Protein 5V36 (pdb70)

Nearest PDB structures (foldseek):
  5v36-assembly1_A  TM=1.000E+00  e=6.906E-101  Streptococcus mutans UA159
  6n7f-assembly2_C  TM=9.957E-01  e=9.475E-85  Streptococcus pyogenes serotype M1
  5vdn-assembly1_B  TM=9.946E-01  e=1.974E-80  Yersinia pestis KIM10+
  1get-assembly1_B  TM=9.942E-01  e=4.543E-77  Escherichia coli
  1geu-assembly1_A  TM=9.934E-01  e=1.155E-74  Escherichia coli

Secondary structure (DSSP, 8-state):
-PPEE-SEEEE--SHHHHHHHHHHHHTT--EEEE-SS-TTHHHHHHSHHHHHHHHHHHHHHHIIIIIGGGGTEEEEEEEE-HHHHHHHHHHHHHHHHHHHHHHHHHHT-EEE-S--EEEETTEEEETTEEEE-S-EEE---EEE---SSTTGGGSB-HHHHHH-SS--SEEEEE-SSHHHHHHHHHHHHTT-EEEEE-SSSSSSTTS-HHHHHHHHHHHHHSSPEEE-S--EEEEEE-TTS-EEEEETTS-EEEESEEEE-S-EEE--SSS-GGGGTPPB-TTSSBP--TT-B-SSTTEEE-GGGG-S---HHHHHHHHHHHHHHHHSS-TT-----TT--EEE--SS-EEEEE--HHHHHHHH-GGGEEEEEEEEE-HHHHTSSS--EEEEEEEEETTTTEEEEEEEESTTGGGTHHHHHHHHHTT-BHHHHHTSPP-SS-SGGGGGS--/-PPEE-SEEEE--SHHHHHHHHHHHHTT--EEEE-SS-TTHHHHHHSHHHHHHHHHHHHHHHIIIIIGGGGTEEEEEEEE-HHHHHHHHHHHHHHHHHHHHHHHHHHT-EEE-S--EEEETTEEEETTEEEE-S-EEE---EEE---SSTTGGGSB-HHHHHH-SS--SEEEEE-SSHHHHHHHHHHHHTT-EEEEE-SSSSS-TTS-HHHHHHHHHHHHHSSPEEE-S--EEEEEE-TTS-EEEEETTS-EEEESEEEE-S-EEE--SSS-GGGGTPPB-TTSSBP--TT-B-SSTTEEE-GGGG-S---HHHHHHHHHHHHHHHHSS-TT-----TT--EEE--SS-EEEEE--HHHHHHHH-GGGEEEEEEEEE-HHHHTSSS--EEEEEEEEETTTTEEEEEEEESTTGGGTHHHHHHHHHTT-BHHHHHTSPP-SS-SGGGGT---

B-factor: mean 30.48, std 9.38, range [12.73, 102.81]

Solvent-accessible surface area: 35350 Å² total; per-residue (Å²): 133,170,43,86,109,23,61,0,0,0,11,11,0,14,24,6,0,8,8,0,0,24,22,0,13,91,62,67,12,105,1,3,0,2,19,45,177,94,9,2,18,57,8,7,19,44,14,24,5,0,21,3,0,2,29,12,0,5,33,0,1,22,7,15,100,24,13,0,72,27,0,2,13,62,25,60,61,111,36,62,70,15,76,48,0,42,119,38,7,70,43,33,2,63,103,35,28,77,51,65,56,152,22,0,100,99,44,48,3,74,56,49,100,16,123,5,38,3,61,67,21,68,14,0,51,1,88,61,58,68,14,21,2,79,38,0,0,0,11,28,21,9,82,25,69,102,23,154,34,84,8,13,129,85,11,52,23,10,59,11,7,13,126,33,103,61,34,15,168,68,0,0,0,1,5,33,35,88,40,0,1,4,4,0,11,2,0,60,15,13,64,4,84,1,20,0,0,0,134,129,71,48,0,19,84,178,31,1,107,47,0,0,31,5,0,43,89,11,7,181,130,40,14,5,101,50,33,54,116,1,43,10,100,51,3,69,101,46,146,110,101,9,10,14,0,23,1,107,85,53,84,109,42,57,1,55,21,1,0,1,15,67,32,45,25,9,44,14,182,65,6,70,13,164,72,6,46,16,68,73,43,125,149,28,19,0,37,33,67,54,45,4,41,11,96,29,142,2,0,6,0,0,8,32,0,7,11,75,58,56,45,27,15,2,6,32,45,2,0,86,52,4,0,15,42,35,32,46,168,105,96,132,13,88,10,55,54,158,57,17,3,36,16,16,4,1,33,4,5,1,0,11,1,35,52,12,25,64,40,0,61,131,119,76,28,132,165,76,20,55,32,34,121,22,84,54,37,7,30,11,0,6,9,11,85,84,112,11,28,2,56,2,1,0,0,0,10,39,179,97,39,90,5,15,0,0,3,0,0,0,74,17,0,11,13,0,0,0,0,0,2,0,0,9,54,50,34,0,22,13,57,31,0,62,78,5,7,12,5,62,3,14,15,0,18,51,0,10,63,4,194,138,172,49,88,119,20,61,0,0,0,10,11,0,14,24,6,0,10,9,0,0,29,32,0,14,104,63,67,11,104,1,4,0,2,18,44,161,96,11,1,18,57,7,8,20,36,16,24,5,0,21,3,0,2,20,14,0,3,40,1,1,14,12,13,98,26,12,0,60,27,0,0,12,58,30,60,62,94,34,63,81,12,76,51,0,41,131,39,7,69,42,39,3,60,108,41,27,76,59,60,50,154,23,0,96,99,50,48,3,73,62,48,98,15,124,5,38,3,62,68,22,67,15,0,51,0,88,62,65,68,12,23,2,80,40,0,0,0,11,28,21,11,80,26,71,106,23,152,32,86,10,21,125,86,11,51,24,10,48,9,4,12,126,36,104,61,33,14,160,59,0,0,0,2,8,35,35,76,38,0,0,4,5,0,7,2,0,60,12,13,64,4,85,1,18,0,1,0,134,127,67,43,0,7,128,194,53,2,109,70,2,1,40,12,0,47,79,4,3,178,116,29,11,3,99,46,33,50,105,1,43,10,97,49,4,68,95,45,149,108,101,8,7,13,0,20,1,106,88,51,82,107,35,57,1,55,20,1,0,1,14,68,32,47,26,10,45,16,181,67,6,65,10,165,69,6,48,17,68,76,52,126,157,28,26,0,36,33,65,54,47,4,42,11,96,28,143,2,1,6,0,0,8,34,0,8,18,68,59,68,48,28,17,3,7,32,55,2,0,84,51,4,0,17,45,36,32,46,168,100,98,133,14,91,7,60,56,129,33,18,3,33,18,5,3,1,13,8,6,2,0,11,1,35,49,12,35,59,40,0,60,131,117,79,24,137,161,75,21,56,29,33,104,16,90,52,41,7,32,7,0,4,10,12,92,72,109,11,28,1,37,0,0,0,0,0,14,39,187,93,38,83,4,13,0,0,5,0,0,0,61,18,0,12,14,0,0,0,0,0,2,0,0,9,52,49,30,0,24,13,55,31,0,65,75,4,8,11,4,58,3,13,14,0,18,47,1,10,57,7,195

Radius of gyration: 30.12 Å; Cα contacts (8 Å, |Δi|>4): 2288; chains: 2;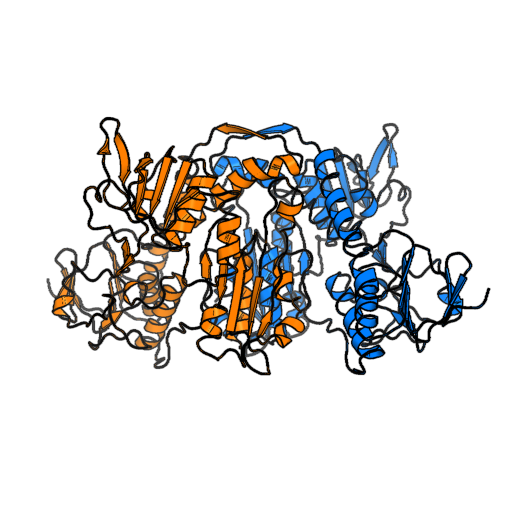 bounding box: 91×79×78 Å

Sequence (902 aa):
AMTKKQQYDYIVIGGGSGGIASANRAAMMHGAKVILFEGKQVGGTCCVNVGCCVPKKVMMWYGAQQVAETINNYAADYGFDDVTTQAFHFDVLKQQNRQAYIDRIHDSSYEERGFDSNGVERVYGYATFVDAHTVEVAGEHYTAPHILIATGGHALLPDIPGSSEYGITSDGFFELDAIPKRTAVVGAGYIAVEISGILHALGSETHLFVRRRDRPLRKFFDKEIVGTLVDEMMKKDGPHLHTFSVPKEVIKNTDNSLTLIILENGEEYTVDTLIWAIGRAANTKGFNLEVTGVTLDSRGFIATDAFENTNVEEGLYALGDVNGKLEELTPVAVKKAGRQLSERLFNHKPQAKMDYKKDVATVIFSHHPVVIGSIGLSEEAALDDQQYGEENVTVYRRSSTFTSMMYTAVTSHRQACKMKLVTVGEDEKIVGLHGIGYGVDEMIQGFAVAIKMGATKADFDNTVAIHPTGSEEFVTMRAMMTKQYDYIVIGGGSGGIASANRAAMMHGAKVILFEGKQVGGTCCVNVGCCVPKKVMMWYGAQVAETINNYAADYGFDDVTTQAFHFDDVLLKQNRQAYIDRIHDSYERGFDSSNGVERVYGYATFVDAHTVEVAGEHYTAPHILIATGGHALLPDIPGSSEYGITSDGFFELDAIPKRTAVVGAGYIAVEISGILHALGSETHLFVRRRDRPLRKFFDKEEIVGTLVDEMMKKKDDGPHLHTFSVPKEVIIKNTDNSLTLILEENGEEEYTVDTLIWAIGRAANTKGFNLEVTGVTLDSRGFIATDAFENTNVEGLYALGDVNGKLEELTPVAVKAGRQLSERLFNHKPQAKMDYKKDVATVIFSHHPVVIGSIGLSEEAALDDQQYGEEENVTVYRSSTFTSMYTAVTSHRQACCKKMKLVTVVGEEDEKIVGLHGIGYGVDEMIQGFAVAIKMGATKADFDNTVAIHPTGSEEFVTMR

CATH classification: 3.50.50.60 (+2 more: 3.50.50.60, 3.30.390.30)

InterPro domains:
  IPR001100 Pyridine nucleotide-disulphide oxidoreductase, class I [PIRSF000350] (3-437)
  IPR004099 Pyridine nucleotide-disulphide oxidoreductase, dimerisation domain [PF02852] (339-449)
  IPR006322 Glutathione reductase, eukaryote/bacterial [TIGR01421] (3-450)
  IPR012999 Pyridine nucleotide-disulphide oxidoreductase, class I, active site [PS00076] (39-49)
  IPR016156 FAD/NAD-linked reductase, dimerisation domain superfamily [G3DSA:3.30.390.30] (338-450)
  IPR016156 FAD/NAD-linked reductase, dimerisation domain superfamily [SSF55424] (336-450)
  IPR023753 FAD/NAD(P)-binding domain [PF07992] (5-318)
  IPR036188 FAD/NAD(P)-binding domain superfamily [G3DSA:3.50.50.60] (5-320)
  IPR036188 FAD/NAD(P)-binding domain superfamily [G3DSA:3.50.50.60] (144-261)
  IPR036188 FAD/NAD(P)-binding domain superfamily [SSF51905] (1-361)
  IPR046952 Glutathione reductase/thioredoxin reductase-like [PTHR42737] (3-450)

Structure (mmCIF, N/CA/C/O backbone):
data_5V36
#
_entry.id   5V36
#
_cell.length_a   126.333
_cell.length_b   126.333
_cell.length_c   247.876
_cell.angle_alpha   90.00
_cell.angle_beta   90.00
_cell.angle_gamma   120.00
#
_symmetry.space_group_name_H-M   'P 65 2 2'
#
loop_
_entity.id
_entity.type
_entity.pdbx_description
1 polymer 'Glutathione reductase'
2 non-polymer 'FLAVIN-ADENINE DINUCLEOTIDE'
3 non-polymer BETA-MERCAPTOETHANOL
4 non-polymer 'CHLORIDE ION'
5 non-polymer 'SULFATE ION'
6 non-polymer GLYCEROL
7 non-polymer '4-(2-HYDROXYETHYL)-1-PIPERAZINE ETHANESULFONIC ACID'
8 non-polymer beta-D-fructopyranose
9 water water
#
loop_
_atom_site.group_PDB
_atom_site.id
_atom_site.type_symbol
_atom_site.label_atom_id
_atom_site.label_alt_id
_atom_site.label_comp_id
_atom_site.label_asym_id
_atom_site.label_entity_id
_atom_site.label_seq_id
_atom_site.pdbx_PDB_ins_code
_atom_site.Cartn_x
_atom_site.Cartn_y
_atom_site.Cartn_z
_atom_site.occupancy
_atom_site.B_iso_or_equiv
_atom_site.auth_seq_id
_atom_site.auth_comp_id
_atom_site.auth_asym_id
_atom_site.auth_atom_id
_atom_site.pdbx_PDB_model_num
ATOM 1 N N . ALA A 1 3 ? 2.656 91.091 -20.604 1.00 83.62 0 ALA A N 1
ATOM 2 C CA . ALA A 1 3 ? 3.824 90.202 -20.306 1.00 80.65 0 ALA A CA 1
ATOM 3 C C . ALA A 1 3 ? 3.384 89.017 -19.447 1.00 77.15 0 ALA A C 1
ATOM 4 O O . ALA A 1 3 ? 2.909 89.205 -18.327 1.00 80.27 0 ALA A O 1
ATOM 6 N N . MET A 1 4 ? 3.554 87.803 -19.969 1.00 72.67 1 MET A N 1
ATOM 7 C CA . MET A 1 4 ? 3.142 86.586 -19.256 1.00 67.32 1 MET A CA 1
ATOM 8 C C . MET A 1 4 ? 3.961 86.355 -17.975 1.00 57.80 1 MET A C 1
ATOM 9 O O . MET A 1 4 ? 5.108 86.782 -17.863 1.00 55.85 1 MET A O 1
ATOM 14 N N . THR A 1 5 ? 3.339 85.691 -17.010 1.00 51.53 2 THR A N 1
ATOM 15 C CA . THR A 1 5 ? 3.989 85.377 -15.747 1.00 45.99 2 THR A CA 1
ATOM 16 C C . THR A 1 5 ? 5.045 84.287 -15.972 1.00 42.66 2 THR A C 1
ATOM 17 O O . THR A 1 5 ? 4.763 83.263 -16.601 1.00 42.47 2 THR A O 1
ATOM 21 N N A LYS A 1 6 ? 6.242 84.519 -15.443 0.50 40.11 3 LYS A N 1
ATOM 22 N N B LYS A 1 6 ? 6.261 84.522 -15.477 0.50 40.54 3 LYS A N 1
ATOM 23 C CA A LYS A 1 6 ? 7.378 83.615 -15.606 0.50 38.63 3 LYS A CA 1
ATOM 24 C CA B LYS A 1 6 ? 7.360 83.559 -15.624 0.50 39.29 3 LYS A CA 1
ATOM 25 C C A LYS A 1 6 ? 7.340 82.486 -14.573 0.50 36.23 3 LYS A C 1
ATOM 26 C C B LYS A 1 6 ? 7.248 82.441 -14.592 0.50 37.01 3 LYS A C 1
ATOM 27 O O A LYS A 1 6 ? 7.232 82.740 -13.379 0.50 33.41 3 LYS A O 1
ATOM 28 O O B LYS A 1 6 ? 6.965 82.691 -13.425 0.50 34.37 3 LYS A O 1
ATOM 39 N N A GLN A 1 7 ? 7.423 81.243 -15.049 0.50 36.08 4 GLN A N 1
ATOM 40 N N B GLN A 1 7 ? 7.494 81.212 -15.037 0.50 36.80 4 GLN A N 1
ATOM 41 C CA A GLN A 1 7 ? 7.360 80.064 -14.181 0.50 35.39 4 GLN A CA 1
ATOM 42 C CA B GLN A 1 7 ? 7.350 80.032 -14.191 0.50 36.23 4 GLN A CA 1
ATOM 43 C C A GLN A 1 7 ? 8.745 79.613 -13.716 0.50 33.60 4 GLN A C 1
ATOM 44 C C B GLN A 1 7 ? 8.698 79.459 -13.739 0.50 34.15 4 GLN A C 1
ATOM 45 O O A GLN A 1 7 ? 9.694 79.528 -14.509 0.50 33.32 4 GLN A O 1
ATOM 46 O O B GLN A 1 7 ? 9.573 79.150 -14.562 0.50 33.99 4 GLN A O 1
ATOM 57 N N . TYR A 1 8 ? 8.848 79.313 -12.426 1.00 31.84 5 TYR A N 1
ATOM 58 C CA . TYR A 1 8 ? 10.081 78.820 -11.818 1.00 30.12 5 TYR A CA 1
ATOM 59 C C . TYR A 1 8 ? 9.713 77.669 -10.894 1.00 28.98 5 TYR A C 1
ATOM 60 O O . TYR A 1 8 ? 8.540 77.510 -10.557 1.00 28.79 5 TYR A O 1
ATOM 69 N N . ASP A 1 9 ? 10.693 76.835 -10.541 1.00 28.85 6 ASP A N 1
ATOM 70 C CA . ASP A 1 9 ? 10.472 75.788 -9.521 1.00 28.61 6 ASP A CA 1
ATOM 71 C C . ASP A 1 9 ? 10.591 76.418 -8.136 1.00 26.86 6 ASP A C 1
ATOM 72 O O . ASP A 1 9 ? 9.940 75.961 -7.192 1.00 27.34 6 ASP A O 1
ATOM 77 N N . TYR A 1 10 ? 11.439 77.438 -8.001 1.00 25.16 7 TYR A N 1
ATOM 78 C CA . TYR A 1 10 ? 11.726 78.019 -6.694 1.00 24.41 7 TYR A CA 1
ATOM 79 C C . TYR A 1 10 ? 12.035 79.503 -6.796 1.00 24.80 7 TYR A C 1
ATOM 80 O O . TYR A 1 10 ? 12.861 79.910 -7.611 1.00 25.38 7 TYR A O 1
ATOM 89 N N . ILE A 1 11 ? 11.359 80.298 -5.968 1.00 24.67 8 ILE A N 1
ATOM 90 C CA . ILE A 1 11 ? 11.601 81.731 -5.867 1.00 24.87 8 ILE A CA 1
ATOM 91 C C . ILE A 1 11 ? 12.094 81.991 -4.454 1.00 24.02 8 ILE A C 1
ATOM 92 O O . ILE A 1 11 ? 11.462 81.551 -3.484 1.00 23.03 8 ILE A O 1
ATOM 97 N N . VAL A 1 12 ? 13.236 82.661 -4.341 1.00 22.93 9 VAL A N 1
ATOM 98 C CA . VAL A 1 12 ? 13.807 82.999 -3.044 1.00 22.60 9 VAL A CA 1
ATOM 99 C C . VAL A 1 12 ? 13.772 84.506 -2.908 1.00 23.06 9 VAL A C 1
ATOM 100 O O . VAL A 1 12 ? 14.350 85.220 -3.731 1.00 24.39 9 VAL A O 1
ATOM 104 N N . ILE A 1 13 ? 13.075 84.979 -1.879 1.00 22.85 10 ILE A N 1
ATOM 105 C CA . ILE A 1 13 ? 12.998 86.391 -1.566 1.00 23.10 10 ILE A CA 1
ATOM 106 C C . ILE A 1 13 ? 14.021 86.697 -0.460 1.00 22.72 10 ILE A C 1
ATOM 107 O O . ILE A 1 13 ? 13.813 86.331 0.706 1.00 22.07 10 ILE A O 1
ATOM 112 N N . GLY A 1 14 ? 15.090 87.403 -0.844 1.00 22.79 11 GLY A N 1
ATOM 113 C CA . GLY A 1 14 ? 16.178 87.776 0.056 1.00 23.04 11 GLY A CA 1
ATOM 114 C C . GLY A 1 14 ? 17.490 87.129 -0.367 1.00 23.58 11 GLY A C 1
ATOM 115 O O . GLY A 1 14 ? 17.570 85.904 -0.519 1.00 23.76 11 GLY A O 1
ATOM 116 N N . GLY A 1 15 ? 18.510 87.955 -0.574 1.00 23.52 12 GLY A N 1
ATOM 117 C CA . GLY A 1 15 ? 19.832 87.496 -0.967 1.00 24.15 12 GLY A CA 1
ATOM 118 C C . GLY A 1 15 ? 20.838 87.585 0.162 1.00 23.99 12 GLY A C 1
ATOM 119 O O . GLY A 1 15 ? 21.994 88.002 -0.034 1.00 24.60 12 GLY A O 1
ATOM 120 N N . GLY A 1 16 ? 20.390 87.227 1.362 1.00 23.22 13 GLY A N 1
ATOM 121 C CA . GLY A 1 16 ? 21.257 87.172 2.509 1.00 23.15 13 GLY A CA 1
ATOM 122 C C . GLY A 1 16 ? 21.730 85.765 2.722 1.00 23.78 13 GLY A C 1
ATOM 123 O O . GLY A 1 16 ? 21.610 84.909 1.842 1.00 23.70 13 GLY A O 1
ATOM 124 N N . SER A 1 17 ? 22.237 85.509 3.920 1.00 24.98 14 SER A N 1
ATOM 125 C CA . SER A 1 17 ? 22.797 84.211 4.256 1.00 25.60 14 SER A CA 1
ATOM 126 C C . SER A 1 17 ? 21.857 83.061 3.953 1.00 24.17 14 SER A C 1
ATOM 127 O O . SER A 1 17 ? 22.249 82.074 3.306 1.00 24.37 14 SER A O 1
ATOM 130 N N . GLY A 1 18 ? 20.614 83.193 4.394 1.00 22.75 15 GLY A N 1
ATOM 131 C CA . GLY A 1 18 ? 19.628 82.149 4.203 1.00 22.10 15 GLY A CA 1
ATOM 132 C C . GLY A 1 18 ? 19.202 81.936 2.762 1.00 22.19 15 GLY A C 1
ATOM 133 O O . GLY A 1 18 ? 19.178 80.812 2.256 1.00 22.29 15 GLY A O 1
ATOM 134 N N . GLY A 1 19 ? 18.891 83.028 2.086 1.00 22.25 16 GLY A N 1
ATOM 135 C CA . GLY A 1 19 ? 18.442 82.962 0.705 1.00 22.02 16 GLY A CA 1
ATOM 136 C C . GLY A 1 19 ? 19.510 82.445 -0.252 1.00 21.82 16 GLY A C 1
ATOM 137 O O . GLY A 1 19 ? 19.236 81.585 -1.057 1.00 23.15 16 GLY A O 1
ATOM 138 N N . ILE A 1 20 ? 20.720 82.962 -0.135 1.00 22.55 17 ILE A N 1
ATOM 139 C CA . ILE A 1 20 ? 21.830 82.525 -0.978 1.00 24.28 17 ILE A CA 1
ATOM 140 C C . ILE A 1 20 ? 22.062 81.024 -0.796 1.00 24.57 17 ILE A C 1
ATOM 141 O O . ILE A 1 20 ? 22.117 80.269 -1.777 1.00 25.63 17 ILE A O 1
ATOM 146 N N . ALA A 1 21 ? 22.153 80.599 0.459 1.00 23.22 18 ALA A N 1
ATOM 147 C CA . ALA A 1 21 ? 22.400 79.191 0.772 1.00 23.84 18 ALA A CA 1
ATOM 148 C C . ALA A 1 21 ? 21.330 78.295 0.180 1.00 22.94 18 ALA A C 1
ATOM 149 O O . ALA A 1 21 ? 21.648 77.312 -0.479 1.00 24.15 18 ALA A O 1
ATOM 151 N N . SER A 1 22 ? 20.065 78.646 0.369 1.00 21.86 19 SER A N 1
ATOM 152 C CA . SER A 1 22 ? 18.973 77.812 -0.145 1.00 22.42 19 SER A CA 1
ATOM 153 C C . SER A 1 22 ? 18.893 77.813 -1.662 1.00 23.38 19 SER A C 1
ATOM 154 O O . SER A 1 22 ? 18.639 76.760 -2.297 1.00 24.38 19 SER A O 1
ATOM 157 N N . ALA A 1 23 ? 19.106 78.986 -2.264 1.00 23.73 20 ALA A N 1
ATOM 158 C CA . ALA A 1 23 ? 19.037 79.105 -3.730 1.00 24.32 20 ALA A CA 1
ATOM 159 C C . ALA A 1 23 ? 20.127 78.267 -4.390 1.00 24.40 20 ALA A C 1
ATOM 160 O O . ALA A 1 23 ? 19.854 77.509 -5.321 1.00 25.67 20 ALA A O 1
ATOM 162 N N . ASN A 1 24 ? 21.350 78.377 -3.896 1.00 25.89 21 ASN A N 1
ATOM 163 C CA . ASN A 1 24 ? 22.461 77.604 -4.460 1.00 27.48 21 ASN A CA 1
ATOM 164 C C . ASN A 1 24 ? 22.227 76.102 -4.327 1.00 29.13 21 ASN A C 1
ATOM 165 O O . ASN A 1 24 ? 22.414 75.359 -5.307 1.00 29.16 21 ASN A O 1
ATOM 170 N N . ARG A 1 25 ? 21.787 75.643 -3.147 1.00 26.64 22 ARG A N 1
ATOM 171 C CA . ARG A 1 25 ? 21.581 74.200 -2.962 1.00 27.61 22 ARG A CA 1
ATOM 172 C C . ARG A 1 25 ? 20.448 73.670 -3.839 1.00 27.09 22 ARG A C 1
ATOM 173 O O . ARG A 1 25 ? 20.540 72.559 -4.353 1.00 27.87 22 ARG A O 1
ATOM 181 N N . ALA A 1 26 ? 19.395 74.466 -4.015 1.00 25.89 23 ALA A N 1
ATOM 182 C CA . ALA A 1 26 ? 18.265 74.074 -4.879 1.00 26.24 23 ALA A CA 1
ATOM 183 C C . ALA A 1 26 ? 18.742 73.929 -6.314 1.00 27.57 23 ALA A C 1
ATOM 184 O O . ALA A 1 26 ? 18.424 72.943 -6.999 1.00 27.61 23 ALA A O 1
ATOM 186 N N . ALA A 1 27 ? 19.547 74.893 -6.760 1.00 27.99 24 ALA A N 1
ATOM 187 C CA . ALA A 1 27 ? 20.102 74.838 -8.118 1.00 30.32 24 ALA A CA 1
ATOM 188 C C . ALA A 1 27 ? 21.011 73.628 -8.316 1.00 32.39 24 ALA A C 1
ATOM 189 O O . ALA A 1 27 ? 21.008 73.024 -9.391 1.00 33.00 24 ALA A O 1
ATOM 191 N N A MET A 1 28 ? 21.782 73.280 -7.289 0.50 33.38 25 MET A N 1
ATOM 192 N N B MET A 1 28 ? 21.794 73.285 -7.291 0.50 32.71 25 MET A N 1
ATOM 193 C CA A MET A 1 28 ? 22.684 72.135 -7.371 0.50 36.59 25 MET A CA 1
ATOM 194 C CA B MET A 1 28 ? 22.654 72.101 -7.344 0.50 35.40 25 MET A CA 1
ATOM 195 C C A MET A 1 28 ? 21.914 70.802 -7.489 0.50 36.02 25 MET A C 1
ATOM 196 C C B MET A 1 28 ? 21.839 70.862 -7.670 0.50 35.33 25 MET A C 1
ATOM 197 O O A MET A 1 28 ? 22.481 69.802 -7.928 0.50 36.90 25 MET A O 1
ATOM 198 O O B MET A 1 28 ? 22.286 69.990 -8.418 0.50 35.90 25 MET A O 1
ATOM 207 N N . HIS A 1 29 ? 20.624 70.814 -7.133 1.00 33.64 26 HIS A N 1
ATOM 208 C CA . HIS A 1 29 ? 19.739 69.660 -7.308 1.00 34.46 26 HIS A CA 1
ATOM 209 C C . HIS A 1 29 ? 18.769 69.820 -8.495 1.00 34.92 26 HIS A C 1
ATOM 210 O O . HIS A 1 29 ? 17.737 69.153 -8.539 1.00 35.86 26 HIS A O 1
ATOM 217 N N . GLY A 1 30 ? 19.091 70.699 -9.444 1.00 34.34 27 GLY A N 1
ATOM 218 C CA . GLY A 1 30 ? 18.312 70.812 -10.681 1.00 35.18 27 GLY A CA 1
ATOM 219 C C . GLY A 1 30 ? 17.094 71.705 -10.701 1.00 34.49 27 GLY A C 1
ATOM 220 O O . GLY A 1 30 ? 16.395 71.748 -11.711 1.00 35.26 27 GLY A O 1
ATOM 221 N N . ALA A 1 31 ? 16.825 72.423 -9.612 1.00 31.51 28 ALA A N 1
ATOM 222 C CA . ALA A 1 31 ? 15.693 73.324 -9.585 1.00 31.25 28 ALA A CA 1
ATOM 223 C C . ALA A 1 31 ? 15.979 74.546 -10.465 1.00 31.55 28 ALA A C 1
ATOM 224 O O . ALA A 1 31 ? 17.131 74.989 -10.563 1.00 31.59 28 ALA A O 1
ATOM 226 N N . LYS A 1 32 ? 14.937 75.046 -11.123 1.00 31.56 29 LYS A N 1
ATOM 227 C CA . LYS A 1 32 ? 15.000 76.304 -11.865 1.00 32.36 29 LYS A CA 1
ATOM 228 C C . LYS A 1 32 ? 14.657 77.349 -10.810 1.00 30.81 29 LYS A C 1
ATOM 229 O O . LYS A 1 32 ? 13.490 77.486 -10.401 1.00 29.70 29 LYS A O 1
ATOM 235 N N . VAL A 1 33 ? 15.699 78.034 -10.344 1.00 29.55 30 VAL A N 1
ATOM 236 C CA . VAL A 1 33 ? 15.628 78.957 -9.215 1.00 29.29 30 VAL A CA 1
ATOM 237 C C . VAL A 1 33 ? 15.879 80.414 -9.596 1.00 27.93 30 VAL A C 1
ATOM 238 O O . VAL A 1 33 ? 16.733 80.698 -10.418 1.00 28.96 30 VAL A O 1
ATOM 242 N N . ILE A 1 34 ? 15.133 81.331 -8.980 1.00 26.83 31 ILE A N 1
ATOM 243 C CA . ILE A 1 34 ? 15.390 82.762 -9.129 1.00 25.78 31 ILE A CA 1
ATOM 244 C C . ILE A 1 34 ? 15.402 83.373 -7.743 1.00 24.67 31 ILE A C 1
ATOM 245 O O . ILE A 1 34 ? 14.589 83.010 -6.883 1.00 23.98 31 ILE A O 1
ATOM 250 N N . LEU A 1 35 ? 16.370 84.252 -7.514 1.00 24.80 32 LEU A N 1
ATOM 251 C CA . LEU A 1 35 ? 16.535 84.921 -6.240 1.00 24.56 32 LEU A CA 1
ATOM 252 C C . LEU A 1 35 ? 16.377 86.413 -6.424 1.00 24.64 32 LEU A C 1
ATOM 253 O O . LEU A 1 35 ? 16.888 86.984 -7.396 1.00 25.04 32 LEU A O 1
ATOM 258 N N . PHE A 1 36 ? 15.693 87.053 -5.471 1.00 24.04 33 PHE A N 1
ATOM 259 C CA . PHE A 1 36 ? 15.474 88.493 -5.511 1.00 24.19 33 PHE A CA 1
ATOM 260 C C . PHE A 1 36 ? 16.108 89.153 -4.299 1.00 24.50 33 PHE A C 1
ATOM 261 O O . PHE A 1 36 ? 16.013 88.637 -3.184 1.00 23.41 33 PHE A O 1
ATOM 269 N N . GLU A 1 37 ? 16.798 90.260 -4.544 1.00 24.42 34 GLU A N 1
ATOM 270 C CA . GLU A 1 37 ? 17.475 91.035 -3.489 1.00 25.04 34 GLU A CA 1
ATOM 271 C C . GLU A 1 37 ? 17.291 92.525 -3.801 1.00 26.60 34 GLU A C 1
ATOM 272 O O . GLU A 1 37 ? 17.718 92.995 -4.853 1.00 26.76 34 GLU A O 1
ATOM 278 N N . GLY A 1 38 ? 16.664 93.250 -2.878 1.00 26.97 35 GLY A N 1
ATOM 279 C CA . GLY A 1 38 ? 16.398 94.661 -3.036 1.00 29.07 35 GLY A CA 1
ATOM 280 C C . GLY A 1 38 ? 17.540 95.604 -2.715 1.00 31.37 35 GLY A C 1
ATOM 281 O O . GLY A 1 38 ? 17.503 96.756 -3.131 1.00 31.90 35 GLY A O 1
ATOM 282 N N . LYS A 1 39 ? 18.538 95.143 -1.966 1.00 31.71 36 LYS A N 1
ATOM 283 C CA . LYS A 1 39 ? 19.690 95.984 -1.614 1.00 35.27 36 LYS A CA 1
ATOM 284 C C . LYS A 1 39 ? 20.961 95.323 -2.169 1.00 35.63 36 LYS A C 1
ATOM 285 O O . LYS A 1 39 ? 21.061 95.134 -3.381 1.00 35.86 36 LYS A O 1
ATOM 291 N N . GLN A 1 40 ? 21.893 94.911 -1.310 1.00 33.59 37 GLN A N 1
ATOM 292 C CA . GLN A 1 40 ? 23.143 94.312 -1.778 1.00 34.35 37 GLN A CA 1
ATOM 293 C C . GLN A 1 40 ? 23.192 92.828 -1.520 1.00 30.80 37 GLN A C 1
ATOM 294 O O . GLN A 1 40 ? 22.688 92.345 -0.494 1.00 27.77 37 GLN A O 1
ATOM 300 N N . VAL A 1 41 ? 23.841 92.108 -2.428 1.00 28.92 38 VAL A N 1
ATOM 301 C CA . VAL A 1 41 ? 24.033 90.673 -2.263 1.00 28.88 38 VAL A CA 1
ATOM 302 C C . VAL A 1 41 ? 24.859 90.450 -0.991 1.00 26.88 38 VAL A C 1
ATOM 303 O O . VAL A 1 41 ? 25.731 91.268 -0.640 1.00 26.26 38 VAL A O 1
ATOM 307 N N . GLY A 1 42 ? 24.533 89.378 -0.278 1.00 26.22 39 GLY A N 1
ATOM 308 C CA . GLY A 1 42 ? 25.200 89.026 0.965 1.00 26.48 39 GLY A CA 1
ATOM 309 C C . GLY A 1 42 ? 24.402 89.400 2.194 1.00 26.22 39 GLY A C 1
ATOM 310 O O . GLY A 1 42 ? 24.696 88.922 3.282 1.00 26.67 39 GLY A O 1
ATOM 311 N N . GLY A 1 43 ? 23.413 90.276 2.031 1.00 25.73 40 GLY A N 1
ATOM 312 C CA . GLY A 1 43 ? 22.544 90.628 3.141 1.00 25.50 40 GLY A CA 1
ATOM 313 C C . GLY A 1 43 ? 23.225 91.289 4.319 1.00 25.15 40 GLY A C 1
ATOM 314 O O . GLY A 1 43 ? 24.207 92.013 4.179 1.00 25.17 40 GLY A O 1
ATOM 315 N N . THR A 1 44 ? 22.697 91.025 5.494 1.00 25.84 41 THR A N 1
ATOM 316 C CA . THR A 1 44 ? 23.185 91.672 6.706 1.00 25.65 41 THR A CA 1
ATOM 317 C C . THR A 1 44 ? 24.596 91.253 7.093 1.00 26.85 41 THR A C 1
ATOM 318 O O . THR A 1 44 ? 25.426 92.112 7.386 1.00 25.98 41 THR A O 1
ATOM 322 N N A CYS A 1 45 ? 24.877 89.954 7.079 0.50 26.89 42 CYS A N 1
ATOM 323 N N B CYS A 1 45 ? 24.841 89.933 7.071 0.50 27.92 42 CYS A N 1
ATOM 324 C CA A CYS A 1 45 ? 26.182 89.480 7.526 0.50 27.02 42 CYS A CA 1
ATOM 325 C CA B CYS A 1 45 ? 26.141 89.306 7.395 0.50 28.79 42 CYS A CA 1
ATOM 326 C C A CYS A 1 45 ? 27.345 90.031 6.714 0.50 26.23 42 CYS A C 1
ATOM 327 C C B CYS A 1 45 ? 27.310 89.975 6.709 0.50 27.17 42 CYS A C 1
ATOM 328 O O A CYS A 1 45 ? 28.335 90.485 7.286 0.50 25.48 42 CYS A O 1
ATOM 329 O O B CYS A 1 45 ? 28.240 90.463 7.349 0.50 26.42 42 CYS A O 1
ATOM 334 N N . VAL A 1 46 ? 27.232 90.000 5.390 1.00 25.73 43 VAL A N 1
ATOM 335 C CA . VAL A 1 46 ? 28.297 90.497 4.559 1.00 25.10 43 VAL A CA 1
ATOM 336 C C . VAL A 1 46 ? 28.437 92.014 4.582 1.00 24.71 43 VAL A C 1
ATOM 337 O O . VAL A 1 46 ? 29.552 92.529 4.604 1.00 24.97 43 VAL A O 1
ATOM 341 N N . ASN A 1 47 ? 27.317 92.727 4.573 1.00 24.55 44 ASN A N 1
ATOM 342 C CA . ASN A 1 47 ? 27.349 94.172 4.405 1.00 24.17 44 ASN A CA 1
ATOM 343 C C . ASN A 1 47 ? 27.345 95.049 5.659 1.00 24.76 44 ASN A C 1
ATOM 344 O O . ASN A 1 47 ? 27.990 96.084 5.683 1.00 25.28 44 ASN A O 1
ATOM 349 N N . VAL A 1 48 ? 26.581 94.661 6.671 1.00 24.67 45 VAL A N 1
ATOM 350 C CA . VAL A 1 48 ? 26.414 95.489 7.880 1.00 25.75 45 VAL A CA 1
ATOM 351 C C . VAL A 1 48 ? 26.330 94.615 9.119 1.00 25.36 45 VAL A C 1
ATOM 352 O O . VAL A 1 48 ? 25.653 94.961 10.110 1.00 26.12 45 VAL A O 1
ATOM 356 N N . GLY A 1 49 ? 27.036 93.489 9.074 1.00 23.88 46 GLY A N 1
ATOM 357 C CA . GLY A 1 49 ? 26.969 92.524 10.162 1.00 25.67 46 GLY A CA 1
ATOM 358 C C . GLY A 1 49 ? 28.292 91.865 10.507 1.00 24.94 46 GLY A C 1
ATOM 359 O O . GLY A 1 49 ? 29.291 92.561 10.712 1.00 25.41 46 GLY A O 1
ATOM 360 N N A CYS A 1 50 ? 28.297 90.530 10.538 0.50 25.75 47 CYS A N 1
ATOM 361 N N B CYS A 1 50 ? 28.272 90.528 10.540 0.50 24.79 47 CYS A N 1
ATOM 362 C CA A CYS A 1 50 ? 29.454 89.732 10.993 0.50 26.55 47 CYS A CA 1
ATOM 363 C CA B CYS A 1 50 ? 29.413 89.667 10.922 0.50 24.97 47 CYS A CA 1
ATOM 364 C C A CYS A 1 50 ? 30.774 90.137 10.345 0.50 25.41 47 CYS A C 1
ATOM 365 C C B CYS A 1 50 ? 30.753 90.096 10.336 0.50 24.51 47 CYS A C 1
ATOM 366 O O A CYS A 1 50 ? 31.769 90.336 11.042 0.50 25.13 47 CYS A O 1
ATOM 367 O O B CYS A 1 50 ? 31.728 90.275 11.061 0.50 24.26 47 CYS A O 1
ATOM 372 N N . VAL A 1 51 ? 30.784 90.260 9.017 1.00 24.65 48 VAL A N 1
ATOM 373 C CA . VAL A 1 51 ? 32.047 90.558 8.300 1.00 24.93 48 VAL A CA 1
ATOM 374 C C . VAL A 1 51 ? 32.660 91.919 8.649 1.00 24.49 48 VAL A C 1
ATOM 375 O O . VAL A 1 51 ? 33.806 91.966 9.154 1.00 24.28 48 VAL A O 1
ATOM 379 N N . PRO A 1 52 ? 31.937 93.025 8.396 1.00 25.02 49 PRO A N 1
ATOM 380 C CA . PRO A 1 52 ? 32.553 94.299 8.760 1.00 24.90 49 PRO A CA 1
ATOM 381 C C . PRO A 1 52 ? 32.797 94.428 10.267 1.00 24.78 49 PRO A C 1
ATOM 382 O O . PRO A 1 52 ? 33.757 95.086 10.678 1.00 24.48 49 PRO A O 1
ATOM 386 N N . LYS A 1 53 ? 31.950 93.804 11.083 1.00 24.52 50 LYS A N 1
ATOM 387 C CA . LYS A 1 53 ? 32.163 93.809 12.530 1.00 24.60 50 LYS A CA 1
ATOM 388 C C . LYS A 1 53 ? 33.504 93.158 12.879 1.00 23.96 50 LYS A C 1
ATOM 389 O O . LYS A 1 53 ? 34.261 93.681 13.703 1.00 23.50 50 LYS A O 1
ATOM 395 N N . LYS A 1 54 ? 33.788 92.020 12.244 1.00 24.28 51 LYS A N 1
ATOM 396 C CA . LYS A 1 54 ? 34.992 91.246 12.565 1.00 23.81 51 LYS A CA 1
ATOM 397 C C . LYS A 1 54 ? 36.237 91.969 12.089 1.00 23.08 51 LYS A C 1
ATOM 398 O O . LYS A 1 54 ? 37.257 91.985 12.792 1.00 22.49 51 LYS A O 1
ATOM 404 N N . VAL A 1 55 ? 36.165 92.590 10.910 1.00 22.90 52 VAL A N 1
ATOM 405 C CA . VAL A 1 55 ? 37.307 93.393 10.421 1.00 22.53 52 VAL A CA 1
ATOM 406 C C . VAL A 1 55 ? 37.625 94.521 11.426 1.00 22.32 52 VAL A C 1
ATOM 407 O O . VAL A 1 55 ? 38.799 94.767 11.758 1.00 22.05 52 VAL A O 1
ATOM 411 N N A MET A 1 56 ? 36.577 95.189 11.919 0.50 22.40 53 MET A N 1
ATOM 412 N N B MET A 1 56 ? 36.592 95.189 11.934 0.50 22.64 53 MET A N 1
ATOM 413 C CA A MET A 1 56 ? 36.749 96.262 12.903 0.50 22.81 53 MET A CA 1
ATOM 414 C CA B MET A 1 56 ? 36.814 96.260 12.906 0.50 23.17 53 MET A CA 1
ATOM 415 C C A MET A 1 56 ? 37.306 95.722 14.231 0.50 22.50 53 MET A C 1
ATOM 416 C C B MET A 1 56 ? 37.313 95.724 14.250 0.50 22.71 53 MET A C 1
ATOM 417 O O A MET A 1 56 ? 38.127 96.383 14.884 0.50 22.65 53 MET A O 1
ATOM 418 O O B MET A 1 56 ? 38.108 96.388 14.933 0.50 22.84 53 MET A O 1
ATOM 427 N N . TRP A 1 57 ? 36.879 94.512 14.604 1.00 22.17 54 TRP A N 1
ATOM 428 C CA . TRP A 1 57 ? 37.348 93.859 15.835 1.00 22.54 54 TRP A CA 1
ATOM 429 C C . TRP A 1 57 ? 38.856 93.580 15.706 1.00 22.13 54 TRP A C 1
ATOM 430 O O . TRP A 1 57 ? 39.620 93.774 16.661 1.00 22.30 54 TRP A O 1
ATOM 441 N N . TYR A 1 58 ? 39.287 93.132 14.529 1.00 22.25 55 TYR A N 1
ATOM 442 C CA . TYR A 1 58 ? 40.711 92.952 14.280 1.00 22.08 55 TYR A CA 1
ATOM 443 C C . TYR A 1 58 ? 41.472 94.271 14.421 1.00 22.50 55 TYR A C 1
ATOM 444 O O . TYR A 1 58 ? 42.565 94.291 14.987 1.00 22.30 55 TYR A O 1
ATOM 453 N N . GLY A 1 59 ? 40.878 95.360 13.942 1.00 21.42 56 GLY A N 1
ATOM 454 C CA . GLY A 1 59 ? 41.459 96.677 14.097 1.00 22.65 56 GLY A CA 1
ATOM 455 C C . GLY A 1 59 ? 41.624 97.019 15.572 1.00 22.60 56 GLY A C 1
ATOM 456 O O . GLY A 1 59 ? 42.641 97.561 15.991 1.00 22.13 56 GLY A O 1
ATOM 457 N N . ALA A 1 60 ? 40.616 96.669 16.366 1.00 22.38 57 ALA A N 1
ATOM 458 C CA . ALA A 1 60 ? 40.659 96.889 17.808 1.00 23.16 57 ALA A CA 1
ATOM 459 C C . ALA A 1 60 ? 41.764 96.041 18.463 1.00 22.86 57 ALA A C 1
ATOM 460 O O . ALA A 1 60 ? 42.422 96.500 19.402 1.00 23.84 57 ALA A O 1
ATOM 462 N N A GLN A 1 61 ? 41.963 94.821 17.959 0.50 22.71 58 GLN A N 1
ATOM 463 N N B GLN A 1 61 ? 41.969 94.817 17.983 0.50 22.73 58 GLN A N 1
ATOM 464 C CA A GLN A 1 61 ? 43.026 93.930 18.456 0.50 23.14 58 GLN A CA 1
ATOM 465 C CA B GLN A 1 61 ? 43.027 93.957 18.539 0.50 23.19 58 GLN A CA 1
ATOM 466 C C A GLN A 1 61 ? 44.392 94.561 18.202 0.50 23.41 58 GLN A C 1
ATOM 467 C C B GLN A 1 61 ? 44.420 94.525 18.194 0.50 23.42 58 GLN A C 1
ATOM 468 O O A GLN A 1 61 ? 45.279 94.542 19.060 0.50 23.75 58 GLN A O 1
ATOM 469 O O B GLN A 1 61 ? 45.358 94.427 18.992 0.50 23.80 58 GLN A O 1
ATOM 480 N N . VAL A 1 62 ? 44.544 95.148 17.022 1.00 23.65 59 VAL A N 1
ATOM 481 C CA . VAL A 1 62 ? 45.797 95.831 16.660 1.00 23.86 59 VAL A CA 1
ATOM 482 C C . VAL A 1 62 ? 46.048 97.012 17.631 1.00 23.47 59 VAL A C 1
ATOM 483 O O . VAL A 1 62 ? 47.134 97.141 18.188 1.00 24.08 59 VAL A O 1
ATOM 487 N N . ALA A 1 63 ? 45.027 97.827 17.857 1.00 23.88 60 ALA A N 1
ATOM 488 C CA . ALA A 1 63 ? 45.105 98.939 18.801 1.00 24.81 60 ALA A CA 1
ATOM 489 C C . ALA A 1 63 ? 45.520 98.467 20.198 1.00 24.94 60 ALA A C 1
ATOM 490 O O . ALA A 1 63 ? 46.390 99.063 20.834 1.00 24.49 60 ALA A O 1
ATOM 492 N N . GLU A 1 64 ? 44.881 97.404 20.673 1.00 25.37 61 GLU A N 1
ATOM 493 C CA . GLU A 1 64 ? 45.205 96.843 21.988 1.00 26.39 61 GLU A CA 1
ATOM 494 C C . GLU A 1 64 ? 46.637 96.355 22.064 1.00 25.98 61 GLU A C 1
ATOM 495 O O . GLU A 1 64 ? 47.323 96.556 23.069 1.00 24.97 61 GLU A O 1
ATOM 501 N N . THR A 1 65 ? 47.102 95.726 20.996 1.00 25.50 62 THR A N 1
ATOM 502 C CA . THR A 1 65 ? 48.487 95.273 20.955 1.00 25.96 62 THR A CA 1
ATOM 503 C C . THR A 1 65 ? 49.445 96.454 21.122 1.00 26.57 62 THR A C 1
ATOM 504 O O . THR A 1 65 ? 50.371 96.418 21.954 1.00 26.11 62 THR A O 1
ATOM 508 N N . ILE A 1 66 ? 49.229 97.501 20.331 1.00 26.43 63 ILE A N 1
ATOM 509 C CA . ILE A 1 66 ? 50.068 98.688 20.374 1.00 28.19 63 ILE A CA 1
ATOM 510 C C . ILE A 1 66 ? 49.970 99.410 21.725 1.00 29.05 63 ILE A C 1
ATOM 511 O O . ILE A 1 66 ? 50.998 99.767 22.326 1.00 28.63 63 ILE A O 1
ATOM 516 N N . ASN A 1 67 ? 48.746 99.599 22.213 1.00 29.34 64 ASN A N 1
ATOM 517 C CA . ASN A 1 67 ? 48.510 100.405 23.411 1.00 30.57 64 ASN A CA 1
ATOM 518 C C . ASN A 1 67 ? 48.743 99.714 24.743 1.00 31.01 64 ASN A C 1
ATOM 519 O O . ASN A 1 67 ? 49.197 100.361 25.692 1.00 30.75 64 ASN A O 1
ATOM 524 N N . ASN A 1 68 ? 48.451 98.417 24.818 1.00 28.66 65 ASN A N 1
ATOM 525 C CA . ASN A 1 68 ? 48.478 97.696 26.087 1.00 29.57 65 ASN A CA 1
ATOM 526 C C . ASN A 1 68 ? 49.568 96.660 26.277 1.00 29.07 65 ASN A C 1
ATOM 527 O O . ASN A 1 68 ? 49.960 96.416 27.410 1.00 30.29 65 ASN A O 1
ATOM 532 N N . TYR A 1 69 ? 50.050 96.036 25.208 1.00 26.86 66 TYR A N 1
ATOM 533 C CA . TYR A 1 69 ? 50.962 94.892 25.400 1.00 26.03 66 TYR A CA 1
ATOM 534 C C . TYR A 1 69 ? 52.361 95.044 24.840 1.00 25.39 66 TYR A C 1
ATOM 535 O O . TYR A 1 69 ? 53.291 94.441 25.357 1.00 24.96 66 TYR A O 1
ATOM 544 N N . ALA A 1 70 ? 52.511 95.865 23.807 1.00 24.51 67 ALA A N 1
ATOM 545 C CA . ALA A 1 70 ? 53.782 95.951 23.086 1.00 24.46 67 ALA A CA 1
ATOM 546 C C . ALA A 1 70 ? 54.965 96.295 23.984 1.00 25.10 67 ALA A C 1
ATOM 547 O O . ALA A 1 70 ? 55.999 95.638 23.922 1.00 24.78 67 ALA A O 1
ATOM 549 N N . ALA A 1 71 ? 54.796 97.289 24.844 1.00 25.58 68 ALA A N 1
ATOM 550 C CA . ALA A 1 71 ? 55.888 97.723 25.713 1.00 26.60 68 ALA A CA 1
ATOM 551 C C . ALA A 1 71 ? 56.431 96.606 26.595 1.00 26.97 68 ALA A C 1
ATOM 552 O O . ALA A 1 71 ? 57.648 96.494 26.776 1.00 26.68 68 ALA A O 1
ATOM 554 N N . ASP A 1 72 ? 55.550 95.755 27.113 1.00 26.73 69 ASP A N 1
ATOM 555 C CA . ASP A 1 72 ? 55.976 94.666 28.002 1.00 27.09 69 ASP A CA 1
ATOM 556 C C . ASP A 1 72 ? 56.665 93.509 27.272 1.00 25.85 69 ASP A C 1
ATOM 557 O O . ASP A 1 72 ? 57.327 92.681 27.908 1.00 26.59 69 ASP A O 1
ATOM 562 N N . TYR A 1 73 ? 56.500 93.452 25.953 1.00 24.27 70 TYR A N 1
ATOM 563 C CA . TYR A 1 73 ? 57.232 92.491 25.108 1.00 24.09 70 TYR A CA 1
ATOM 564 C C . TYR A 1 73 ? 58.518 93.119 24.561 1.00 24.88 70 TYR A C 1
ATOM 565 O O . TYR A 1 73 ? 59.213 92.507 23.737 1.00 25.31 70 TYR A O 1
ATOM 574 N N . GLY A 1 74 ? 58.835 94.331 25.021 1.00 25.55 71 GLY A N 1
ATOM 575 C CA . GLY A 1 74 ? 60.077 95.016 24.650 1.00 25.68 71 GLY A CA 1
ATOM 576 C C . GLY A 1 74 ? 59.994 96.046 23.549 1.00 27.04 71 GLY A C 1
ATOM 577 O O . GLY A 1 74 ? 61.012 96.663 23.215 1.00 27.54 71 GLY A O 1
ATOM 578 N N . PHE A 1 75 ? 58.803 96.285 23.011 1.00 26.67 72 PHE A N 1
ATOM 579 C CA . PHE A 1 75 ? 58.669 97.202 21.890 1.00 28.08 72 PHE A CA 1
ATOM 580 C C . PHE A 1 75 ? 58.239 98.571 22.323 1.00 29.36 72 PHE A C 1
ATOM 581 O O . PHE A 1 75 ? 57.142 98.737 22.825 1.00 29.64 72 PHE A O 1
ATOM 589 N N A ASP A 1 76 ? 59.122 99.541 22.116 0.50 30.94 73 ASP A N 1
ATOM 590 N N B ASP A 1 76 ? 59.112 99.556 22.166 0.50 30.94 73 ASP A N 1
ATOM 591 C CA A ASP A 1 76 ? 58.847 100.940 22.399 0.50 33.47 73 ASP A CA 1
ATOM 592 C CA B ASP A 1 76 ? 58.755 100.934 22.490 0.50 33.39 73 ASP A CA 1
ATOM 593 C C A ASP A 1 76 ? 58.330 101.509 21.094 0.50 33.77 73 ASP A C 1
ATOM 594 C C B ASP A 1 76 ? 58.331 101.573 21.170 0.50 33.86 73 ASP A C 1
ATOM 595 O O A ASP A 1 76 ? 59.105 101.706 20.157 0.50 33.45 73 ASP A O 1
ATOM 596 O O B ASP A 1 76 ? 59.163 101.874 20.313 0.50 34.07 73 ASP A O 1
ATOM 605 N N . VAL A 1 77 ? 57.022 101.720 21.008 1.00 34.12 74 VAL A N 1
ATOM 606 C CA . VAL A 1 77 ? 56.426 102.217 19.772 1.00 36.87 74 VAL A CA 1
ATOM 607 C C . VAL A 1 77 ? 55.590 103.463 20.001 1.00 39.35 74 VAL A C 1
ATOM 608 O O . VAL A 1 77 ? 55.029 103.665 21.076 1.00 39.96 74 VAL A O 1
ATOM 612 N N . THR A 1 78 ? 55.522 104.286 18.966 1.00 41.00 75 THR A N 1
ATOM 613 C CA . THR A 1 78 ? 54.688 105.479 18.979 1.00 43.30 75 THR A CA 1
ATOM 614 C C . THR A 1 78 ? 53.753 105.414 17.771 1.00 41.67 75 THR A C 1
ATOM 615 O O . THR A 1 78 ? 54.140 104.951 16.689 1.00 38.96 75 THR A O 1
ATOM 619 N N . THR A 1 79 ? 52.517 105.838 17.988 1.00 43.01 76 THR A N 1
ATOM 620 C CA . THR A 1 79 ? 51.506 105.861 16.946 1.00 45.18 76 THR A CA 1
ATOM 621 C C . THR A 1 79 ? 51.499 107.270 16.382 1.00 45.37 76 THR A C 1
ATOM 622 O O . THR A 1 79 ? 51.022 108.197 17.026 1.00 46.29 76 THR A O 1
ATOM 626 N N . GLN A 1 80 ? 52.053 107.427 15.185 1.00 45.78 77 GLN A N 1
ATOM 627 C CA . GLN A 1 80 ? 52.126 108.742 14.544 1.00 47.77 77 GLN A CA 1
ATOM 628 C C . GLN A 1 80 ? 50.741 109.247 14.174 1.00 45.77 77 GLN A C 1
ATOM 629 O O . GLN A 1 80 ? 50.471 110.437 14.266 1.00 46.08 77 GLN A O 1
ATOM 635 N N . ALA A 1 81 ? 49.866 108.333 13.769 1.00 43.38 78 ALA A N 1
ATOM 636 C CA . ALA A 1 81 ? 48.511 108.687 13.378 1.00 41.74 78 ALA A CA 1
ATOM 637 C C . ALA A 1 81 ? 47.643 107.449 13.206 1.00 38.75 78 ALA A C 1
ATOM 638 O O . ALA A 1 81 ? 48.153 106.335 12.985 1.00 35.84 78 ALA A O 1
ATOM 640 N N . PHE A 1 82 ? 46.335 107.652 13.314 1.00 36.75 79 PHE A N 1
ATOM 641 C CA . PHE A 1 82 ? 45.359 106.595 13.061 1.00 35.65 79 PHE A CA 1
ATOM 642 C C . PHE A 1 82 ? 44.422 107.082 11.970 1.00 35.28 79 PHE A C 1
ATOM 643 O O . PHE A 1 82 ? 43.712 108.055 12.163 1.00 36.21 79 PHE A O 1
ATOM 651 N N . HIS A 1 83 ? 44.443 106.398 10.834 1.00 33.51 80 HIS A N 1
ATOM 652 C CA . HIS A 1 83 ? 43.649 106.742 9.668 1.00 34.07 80 HIS A CA 1
ATOM 653 C C . HIS A 1 83 ? 42.486 105.771 9.521 1.00 32.39 80 HIS A C 1
ATOM 654 O O . HIS A 1 83 ? 42.613 104.726 8.878 1.00 30.06 80 HIS A O 1
ATOM 661 N N . PHE A 1 84 ? 41.354 106.110 10.136 1.00 32.52 81 PHE A N 1
ATOM 662 C CA . PHE A 1 84 ? 40.143 105.271 10.055 1.00 33.07 81 PHE A CA 1
ATOM 663 C C . PHE A 1 84 ? 39.747 105.007 8.603 1.00 32.00 81 PHE A C 1
ATOM 664 O O . PHE A 1 84 ? 39.292 103.924 8.280 1.00 29.64 81 PHE A O 1
ATOM 672 N N . ASP A 1 85 ? 39.948 105.991 7.732 1.00 32.56 82 ASP A N 1
ATOM 673 C CA . ASP A 1 85 ? 39.616 105.813 6.313 1.00 34.22 82 ASP A CA 1
ATOM 674 C C . ASP A 1 85 ? 40.352 104.619 5.684 1.00 31.63 82 ASP A C 1
ATOM 675 O O . ASP A 1 85 ? 39.804 103.952 4.823 1.00 30.05 82 ASP A O 1
ATOM 680 N N . VAL A 1 86 ? 41.584 104.357 6.108 1.00 30.77 83 VAL A N 1
ATOM 681 C CA . VAL A 1 86 ? 42.353 103.226 5.569 1.00 30.73 83 VAL A CA 1
ATOM 682 C C . VAL A 1 86 ? 41.714 101.898 6.003 1.00 29.32 83 VAL A C 1
ATOM 683 O O . VAL A 1 86 ? 41.563 100.974 5.200 1.00 27.79 83 VAL A O 1
ATOM 687 N N . LEU A 1 87 ? 41.369 101.807 7.282 1.00 28.81 84 LEU A N 1
ATOM 688 C CA . LEU A 1 87 ? 40.679 100.644 7.796 1.00 28.38 84 LEU A CA 1
ATOM 689 C C . LEU A 1 87 ? 39.369 100.429 7.016 1.00 27.46 84 LEU A C 1
ATOM 690 O O . LEU A 1 87 ? 39.119 99.345 6.513 1.00 25.75 84 LEU A O 1
ATOM 695 N N . LYS A 1 88 ? 38.581 101.487 6.854 1.00 27.49 85 LYS A N 1
ATOM 696 C CA . LYS A 1 88 ? 37.285 101.354 6.174 1.00 28.55 85 LYS A CA 1
ATOM 697 C C . LYS A 1 88 ? 37.407 100.945 4.702 1.00 28.37 85 LYS A C 1
ATOM 698 O O . LYS A 1 88 ? 36.629 100.115 4.215 1.00 27.63 85 LYS A O 1
ATOM 704 N N A GLN A 1 89 ? 38.378 101.520 3.991 0.50 29.02 86 GLN A N 1
ATOM 705 N N B GLN A 1 89 ? 38.387 101.529 4.016 0.50 29.31 86 GLN A N 1
ATOM 706 C CA A GLN A 1 89 ? 38.585 101.178 2.575 0.50 29.33 86 GLN A CA 1
ATOM 707 C CA B GLN A 1 89 ? 38.660 101.218 2.615 0.50 29.82 86 GLN A CA 1
ATOM 708 C C A GLN A 1 89 ? 38.985 99.715 2.408 0.50 27.75 86 GLN A C 1
ATOM 709 C C B GLN A 1 89 ? 38.993 99.742 2.421 0.50 28.02 86 GLN A C 1
ATOM 710 O O A GLN A 1 89 ? 38.527 99.060 1.476 0.50 26.81 86 GLN A O 1
ATOM 711 O O B GLN A 1 89 ? 38.488 99.106 1.500 0.50 27.02 86 GLN A O 1
ATOM 722 N N . ASN A 1 90 ? 39.835 99.209 3.308 1.00 26.57 87 ASN A N 1
ATOM 723 C CA . ASN A 1 90 ? 40.258 97.803 3.243 1.00 25.74 87 ASN A CA 1
ATOM 724 C C . ASN A 1 90 ? 39.107 96.884 3.636 1.00 24.74 87 ASN A C 1
ATOM 725 O O . ASN A 1 90 ? 38.917 95.847 3.032 1.00 24.61 87 ASN A O 1
ATOM 730 N N . ARG A 1 91 ? 38.289 97.326 4.586 1.00 24.39 88 ARG A N 1
ATOM 731 C CA . ARG A 1 91 ? 37.085 96.582 4.981 1.00 24.67 88 ARG A CA 1
ATOM 732 C C . ARG A 1 91 ? 36.114 96.441 3.789 1.00 25.04 88 ARG A C 1
ATOM 733 O O . ARG A 1 91 ? 35.633 95.354 3.456 1.00 23.63 88 ARG A O 1
ATOM 741 N N . GLN A 1 92 ? 35.854 97.551 3.130 1.00 26.47 89 GLN A N 1
ATOM 742 C CA . GLN A 1 92 ? 34.908 97.556 2.021 1.00 27.78 89 GLN A CA 1
ATOM 743 C C . GLN A 1 92 ? 35.472 96.787 0.799 1.00 26.87 89 GLN A C 1
ATOM 744 O O . GLN A 1 92 ? 34.717 96.107 0.092 1.00 26.66 89 GLN A O 1
ATOM 750 N N . ALA A 1 93 ? 36.787 96.854 0.572 1.00 26.92 90 ALA A N 1
ATOM 751 C CA . ALA A 1 93 ? 37.377 96.114 -0.555 1.00 28.17 90 ALA A CA 1
ATOM 752 C C . ALA A 1 93 ? 37.175 94.603 -0.351 1.00 28.06 90 ALA A C 1
ATOM 753 O O . ALA A 1 93 ? 36.864 93.868 -1.285 1.00 27.47 90 ALA A O 1
ATOM 755 N N . TYR A 1 94 ? 37.328 94.166 0.886 1.00 26.70 91 TYR A N 1
ATOM 756 C CA . TYR A 1 94 ? 37.127 92.753 1.245 1.00 26.63 91 TYR A CA 1
ATOM 757 C C . TYR A 1 94 ? 35.673 92.340 0.995 1.00 26.32 91 TYR A C 1
ATOM 758 O O . TYR A 1 94 ? 35.398 91.293 0.408 1.00 26.34 91 TYR A O 1
ATOM 767 N N . ILE A 1 95 ? 34.750 93.179 1.458 1.00 25.79 92 ILE A N 1
ATOM 768 C CA . ILE A 1 95 ? 33.331 92.957 1.252 1.00 25.84 92 ILE A CA 1
ATOM 769 C C . ILE A 1 95 ? 32.975 92.909 -0.239 1.00 26.70 92 ILE A C 1
ATOM 770 O O . ILE A 1 95 ? 32.181 92.050 -0.648 1.00 26.33 92 ILE A O 1
ATOM 775 N N . ASP A 1 96 ? 33.566 93.801 -1.048 1.00 27.20 93 ASP A N 1
ATOM 776 C CA . ASP A 1 96 ? 33.311 93.785 -2.484 1.00 29.40 93 ASP A CA 1
ATOM 777 C C . ASP A 1 96 ? 33.800 92.471 -3.124 1.00 29.22 93 ASP A C 1
ATOM 778 O O . ASP A 1 96 ? 33.164 91.972 -4.036 1.00 27.43 93 ASP A O 1
ATOM 783 N N . ARG A 1 97 ? 34.907 91.914 -2.633 1.00 28.46 94 ARG A N 1
ATOM 784 C CA . ARG A 1 97 ? 35.381 90.634 -3.152 1.00 29.91 94 ARG A CA 1
ATOM 785 C C . ARG A 1 97 ? 34.396 89.496 -2.815 1.00 29.41 94 ARG A C 1
ATOM 786 O O . ARG A 1 97 ? 34.220 88.562 -3.601 1.00 28.41 94 ARG A O 1
ATOM 794 N N . ILE A 1 98 ? 33.762 89.587 -1.649 1.00 27.33 95 ILE A N 1
ATOM 795 C CA . ILE A 1 98 ? 32.724 88.631 -1.259 1.00 28.32 95 ILE A CA 1
ATOM 796 C C . ILE A 1 98 ? 31.529 88.758 -2.213 1.00 27.51 95 ILE A C 1
ATOM 797 O O . ILE A 1 98 ? 31.001 87.746 -2.676 1.00 28.37 95 ILE A O 1
ATOM 802 N N . HIS A 1 99 ? 31.110 89.980 -2.535 1.00 27.14 96 HIS A N 1
ATOM 803 C CA . HIS A 1 99 ? 30.017 90.150 -3.514 1.00 28.58 96 HIS A CA 1
ATOM 804 C C . HIS A 1 99 ? 30.387 89.449 -4.809 1.00 29.23 96 HIS A C 1
ATOM 805 O O . HIS A 1 99 ? 29.592 88.693 -5.365 1.00 28.29 96 HIS A O 1
ATOM 812 N N . ASP A 1 100 ? 31.604 89.718 -5.299 1.00 29.97 97 ASP A N 1
ATOM 813 C CA . ASP A 1 100 ? 32.065 89.124 -6.577 1.00 32.09 97 ASP A CA 1
ATOM 814 C C . ASP A 1 100 ? 31.977 87.598 -6.522 1.00 31.99 97 ASP A C 1
ATOM 815 O O . ASP A 1 100 ? 31.501 86.970 -7.473 1.00 33.54 97 ASP A O 1
ATOM 820 N N A SER A 1 101 ? 32.417 87.024 -5.404 0.50 31.76 98 SER A N 1
ATOM 821 N N B SER A 1 101 ? 32.416 87.021 -5.404 0.50 31.33 98 SER A N 1
ATOM 822 C CA A SER A 1 101 ? 32.397 85.569 -5.203 0.50 32.74 98 SER A CA 1
ATOM 823 C CA B SER A 1 101 ? 32.383 85.566 -5.206 0.50 32.02 98 SER A CA 1
ATOM 824 C C A SER A 1 101 ? 30.979 84.984 -5.271 0.50 32.08 98 SER A C 1
ATOM 825 C C B SER A 1 101 ? 30.967 85.003 -5.308 0.50 31.68 98 SER A C 1
ATOM 826 O O A SER A 1 101 ? 30.774 83.924 -5.873 0.50 31.95 98 SER A O 1
ATOM 827 O O B SER A 1 101 ? 30.748 83.977 -5.964 0.50 31.51 98 SER A O 1
ATOM 832 N N . TYR A 1 102 ? 30.008 85.675 -4.671 1.00 32.60 99 TYR A N 1
ATOM 833 C CA . TYR A 1 102 ? 28.604 85.230 -4.736 1.00 32.90 99 TYR A CA 1
ATOM 834 C C . TYR A 1 102 ? 28.064 85.239 -6.161 1.00 33.09 99 TYR A C 1
ATOM 835 O O . TYR A 1 102 ? 27.326 84.324 -6.548 1.00 32.95 99 TYR A O 1
ATOM 844 N N A GLU A 1 103 ? 28.421 86.260 -6.938 0.50 33.18 100 GLU A N 1
ATOM 845 N N B GLU A 1 103 ? 28.432 86.260 -6.933 0.50 33.25 100 GLU A N 1
ATOM 846 C CA A GLU A 1 103 ? 27.985 86.337 -8.339 0.50 34.10 100 GLU A CA 1
ATOM 847 C CA B GLU A 1 103 ? 28.013 86.340 -8.334 0.50 34.24 100 GLU A CA 1
ATOM 848 C C A GLU A 1 103 ? 28.624 85.231 -9.187 0.50 35.58 100 GLU A C 1
ATOM 849 C C B GLU A 1 103 ? 28.605 85.187 -9.131 0.50 35.56 100 GLU A C 1
ATOM 850 O O A GLU A 1 103 ? 27.973 84.666 -10.068 0.50 36.14 100 GLU A O 1
ATOM 851 O O B GLU A 1 103 ? 27.906 84.544 -9.913 0.50 35.98 100 GLU A O 1
ATOM 862 N N . ARG A 1 104 ? 29.894 84.920 -8.926 1.00 36.73 101 ARG A N 1
ATOM 863 C CA . ARG A 1 104 ? 30.568 83.810 -9.632 1.00 38.00 101 ARG A CA 1
ATOM 864 C C . ARG A 1 104 ? 29.898 82.469 -9.253 1.00 37.55 101 ARG A C 1
ATOM 865 O O . ARG A 1 104 ? 29.753 81.571 -10.092 1.00 37.05 101 ARG A O 1
ATOM 873 N N . GLY A 1 105 ? 29.479 82.355 -7.992 1.00 35.60 102 GLY A N 1
ATOM 874 C CA . GLY A 1 105 ? 28.780 81.166 -7.497 1.00 35.21 102 GLY A CA 1
ATOM 875 C C . GLY A 1 105 ? 27.411 80.966 -8.134 1.00 35.18 102 GLY A C 1
ATOM 876 O O . GLY A 1 105 ? 27.042 79.835 -8.494 1.00 35.14 102 GLY A O 1
ATOM 877 N N . PHE A 1 106 ? 26.644 82.049 -8.261 1.00 34.96 103 PHE A N 1
ATOM 878 C CA . PHE A 1 106 ? 25.340 81.968 -8.918 1.00 34.59 103 PHE A CA 1
ATOM 879 C C . PHE A 1 106 ? 25.502 81.508 -10.370 1.00 37.25 103 PHE A C 1
ATOM 880 O O . PHE A 1 106 ? 24.730 80.675 -10.841 1.00 37.38 103 PHE A O 1
ATOM 888 N N . ASP A 1 107 ? 26.488 82.067 -11.072 1.00 38.75 104 ASP A N 1
ATOM 889 C CA . ASP A 1 107 ? 26.757 81.684 -12.469 1.00 41.60 104 ASP A CA 1
ATOM 890 C C . ASP A 1 107 ? 27.102 80.199 -12.573 1.00 42.86 104 ASP A C 1
ATOM 891 O O . ASP A 1 107 ? 26.591 79.478 -13.430 1.00 43.66 104 ASP A O 1
ATOM 896 N N . SER A 1 108 ? 28.002 79.771 -11.701 1.00 44.34 105 SER A N 1
ATOM 897 C CA . SER A 1 108 ? 28.458 78.391 -11.658 1.00 45.75 105 SER A CA 1
ATOM 898 C C . SER A 1 108 ? 27.319 77.404 -11.380 1.00 45.56 105 SER A C 1
ATOM 899 O O . SER A 1 108 ? 27.213 76.397 -12.067 1.00 44.63 105 SER A O 1
ATOM 902 N N . ASN A 1 109 ? 26.468 77.716 -10.394 1.00 42.70 106 ASN A N 1
ATOM 903 C CA . ASN A 1 109 ? 25.353 76.841 -9.983 1.00 43.69 106 ASN A CA 1
ATOM 904 C C . ASN A 1 109 ? 24.099 76.964 -10.840 1.00 41.41 106 ASN A C 1
ATOM 905 O O . ASN A 1 109 ? 23.241 76.083 -10.806 1.00 41.27 106 ASN A O 1
ATOM 910 N N . GLY A 1 110 ? 23.990 78.054 -11.590 1.00 39.85 107 GLY A N 1
ATOM 911 C CA . GLY A 1 110 ? 22.834 78.306 -12.430 1.00 39.01 107 GLY A CA 1
ATOM 912 C C . GLY A 1 110 ? 21.675 78.958 -11.692 1.00 37.27 107 GLY A C 1
ATOM 913 O O . GLY A 1 110 ? 20.531 78.687 -11.993 1.00 37.90 107 GLY A O 1
ATOM 914 N N . VAL A 1 111 ? 21.973 79.795 -10.705 1.00 33.99 108 VAL A N 1
ATOM 915 C CA . VAL A 1 111 ? 20.941 80.550 -10.009 1.00 31.83 108 VAL A CA 1
ATOM 916 C C . VAL A 1 111 ? 20.708 81.853 -10.756 1.00 31.99 108 VAL A C 1
ATOM 917 O O . VAL A 1 111 ? 21.667 82.585 -11.033 1.00 29.86 108 VAL A O 1
ATOM 921 N N . GLU A 1 112 ? 19.450 82.133 -11.092 1.00 30.88 109 GLU A N 1
ATOM 922 C CA . GLU A 1 112 ? 19.104 83.414 -11.689 1.00 32.55 109 GLU A CA 1
ATOM 923 C C . GLU A 1 112 ? 18.848 84.392 -10.570 1.00 31.21 109 GLU A C 1
ATOM 924 O O . GLU A 1 112 ? 18.373 84.007 -9.505 1.00 29.41 109 GLU A O 1
ATOM 930 N N . ARG A 1 113 ? 19.182 85.651 -10.791 1.00 30.28 110 ARG A N 1
ATOM 931 C CA . ARG A 1 113 ? 18.891 86.651 -9.773 1.00 31.40 110 ARG A CA 1
ATOM 932 C C . ARG A 1 113 ? 18.566 87.989 -10.371 1.00 32.13 110 ARG A C 1
ATOM 933 O O . ARG A 1 113 ? 19.096 88.349 -11.418 1.00 31.68 110 ARG A O 1
ATOM 941 N N . VAL A 1 114 ? 17.680 88.713 -9.698 1.00 31.27 111 VAL A N 1
ATOM 942 C CA . VAL A 1 114 ? 17.329 90.050 -10.106 1.00 32.04 111 VAL A CA 1
ATOM 943 C C . VAL A 1 114 ? 17.508 90.916 -8.882 1.00 30.88 111 VAL A C 1
ATOM 944 O O . VAL A 1 114 ? 17.024 90.578 -7.802 1.00 28.33 111 VAL A O 1
ATOM 948 N N . TYR A 1 115 ? 18.256 92.001 -9.033 1.00 29.51 112 TYR A N 1
ATOM 949 C CA . TYR A 1 115 ? 18.450 92.916 -7.921 1.00 30.82 112 TYR A CA 1
ATOM 950 C C . TYR A 1 115 ? 17.314 93.913 -7.915 1.00 30.85 112 TYR A C 1
ATOM 951 O O . TYR A 1 115 ? 17.404 94.996 -8.466 1.00 31.67 112 TYR A O 1
ATOM 960 N N . GLY A 1 116 ? 16.214 93.493 -7.306 1.00 28.59 113 GLY A N 1
ATOM 961 C CA . GLY A 1 116 ? 15.011 94.302 -7.200 1.00 28.90 113 GLY A CA 1
ATOM 962 C C . GLY A 1 116 ? 14.167 93.794 -6.052 1.00 27.36 113 GLY A C 1
ATOM 963 O O . GLY A 1 116 ? 14.300 92.642 -5.645 1.00 27.08 113 GLY A O 1
ATOM 964 N N . TYR A 1 117 ? 13.322 94.668 -5.528 1.00 27.06 114 TYR A N 1
ATOM 965 C CA . TYR A 1 117 ? 12.474 94.370 -4.385 1.00 27.11 114 TYR A CA 1
ATOM 966 C C . TYR A 1 117 ? 11.267 93.568 -4.852 1.00 27.30 114 TYR A C 1
ATOM 967 O O . TYR A 1 117 ? 10.609 93.953 -5.847 1.00 28.53 114 TYR A O 1
ATOM 976 N N . ALA A 1 118 ? 10.991 92.454 -4.164 1.00 25.19 115 ALA A N 1
ATOM 977 C CA . ALA A 1 118 ? 9.865 91.559 -4.510 1.00 25.52 115 ALA A CA 1
ATOM 978 C C . ALA A 1 118 ? 8.640 91.829 -3.652 1.00 24.84 115 ALA A C 1
ATOM 979 O O . ALA A 1 118 ? 8.734 91.928 -2.431 1.00 23.49 115 ALA A O 1
ATOM 981 N N . THR A 1 119 ? 7.488 91.939 -4.303 1.00 25.45 116 THR A N 1
ATOM 982 C CA . THR A 1 119 ? 6.211 92.204 -3.636 1.00 26.21 116 THR A CA 1
ATOM 983 C C . THR A 1 119 ? 5.201 91.114 -4.027 1.00 25.80 116 THR A C 1
ATOM 984 O O . THR A 1 119 ? 5.054 90.805 -5.207 1.00 26.36 116 THR A O 1
ATOM 988 N N . PHE A 1 120 ? 4.523 90.515 -3.048 1.00 25.22 117 PHE A N 1
ATOM 989 C CA . PHE A 1 120 ? 3.545 89.454 -3.357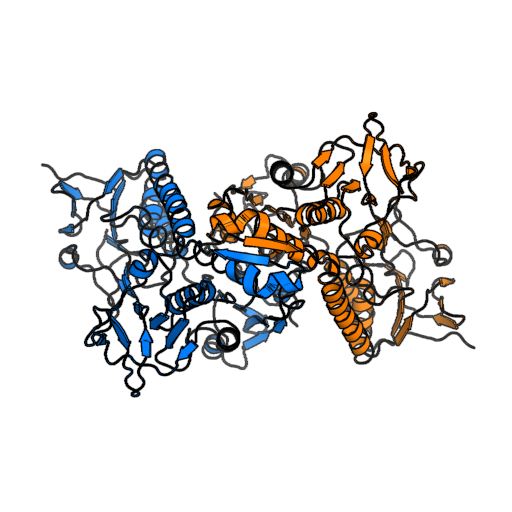 1.00 24.98 117 PHE A CA 1
ATOM 990 C C . PHE A 1 120 ? 2.352 89.989 -4.144 1.00 26.25 117 PHE A C 1
ATOM 991 O O . PHE A 1 120 ? 1.915 91.112 -3.921 1.00 25.96 117 PHE A O 1
ATOM 999 N N . VAL A 1 121 ? 1.887 89.175 -5.091 1.00 26.68 118 VAL A N 1
ATOM 1000 C CA . VAL A 1 121 ? 0.682 89.418 -5.902 1.00 28.54 118 VAL A CA 1
ATOM 1001 C C . VAL A 1 121 ? -0.413 88.495 -5.366 1.00 28.32 118 VAL A C 1
ATOM 1002 O O . VAL A 1 121 ? -1.573 88.884 -5.247 1.00 28.43 118 VAL A O 1
ATOM 1006 N N . ASP A 1 122 ? -0.020 87.259 -5.083 1.00 27.18 119 ASP A N 1
ATOM 1007 C CA . ASP A 1 122 ? -0.900 86.264 -4.471 1.00 27.80 119 ASP A CA 1
ATOM 1008 C C . ASP A 1 122 ? 0.018 85.297 -3.724 1.00 26.58 119 ASP A C 1
ATOM 1009 O O . ASP A 1 122 ? 1.210 85.523 -3.671 1.00 26.38 119 ASP A O 1
ATOM 1014 N N . ALA A 1 123 ? -0.515 84.227 -3.159 1.00 27.16 120 ALA A N 1
ATOM 1015 C CA . ALA A 1 123 ? 0.326 83.335 -2.351 1.00 26.68 120 ALA A CA 1
ATOM 1016 C C . ALA A 1 123 ? 1.480 82.680 -3.108 1.00 27.38 120 ALA A C 1
ATOM 1017 O O . ALA A 1 123 ? 2.470 82.322 -2.486 1.00 28.14 120 ALA A O 1
ATOM 1019 N N . HIS A 1 124 ? 1.383 82.565 -4.433 1.00 26.94 121 HIS A N 1
ATOM 1020 C CA . HIS A 1 124 ? 2.429 81.878 -5.204 1.00 27.41 121 HIS A CA 1
ATOM 1021 C C . HIS A 1 124 ? 3.053 82.721 -6.288 1.00 26.93 121 HIS A C 1
ATOM 1022 O O . HIS A 1 124 ? 3.750 82.196 -7.161 1.00 26.87 121 HIS A O 1
ATOM 1029 N N . THR A 1 125 ? 2.874 84.038 -6.188 1.00 26.74 122 THR A N 1
ATOM 1030 C CA . THR A 1 125 ? 3.318 84.943 -7.226 1.00 25.88 122 THR A CA 1
ATOM 1031 C C . THR A 1 125 ? 3.861 86.245 -6.648 1.00 26.07 122 THR A C 1
ATOM 1032 O O . THR A 1 125 ? 3.270 86.824 -5.726 1.00 26.37 122 THR A O 1
ATOM 1036 N N . VAL A 1 126 ? 4.996 86.696 -7.181 1.00 26.17 123 VAL A N 1
ATOM 1037 C CA . VAL A 1 126 ? 5.583 87.965 -6.781 1.00 26.46 123 VAL A CA 1
ATOM 1038 C C . VAL A 1 126 ? 5.834 88.844 -8.008 1.00 27.22 123 VAL A C 1
ATOM 1039 O O . VAL A 1 126 ? 5.912 88.351 -9.149 1.00 27.02 123 VAL A O 1
ATOM 1043 N N . GLU A 1 127 ? 5.926 90.148 -7.750 1.00 27.69 124 GLU A N 1
ATOM 1044 C CA . GLU A 1 127 ? 6.212 91.165 -8.755 1.00 28.91 124 GLU A CA 1
ATOM 1045 C C . GLU A 1 127 ? 7.561 91.811 -8.454 1.00 28.99 124 GLU A C 1
ATOM 1046 O O . GLU A 1 127 ? 7.814 92.229 -7.312 1.00 28.23 124 GLU A O 1
ATOM 1052 N N . VAL A 1 128 ? 8.420 91.883 -9.469 1.00 28.46 125 VAL A N 1
ATOM 1053 C CA . VAL A 1 128 ? 9.727 92.505 -9.346 1.00 29.53 125 VAL A CA 1
ATOM 1054 C C . VAL A 1 128 ? 9.940 93.299 -10.623 1.00 31.61 125 VAL A C 1
ATOM 1055 O O . VAL A 1 128 ? 9.870 92.732 -11.721 1.00 32.82 125 VAL A O 1
ATOM 1059 N N . ALA A 1 129 ? 10.155 94.606 -10.485 1.00 33.29 126 ALA A N 1
ATOM 1060 C CA . ALA A 1 129 ? 10.409 95.488 -11.628 1.00 36.06 126 ALA A CA 1
ATOM 1061 C C . ALA A 1 129 ? 9.322 95.375 -12.694 1.00 38.32 126 ALA A C 1
ATOM 1062 O O . ALA A 1 129 ? 9.619 95.422 -13.889 1.00 39.26 126 ALA A O 1
ATOM 1064 N N . GLY A 1 130 ? 8.073 95.189 -12.257 1.00 39.40 127 GLY A N 1
ATOM 1065 C CA . GLY A 1 130 ? 6.934 95.089 -13.177 1.00 40.68 127 GLY A CA 1
ATOM 1066 C C . GLY A 1 130 ? 6.651 93.712 -13.769 1.00 41.22 127 GLY A C 1
ATOM 1067 O O . GLY A 1 130 ? 5.609 93.523 -14.406 1.00 43.60 127 GLY A O 1
ATOM 1068 N N . GLU A 1 131 ? 7.574 92.764 -13.607 1.00 38.33 128 GLU A N 1
ATOM 1069 C CA . GLU A 1 131 ? 7.387 91.417 -14.124 1.00 38.74 128 GLU A CA 1
ATOM 1070 C C . GLU A 1 131 ? 6.815 90.536 -13.005 1.00 36.18 128 GLU A C 1
ATOM 1071 O O . GLU A 1 131 ? 7.147 90.736 -11.837 1.00 33.23 128 GLU A O 1
ATOM 1077 N N . HIS A 1 132 ? 5.970 89.573 -13.362 1.00 34.64 129 HIS A N 1
ATOM 1078 C CA . HIS A 1 132 ? 5.407 88.635 -12.388 1.00 34.57 129 HIS A CA 1
ATOM 1079 C C . HIS A 1 132 ? 6.147 87.303 -12.504 1.00 32.82 129 HIS A C 1
ATOM 1080 O O . HIS A 1 132 ? 6.502 86.867 -13.611 1.00 33.09 129 HIS A O 1
ATOM 1087 N N . TYR A 1 133 ? 6.354 86.658 -11.360 1.00 29.94 130 TYR A N 1
ATOM 1088 C CA . TYR A 1 133 ? 7.043 85.368 -11.269 1.00 28.90 130 TYR A CA 1
ATOM 1089 C C . TYR A 1 133 ? 6.257 84.453 -10.347 1.00 27.73 130 TYR A C 1
ATOM 1090 O O . TYR A 1 133 ? 5.791 84.904 -9.315 1.00 26.63 130 TYR A O 1
ATOM 1099 N N . THR A 1 134 ? 6.099 83.185 -10.718 1.00 27.47 131 THR A N 1
ATOM 1100 C CA . THR A 1 134 ? 5.365 82.236 -9.887 1.00 28.15 131 THR A CA 1
ATOM 1101 C C . THR A 1 134 ? 6.152 80.940 -9.715 1.00 27.78 131 THR A C 1
ATOM 1102 O O . THR A 1 134 ? 6.938 80.550 -10.596 1.00 28.62 131 THR A O 1
ATOM 1106 N N . ALA A 1 135 ? 5.965 80.300 -8.559 1.00 26.45 132 ALA A N 1
ATOM 1107 C CA . ALA A 1 135 ? 6.572 79.013 -8.317 1.00 26.92 132 ALA A CA 1
ATOM 1108 C C . ALA A 1 135 ? 5.769 78.286 -7.258 1.00 27.34 132 ALA A C 1
ATOM 1109 O O . ALA A 1 135 ? 5.185 78.921 -6.376 1.00 26.82 132 ALA A O 1
ATOM 1111 N N . PRO A 1 136 ? 5.780 76.955 -7.302 1.00 27.76 133 PRO A N 1
ATOM 1112 C CA . PRO A 1 136 ? 5.085 76.189 -6.245 1.00 27.56 133 PRO A CA 1
ATOM 1113 C C . PRO A 1 136 ? 5.846 76.198 -4.898 1.00 26.54 133 PRO A C 1
ATOM 1114 O O . PRO A 1 136 ? 5.343 75.667 -3.899 1.00 26.44 133 PRO A O 1
ATOM 1118 N N . HIS A 1 137 ? 7.050 76.768 -4.900 1.00 26.27 134 HIS A N 1
ATOM 1119 C CA . HIS A 1 137 ? 7.890 76.869 -3.720 1.00 26.35 134 HIS A CA 1
ATOM 1120 C C . HIS A 1 137 ? 8.460 78.283 -3.662 1.00 25.39 134 HIS A C 1
ATOM 1121 O O . HIS A 1 137 ? 9.181 78.710 -4.578 1.00 23.70 134 HIS A O 1
ATOM 1128 N N . ILE A 1 138 ? 8.154 78.997 -2.574 1.00 24.64 135 ILE A N 1
ATOM 1129 C CA . ILE A 1 138 ? 8.672 80.347 -2.376 1.00 24.21 135 ILE A CA 1
ATOM 1130 C C . ILE A 1 138 ? 9.237 80.454 -0.979 1.00 22.83 135 ILE A C 1
ATOM 1131 O O . ILE A 1 138 ? 8.540 80.175 0.001 1.00 23.24 135 ILE A O 1
ATOM 1136 N N . LEU A 1 139 ? 10.510 80.822 -0.891 1.00 22.38 136 LEU A N 1
ATOM 1137 C CA . LEU A 1 139 ? 11.167 81.016 0.403 1.00 21.82 136 LEU A CA 1
ATOM 1138 C C . LEU A 1 139 ? 11.212 82.498 0.747 1.00 21.67 136 LEU A C 1
ATOM 1139 O O . LEU A 1 139 ? 11.720 83.316 -0.043 1.00 21.85 136 LEU A O 1
ATOM 1144 N N . ILE A 1 140 ? 10.675 82.825 1.924 1.00 21.17 137 ILE A N 1
ATOM 1145 C CA . ILE A 1 140 ? 10.742 84.166 2.498 1.00 21.56 137 ILE A CA 1
ATOM 1146 C C . ILE A 1 140 ? 11.945 84.175 3.440 1.00 21.70 137 ILE A C 1
ATOM 1147 O O . ILE A 1 140 ? 11.891 83.615 4.530 1.00 23.32 137 ILE A O 1
ATOM 1152 N N . ALA A 1 141 ? 13.050 84.762 2.991 1.00 21.69 138 ALA A N 1
ATOM 1153 C CA . ALA A 1 141 ? 14.288 84.856 3.773 1.00 22.17 138 ALA A CA 1
ATOM 1154 C C . ALA A 1 141 ? 14.675 86.323 3.800 1.00 21.78 138 ALA A C 1
ATOM 1155 O O . ALA A 1 141 ? 15.761 86.711 3.395 1.00 21.78 138 ALA A O 1
ATOM 1157 N N . THR A 1 142 ? 13.757 87.124 4.310 1.00 22.37 139 THR A N 1
ATOM 1158 C CA . THR A 1 142 ? 13.864 88.584 4.256 1.00 21.32 139 THR A CA 1
ATOM 1159 C C . THR A 1 142 ? 14.624 89.239 5.414 1.00 21.31 139 THR A C 1
ATOM 1160 O O . THR A 1 142 ? 14.807 90.467 5.429 1.00 21.21 139 THR A O 1
ATOM 1164 N N . GLY A 1 143 ? 15.047 88.444 6.389 1.00 21.08 140 GLY A N 1
ATOM 1165 C CA . GLY A 1 143 ? 15.858 88.962 7.482 1.00 20.92 140 GLY A CA 1
ATOM 1166 C C . GLY A 1 143 ? 15.109 89.820 8.480 1.00 21.24 140 GLY A C 1
ATOM 1167 O O . GLY A 1 143 ? 13.889 89.734 8.622 1.00 21.84 140 GLY A O 1
ATOM 1168 N N . GLY A 1 144 ? 15.872 90.642 9.199 1.00 22.51 141 GLY A N 1
ATOM 1169 C CA . GLY A 1 144 ? 15.326 91.554 10.204 1.00 22.95 141 GLY A CA 1
ATOM 1170 C C . GLY A 1 144 ? 15.925 92.948 10.085 1.00 24.06 141 GLY A C 1
ATOM 1171 O O . GLY A 1 144 ? 16.714 93.230 9.175 1.00 24.33 141 GLY A O 1
ATOM 1172 N N . HIS A 1 145 ? 15.513 93.824 11.000 1.00 24.03 142 HIS A N 1
ATOM 1173 C CA . HIS A 1 145 ? 15.990 95.194 11.033 1.00 24.84 142 HIS A CA 1
ATOM 1174 C C . HIS A 1 145 ? 16.143 95.650 12.493 1.00 24.88 142 HIS A C 1
ATOM 1175 O O . HIS A 1 145 ? 15.495 95.097 13.396 1.00 24.38 142 HIS A O 1
ATOM 1182 N N . ALA A 1 146 ? 16.973 96.672 12.698 1.00 25.04 143 ALA A N 1
ATOM 1183 C CA . ALA A 1 146 ? 17.213 97.254 14.031 1.00 25.45 143 ALA A CA 1
ATOM 1184 C C . ALA A 1 146 ? 16.006 98.045 14.518 1.00 27.16 143 ALA A C 1
ATOM 1185 O O . ALA A 1 146 ? 15.335 98.719 13.742 1.00 27.43 143 ALA A O 1
ATOM 1187 N N . LEU A 1 147 ? 15.719 97.924 15.804 1.00 28.29 144 LEU A N 1
ATOM 1188 C CA . LEU A 1 147 ? 14.630 98.668 16.431 1.00 30.10 144 LEU A CA 1
ATOM 1189 C C . LEU A 1 147 ? 15.094 100.012 16.953 1.00 31.22 144 LEU A C 1
ATOM 1190 O O . LEU A 1 147 ? 16.251 100.186 17.348 1.00 28.69 144 LEU A O 1
ATOM 1195 N N . LEU A 1 148 ? 14.169 100.963 16.933 1.00 31.81 145 LEU A N 1
ATOM 1196 C CA . LEU A 1 148 ? 14.394 102.303 17.459 1.00 33.80 145 LEU A CA 1
ATOM 1197 C C . LEU A 1 148 ? 13.423 102.500 18.608 1.00 32.05 145 LEU A C 1
ATOM 1198 O O . LEU A 1 148 ? 12.268 102.097 18.509 1.00 32.08 145 LEU A O 1
ATOM 1203 N N . PRO A 1 149 ? 13.866 103.132 19.698 1.00 30.00 146 PRO A N 1
ATOM 1204 C CA . PRO A 1 149 ? 12.950 103.343 20.808 1.00 31.25 146 PRO A CA 1
ATOM 1205 C C . PRO A 1 149 ? 11.911 104.418 20.489 1.00 32.66 146 PRO A C 1
ATOM 1206 O O . PRO A 1 149 ? 12.189 105.324 19.712 1.00 32.13 146 PRO A O 1
ATOM 1210 N N . ASP A 1 150 ? 10.729 104.305 21.093 1.00 33.98 147 ASP A N 1
ATOM 1211 C CA . ASP A 1 150 ? 9.655 105.272 20.900 1.00 36.29 147 ASP A CA 1
ATOM 1212 C C . ASP A 1 150 ? 9.765 106.353 21.965 1.00 36.02 147 ASP A C 1
ATOM 1213 O O . ASP A 1 150 ? 9.000 106.377 22.925 1.00 37.06 147 ASP A O 1
ATOM 1218 N N . ILE A 1 151 ? 10.748 107.230 21.790 1.00 34.50 148 ILE A N 1
ATOM 1219 C CA . ILE A 1 151 ? 10.991 108.343 22.686 1.00 35.00 148 ILE A CA 1
ATOM 1220 C C . ILE A 1 151 ? 11.308 109.603 21.867 1.00 35.66 148 ILE A C 1
ATOM 1221 O O . ILE A 1 151 ? 11.755 109.500 20.718 1.00 33.62 148 ILE A O 1
ATOM 1226 N N . PRO A 1 152 ? 11.104 110.788 22.464 1.00 36.77 149 PRO A N 1
ATOM 1227 C CA . PRO A 1 152 ? 11.480 112.018 21.770 1.00 37.67 149 PRO A CA 1
ATOM 1228 C C . PRO A 1 152 ? 12.979 112.024 21.449 1.00 36.03 149 PRO A C 1
ATOM 1229 O O . PRO A 1 152 ? 13.796 111.651 22.305 1.00 34.98 149 PRO A O 1
ATOM 1233 N N . GLY A 1 153 ? 13.321 112.423 20.224 1.00 35.00 150 GLY A N 1
ATOM 1234 C CA . GLY A 1 153 ? 14.708 112.475 19.771 1.00 34.42 150 GLY A CA 1
ATOM 1235 C C . GLY A 1 153 ? 15.328 111.150 19.325 1.00 33.16 150 GLY A C 1
ATOM 1236 O O . GLY A 1 153 ? 16.542 111.094 19.045 1.00 32.13 150 GLY A O 1
ATOM 1237 N N A SER A 1 154 ? 14.511 110.101 19.237 0.50 33.05 151 SER A N 1
ATOM 1238 N N B SER A 1 154 ? 14.518 110.094 19.234 0.50 32.44 151 SER A N 1
ATOM 1239 C CA A SER A 1 154 ? 14.980 108.791 18.801 0.50 32.04 151 SER A CA 1
ATOM 1240 C CA B SER A 1 154 ? 15.017 108.786 18.811 0.50 31.04 151 SER A CA 1
ATOM 1241 C C A SER A 1 154 ? 15.689 108.875 17.458 0.50 32.26 151 SER A C 1
ATOM 1242 C C B SER A 1 154 ? 15.695 108.868 17.451 0.50 31.68 151 SER A C 1
ATOM 1243 O O A SER A 1 154 ? 16.688 108.182 17.226 0.50 29.92 151 SER A O 1
ATOM 1244 O O B SER A 1 154 ? 16.682 108.167 17.198 0.50 29.42 151 SER A O 1
ATOM 1249 N N . GLU A 1 155 ? 15.171 109.747 16.591 1.00 32.87 152 GLU A N 1
ATOM 1250 C CA . GLU A 1 155 ? 15.723 109.933 15.253 1.00 34.72 152 GLU A CA 1
ATOM 1251 C C . GLU A 1 155 ? 17.150 110.466 15.229 1.00 34.03 152 GLU A C 1
ATOM 1252 O O . GLU A 1 155 ? 17.793 110.424 14.183 1.00 34.53 152 GLU A O 1
ATOM 1258 N N . TYR A 1 156 ? 17.635 111.010 16.340 1.00 33.59 153 TYR A N 1
ATOM 1259 C CA . TYR A 1 156 ? 19.014 111.520 16.373 1.00 34.25 153 TYR A CA 1
ATOM 1260 C C . TYR A 1 156 ? 20.043 110.402 16.487 1.00 31.67 153 TYR A C 1
ATOM 1261 O O . TYR A 1 156 ? 21.214 110.611 16.190 1.00 31.81 153 TYR A O 1
ATOM 1270 N N . GLY A 1 157 ? 19.609 109.233 16.946 1.00 29.67 154 GLY A N 1
ATOM 1271 C CA . GLY A 1 157 ? 20.498 108.092 17.055 1.00 28.78 154 GLY A CA 1
ATOM 1272 C C . GLY A 1 157 ? 20.604 107.367 15.736 1.00 28.63 154 GLY A C 1
ATOM 1273 O O . GLY A 1 157 ? 19.804 107.593 14.816 1.00 29.76 154 GLY A O 1
ATOM 1274 N N . ILE A 1 158 ? 21.619 106.525 15.627 1.00 26.81 155 ILE A N 1
ATOM 1275 C CA . ILE A 1 158 ? 21.803 105.678 14.462 1.00 26.74 155 ILE A CA 1
ATOM 1276 C C . ILE A 1 158 ? 21.734 104.251 14.971 1.00 26.66 155 ILE A C 1
ATOM 1277 O O . ILE A 1 158 ? 21.644 104.044 16.175 1.00 25.37 155 ILE A O 1
ATOM 1282 N N . THR A 1 159 ? 21.729 103.282 14.064 1.00 25.97 156 THR A N 1
ATOM 1283 C CA . THR A 1 159 ? 21.730 101.886 14.445 1.00 26.39 156 THR A CA 1
ATOM 1284 C C . THR A 1 159 ? 23.057 101.278 14.010 1.00 26.03 156 THR A C 1
ATOM 1285 O O . THR A 1 159 ? 23.978 101.994 13.568 1.00 24.93 156 THR A O 1
ATOM 1289 N N . SER A 1 160 ? 23.176 99.960 14.142 1.00 25.39 157 SER A N 1
ATOM 1290 C CA . SER A 1 160 ? 24.403 99.283 13.703 1.00 25.95 157 SER A CA 1
ATOM 1291 C C . SER A 1 160 ? 24.722 99.580 12.226 1.00 26.79 157 SER A C 1
ATOM 1292 O O . SER A 1 160 ? 25.900 99.650 11.847 1.00 26.35 157 SER A O 1
ATOM 1295 N N . ASP A 1 161 ? 23.692 99.789 11.403 1.00 25.84 158 ASP A N 1
ATOM 1296 C CA . ASP A 1 161 ? 23.922 100.144 9.992 1.00 29.10 158 ASP A CA 1
ATOM 1297 C C . ASP A 1 161 ? 24.704 101.445 9.893 1.00 28.64 158 ASP A C 1
ATOM 1298 O O . ASP A 1 161 ? 25.639 101.546 9.117 1.00 28.62 158 ASP A O 1
ATOM 1303 N N . GLY A 1 162 ? 24.290 102.437 10.682 1.00 28.52 159 GLY A N 1
ATOM 1304 C CA . GLY A 1 162 ? 24.950 103.727 10.731 1.00 27.97 159 GLY A CA 1
ATOM 1305 C C . GLY A 1 162 ? 26.358 103.635 11.273 1.00 27.58 159 GLY A C 1
ATOM 1306 O O . GLY A 1 162 ? 27.227 104.397 10.855 1.00 27.50 159 GLY A O 1
ATOM 1307 N N . PHE A 1 163 ? 26.589 102.710 12.210 1.00 26.16 160 PHE A N 1
ATOM 1308 C CA . PHE A 1 163 ? 27.937 102.459 12.738 1.00 25.93 160 PHE A CA 1
ATOM 1309 C C . PHE A 1 163 ? 28.910 102.122 11.608 1.00 25.99 160 PHE A C 1
ATOM 1310 O O . PHE A 1 163 ? 30.027 102.651 11.542 1.00 26.27 160 PHE A O 1
ATOM 1318 N N . PHE A 1 164 ? 28.470 101.263 10.691 1.00 26.45 161 PHE A N 1
ATOM 1319 C CA . PHE A 1 164 ? 29.296 100.896 9.542 1.00 27.20 161 PHE A CA 1
ATOM 1320 C C . PHE A 1 164 ? 29.385 102.024 8.505 1.00 28.10 161 PHE A C 1
ATOM 1321 O O . PHE A 1 164 ? 30.312 102.056 7.702 1.00 27.97 161 PHE A O 1
ATOM 1329 N N . GLU A 1 165 ? 28.448 102.965 8.550 1.00 30.67 162 GLU A N 1
ATOM 1330 C CA . GLU A 1 165 ? 28.526 104.123 7.646 1.00 32.61 162 GLU A CA 1
ATOM 1331 C C . GLU A 1 165 ? 29.483 105.205 8.168 1.00 32.55 162 GLU A C 1
ATOM 1332 O O . GLU A 1 165 ? 29.876 106.088 7.408 1.00 31.08 162 GLU A O 1
ATOM 1338 N N . LEU A 1 166 ? 29.862 105.148 9.448 1.00 30.11 163 LEU A N 1
ATOM 1339 C CA . LEU A 1 166 ? 30.792 106.134 10.007 1.00 30.98 163 LEU A CA 1
ATOM 1340 C C . LEU A 1 166 ? 32.095 106.156 9.200 1.00 31.56 163 LEU A C 1
ATOM 1341 O O . LEU A 1 166 ? 32.569 105.116 8.769 1.00 29.30 163 LEU A O 1
ATOM 1346 N N . ASP A 1 167 ? 32.649 107.355 9.020 1.00 32.45 164 ASP A N 1
ATOM 1347 C CA . ASP A 1 167 ? 33.921 107.555 8.301 1.00 34.84 164 ASP A CA 1
ATOM 1348 C C . ASP A 1 167 ? 35.032 107.996 9.257 1.00 33.53 164 ASP A C 1
ATOM 1349 O O . ASP A 1 167 ? 36.151 108.239 8.841 1.00 32.81 164 ASP A O 1
ATOM 1354 N N . ALA A 1 168 ? 34.708 108.084 10.543 1.00 32.36 165 ALA A N 1
ATOM 1355 C CA . ALA A 1 168 ? 35.678 108.441 11.574 1.00 31.88 165 ALA A CA 1
ATOM 1356 C C . ALA A 1 168 ? 35.146 107.949 12.906 1.00 30.53 165 ALA A C 1
ATOM 1357 O O . ALA A 1 168 ? 33.945 107.721 13.053 1.00 29.22 165 ALA A O 1
ATOM 1359 N N . ILE A 1 169 ? 36.040 107.746 13.863 1.00 30.45 166 ILE A N 1
ATOM 1360 C CA . ILE A 1 169 ? 35.630 107.355 15.205 1.00 30.68 166 ILE A CA 1
ATOM 1361 C C . ILE A 1 169 ? 35.112 108.628 15.903 1.00 30.79 166 ILE A C 1
ATOM 1362 O O . ILE A 1 169 ? 35.829 109.618 15.954 1.00 30.32 166 ILE A O 1
ATOM 1367 N N . PRO A 1 170 ? 33.864 108.615 16.410 1.00 29.45 167 PRO A N 1
ATOM 1368 C CA . PRO A 1 170 ? 33.369 109.799 17.128 1.00 30.72 167 PRO A CA 1
ATOM 1369 C C . PRO A 1 170 ? 34.194 110.029 18.369 1.00 30.46 167 PRO A C 1
ATOM 1370 O O . PRO A 1 170 ? 34.681 109.069 18.962 1.00 30.27 167 PRO A O 1
ATOM 1374 N N . LYS A 1 171 ? 34.364 111.282 18.760 1.00 32.75 168 LYS A N 1
ATOM 1375 C CA . LYS A 1 171 ? 35.111 111.593 19.972 1.00 35.14 168 LYS A CA 1
ATOM 1376 C C . LYS A 1 171 ? 34.447 110.923 21.192 1.00 32.36 168 LYS A C 1
ATOM 1377 O O . LYS A 1 171 ? 35.131 110.352 22.047 1.00 31.46 168 LYS A O 1
ATOM 1383 N N . ARG A 1 172 ? 33.118 111.014 21.256 1.00 31.09 169 ARG A N 1
ATOM 1384 C CA . ARG A 1 172 ? 32.324 110.460 22.356 1.00 30.60 169 ARG A CA 1
ATOM 1385 C C . ARG A 1 172 ? 31.146 109.707 21.770 1.00 29.27 169 ARG A C 1
ATOM 1386 O O . ARG A 1 172 ? 30.434 110.250 20.920 1.00 29.28 169 ARG A O 1
ATOM 1394 N N . THR A 1 173 ? 30.914 108.480 22.243 1.00 28.53 170 THR A N 1
ATOM 1395 C CA . THR A 1 173 ? 29.829 107.660 21.715 1.00 27.00 170 THR A CA 1
ATOM 1396 C C . THR A 1 173 ? 28.983 107.013 22.797 1.00 26.45 170 THR A C 1
ATOM 1397 O O . THR A 1 173 ? 29.517 106.476 23.766 1.00 26.10 170 THR A O 1
ATOM 1401 N N . ALA A 1 174 ? 27.662 107.062 22.622 1.00 26.26 171 ALA A N 1
ATOM 1402 C CA . ALA A 1 174 ? 26.738 106.339 23.489 1.00 25.55 171 ALA A CA 1
ATOM 1403 C C . ALA A 1 174 ? 26.265 105.111 22.720 1.00 25.17 171 ALA A C 1
ATOM 1404 O O . ALA A 1 174 ? 25.926 105.221 21.540 1.00 26.30 171 ALA A O 1
ATOM 1406 N N . VAL A 1 175 ? 26.306 103.939 23.356 1.00 24.01 172 VAL A N 1
ATOM 1407 C CA . VAL A 1 175 ? 25.757 102.712 22.766 1.00 23.60 172 VAL A CA 1
ATOM 1408 C C . VAL A 1 175 ? 24.699 102.237 23.768 1.00 23.75 172 VAL A C 1
ATOM 1409 O O . VAL A 1 175 ? 25.017 101.997 24.931 1.00 24.23 172 VAL A O 1
ATOM 1413 N N . VAL A 1 176 ? 23.460 102.126 23.317 1.00 23.60 173 VAL A N 1
ATOM 1414 C CA . VAL A 1 176 ? 22.332 101.754 24.154 1.00 24.45 173 VAL A CA 1
ATOM 1415 C C . VAL A 1 176 ? 21.878 100.336 23.783 1.00 24.56 173 VAL A C 1
ATOM 1416 O O . VAL A 1 176 ? 21.489 100.077 22.635 1.00 24.01 173 VAL A O 1
ATOM 1420 N N . GLY A 1 177 ? 21.926 99.428 24.758 1.00 24.15 174 GLY A N 1
ATOM 1421 C CA . GLY A 1 177 ? 21.528 98.052 24.547 1.00 24.79 174 GLY A CA 1
ATOM 1422 C C . GLY A 1 177 ? 22.345 97.134 25.405 1.00 25.37 174 GLY A C 1
ATOM 1423 O O . GLY A 1 177 ? 23.363 97.542 25.954 1.00 24.58 174 GLY A O 1
ATOM 1424 N N . ALA A 1 178 ? 21.894 95.893 25.509 1.00 25.65 175 ALA A N 1
ATOM 1425 C CA . ALA A 1 178 ? 22.501 94.930 26.432 1.00 25.43 175 ALA A CA 1
ATOM 1426 C C . ALA A 1 178 ? 22.795 93.595 25.775 1.00 25.60 175 ALA A C 1
ATOM 1427 O O . ALA A 1 178 ? 23.151 92.625 26.462 1.00 26.27 175 ALA A O 1
ATOM 1429 N N . GLY A 1 179 ? 22.589 93.517 24.466 1.00 23.48 176 GLY A N 1
ATOM 1430 C CA . GLY A 1 179 ? 22.834 92.296 23.717 1.00 23.90 176 GLY A CA 1
ATOM 1431 C C . GLY A 1 179 ? 24.233 92.240 23.133 1.00 23.12 176 GLY A C 1
ATOM 1432 O O . GLY A 1 179 ? 25.063 93.144 23.324 1.00 23.38 176 GLY A O 1
ATOM 1433 N N . TYR A 1 180 ? 24.490 91.195 22.365 1.00 23.13 177 TYR A N 1
ATOM 1434 C CA . TYR A 1 180 ? 25.831 90.998 21.819 1.00 24.16 177 TYR A CA 1
ATOM 1435 C C . TYR A 1 180 ? 26.249 92.150 20.882 1.00 24.33 177 TYR A C 1
ATOM 1436 O O . TYR A 1 180 ? 27.409 92.552 20.882 1.00 23.26 177 TYR A O 1
ATOM 1445 N N . ILE A 1 181 ? 25.308 92.691 20.105 1.00 22.98 178 ILE A N 1
ATOM 1446 C CA . ILE A 1 181 ? 25.636 93.810 19.215 1.00 23.33 178 ILE A CA 1
ATOM 1447 C C . ILE A 1 181 ? 26.106 95.035 20.014 1.00 22.45 178 ILE A C 1
ATOM 1448 O O . ILE A 1 181 ? 27.146 95.633 19.677 1.00 22.95 178 ILE A O 1
ATOM 1453 N N . ALA A 1 182 ? 25.373 95.400 21.070 1.00 21.74 179 ALA A N 1
ATOM 1454 C CA . ALA A 1 182 ? 25.767 96.559 21.891 1.00 21.82 179 ALA A CA 1
ATOM 1455 C C . ALA A 1 182 ? 27.143 96.346 22.498 1.00 21.43 179 ALA A C 1
ATOM 1456 O O . ALA A 1 182 ? 27.988 97.257 22.517 1.00 21.48 179 ALA A O 1
ATOM 1458 N N . VAL A 1 183 ? 27.364 95.141 23.001 1.00 22.06 180 VAL A N 1
ATOM 1459 C CA . VAL A 1 183 ? 28.635 94.804 23.641 1.00 22.73 180 VAL A CA 1
ATOM 1460 C C . VAL A 1 183 ? 29.802 94.852 22.634 1.00 22.94 180 VAL A C 1
ATOM 1461 O O . VAL A 1 183 ? 30.869 95.423 22.929 1.00 23.28 180 VAL A O 1
ATOM 1465 N N . GLU A 1 184 ? 29.588 94.288 21.451 1.00 22.76 181 GLU A N 1
ATOM 1466 C CA . GLU A 1 184 ? 30.625 94.247 20.410 1.00 22.43 181 GLU A CA 1
ATOM 1467 C C . GLU A 1 184 ? 30.973 95.640 19.919 1.00 22.44 181 GLU A C 1
ATOM 1468 O O . GLU A 1 184 ? 32.148 96.033 19.889 1.00 22.44 181 GLU A O 1
ATOM 1474 N N . ILE A 1 185 ? 29.946 96.399 19.561 1.00 22.86 182 ILE A N 1
ATOM 1475 C CA . ILE A 1 185 ? 30.163 97.764 19.057 1.00 23.93 182 ILE A CA 1
ATOM 1476 C C . ILE A 1 185 ? 30.845 98.676 20.097 1.00 24.39 182 ILE A C 1
ATOM 1477 O O . ILE A 1 185 ? 31.812 99.416 19.772 1.00 23.40 182 ILE A O 1
ATOM 1482 N N . SER A 1 186 ? 30.374 98.621 21.340 1.00 23.12 183 SER A N 1
ATOM 1483 C CA . SER A 1 186 ? 30.966 99.460 22.381 1.00 23.49 183 SER A CA 1
ATOM 1484 C C . SER A 1 186 ? 32.435 99.077 22.629 1.00 23.40 183 SER A C 1
ATOM 1485 O O . SER A 1 186 ? 33.284 99.952 22.830 1.00 23.28 183 SER A O 1
ATOM 1488 N N . GLY A 1 187 ? 32.748 97.794 22.546 1.00 22.71 184 GLY A N 1
ATOM 1489 C CA . GLY A 1 187 ? 34.121 97.331 22.765 1.00 24.01 184 GLY A CA 1
ATOM 1490 C C . GLY A 1 187 ? 35.056 97.833 21.671 1.00 23.91 184 GLY A C 1
ATOM 1491 O O . GLY A 1 187 ? 36.191 98.243 21.942 1.00 24.79 184 GLY A O 1
ATOM 1492 N N . ILE A 1 188 ? 34.577 97.781 20.427 1.00 23.25 185 ILE A N 1
ATOM 1493 C CA . ILE A 1 188 ? 35.357 98.251 19.272 1.00 23.93 185 ILE A CA 1
ATOM 1494 C C . ILE A 1 188 ? 35.592 99.768 19.358 1.00 24.18 185 ILE A C 1
ATOM 1495 O O . ILE A 1 188 ? 36.705 100.244 19.163 1.00 24.65 185 ILE A O 1
ATOM 1500 N N . LEU A 1 189 ? 34.533 100.512 19.667 1.00 24.35 186 LEU A N 1
ATOM 1501 C CA . LEU A 1 189 ? 34.628 101.975 19.757 1.00 25.34 186 LEU A CA 1
ATOM 1502 C C . LEU A 1 189 ? 35.603 102.386 20.840 1.00 24.57 186 LEU A C 1
ATOM 1503 O O . LEU A 1 189 ? 36.426 103.296 20.634 1.00 24.15 186 LEU A O 1
ATOM 1508 N N . HIS A 1 190 ? 35.556 101.702 21.979 1.00 23.56 187 HIS A N 1
ATOM 1509 C CA . HIS A 1 190 ? 36.505 102.045 23.040 1.00 24.58 187 HIS A CA 1
ATOM 1510 C C . HIS A 1 190 ? 37.954 101.756 22.620 1.00 24.36 187 HIS A C 1
ATOM 1511 O O . HIS A 1 190 ? 38.851 102.593 22.844 1.00 24.08 187 HIS A O 1
ATOM 1518 N N . ALA A 1 191 ? 38.180 100.582 22.028 1.00 23.78 188 ALA A N 1
ATOM 1519 C CA . ALA A 1 191 ? 39.527 100.169 21.629 1.00 25.03 188 ALA A CA 1
ATOM 1520 C C . ALA A 1 191 ? 40.130 101.114 20.614 1.00 25.37 188 ALA A C 1
ATOM 1521 O O . ALA A 1 191 ? 41.346 101.332 20.604 1.00 24.97 188 ALA A O 1
ATOM 1523 N N . LEU A 1 192 ? 39.268 101.682 19.771 1.00 25.27 189 LEU A N 1
ATOM 1524 C CA . LEU A 1 192 ? 39.706 102.575 18.709 1.00 26.47 189 LEU A CA 1
ATOM 1525 C C . LEU A 1 192 ? 39.700 104.045 19.093 1.00 28.24 189 LEU A C 1
ATOM 1526 O O . LEU A 1 192 ? 39.816 104.903 18.214 1.00 29.60 189 LEU A O 1
ATOM 1531 N N . GLY A 1 193 ? 39.539 104.338 20.389 1.00 28.62 190 GLY A N 1
ATOM 1532 C CA . GLY A 1 193 ? 39.746 105.699 20.900 1.00 30.00 190 GLY A CA 1
ATOM 1533 C C . GLY A 1 193 ? 38.576 106.564 21.285 1.00 30.29 190 GLY A C 1
ATOM 1534 O O . GLY A 1 193 ? 38.783 107.669 21.757 1.00 30.41 190 GLY A O 1
ATOM 1535 N N . SER A 1 194 ? 37.352 106.092 21.080 1.00 28.28 191 SER A N 1
ATOM 1536 C CA . SER A 1 194 ? 36.189 106.877 21.471 1.00 28.67 191 SER A CA 1
ATOM 1537 C C . SER A 1 194 ? 35.942 106.848 22.976 1.00 28.31 191 SER A C 1
ATOM 1538 O O . SER A 1 194 ? 36.201 105.827 23.630 1.00 27.51 191 SER A O 1
ATOM 1541 N N . GLU A 1 195 ? 35.487 107.972 23.533 1.00 29.54 192 GLU A N 1
ATOM 1542 C CA . GLU A 1 195 ? 35.015 107.973 24.924 1.00 31.02 192 GLU A CA 1
ATOM 1543 C C . GLU A 1 195 ? 33.648 107.299 24.827 1.00 29.12 192 GLU A C 1
ATOM 1544 O O . GLU A 1 195 ? 32.677 107.921 24.383 1.00 28.75 192 GLU A O 1
ATOM 1550 N N . THR A 1 196 ? 33.589 106.034 25.227 1.00 27.96 193 THR A N 1
ATOM 1551 C CA . THR A 1 196 ? 32.424 105.181 24.959 1.00 26.34 193 THR A CA 1
ATOM 1552 C C . THR A 1 196 ? 31.640 104.850 26.211 1.00 25.33 193 THR A C 1
ATOM 1553 O O . THR A 1 196 ? 32.224 104.430 27.228 1.00 24.97 193 THR A O 1
ATOM 1557 N N . HIS A 1 197 ? 30.322 105.029 26.121 1.00 25.10 194 HIS A N 1
ATOM 1558 C CA . HIS A 1 197 ? 29.392 104.740 27.212 1.00 25.28 194 HIS A CA 1
ATOM 1559 C C . HIS A 1 197 ? 28.384 103.695 26.760 1.00 25.22 194 HIS A C 1
ATOM 1560 O O . HIS A 1 197 ? 27.717 103.905 25.763 1.00 26.03 194 HIS A O 1
ATOM 1567 N N . LEU A 1 198 ? 28.279 102.591 27.508 1.00 24.08 195 LEU A N 1
ATOM 1568 C CA . LEU A 1 198 ? 27.346 101.498 27.229 1.00 24.03 195 LEU A CA 1
ATOM 1569 C C . LEU A 1 198 ? 26.210 101.553 28.256 1.00 24.75 195 LEU A C 1
ATOM 1570 O O . LEU A 1 198 ? 26.467 101.494 29.457 1.00 25.71 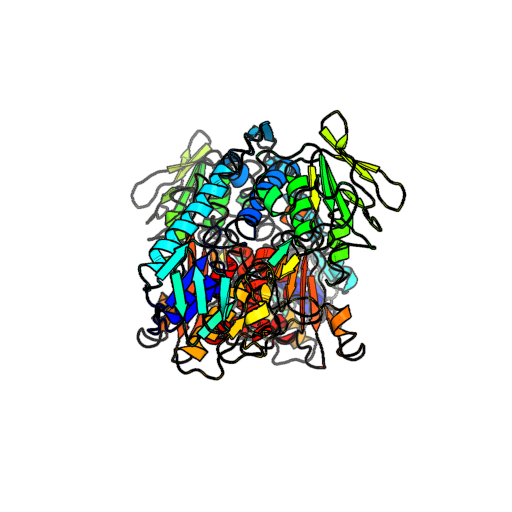195 LEU A O 1
ATOM 1575 N N . PHE A 1 199 ? 24.970 101.658 27.789 1.00 23.97 196 PHE A N 1
ATOM 1576 C CA . PHE A 1 199 ? 23.810 101.808 28.680 1.00 24.89 196 PHE A CA 1
ATOM 1577 C C . PHE A 1 199 ? 22.924 100.581 28.603 1.00 25.92 196 PHE A C 1
ATOM 1578 O O . PHE A 1 199 ? 22.314 100.328 27.559 1.00 25.93 196 PHE A O 1
ATOM 1586 N N . VAL A 1 200 ? 22.871 99.814 29.700 1.00 26.14 197 VAL A N 1
ATOM 1587 C CA . VAL A 1 200 ? 22.036 98.617 29.772 1.00 26.02 197 VAL A CA 1
ATOM 1588 C C . VAL A 1 200 ? 20.841 98.935 30.680 1.00 27.48 197 VAL A C 1
ATOM 1589 O O . VAL A 1 200 ? 20.979 99.665 31.684 1.00 26.83 197 VAL A O 1
ATOM 1593 N N A ARG A 1 201 ? 19.672 98.413 30.312 0.60 27.57 198 ARG A N 1
ATOM 1594 N N B ARG A 1 201 ? 19.679 98.408 30.291 0.40 27.92 198 ARG A N 1
ATOM 1595 C CA A ARG A 1 201 ? 18.433 98.704 31.032 0.60 29.75 198 ARG A CA 1
ATOM 1596 C CA B ARG A 1 201 ? 18.417 98.628 30.989 0.40 29.90 198 ARG A CA 1
ATOM 1597 C C A ARG A 1 201 ? 18.373 98.107 32.423 0.60 29.84 198 ARG A C 1
ATOM 1598 C C B ARG A 1 201 ? 18.386 98.107 32.407 0.40 29.99 198 ARG A C 1
ATOM 1599 O O A ARG A 1 201 ? 17.717 98.672 33.297 0.60 28.99 198 ARG A O 1
ATOM 1600 O O B ARG A 1 201 ? 17.757 98.713 33.273 0.40 29.61 198 ARG A O 1
ATOM 1615 N N . ARG A 1 202 ? 19.038 96.969 32.631 1.00 29.33 199 ARG A N 1
ATOM 1616 C CA . ARG A 1 202 ? 18.990 96.318 33.929 1.00 31.17 199 ARG A CA 1
ATOM 1617 C C . ARG A 1 202 ? 20.361 96.120 34.565 1.00 29.95 199 ARG A C 1
ATOM 1618 O O . ARG A 1 202 ? 21.197 97.011 34.480 1.00 27.33 199 ARG A O 1
ATOM 1626 N N . ASP A 1 203 ? 20.578 94.972 35.192 1.00 28.08 200 ASP A N 1
ATOM 1627 C CA . ASP A 1 203 ? 21.756 94.776 36.041 1.00 28.38 200 ASP A CA 1
ATOM 1628 C C . ASP A 1 203 ? 23.101 94.725 35.332 1.00 26.12 200 ASP A C 1
ATOM 1629 O O . ASP A 1 203 ? 24.125 95.119 35.893 1.00 26.90 200 ASP A O 1
ATOM 1634 N N . ARG A 1 204 ? 23.106 94.185 34.125 1.00 25.33 201 ARG A N 1
ATOM 1635 C CA . ARG A 1 204 ? 24.342 93.894 33.440 1.00 24.43 201 ARG A CA 1
ATOM 1636 C C . ARG A 1 204 ? 24.054 93.615 31.984 1.00 24.49 201 ARG A C 1
ATOM 1637 O O . ARG A 1 204 ? 22.917 93.392 31.603 1.00 23.89 201 ARG A O 1
ATOM 1645 N N . PRO A 1 205 ? 25.092 93.597 31.157 1.00 24.83 202 PRO A N 1
ATOM 1646 C CA . PRO A 1 205 ? 24.850 93.185 29.783 1.00 24.69 202 PRO A CA 1
ATOM 1647 C C . PRO A 1 205 ? 24.652 91.669 29.708 1.00 24.89 202 PRO A C 1
ATOM 1648 O O . PRO A 1 205 ? 24.986 90.958 30.671 1.00 23.93 202 PRO A O 1
ATOM 1652 N N . LEU A 1 206 ? 24.111 91.183 28.593 1.00 23.93 203 LEU A N 1
ATOM 1653 C CA . LEU A 1 206 ? 23.999 89.743 28.332 1.00 24.90 203 LEU A CA 1
ATOM 1654 C C . LEU A 1 206 ? 23.380 88.993 29.513 1.00 25.73 203 LEU A C 1
ATOM 1655 O O . LEU A 1 206 ? 23.929 87.977 30.016 1.00 23.15 203 LEU A O 1
ATOM 1660 N N . ARG A 1 207 ? 22.213 89.478 29.934 1.00 26.68 204 ARG A N 1
ATOM 1661 C CA . ARG A 1 207 ? 21.569 88.966 31.141 1.00 30.25 204 ARG A CA 1
ATOM 1662 C C . ARG A 1 207 ? 21.221 87.521 31.134 1.00 29.55 204 ARG A C 1
ATOM 1663 O O . ARG A 1 207 ? 21.164 86.921 32.203 1.00 29.96 204 ARG A O 1
ATOM 1671 N N . LYS A 1 208 ? 20.969 86.956 29.955 1.00 30.05 205 LYS A N 1
ATOM 1672 C CA . LYS A 1 208 ? 20.627 85.539 29.850 1.00 31.87 205 LYS A CA 1
ATOM 1673 C C . LYS A 1 208 ? 21.842 84.627 29.749 1.00 28.71 205 LYS A C 1
ATOM 1674 O O . LYS A 1 208 ? 21.705 83.398 29.877 1.00 28.53 205 LYS A O 1
ATOM 1680 N N A PHE A 1 209 ? 23.023 85.218 29.579 0.50 25.80 206 PHE A N 1
ATOM 1681 N N B PHE A 1 209 ? 23.031 85.195 29.518 0.50 26.66 206 PHE A N 1
ATOM 1682 C CA A PHE A 1 209 ? 24.230 84.429 29.508 0.50 24.84 206 PHE A CA 1
ATOM 1683 C CA B PHE A 1 209 ? 24.246 84.378 29.456 0.50 26.17 206 PHE A CA 1
ATOM 1684 C C A PHE A 1 209 ? 24.611 83.967 30.913 0.50 24.12 206 PHE A C 1
ATOM 1685 C C B PHE A 1 209 ? 24.704 84.039 30.871 0.50 24.87 206 PHE A C 1
ATOM 1686 O O A PHE A 1 209 ? 24.075 84.468 31.906 0.50 23.70 206 PHE A O 1
ATOM 1687 O O B PHE A 1 209 ? 24.318 84.705 31.832 0.50 24.76 206 PHE A O 1
ATOM 1702 N N . ASP A 1 210 ? 25.491 82.974 30.979 1.00 23.74 207 ASP A N 1
ATOM 1703 C CA . ASP A 1 210 ? 26.014 82.490 32.259 1.00 23.95 207 ASP A CA 1
ATOM 1704 C C . ASP A 1 210 ? 26.566 83.651 33.089 1.00 22.62 207 ASP A C 1
ATOM 1705 O O . ASP A 1 210 ? 27.393 84.435 32.618 1.00 21.60 207 ASP A O 1
ATOM 1710 N N . LYS A 1 211 ? 26.065 83.768 34.309 1.00 23.96 208 LYS A N 1
ATOM 1711 C CA . LYS A 1 211 ? 26.407 84.890 35.176 1.00 24.25 208 LYS A CA 1
ATOM 1712 C C . LYS A 1 211 ? 27.873 84.995 35.555 1.00 23.20 208 LYS A C 1
ATOM 1713 O O . LYS A 1 211 ? 28.395 86.094 35.652 1.00 22.00 208 LYS A O 1
ATOM 1719 N N . GLU A 1 212 ? 28.509 83.861 35.844 1.00 23.03 209 GLU A N 1
ATOM 1720 C CA . GLU A 1 212 ? 29.933 83.856 36.212 1.00 23.75 209 GLU A CA 1
ATOM 1721 C C . GLU A 1 212 ? 30.777 84.393 35.058 1.00 23.01 209 GLU A C 1
ATOM 1722 O O . GLU A 1 212 ? 31.668 85.232 35.243 1.00 21.75 209 GLU A O 1
ATOM 1728 N N . ILE A 1 213 ? 30.474 83.931 33.854 1.00 22.59 210 ILE A N 1
ATOM 1729 C CA . ILE A 1 213 ? 31.188 84.408 32.675 1.00 22.94 210 ILE A CA 1
ATOM 1730 C C . ILE A 1 213 ? 30.953 85.919 32.466 1.00 22.75 210 ILE A C 1
ATOM 1731 O O . ILE A 1 213 ? 31.913 86.667 32.232 1.00 22.35 210 ILE A O 1
ATOM 1736 N N . VAL A 1 214 ? 29.703 86.373 32.541 1.00 22.11 211 VAL A N 1
ATOM 1737 C CA . VAL A 1 214 ? 29.405 87.799 32.339 1.00 22.90 211 VAL A CA 1
ATOM 1738 C C . VAL A 1 214 ? 30.032 88.674 33.444 1.00 23.30 211 VAL A C 1
ATOM 1739 O O . VAL A 1 214 ? 30.420 89.826 33.188 1.00 23.72 211 VAL A O 1
ATOM 1743 N N . GLY A 1 215 ? 30.173 88.114 34.632 1.00 23.67 212 GLY A N 1
ATOM 1744 C CA . GLY A 1 215 ? 30.868 88.801 35.725 1.00 24.98 212 GLY A CA 1
ATOM 1745 C C . GLY A 1 215 ? 32.289 89.188 35.323 1.00 24.97 212 GLY A C 1
ATOM 1746 O O . GLY A 1 215 ? 32.761 90.289 35.629 1.00 23.60 212 GLY A O 1
ATOM 1747 N N . THR A 1 216 ? 32.967 88.291 34.614 1.00 24.50 213 THR A N 1
ATOM 1748 C CA . THR A 1 216 ? 34.312 88.583 34.154 1.00 25.11 213 THR A CA 1
ATOM 1749 C C . THR A 1 216 ? 34.288 89.613 33.021 1.00 24.85 213 THR A C 1
ATOM 1750 O O . THR A 1 216 ? 35.165 90.465 32.946 1.00 24.76 213 THR A O 1
ATOM 1754 N N . LEU A 1 217 ? 33.289 89.540 32.145 1.00 23.47 214 LEU A N 1
ATOM 1755 C CA . LEU A 1 217 ? 33.148 90.534 31.113 1.00 23.79 214 LEU A CA 1
ATOM 1756 C C . LEU A 1 217 ? 33.064 91.922 31.748 1.00 23.65 214 LEU A C 1
ATOM 1757 O O . LEU A 1 217 ? 33.807 92.827 31.377 1.00 23.39 214 LEU A O 1
ATOM 1762 N N . VAL A 1 218 ? 32.189 92.058 32.734 1.00 22.45 215 VAL A N 1
ATOM 1763 C CA . VAL A 1 218 ? 31.985 93.323 33.423 1.00 23.36 215 VAL A CA 1
ATOM 1764 C C . VAL A 1 218 ? 33.264 93.788 34.126 1.00 23.64 215 VAL A C 1
ATOM 1765 O O . VAL A 1 218 ? 33.635 94.969 34.038 1.00 25.13 215 VAL A O 1
ATOM 1769 N N . ASP A 1 219 ? 33.948 92.881 34.816 1.00 23.48 216 ASP A N 1
ATOM 1770 C CA . ASP A 1 219 ? 35.194 93.235 35.499 1.00 25.55 216 ASP A CA 1
ATOM 1771 C C . ASP A 1 219 ? 36.291 93.694 34.525 1.00 26.19 216 ASP A C 1
ATOM 1772 O O . ASP A 1 219 ? 37.051 94.622 34.829 1.00 26.51 216 ASP A O 1
ATOM 1777 N N . GLU A 1 220 ? 36.402 93.017 33.388 1.00 24.65 217 GLU A N 1
ATOM 1778 C CA . GLU A 1 220 ? 37.417 93.375 32.390 1.00 25.42 217 GLU A CA 1
ATOM 1779 C C . GLU A 1 220 ? 37.056 94.671 31.654 1.00 26.00 217 GLU A C 1
ATOM 1780 O O . GLU A 1 220 ? 37.936 95.475 31.366 1.00 25.97 217 GLU A O 1
ATOM 1786 N N A MET A 1 221 ? 35.774 94.878 31.345 0.70 25.80 218 MET A N 1
ATOM 1787 N N B MET A 1 221 ? 35.762 94.868 31.401 0.30 25.03 218 MET A N 1
ATOM 1788 C CA A MET A 1 221 ? 35.363 96.149 30.735 0.70 27.25 218 MET A CA 1
ATOM 1789 C CA B MET A 1 221 ? 35.248 96.085 30.777 0.30 25.23 218 MET A CA 1
ATOM 1790 C C A MET A 1 221 ? 35.706 97.325 31.661 0.70 27.24 218 MET A C 1
ATOM 1791 C C B MET A 1 221 ? 35.618 97.305 31.642 0.30 26.42 218 MET A C 1
ATOM 1792 O O A MET A 1 221 ? 36.128 98.391 31.204 0.70 26.97 218 MET A O 1
ATOM 1793 O O B MET A 1 221 ? 35.974 98.366 31.123 0.30 26.75 218 MET A O 1
ATOM 1802 N N . LYS A 1 222 ? 35.542 97.129 32.962 1.00 27.27 219 LYS A N 1
ATOM 1803 C CA . LYS A 1 222 ? 35.896 98.169 33.929 1.00 30.48 219 LYS A CA 1
ATOM 1804 C C . LYS A 1 222 ? 37.391 98.531 33.829 1.00 30.77 219 LYS A C 1
ATOM 1805 O O . LYS A 1 222 ? 37.766 99.704 33.899 1.00 30.71 219 LYS A O 1
ATOM 1811 N N . LYS A 1 223 ? 38.231 97.507 33.677 1.00 30.09 220 LYS A N 1
ATOM 1812 C CA . LYS A 1 223 ? 39.679 97.706 33.563 1.00 32.05 220 LYS A CA 1
ATOM 1813 C C . LYS A 1 223 ? 40.057 98.315 32.215 1.00 31.99 220 LYS A C 1
ATOM 1814 O O . LYS A 1 223 ? 40.898 99.180 32.155 1.00 29.65 220 LYS A O 1
ATOM 1820 N N . ASP A 1 224 ? 39.421 97.851 31.145 1.00 31.54 221 ASP A N 1
ATOM 1821 C CA . ASP A 1 224 ? 39.727 98.315 29.791 1.00 34.26 221 ASP A CA 1
ATOM 1822 C C . ASP A 1 224 ? 38.494 98.121 28.925 1.00 32.09 221 ASP A C 1
ATOM 1823 O O . ASP A 1 224 ? 38.261 97.057 28.349 1.00 32.23 221 ASP A O 1
ATOM 1828 N N . GLY A 1 225 ? 37.688 99.153 28.830 1.00 30.64 222 GLY A N 1
ATOM 1829 C CA . GLY A 1 225 ? 36.495 99.037 28.018 1.00 29.27 222 GLY A CA 1
ATOM 1830 C C . GLY A 1 225 ? 35.635 100.250 28.150 1.00 28.46 222 GLY A C 1
ATOM 1831 O O . GLY A 1 225 ? 36.033 101.235 28.792 1.00 29.59 222 GLY A O 1
ATOM 1832 N N . PRO A 1 226 ? 34.446 100.197 27.552 1.00 27.91 223 PRO A N 1
ATOM 1833 C CA . PRO A 1 226 ? 33.540 101.325 27.690 1.00 28.14 223 PRO A CA 1
ATOM 1834 C C . PRO A 1 226 ? 33.096 101.516 29.140 1.00 26.76 223 PRO A C 1
ATOM 1835 O O . PRO A 1 226 ? 33.244 100.606 29.965 1.00 27.89 223 PRO A O 1
ATOM 1839 N N . HIS A 1 227 ? 32.565 102.690 29.442 1.00 27.54 224 HIS A N 1
ATOM 1840 C CA . HIS A 1 227 ? 32.002 102.962 30.759 1.00 27.97 224 HIS A CA 1
ATOM 1841 C C . HIS A 1 227 ? 30.631 102.275 30.753 1.00 27.96 224 HIS A C 1
ATOM 1842 O O . HIS A 1 227 ? 29.838 102.511 29.845 1.00 28.43 224 HIS A O 1
ATOM 1849 N N . LEU A 1 228 ? 30.355 101.444 31.751 1.00 26.37 225 LEU A N 1
ATOM 1850 C CA . LEU A 1 228 ? 29.100 100.714 31.822 1.00 25.92 225 LEU A CA 1
ATOM 1851 C C . LEU A 1 228 ? 28.144 101.461 32.734 1.00 26.40 225 LEU A C 1
ATOM 1852 O O . LEU A 1 228 ? 28.519 101.867 33.819 1.00 25.81 225 LEU A O 1
ATOM 1857 N N . HIS A 1 229 ? 26.922 101.663 32.257 1.00 25.12 226 HIS A N 1
ATOM 1858 C CA . HIS A 1 229 ? 25.876 102.347 33.019 1.00 26.77 226 HIS A CA 1
ATOM 1859 C C . HIS A 1 229 ? 24.728 101.369 33.109 1.00 27.04 226 HIS A C 1
ATOM 1860 O O . HIS A 1 229 ? 24.124 100.992 32.085 1.00 26.99 226 HIS A O 1
ATOM 1867 N N . THR A 1 230 ? 24.465 100.909 34.324 1.00 26.58 227 THR A N 1
ATOM 1868 C CA . THR A 1 230 ? 23.395 99.952 34.569 1.00 26.94 227 THR A CA 1
ATOM 1869 C C . THR A 1 230 ? 22.102 100.661 34.935 1.00 28.80 227 THR A C 1
ATOM 1870 O O . THR A 1 230 ? 22.092 101.860 35.254 1.00 27.57 227 THR A O 1
ATOM 1874 N N . PHE A 1 231 ? 21.015 99.901 34.899 1.00 27.82 228 PHE A N 1
ATOM 1875 C CA . PHE A 1 231 ? 19.687 100.436 35.160 1.00 29.97 228 PHE A CA 1
ATOM 1876 C C . PHE A 1 231 ? 19.458 101.779 34.446 1.00 31.46 228 PHE A C 1
ATOM 1877 O O . PHE A 1 231 ? 18.933 102.733 35.027 1.00 28.53 228 PHE A O 1
ATOM 1885 N N . SER A 1 232 ? 19.850 101.809 33.173 1.00 30.70 229 SER A N 1
ATOM 1886 C CA . SER A 1 232 ? 19.778 103.003 32.348 1.00 32.26 229 SER A CA 1
ATOM 1887 C C . SER A 1 232 ? 18.680 102.874 31.290 1.00 31.81 229 SER A C 1
ATOM 1888 O O . SER A 1 232 ? 18.851 102.166 30.295 1.00 33.90 229 SER A O 1
ATOM 1891 N N . VAL A 1 233 ? 17.562 103.572 31.508 1.00 30.91 230 VAL A N 1
ATOM 1892 C CA . VAL A 1 233 ? 16.409 103.525 30.617 1.00 31.45 230 VAL A CA 1
ATOM 1893 C C . VAL A 1 233 ? 16.309 104.872 29.876 1.00 31.48 230 VAL A C 1
ATOM 1894 O O . VAL A 1 233 ? 16.062 105.892 30.503 1.00 30.47 230 VAL A O 1
ATOM 1898 N N . PRO A 1 234 ? 16.531 104.883 28.550 1.00 31.87 231 PRO A N 1
ATOM 1899 C CA . PRO A 1 234 ? 16.437 106.156 27.825 1.00 32.77 231 PRO A CA 1
ATOM 1900 C C . PRO A 1 234 ? 15.052 106.823 27.911 1.00 34.04 231 PRO A C 1
ATOM 1901 O O . PRO A 1 234 ? 14.026 106.170 27.712 1.00 32.87 231 PRO A O 1
ATOM 1905 N N . LYS A 1 235 ? 15.050 108.118 28.218 1.00 33.97 232 LYS A N 1
ATOM 1906 C CA . LYS A 1 235 ? 13.826 108.903 28.281 1.00 35.42 232 LYS A CA 1
ATOM 1907 C C . LYS A 1 235 ? 13.716 109.802 27.063 1.00 34.51 232 LYS A C 1
ATOM 1908 O O . LYS A 1 235 ? 12.654 109.908 26.472 1.00 33.56 232 LYS A O 1
ATOM 1914 N N . GLU A 1 236 ? 14.823 110.431 26.688 1.00 33.55 233 GLU A N 1
ATOM 1915 C CA . GLU A 1 236 ? 14.822 111.395 25.595 1.00 35.46 233 GLU A CA 1
ATOM 1916 C C . GLU A 1 236 ? 16.236 111.683 25.098 1.00 34.14 233 GLU A C 1
ATOM 1917 O O . GLU A 1 236 ? 17.202 111.512 25.840 1.00 33.78 233 GLU A O 1
ATOM 1923 N N . VAL A 1 237 ? 16.347 112.084 23.833 1.00 33.64 234 VAL A N 1
ATOM 1924 C CA . VAL A 1 237 ? 17.610 112.536 23.266 1.00 33.11 234 VAL A CA 1
ATOM 1925 C C . VAL A 1 237 ? 17.408 113.964 22.750 1.00 34.84 234 VAL A C 1
ATOM 1926 O O . VAL A 1 237 ? 16.473 114.234 21.999 1.00 34.27 234 VAL A O 1
ATOM 1930 N N . ILE A 1 238 ? 18.270 114.874 23.192 1.00 35.68 235 ILE A N 1
ATOM 1931 C CA . ILE A 1 238 ? 18.254 116.270 22.759 1.00 38.86 235 ILE A CA 1
ATOM 1932 C C . ILE A 1 238 ? 19.402 116.516 21.802 1.00 39.30 235 ILE A C 1
ATOM 1933 O O . ILE A 1 238 ? 20.501 116.022 22.033 1.00 37.63 235 ILE A O 1
ATOM 1938 N N . LYS A 1 239 ? 19.162 117.293 20.745 1.00 40.84 236 LYS A N 1
ATOM 1939 C CA . LYS A 1 239 ? 20.244 117.735 19.868 1.00 42.81 236 LYS A CA 1
ATOM 1940 C C . LYS A 1 239 ? 20.576 119.173 20.272 1.00 44.10 236 LYS A C 1
ATOM 1941 O O . LYS A 1 239 ? 19.726 120.059 20.218 1.00 42.28 236 LYS A O 1
ATOM 1947 N N . ASN A 1 240 ? 21.813 119.386 20.689 1.00 43.93 237 ASN A N 1
ATOM 1948 C CA . ASN A 1 240 ? 22.261 120.693 21.154 1.00 45.40 237 ASN A CA 1
ATOM 1949 C C . ASN A 1 240 ? 22.642 121.580 19.974 1.00 46.88 237 ASN A C 1
ATOM 1950 O O . ASN A 1 240 ? 22.775 121.097 18.845 1.00 46.65 237 ASN A O 1
ATOM 1955 N N . THR A 1 241 ? 22.796 122.877 20.243 1.00 50.32 238 THR A N 1
ATOM 1956 C CA . THR A 1 241 ? 23.158 123.878 19.219 1.00 51.34 238 THR A CA 1
ATOM 1957 C C . THR A 1 241 ? 24.400 123.462 18.424 1.00 51.94 238 THR A C 1
ATOM 1958 O O . THR A 1 241 ? 24.411 123.558 17.196 1.00 51.24 238 THR A O 1
ATOM 1962 N N . ASP A 1 242 ? 25.422 122.970 19.134 1.00 51.81 239 ASP A N 1
ATOM 1963 C CA . ASP A 1 242 ? 26.681 122.529 18.508 1.00 51.74 239 ASP A CA 1
ATOM 1964 C C . ASP A 1 242 ? 26.594 121.171 17.778 1.00 49.84 239 ASP A C 1
ATOM 1965 O O . ASP A 1 242 ? 27.609 120.656 17.324 1.00 49.79 239 ASP A O 1
ATOM 1970 N N . ASN A 1 243 ? 25.390 120.599 17.694 1.00 48.54 240 ASN A N 1
ATOM 1971 C CA . ASN A 1 243 ? 25.128 119.316 17.004 1.00 47.07 240 ASN A CA 1
ATOM 1972 C C . ASN A 1 243 ? 25.441 118.065 17.842 1.00 42.46 240 ASN A C 1
ATOM 1973 O O . ASN A 1 243 ? 25.196 116.957 17.379 1.00 41.20 240 ASN A O 1
ATOM 1978 N N . SER A 1 244 ? 25.916 118.245 19.081 1.00 40.51 241 SER A N 1
ATOM 1979 C CA . SER A 1 244 ? 26.140 117.105 19.976 1.00 38.16 241 SER A CA 1
ATOM 1980 C C . SER A 1 244 ? 24.774 116.616 20.437 1.00 36.76 241 SER A C 1
ATOM 1981 O O . SER A 1 244 ? 23.769 117.284 20.218 1.00 37.01 241 SER A O 1
ATOM 1984 N N . LEU A 1 245 ? 24.743 115.450 21.071 1.00 34.82 242 LEU A N 1
ATOM 1985 C CA . LEU A 1 245 ? 23.500 114.855 21.527 1.00 34.01 242 LEU A CA 1
ATOM 1986 C C . LEU A 1 245 ? 23.570 114.632 23.016 1.00 33.96 242 LEU A C 1
ATOM 1987 O O . LEU A 1 245 ? 24.604 114.215 23.525 1.00 34.81 242 LEU A O 1
ATOM 1992 N N . THR A 1 246 ? 22.487 114.940 23.723 1.00 34.44 243 THR A N 1
ATOM 1993 C CA . THR A 1 246 ? 22.423 114.666 25.145 1.00 34.42 243 THR A CA 1
ATOM 1994 C C . THR A 1 246 ? 21.359 113.597 25.367 1.00 33.37 243 THR A C 1
ATOM 1995 O O . THR A 1 246 ? 20.213 113.784 24.994 1.00 34.58 243 THR A O 1
ATOM 1999 N N . LEU A 1 247 ? 21.763 112.468 25.933 1.00 32.28 244 LEU A N 1
ATOM 2000 C CA . LEU A 1 247 ? 20.848 111.377 26.250 1.00 31.75 244 LEU A CA 1
ATOM 2001 C C . LEU A 1 247 ? 20.382 111.583 27.685 1.00 32.40 244 LEU A C 1
ATOM 2002 O O . LEU A 1 247 ? 21.220 111.717 28.587 1.00 32.10 244 LEU A O 1
ATOM 2007 N N A ILE A 1 248 ? 19.066 111.600 27.884 0.50 32.44 245 ILE A N 1
ATOM 2008 N N B ILE A 1 248 ? 19.069 111.648 27.896 0.50 32.74 245 ILE A N 1
ATOM 2009 C CA A ILE A 1 248 ? 18.466 111.766 29.205 0.50 33.24 245 ILE A CA 1
ATOM 2010 C CA B ILE A 1 248 ? 18.511 111.771 29.247 0.50 33.68 245 ILE A CA 1
ATOM 2011 C C A ILE A 1 248 ? 17.881 110.433 29.629 0.50 32.39 245 ILE A C 1
ATOM 2012 C C B ILE A 1 248 ? 17.888 110.449 29.637 0.50 32.63 245 ILE A C 1
ATOM 2013 O O A ILE A 1 248 ? 17.057 109.875 28.903 0.50 31.53 245 ILE A O 1
ATOM 2014 O O B ILE A 1 248 ? 17.055 109.918 28.902 0.50 31.73 245 ILE A O 1
ATOM 2023 N N . LEU A 1 249 ? 18.295 109.924 30.790 1.00 32.19 246 LEU A N 1
ATOM 2024 C CA . LEU A 1 249 ? 17.779 108.646 31.307 1.00 32.09 246 LEU A CA 1
ATOM 2025 C C . LEU A 1 249 ? 16.578 108.859 32.245 1.00 34.93 246 LEU A C 1
ATOM 2026 O O . LEU A 1 249 ? 16.404 109.950 32.806 1.00 34.30 246 LEU A O 1
ATOM 2031 N N . GLU A 1 250 ? 15.764 107.816 32.439 1.00 35.29 247 GLU A N 1
ATOM 2032 C CA . GLU A 1 250 ? 14.617 107.915 33.363 1.00 37.57 247 GLU A CA 1
ATOM 2033 C C . GLU A 1 250 ? 15.085 108.208 34.797 1.00 36.73 247 GLU A C 1
ATOM 2034 O O . GLU A 1 250 ? 14.352 108.808 35.566 1.00 37.67 247 GLU A O 1
ATOM 2040 N N . ASN A 1 251 ? 16.303 107.793 35.152 1.00 35.82 248 ASN A N 1
ATOM 2041 C CA . ASN A 1 251 ? 16.823 108.059 36.504 1.00 35.71 248 ASN A CA 1
ATOM 2042 C C . ASN A 1 251 ? 17.317 109.497 36.690 1.00 36.89 248 ASN A C 1
ATOM 2043 O O . ASN A 1 251 ? 17.842 109.830 37.747 1.00 38.58 248 ASN A O 1
ATOM 2048 N N . GLY A 1 252 ? 17.182 110.330 35.658 1.00 37.27 249 GLY A N 1
ATOM 2049 C CA . GLY A 1 252 ? 17.576 111.736 35.742 1.00 38.54 249 GLY A CA 1
ATOM 2050 C C . GLY A 1 252 ? 18.968 112.084 35.234 1.00 38.94 249 GLY A C 1
ATOM 2051 O O . GLY A 1 252 ? 19.251 113.258 34.976 1.00 37.93 249 GLY A O 1
ATOM 2052 N N . GLU A 1 253 ? 19.840 111.087 35.067 1.00 36.67 250 GLU A N 1
ATOM 2053 C CA . GLU A 1 253 ? 21.209 111.371 34.621 1.00 37.70 250 GLU A CA 1
ATOM 2054 C C . GLU A 1 253 ? 21.229 111.772 33.163 1.00 36.09 250 GLU A C 1
ATOM 2055 O O . GLU A 1 253 ? 20.365 111.350 32.397 1.00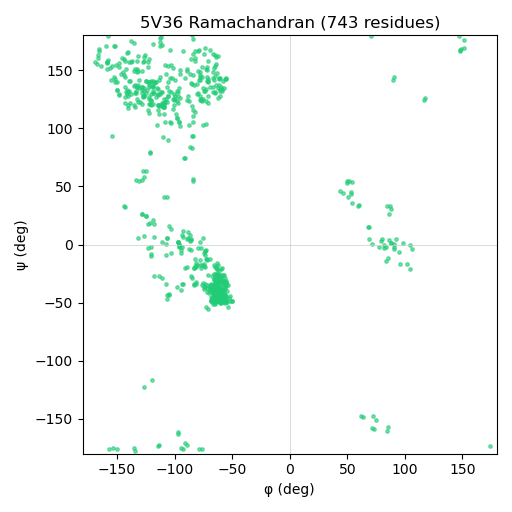 35.84 250 GLU A O 1
ATOM 2061 N N . GLU A 1 254 ? 22.228 112.572 32.785 1.00 35.47 251 GLU A N 1
ATOM 2062 C CA . GLU A 1 254 ? 22.369 113.032 31.402 1.00 36.39 251 GLU A CA 1
ATOM 2063 C C . GLU A 1 254 ? 23.784 112.812 30.904 1.00 34.29 251 GLU A C 1
ATOM 2064 O O . GLU A 1 254 ? 24.755 112.991 31.655 1.00 32.78 251 GLU A O 1
ATOM 2070 N N . TYR A 1 255 ? 23.902 112.415 29.640 1.00 32.46 252 TYR A N 1
ATOM 2071 C CA . TYR A 1 255 ? 25.203 112.184 29.033 1.00 31.98 252 TYR A CA 1
ATOM 2072 C C . TYR A 1 255 ? 25.259 112.846 27.667 1.00 31.56 252 TYR A C 1
ATOM 2073 O O . TYR A 1 255 ? 24.364 112.646 26.852 1.00 31.03 252 TYR A O 1
ATOM 2082 N N . THR A 1 256 ? 26.317 113.613 27.414 1.00 30.52 253 THR A N 1
ATOM 2083 C CA . THR A 1 256 ? 26.475 114.288 26.125 1.00 31.50 253 THR A CA 1
ATOM 2084 C C . THR A 1 256 ? 27.539 113.594 25.297 1.00 30.30 253 THR A C 1
ATOM 2085 O O . THR A 1 256 ? 28.638 113.371 25.769 1.00 30.04 253 THR A O 1
ATOM 2089 N N . VAL A 1 257 ? 27.177 113.248 24.067 1.00 30.37 254 VAL A N 1
ATOM 2090 C CA . VAL A 1 257 ? 28.045 112.540 23.138 1.00 29.81 254 VAL A CA 1
ATOM 2091 C C . VAL A 1 257 ? 27.919 113.125 21.728 1.00 30.30 254 VAL A C 1
ATOM 2092 O O . VAL A 1 257 ? 27.078 113.992 21.466 1.00 30.83 254 VAL A O 1
ATOM 2096 N N . ASP A 1 258 ? 28.746 112.627 20.819 1.00 30.37 255 ASP A N 1
ATOM 2097 C CA . ASP A 1 258 ? 28.735 113.069 19.428 1.00 30.91 255 ASP A CA 1
ATOM 2098 C C . ASP A 1 258 ? 27.848 112.167 18.584 1.00 30.32 255 ASP A C 1
ATOM 2099 O O . ASP A 1 258 ? 27.198 112.616 17.660 1.00 29.78 255 ASP A O 1
ATOM 2104 N N . THR A 1 259 ? 27.818 110.886 18.934 1.00 28.87 256 THR A N 1
ATOM 2105 C CA . THR A 1 259 ? 27.060 109.882 18.207 1.00 28.16 256 THR A CA 1
ATOM 2106 C C . THR A 1 259 ? 26.400 108.963 19.222 1.00 27.15 256 THR A C 1
ATOM 2107 O O . THR A 1 259 ? 27.001 108.646 20.249 1.00 26.91 256 THR A O 1
ATOM 2111 N N . LEU A 1 260 ? 25.160 108.579 18.938 1.00 26.00 257 LEU A N 1
ATOM 2112 C CA . LEU A 1 260 ? 24.399 107.667 19.791 1.00 26.29 257 LEU A CA 1
ATOM 2113 C C . LEU A 1 260 ? 23.904 106.524 18.926 1.00 24.97 257 LEU A C 1
ATOM 2114 O O . LEU A 1 260 ? 23.278 106.731 17.884 1.00 24.82 257 LEU A O 1
ATOM 2119 N N . ILE A 1 261 ? 24.183 105.304 19.374 1.00 24.76 258 ILE A N 1
ATOM 2120 C CA . ILE A 1 261 ? 23.837 104.108 18.631 1.00 24.28 258 ILE A CA 1
ATOM 2121 C C . ILE A 1 261 ? 22.795 103.313 19.403 1.00 24.24 258 ILE A C 1
ATOM 2122 O O . ILE A 1 261 ? 23.048 102.917 20.531 1.00 24.15 258 ILE A O 1
ATOM 2127 N N . TRP A 1 262 ? 21.634 103.100 18.788 1.00 23.58 259 TRP A N 1
ATOM 2128 C CA . TRP A 1 262 ? 20.592 102.240 19.346 1.00 24.30 259 TRP A CA 1
ATOM 2129 C C . TRP A 1 262 ? 20.884 100.787 18.954 1.00 24.31 259 TRP A C 1
ATOM 2130 O O . TRP A 1 262 ? 20.932 100.465 17.761 1.00 24.36 259 TRP A O 1
ATOM 2141 N N . ALA A 1 263 ? 21.093 99.916 19.936 1.00 24.30 260 ALA A N 1
ATOM 2142 C CA . ALA A 1 263 ? 21.302 98.475 19.696 1.00 24.39 260 ALA A CA 1
ATOM 2143 C C . ALA A 1 263 ? 20.419 97.759 20.705 1.00 25.04 260 ALA A C 1
ATOM 2144 O O . ALA A 1 263 ? 20.882 96.931 21.497 1.00 23.87 260 ALA A O 1
ATOM 2146 N N . ILE A 1 264 ? 19.137 98.106 20.647 1.00 24.55 261 ILE A N 1
ATOM 2147 C CA . ILE A 1 264 ? 18.139 97.644 21.617 1.00 26.80 261 ILE A CA 1
ATOM 2148 C C . ILE A 1 264 ? 17.354 96.409 21.207 1.00 27.02 261 ILE A C 1
ATOM 2149 O O . ILE A 1 264 ? 16.597 95.900 21.993 1.00 27.44 261 ILE A O 1
ATOM 2154 N N . GLY A 1 265 ? 17.557 95.926 19.992 1.00 26.19 262 GLY A N 1
ATOM 2155 C CA . GLY A 1 265 ? 16.886 94.734 19.517 1.00 26.87 262 GLY A CA 1
ATOM 2156 C C . GLY A 1 265 ? 16.700 94.776 18.007 1.00 25.81 262 GLY A C 1
ATOM 2157 O O . GLY A 1 265 ? 16.924 95.818 17.366 1.00 27.15 262 GLY A O 1
ATOM 2158 N N . ARG A 1 266 ? 16.297 93.633 17.451 1.00 25.40 263 ARG A N 1
ATOM 2159 C CA . ARG A 1 266 ? 15.996 93.506 16.037 1.00 26.25 263 ARG A CA 1
ATOM 2160 C C . ARG A 1 266 ? 14.659 92.788 15.882 1.00 26.85 263 ARG A C 1
ATOM 2161 O O . ARG A 1 266 ? 14.279 91.983 16.722 1.00 26.56 263 ARG A O 1
ATOM 2169 N N . ALA A 1 267 ? 13.961 93.100 14.801 1.00 26.22 264 ALA A N 1
ATOM 2170 C CA . ALA A 1 267 ? 12.651 92.542 14.525 1.00 25.98 264 ALA A CA 1
ATOM 2171 C C . ALA A 1 267 ? 12.593 92.055 13.098 1.00 24.69 264 ALA A C 1
ATOM 2172 O O . ALA A 1 267 ? 13.333 92.506 12.248 1.00 23.42 264 ALA A O 1
ATOM 2174 N N . ALA A 1 268 ? 11.671 91.143 12.850 1.00 23.57 265 ALA A N 1
ATOM 2175 C CA . ALA A 1 268 ? 11.486 90.576 11.528 1.00 22.74 265 ALA A CA 1
ATOM 2176 C C . ALA A 1 268 ? 11.108 91.585 10.445 1.00 22.51 265 ALA A C 1
ATOM 2177 O O . ALA A 1 268 ? 10.314 92.509 10.680 1.00 24.17 265 ALA A O 1
ATOM 2179 N N . ASN A 1 269 ? 11.638 91.370 9.246 1.00 22.11 266 ASN A N 1
ATOM 2180 C CA . ASN A 1 269 ? 11.225 92.127 8.055 1.00 22.77 266 ASN A CA 1
ATOM 2181 C C . ASN A 1 269 ? 9.971 91.441 7.456 1.00 23.14 266 ASN A C 1
ATOM 2182 O O . ASN A 1 269 ? 10.077 90.492 6.651 1.00 23.22 266 ASN A O 1
ATOM 2187 N N . THR A 1 270 ? 8.803 91.917 7.868 1.00 23.75 267 THR A N 1
ATOM 2188 C CA . THR A 1 270 ? 7.523 91.358 7.399 1.00 24.67 267 THR A CA 1
ATOM 2189 C C . THR A 1 270 ? 6.640 92.374 6.682 1.00 25.80 267 THR A C 1
ATOM 2190 O O . THR A 1 270 ? 5.636 91.984 6.094 1.00 25.34 267 THR A O 1
ATOM 2194 N N . LYS A 1 271 ? 7.019 93.655 6.708 1.00 27.04 268 LYS A N 1
ATOM 2195 C CA . LYS A 1 271 ? 6.195 94.716 6.118 1.00 29.13 268 LYS A CA 1
ATOM 2196 C C . LYS A 1 271 ? 6.772 95.300 4.846 1.00 27.88 268 LYS A C 1
ATOM 2197 O O . LYS A 1 271 ? 7.969 95.254 4.611 1.00 27.96 268 LYS A O 1
ATOM 2203 N N . GLY A 1 272 ? 5.889 95.846 4.015 1.00 27.42 269 GLY A N 1
ATOM 2204 C CA . GLY A 1 272 ? 6.297 96.532 2.796 1.00 27.26 269 GLY A CA 1
ATOM 2205 C C . GLY A 1 272 ? 6.293 95.704 1.535 1.00 26.86 269 GLY A C 1
ATOM 2206 O O . GLY A 1 272 ? 6.521 96.248 0.464 1.00 27.93 269 GLY A O 1
ATOM 2207 N N . PHE A 1 273 ? 6.052 94.396 1.645 1.00 25.15 270 PHE A N 1
ATOM 2208 C CA . PHE A 1 273 ? 6.054 93.522 0.463 1.00 25.47 270 PHE A CA 1
ATOM 2209 C C . PHE A 1 273 ? 4.774 92.713 0.275 1.00 25.39 270 PHE A C 1
ATOM 2210 O O . PHE A 1 273 ? 4.789 91.671 -0.368 1.00 25.60 270 PHE A O 1
ATOM 2218 N N . ASN A 1 274 ? 3.674 93.223 0.838 1.00 26.56 271 ASN A N 1
ATOM 2219 C CA . ASN A 1 274 ? 2.326 92.656 0.659 1.00 27.33 271 ASN A CA 1
ATOM 2220 C C . ASN A 1 274 ? 2.193 91.220 1.154 1.00 26.74 271 ASN A C 1
ATOM 2221 O O . ASN A 1 274 ? 1.440 90.412 0.582 1.00 27.14 271 ASN A O 1
ATOM 2226 N N . LEU A 1 275 ? 2.915 90.902 2.221 1.00 26.13 272 LEU A N 1
ATOM 2227 C CA . LEU A 1 275 ? 2.843 89.577 2.830 1.00 26.21 272 LEU A CA 1
ATOM 2228 C C . LEU A 1 275 ? 1.414 89.202 3.242 1.00 27.28 272 LEU A C 1
ATOM 2229 O O . LEU A 1 275 ? 1.071 88.029 3.241 1.00 26.53 272 LEU A O 1
ATOM 2234 N N . GLU A 1 276 ? 0.587 90.199 3.564 1.00 29.11 273 GLU A N 1
ATOM 2235 C CA . GLU A 1 276 ? -0.792 89.951 4.006 1.00 31.99 273 GLU A CA 1
ATOM 2236 C C . GLU A 1 276 ? -1.623 89.123 3.014 1.00 30.61 273 GLU A C 1
ATOM 2237 O O . GLU A 1 276 ? -2.482 88.333 3.432 1.00 31.21 273 GLU A O 1
ATOM 2243 N N . VAL A 1 277 ? -1.369 89.281 1.718 1.00 28.47 274 VAL A N 1
ATOM 2244 C CA . VAL A 1 277 ? -2.166 88.549 0.709 1.00 28.55 274 VAL A CA 1
ATOM 2245 C C . VAL A 1 277 ? -1.862 87.055 0.662 1.00 27.92 274 VAL A C 1
ATOM 2246 O O . VAL A 1 277 ? -2.630 86.285 0.060 1.00 28.15 274 VAL A O 1
ATOM 2250 N N . THR A 1 278 ? -0.766 86.645 1.308 1.00 25.83 275 THR A N 1
ATOM 2251 C CA . THR A 1 278 ? -0.330 85.246 1.302 1.00 25.40 275 THR A CA 1
ATOM 2252 C C . THR A 1 278 ? -1.044 84.385 2.334 1.00 25.40 275 THR A C 1
ATOM 2253 O O . THR A 1 278 ? -1.030 83.162 2.229 1.00 25.16 275 THR A O 1
ATOM 2257 N N . GLY A 1 279 ? -1.627 85.019 3.346 1.00 25.79 276 GLY A N 1
ATOM 2258 C CA . GLY A 1 279 ? -2.238 84.296 4.461 1.00 26.32 276 GLY A CA 1
ATOM 2259 C C . GLY A 1 279 ? -1.225 83.794 5.492 1.00 26.51 276 GLY A C 1
ATOM 2260 O O . GLY A 1 279 ? -1.593 83.096 6.438 1.00 24.92 276 GLY A O 1
ATOM 2261 N N . VAL A 1 280 ? 0.059 84.122 5.300 1.00 26.46 277 VAL A N 1
ATOM 2262 C CA . VAL A 1 280 ? 1.098 83.696 6.250 1.00 26.63 277 VAL A CA 1
ATOM 2263 C C . VAL A 1 280 ? 0.892 84.337 7.626 1.00 27.32 277 VAL A C 1
ATOM 2264 O O . VAL A 1 280 ? 0.675 85.539 7.733 1.00 26.93 277 VAL A O 1
ATOM 2268 N N . THR A 1 281 ? 0.942 83.500 8.656 1.00 26.87 278 THR A N 1
ATOM 2269 C CA . THR A 1 281 ? 0.740 83.902 10.046 1.00 28.79 278 THR A CA 1
ATOM 2270 C C . THR A 1 281 ? 2.052 84.282 10.740 1.00 27.68 278 THR A C 1
ATOM 2271 O O . THR A 1 281 ? 3.098 83.671 10.496 1.00 26.44 278 THR A O 1
ATOM 2275 N N . LEU A 1 282 ? 1.979 85.295 11.595 1.00 27.52 279 LEU A N 1
ATOM 2276 C CA . LEU A 1 282 ? 3.102 85.717 12.419 1.00 28.18 279 LEU A CA 1
ATOM 2277 C C . LEU A 1 282 ? 2.894 85.224 13.840 1.00 29.44 279 LEU A C 1
ATOM 2278 O O . LEU A 1 282 ? 1.749 85.018 14.271 1.00 29.86 279 LEU A O 1
ATOM 2283 N N . ASP A 1 283 ? 3.983 85.051 14.577 1.00 29.66 280 ASP A N 1
ATOM 2284 C CA . ASP A 1 283 ? 3.886 84.674 15.978 1.00 30.92 280 ASP A CA 1
ATOM 2285 C C . ASP A 1 283 ? 3.700 85.946 16.814 1.00 31.82 280 ASP A C 1
ATOM 2286 O O . ASP A 1 283 ? 3.670 87.051 16.275 1.00 28.99 280 ASP A O 1
ATOM 2291 N N . SER A 1 284 ? 3.591 85.787 18.132 1.00 35.36 281 SER A N 1
ATOM 2292 C CA . SER A 1 284 ? 3.305 86.923 19.018 1.00 36.72 281 SER A CA 1
ATOM 2293 C C . SER A 1 284 ? 4.429 87.964 19.065 1.00 36.24 281 SER A C 1
ATOM 2294 O O . SER A 1 284 ? 4.190 89.091 19.467 1.00 36.02 281 SER A O 1
ATOM 2297 N N . ARG A 1 285 ? 5.632 87.595 18.635 1.00 34.62 282 ARG A N 1
ATOM 2298 C CA . ARG A 1 285 ? 6.772 88.533 18.627 1.00 35.13 282 ARG A CA 1
ATOM 2299 C C . ARG A 1 285 ? 6.965 89.179 17.251 1.00 32.74 282 ARG A C 1
ATOM 2300 O O . ARG A 1 285 ? 7.917 89.929 17.046 1.00 32.70 282 ARG A O 1
ATOM 2308 N N . GLY A 1 286 ? 6.093 88.855 16.297 1.00 28.76 283 GLY A N 1
ATOM 2309 C CA . GLY A 1 286 ? 6.147 89.439 14.953 1.00 28.19 283 GLY A CA 1
ATOM 2310 C C . GLY A 1 286 ? 6.982 88.678 13.917 1.00 26.14 283 GLY A C 1
ATOM 2311 O O . GLY A 1 286 ? 7.090 89.125 12.759 1.00 26.09 283 GLY A O 1
ATOM 2312 N N . PHE A 1 287 ? 7.573 87.548 14.308 1.00 23.64 284 PHE A N 1
ATOM 2313 C CA . PHE A 1 287 ? 8.320 86.738 13.349 1.00 23.90 284 PHE A CA 1
ATOM 2314 C C . PHE A 1 287 ? 7.355 85.852 12.566 1.00 23.21 284 PHE A C 1
ATOM 2315 O O . PHE A 1 287 ? 6.233 85.595 13.009 1.00 23.52 284 PHE A O 1
ATOM 2323 N N . ILE A 1 288 ? 7.786 85.366 11.411 1.00 22.94 285 ILE A N 1
ATOM 2324 C CA . ILE A 1 288 ? 6.941 84.434 10.646 1.00 22.83 285 ILE A CA 1
ATOM 2325 C C . ILE A 1 288 ? 6.936 83.088 11.374 1.00 23.39 285 ILE A C 1
ATOM 2326 O O . ILE A 1 288 ? 8.000 82.497 11.623 1.00 23.36 285 ILE A O 1
ATOM 2331 N N . ALA A 1 289 ? 5.743 82.612 11.726 1.00 24.15 286 ALA A N 1
ATOM 2332 C CA . ALA A 1 289 ? 5.609 81.333 12.410 1.00 24.79 286 ALA A CA 1
ATOM 2333 C C . ALA A 1 289 ? 5.959 80.176 11.479 1.00 24.23 286 ALA A C 1
ATOM 2334 O O . ALA A 1 289 ? 5.562 80.167 10.332 1.00 22.89 286 ALA A O 1
ATOM 2336 N N . THR A 1 290 ? 6.723 79.212 11.972 1.00 24.31 287 THR A N 1
ATOM 2337 C CA . THR A 1 290 ? 7.093 78.064 11.156 1.00 25.41 287 THR A CA 1
ATOM 2338 C C . THR A 1 290 ? 7.139 76.803 11.991 1.00 26.78 287 THR A C 1
ATOM 2339 O O . THR A 1 290 ? 7.256 76.864 13.207 1.00 27.63 287 THR A O 1
ATOM 2343 N N . ASP A 1 291 ? 7.045 75.669 11.315 1.00 25.21 288 ASP A N 1
ATOM 2344 C CA . ASP A 1 291 ? 7.219 74.388 11.972 1.00 26.30 288 ASP A CA 1
ATOM 2345 C C . ASP A 1 291 ? 8.722 73.990 11.894 1.00 25.45 288 ASP A C 1
ATOM 2346 O O . ASP A 1 291 ? 9.574 74.785 11.466 1.00 23.92 288 ASP A O 1
ATOM 2351 N N . ALA A 1 292 ? 9.036 72.755 12.284 1.00 24.70 289 ALA A N 1
ATOM 2352 C CA . ALA A 1 292 ? 10.429 72.283 12.316 1.00 25.02 289 ALA A CA 1
ATOM 2353 C C . ALA A 1 292 ? 11.102 72.235 10.942 1.00 23.44 289 ALA A C 1
ATOM 2354 O O . ALA A 1 292 ? 12.327 72.186 10.858 1.00 23.18 289 ALA A O 1
ATOM 2356 N N . PHE A 1 293 ? 10.286 72.222 9.890 1.00 22.54 290 PHE A N 1
ATOM 2357 C CA . PHE A 1 293 ? 10.758 72.137 8.504 1.00 23.39 290 PHE A CA 1
ATOM 2358 C C . PHE A 1 293 ? 10.712 73.502 7.777 1.00 22.49 290 PHE A C 1
ATOM 2359 O O . PHE A 1 293 ? 10.841 73.558 6.554 1.00 23.44 290 PHE A O 1
ATOM 2367 N N . GLU A 1 294 ? 10.534 74.580 8.544 1.00 21.56 291 GLU A N 1
ATOM 2368 C CA . GLU A 1 294 ? 10.453 75.962 8.006 1.00 22.11 291 GLU A CA 1
ATOM 2369 C C . GLU A 1 294 ? 9.184 76.228 7.179 1.00 22.47 291 GLU A C 1
ATOM 2370 O O . GLU A 1 294 ? 9.102 77.236 6.474 1.00 22.46 291 GLU A O 1
ATOM 2376 N N . ASN A 1 295 ? 8.182 75.351 7.292 1.00 22.89 292 ASN A N 1
ATOM 2377 C CA . ASN A 1 295 ? 6.902 75.600 6.630 1.00 23.45 292 ASN A CA 1
ATOM 2378 C C . ASN A 1 295 ? 6.136 76.693 7.361 1.00 24.17 292 ASN A C 1
ATOM 2379 O O . ASN A 1 295 ? 6.021 76.659 8.584 1.00 23.58 292 ASN A O 1
ATOM 2384 N N . THR A 1 296 ? 5.618 77.667 6.618 1.00 23.71 293 THR A N 1
ATOM 2385 C CA . THR A 1 296 ? 4.640 78.584 7.189 1.00 24.16 293 THR A CA 1
ATOM 2386 C C . THR A 1 296 ? 3.308 77.794 7.243 1.00 25.29 293 THR A C 1
ATOM 2387 O O . THR A 1 296 ? 3.247 76.611 6.856 1.00 25.01 293 THR A O 1
ATOM 2391 N N . ASN A 1 297 ? 2.232 78.461 7.651 1.00 26.14 294 ASN A N 1
ATOM 2392 C CA . ASN A 1 297 ? 0.916 77.825 7.640 1.00 27.26 294 ASN A CA 1
ATOM 2393 C C . ASN A 1 297 ? 0.324 77.655 6.227 1.00 28.15 294 ASN A C 1
ATOM 2394 O O . ASN A 1 297 ? -0.730 77.053 6.085 1.00 27.93 294 ASN A O 1
ATOM 2399 N N . VAL A 1 298 ? 0.999 78.167 5.195 1.00 25.96 295 VAL A N 1
ATOM 2400 C CA . VAL A 1 298 ? 0.502 78.124 3.834 1.00 26.88 295 VAL A CA 1
ATOM 2401 C C . VAL A 1 298 ? 1.384 77.211 2.999 1.00 27.69 295 VAL A C 1
ATOM 2402 O O . VAL A 1 298 ? 2.594 77.443 2.891 1.00 25.99 295 VAL A O 1
ATOM 2406 N N A GLU A 1 299 ? 0.793 76.176 2.394 0.50 28.32 296 GLU A N 1
ATOM 2407 N N B GLU A 1 299 ? 0.771 76.205 2.381 0.50 27.99 296 GLU A N 1
ATOM 2408 C CA A GLU A 1 299 ? 1.578 75.212 1.612 0.50 28.94 296 GLU A CA 1
ATOM 2409 C CA B GLU A 1 299 ? 1.475 75.241 1.542 0.50 28.45 296 GLU A CA 1
ATOM 2410 C C A GLU A 1 299 ? 2.306 75.925 0.484 0.50 27.48 296 GLU A C 1
ATOM 2411 C C B GLU A 1 299 ? 2.293 75.935 0.449 0.50 27.17 296 GLU A C 1
ATOM 2412 O O A GLU A 1 299 ? 1.744 76.773 -0.197 0.50 26.21 296 GLU A O 1
ATOM 2413 O O B GLU A 1 299 ? 1.774 76.798 -0.248 0.50 25.79 296 GLU A O 1
ATOM 2424 N N . GLY A 1 300 ? 3.576 75.593 0.326 1.00 26.48 297 GLY A N 1
ATOM 2425 C CA . GLY A 1 300 ? 4.430 76.194 -0.719 1.00 26.01 297 GLY A CA 1
ATOM 2426 C C . GLY A 1 300 ? 5.117 77.497 -0.349 1.00 24.90 297 GLY A C 1
ATOM 2427 O O . GLY A 1 300 ? 5.772 78.126 -1.206 1.00 24.37 297 GLY A O 1
ATOM 2428 N N . LEU A 1 301 ? 4.909 77.935 0.891 1.00 24.40 298 LEU A N 1
ATOM 2429 C CA . LEU A 1 301 ? 5.589 79.110 1.438 1.00 23.74 298 LEU A CA 1
ATOM 2430 C C . LEU A 1 301 ? 6.381 78.673 2.678 1.00 23.05 298 LEU A C 1
ATOM 2431 O O . LEU A 1 301 ? 5.829 78.014 3.590 1.00 22.42 298 LEU A O 1
ATOM 2436 N N . TYR A 1 302 ? 7.662 79.054 2.696 1.00 21.88 299 TYR A N 1
ATOM 2437 C CA . TYR A 1 302 ? 8.612 78.713 3.766 1.00 20.96 299 TYR A CA 1
ATOM 2438 C C . TYR A 1 302 ? 9.251 79.986 4.279 1.00 20.91 299 TYR A C 1
ATOM 2439 O O . TYR A 1 302 ? 9.251 81.021 3.580 1.00 20.40 299 TYR A O 1
ATOM 2448 N N . ALA A 1 303 ? 9.832 79.921 5.471 1.00 20.48 300 ALA A N 1
ATOM 2449 C CA . ALA A 1 303 ? 10.527 81.056 6.007 1.00 20.70 300 ALA A CA 1
ATOM 2450 C C . ALA A 1 303 ? 11.653 80.578 6.899 1.00 21.75 300 ALA A C 1
ATOM 2451 O O . ALA A 1 303 ? 11.448 79.706 7.714 1.00 21.69 300 ALA A O 1
ATOM 2453 N N . LEU A 1 304 ? 12.841 81.157 6.720 1.00 21.28 301 LEU A N 1
ATOM 2454 C CA . LEU A 1 304 ? 13.978 80.794 7.537 1.00 21.50 301 LEU A CA 1
ATOM 2455 C C . LEU A 1 304 ? 14.946 81.963 7.649 1.00 21.69 301 LEU A C 1
ATOM 2456 O O . LEU A 1 304 ? 14.794 82.985 6.985 1.00 21.16 301 LEU A O 1
ATOM 2461 N N . GLY A 1 305 ? 15.920 81.807 8.528 1.00 20.91 302 GLY A N 1
ATOM 2462 C CA . GLY A 1 305 ? 16.847 82.876 8.838 1.00 21.40 302 GLY A CA 1
ATOM 2463 C C . GLY A 1 305 ? 16.228 83.747 9.908 1.00 21.65 302 GLY A C 1
ATOM 2464 O O . GLY A 1 305 ? 15.293 83.317 10.615 1.00 23.01 302 GLY A O 1
ATOM 2465 N N . ASP A 1 306 ? 16.687 84.988 9.984 1.00 21.97 303 ASP A N 1
ATOM 2466 C CA . ASP A 1 306 ? 16.250 85.912 11.034 1.00 22.38 303 ASP A CA 1
ATOM 2467 C C . ASP A 1 306 ? 14.742 86.150 11.071 1.00 23.24 303 ASP A C 1
ATOM 2468 O O . ASP A 1 306 ? 14.166 86.364 12.145 1.00 24.27 303 ASP A O 1
ATOM 2473 N N . VAL A 1 307 ? 14.094 86.080 9.908 1.00 23.13 304 VAL A N 1
ATOM 2474 C CA . VAL A 1 307 ? 12.677 86.378 9.822 1.00 22.99 304 VAL A CA 1
ATOM 2475 C C . VAL A 1 307 ? 11.804 85.371 10.596 1.00 23.19 304 VAL A C 1
ATOM 2476 O O . VAL A 1 307 ? 10.672 85.693 10.921 1.00 24.27 304 VAL A O 1
ATOM 2480 N N . ASN A 1 308 ? 12.322 84.179 10.909 1.00 23.14 305 ASN A N 1
ATOM 2481 C CA . ASN A 1 308 ? 11.507 83.191 11.662 1.00 22.93 305 ASN A CA 1
ATOM 2482 C C . ASN A 1 308 ? 11.754 83.232 13.172 1.00 24.37 305 ASN A C 1
ATOM 2483 O O . ASN A 1 308 ? 11.166 82.442 13.917 1.00 23.80 305 ASN A O 1
ATOM 2488 N N . GLY A 1 309 ? 12.661 84.115 13.591 1.00 24.53 306 GLY A N 1
ATOM 2489 C CA . GLY A 1 309 ? 12.918 84.375 15.003 1.00 26.55 306 GLY A CA 1
ATOM 2490 C C . GLY A 1 309 ? 13.574 83.284 15.830 1.00 26.42 306 GLY A C 1
ATOM 2491 O O . GLY A 1 309 ? 13.767 83.471 17.018 1.00 26.93 306 GLY A O 1
ATOM 2492 N N . LYS A 1 310 ? 13.969 82.177 15.216 1.00 24.87 307 LYS A N 1
ATOM 2493 C CA . LYS A 1 310 ? 14.450 81.044 16.010 1.00 25.10 307 LYS A CA 1
ATOM 2494 C C . LYS A 1 310 ? 15.815 81.260 16.624 1.00 26.76 307 LYS A C 1
ATOM 2495 O O . LYS A 1 310 ? 15.979 81.100 17.836 1.00 25.96 307 LYS A O 1
ATOM 2501 N N . LEU A 1 311 ? 16.791 81.619 15.800 1.00 25.54 308 LEU A N 1
ATOM 2502 C CA . LEU A 1 311 ? 18.158 81.844 16.274 1.00 29.47 308 LEU A CA 1
ATOM 2503 C C . LEU A 1 311 ? 18.848 82.768 15.238 1.00 30.26 308 LEU A C 1
ATOM 2504 O O . LEU A 1 311 ? 19.145 82.333 14.107 1.00 32.31 308 LEU A O 1
ATOM 2509 N N A GLU A 1 312 ? 19.088 84.017 15.632 0.50 28.41 309 GLU A N 1
ATOM 2510 N N B GLU A 1 312 ? 19.117 84.007 15.664 0.50 27.88 309 GLU A N 1
ATOM 2511 C CA A GLU A 1 312 ? 19.625 85.043 14.731 0.50 28.81 309 GLU A CA 1
ATOM 2512 C CA B GLU A 1 312 ? 19.669 85.097 14.832 0.50 27.99 309 GLU A CA 1
ATOM 2513 C C A GLU A 1 312 ? 21.131 84.942 14.531 0.50 27.01 309 GLU A C 1
ATOM 2514 C C B GLU A 1 312 ? 21.163 84.954 14.546 0.50 26.61 309 GLU A C 1
ATOM 2515 O O A GLU A 1 312 ? 21.903 85.727 15.083 0.50 26.98 309 GLU A O 1
ATOM 2516 O O B GLU A 1 312 ? 21.970 85.735 15.053 0.50 26.66 309 GLU A O 1
ATOM 2527 N N . LEU A 1 313 ? 21.523 83.961 13.728 1.00 24.98 310 LEU A N 1
ATOM 2528 C CA . LEU A 1 313 ? 22.928 83.681 13.393 1.00 23.10 310 LEU A CA 1
ATOM 2529 C C . LEU A 1 313 ? 23.045 83.285 11.934 1.00 22.44 310 LEU A C 1
ATOM 2530 O O . LEU A 1 313 ? 22.161 82.632 11.379 1.00 21.06 310 LEU A O 1
ATOM 2535 N N . THR A 1 314 ? 24.153 83.672 11.320 1.00 21.73 311 THR A N 1
ATOM 2536 C CA . THR A 1 314 ? 24.407 83.364 9.922 1.00 22.39 311 THR A CA 1
ATOM 2537 C C . THR A 1 314 ? 24.456 81.871 9.607 1.00 22.28 311 THR A C 1
ATOM 2538 O O . THR A 1 314 ? 23.759 81.410 8.696 1.00 21.56 311 THR A O 1
ATOM 2542 N N . PRO A 1 315 ? 25.234 81.092 10.384 1.00 22.71 312 PRO A N 1
ATOM 2543 C CA . PRO A 1 315 ? 25.339 79.666 10.048 1.00 23.03 312 PRO A CA 1
ATOM 2544 C C . PRO A 1 315 ? 24.038 78.889 10.202 1.00 22.02 312 PRO A C 1
ATOM 2545 O O . PRO A 1 315 ? 23.874 77.873 9.538 1.00 22.25 312 PRO A O 1
ATOM 2549 N N . VAL A 1 316 ? 23.152 79.376 11.070 1.00 21.35 313 VAL A N 1
ATOM 2550 C CA . VAL A 1 316 ? 21.811 78.833 11.255 1.00 21.39 313 VAL A CA 1
ATOM 2551 C C . VAL A 1 316 ? 20.973 79.057 9.988 1.00 21.35 313 VAL A C 1
ATOM 2552 O O . VAL A 1 316 ? 20.347 78.126 9.476 1.00 22.25 313 VAL A O 1
ATOM 2556 N N . ALA A 1 317 ? 20.970 80.290 9.482 1.00 21.58 314 ALA A N 1
ATOM 2557 C CA . ALA A 1 317 ? 20.249 80.598 8.251 1.00 20.86 314 ALA A CA 1
ATOM 2558 C C . ALA A 1 317 ? 20.799 79.724 7.095 1.00 21.28 314 ALA A C 1
ATOM 2559 O O . ALA A 1 317 ? 20.044 79.148 6.313 1.00 19.04 314 ALA A O 1
ATOM 2561 N N . VAL A 1 318 ? 22.128 79.604 7.026 1.00 21.52 315 VAL A N 1
ATOM 2562 C CA . VAL A 1 318 ? 22.766 78.840 5.952 1.00 21.60 315 VAL A CA 1
ATOM 2563 C C . VAL A 1 318 ? 22.371 77.366 5.986 1.00 21.87 315 VAL A C 1
ATOM 2564 O O . VAL A 1 318 ? 21.933 76.805 4.966 1.00 22.75 315 VAL A O 1
ATOM 2568 N N A LYS A 1 319 ? 22.499 76.749 7.149 0.50 21.81 316 LYS A N 1
ATOM 2569 N N B LYS A 1 319 ? 22.526 76.733 7.145 0.50 22.11 316 LYS A N 1
ATOM 2570 C CA A LYS A 1 319 ? 22.203 75.332 7.268 0.50 22.18 316 LYS A CA 1
ATOM 2571 C CA B LYS A 1 319 ? 22.198 75.311 7.277 0.50 22.63 316 LYS A CA 1
ATOM 2572 C C A LYS A 1 319 ? 20.711 75.059 7.052 0.50 21.62 316 LYS A C 1
ATOM 2573 C C B LYS A 1 319 ? 20.706 75.058 7.047 0.50 21.86 316 LYS A C 1
ATOM 2574 O O A LYS A 1 319 ? 20.346 74.120 6.350 0.50 21.53 316 LYS A O 1
ATOM 2575 O O B LYS A 1 319 ? 20.337 74.130 6.332 0.50 21.70 316 LYS A O 1
ATOM 2586 N N . ALA A 1 320 ? 19.858 75.908 7.629 1.00 21.53 317 ALA A N 1
ATOM 2587 C CA . ALA A 1 320 ? 18.398 75.765 7.485 1.00 21.61 317 ALA A CA 1
ATOM 2588 C C . ALA A 1 320 ? 18.017 75.883 6.011 1.00 21.98 317 ALA A C 1
ATOM 2589 O O . ALA A 1 320 ? 17.189 75.122 5.521 1.00 21.80 317 ALA A O 1
ATOM 2591 N N . GLY A 1 321 ? 18.655 76.837 5.316 1.00 21.33 318 GLY A N 1
ATOM 2592 C CA . GLY A 1 321 ? 18.404 77.044 3.900 1.00 21.42 318 GLY A CA 1
ATOM 2593 C C . GLY A 1 321 ? 18.825 75.857 3.063 1.00 22.04 318 GLY A C 1
ATOM 2594 O O . GLY A 1 321 ? 18.128 75.479 2.124 1.00 22.23 318 GLY A O 1
ATOM 2595 N N . ARG A 1 322 ? 19.977 75.279 3.396 1.00 22.10 319 ARG A N 1
ATOM 2596 C CA . ARG A 1 322 ? 20.483 74.111 2.677 1.00 22.81 319 ARG A CA 1
ATOM 2597 C C . ARG A 1 322 ? 19.601 72.901 2.935 1.00 22.49 319 ARG A C 1
ATOM 2598 O O . ARG A 1 322 ? 19.205 72.207 1.999 1.00 21.88 319 ARG A O 1
ATOM 2606 N N . GLN A 1 323 ? 19.228 72.687 4.187 1.00 22.71 320 GLN A N 1
ATOM 2607 C CA . GLN A 1 323 ? 18.361 71.538 4.536 1.00 23.14 320 GLN A CA 1
ATOM 2608 C C . GLN A 1 323 ? 16.981 71.655 3.909 1.00 22.06 320 GLN A C 1
ATOM 2609 O O . GLN A 1 323 ? 16.414 70.656 3.468 1.00 22.91 320 GLN A O 1
ATOM 2615 N N . LEU A 1 324 ? 16.466 72.870 3.780 1.00 22.03 321 LEU A N 1
ATOM 2616 C CA . LEU A 1 324 ? 15.164 73.042 3.116 1.00 22.49 321 LEU A CA 1
ATOM 2617 C C . LEU A 1 324 ? 15.256 72.617 1.657 1.00 22.78 321 LEU A C 1
ATOM 2618 O O . LEU A 1 324 ? 14.351 71.969 1.136 1.00 23.03 321 LEU A O 1
ATOM 2623 N N . SER A 1 325 ? 16.331 73.012 0.988 1.00 23.45 322 SER A N 1
ATOM 2624 C CA . SER A 1 325 ? 16.520 72.635 -0.408 1.00 24.10 322 SER A CA 1
ATOM 2625 C C . SER A 1 325 ? 16.747 71.131 -0.569 1.00 24.53 322 SER A C 1
ATOM 2626 O O . SER A 1 325 ? 16.324 70.539 -1.566 1.00 24.89 322 SER A O 1
ATOM 2629 N N . GLU A 1 326 ? 17.438 70.515 0.391 1.00 25.52 323 GLU A N 1
ATOM 2630 C CA . GLU A 1 326 ? 17.580 69.063 0.399 1.00 25.53 323 GLU A CA 1
ATOM 2631 C C . GLU A 1 326 ? 16.189 68.435 0.469 1.00 24.95 323 GLU A C 1
ATOM 2632 O O . GLU A 1 326 ? 15.861 67.494 -0.274 1.00 24.70 323 GLU A O 1
ATOM 2638 N N . ARG A 1 327 ? 15.346 69.001 1.324 1.00 23.72 324 ARG A N 1
ATOM 2639 C CA . ARG A 1 327 ? 13.999 68.495 1.478 1.00 23.45 324 ARG A CA 1
ATOM 2640 C C . ARG A 1 327 ? 13.146 68.684 0.238 1.00 23.68 324 ARG A C 1
ATOM 2641 O O . ARG A 1 327 ? 12.533 67.732 -0.259 1.00 23.64 324 ARG A O 1
ATOM 2649 N N . LEU A 1 328 ? 13.116 69.901 -0.281 1.00 23.51 325 LEU A N 1
ATOM 2650 C CA . LEU A 1 328 ? 12.222 70.203 -1.384 1.00 24.59 325 LEU A CA 1
ATOM 2651 C C . LEU A 1 328 ? 12.678 69.647 -2.735 1.00 24.87 325 LEU A C 1
ATOM 2652 O O . LEU A 1 328 ? 11.835 69.270 -3.557 1.00 24.41 325 LEU A O 1
ATOM 2657 N N . PHE A 1 329 ? 13.996 69.587 -2.948 1.00 25.57 326 PHE A N 1
ATOM 2658 C CA . PHE A 1 329 ? 14.542 69.226 -4.273 1.00 27.07 326 PHE A CA 1
ATOM 2659 C C . PHE A 1 329 ? 15.441 68.010 -4.360 1.00 27.79 326 PHE A C 1
ATOM 2660 O O . PHE A 1 329 ? 15.887 67.686 -5.455 1.00 27.68 326 PHE A O 1
ATOM 2668 N N . ASN A 1 330 ? 15.718 67.360 -3.224 1.00 27.29 327 ASN A N 1
ATOM 2669 C CA . ASN A 1 330 ? 16.552 66.162 -3.190 1.00 28.00 327 ASN A CA 1
ATOM 2670 C C . ASN A 1 330 ? 15.857 65.003 -2.428 1.00 29.02 327 ASN A C 1
ATOM 2671 O O . ASN A 1 330 ? 16.522 64.128 -1.862 1.00 28.01 327 ASN A O 1
ATOM 2676 N N . HIS A 1 331 ? 14.519 65.045 -2.415 1.00 27.88 328 HIS A N 1
ATOM 2677 C CA . HIS A 1 331 ? 13.668 63.970 -1.906 1.00 29.75 328 HIS A CA 1
ATOM 2678 C C . HIS A 1 331 ? 13.969 63.485 -0.472 1.00 29.57 328 HIS A C 1
ATOM 2679 O O . HIS A 1 331 ? 13.980 62.264 -0.211 1.00 29.13 328 HIS A O 1
ATOM 2686 N N . LYS A 1 332 ? 14.202 64.431 0.445 1.00 28.01 329 LYS A N 1
ATOM 2687 C CA . LYS A 1 332 ? 14.501 64.115 1.856 1.00 29.49 329 LYS A CA 1
ATOM 2688 C C . LYS A 1 332 ? 13.473 64.764 2.789 1.00 28.28 329 LYS A C 1
ATOM 2689 O O . LYS A 1 332 ? 13.743 65.804 3.386 1.00 26.51 329 LYS A O 1
ATOM 2695 N N . PRO A 1 333 ? 12.285 64.155 2.914 1.00 28.48 330 PRO A N 1
ATOM 2696 C CA . PRO A 1 333 ? 11.226 64.770 3.712 1.00 29.38 330 PRO A CA 1
ATOM 2697 C C . PRO A 1 333 ? 11.581 65.016 5.172 1.00 29.68 330 PRO A C 1
ATOM 2698 O O . PRO A 1 333 ? 10.969 65.878 5.802 1.00 31.01 330 PRO A O 1
ATOM 2702 N N . GLN A 1 334 ? 12.583 64.317 5.689 1.00 29.92 331 GLN A N 1
ATOM 2703 C CA . GLN A 1 334 ? 12.994 64.531 7.072 1.00 30.48 331 GLN A CA 1
ATOM 2704 C C . GLN A 1 334 ? 14.170 65.472 7.216 1.00 29.14 331 GLN A C 1
ATOM 2705 O O . GLN A 1 334 ? 14.614 65.701 8.327 1.00 28.56 331 GLN A O 1
ATOM 2711 N N . ALA A 1 335 ? 14.676 66.043 6.119 1.00 26.92 332 ALA A N 1
ATOM 2712 C CA . ALA A 1 335 ? 15.809 66.962 6.244 1.00 26.56 332 ALA A CA 1
ATOM 2713 C C . ALA A 1 335 ? 15.352 68.268 6.906 1.00 26.16 332 ALA A C 1
ATOM 2714 O O . ALA A 1 335 ? 14.380 68.905 6.465 1.00 24.70 332 ALA A O 1
ATOM 2716 N N . LYS A 1 336 ? 16.058 68.665 7.955 1.00 25.36 333 LYS A N 1
ATOM 2717 C CA . LYS A 1 336 ? 15.727 69.902 8.655 1.00 25.77 333 LYS A CA 1
ATOM 2718 C C . LYS A 1 336 ? 16.899 70.410 9.467 1.00 25.43 333 LYS A C 1
ATOM 2719 O O . LYS A 1 336 ? 17.908 69.734 9.609 1.00 25.82 333 LYS A O 1
ATOM 2725 N N . MET A 1 337 ? 16.749 71.620 9.976 1.00 24.30 334 MET A N 1
ATOM 2726 C CA . MET A 1 337 ? 17.753 72.252 10.806 1.00 25.12 334 MET A CA 1
ATOM 2727 C C . MET A 1 337 ? 17.711 71.719 12.224 1.00 24.78 334 MET A C 1
ATOM 2728 O O . MET A 1 337 ? 16.642 71.510 12.774 1.00 25.47 334 MET A O 1
ATOM 2733 N N . ASP A 1 338 ? 18.886 71.554 12.824 1.00 25.08 335 ASP A N 1
ATOM 2734 C CA . ASP A 1 338 ? 19.022 71.166 14.232 1.00 25.25 335 ASP A CA 1
ATOM 2735 C C . ASP A 1 338 ? 19.406 72.444 14.978 1.00 23.92 335 ASP A C 1
ATOM 2736 O O . ASP A 1 338 ? 20.528 72.909 14.862 1.00 23.90 335 ASP A O 1
ATOM 2741 N N . TYR A 1 339 ? 18.455 73.012 15.718 1.00 23.03 336 TYR A N 1
ATOM 2742 C CA . TYR A 1 339 ? 18.672 74.267 16.444 1.00 23.19 336 TYR A CA 1
ATOM 2743 C C . TYR A 1 339 ? 19.207 74.111 17.877 1.00 24.44 336 TYR A C 1
ATOM 2744 O O . TYR A 1 339 ? 19.312 75.115 18.597 1.00 24.67 336 TYR A O 1
ATOM 2753 N N A LYS A 1 340 ? 19.558 72.888 18.273 0.50 25.66 337 LYS A N 1
ATOM 2754 N N B LYS A 1 340 ? 19.523 72.877 18.285 0.50 24.90 337 LYS A N 1
ATOM 2755 C CA A LYS A 1 340 ? 20.002 72.612 19.632 0.50 25.98 337 LYS A CA 1
ATOM 2756 C CA B LYS A 1 340 ? 20.016 72.605 19.636 0.50 24.75 337 LYS A CA 1
ATOM 2757 C C A LYS A 1 340 ? 21.523 72.590 19.753 0.50 24.91 337 LYS A C 1
ATOM 2758 C C B LYS A 1 340 ? 21.531 72.638 19.726 0.50 24.17 337 LYS A C 1
ATOM 2759 O O A LYS A 1 340 ? 22.214 72.000 18.922 0.50 24.51 337 LYS A O 1
ATOM 2760 O O B LYS A 1 340 ? 22.229 72.118 18.856 0.50 23.87 337 LYS A O 1
ATOM 2771 N N . ASP A 1 341 ? 22.032 73.221 20.810 1.00 24.75 338 ASP A N 1
ATOM 2772 C CA . ASP A 1 341 ? 23.477 73.291 21.065 1.00 25.06 338 ASP A CA 1
ATOM 2773 C C . ASP A 1 341 ? 24.277 73.954 19.959 1.00 23.52 338 ASP A C 1
ATOM 2774 O O . ASP A 1 341 ? 25.385 73.529 19.636 1.00 23.99 338 ASP A O 1
ATOM 2779 N N . VAL A 1 342 ? 23.707 75.017 19.391 1.00 23.44 339 VAL A N 1
ATOM 2780 C CA . VAL A 1 342 ? 24.424 75.834 18.411 1.00 22.57 339 VAL A CA 1
ATOM 2781 C C . VAL A 1 342 ? 25.410 76.726 19.167 1.00 22.45 339 VAL A C 1
ATOM 2782 O O . VAL A 1 342 ? 25.028 77.442 20.063 1.00 23.20 339 VAL A O 1
ATOM 2786 N N . ALA A 1 343 ? 26.675 76.651 18.791 1.00 22.68 340 ALA A N 1
ATOM 2787 C CA . ALA A 1 343 ? 27.727 77.428 19.446 1.00 22.83 340 ALA A CA 1
ATOM 2788 C C . ALA A 1 343 ? 27.749 78.853 18.941 1.00 24.29 340 ALA A C 1
ATOM 2789 O O . ALA A 1 343 ? 27.403 79.116 17.777 1.00 22.76 340 ALA A O 1
ATOM 2791 N N . THR A 1 344 ? 28.154 79.775 19.816 1.00 24.73 341 THR A N 1
ATOM 2792 C CA . THR A 1 344 ? 28.303 81.178 19.451 1.00 24.76 341 THR A CA 1
ATOM 2793 C C . THR A 1 344 ? 29.552 81.761 20.086 1.00 25.35 341 THR A C 1
ATOM 2794 O O . THR A 1 344 ? 30.079 81.230 21.080 1.00 24.05 341 THR A O 1
ATOM 2798 N N . VAL A 1 345 ? 30.030 82.831 19.465 1.00 23.42 342 VAL A N 1
ATOM 2799 C CA . VAL A 1 345 ? 31.129 83.598 19.971 1.00 23.05 342 VAL A CA 1
ATOM 2800 C C . VAL A 1 345 ? 30.650 85.047 19.919 1.00 23.47 342 VAL A C 1
ATOM 2801 O O . VAL A 1 345 ? 30.081 85.489 18.906 1.00 23.27 342 VAL A O 1
ATOM 2805 N N . ILE A 1 346 ? 30.895 85.776 21.004 1.00 22.56 343 ILE A N 1
ATOM 2806 C CA . ILE A 1 346 ? 30.606 87.183 21.091 1.00 23.00 343 ILE A CA 1
ATOM 2807 C C . ILE A 1 346 ? 31.952 87.894 21.106 1.00 22.63 343 ILE A C 1
ATOM 2808 O O . ILE A 1 346 ? 32.827 87.619 21.958 1.00 21.87 343 ILE A O 1
ATOM 2813 N N . PHE A 1 347 ? 32.142 88.778 20.131 1.00 22.95 344 PHE A N 1
ATOM 2814 C CA . PHE A 1 347 ? 33.413 89.473 19.966 1.00 24.06 344 PHE A CA 1
ATOM 2815 C C . PHE A 1 347 ? 33.526 90.703 20.846 1.00 24.90 344 PHE A C 1
ATOM 2816 O O . PHE A 1 347 ? 33.742 91.821 20.386 1.00 24.66 344 PHE A O 1
ATOM 2824 N N . SER A 1 348 ? 33.362 90.441 22.129 1.00 25.69 345 SER A N 1
ATOM 2825 C CA . SER A 1 348 ? 33.550 91.404 23.184 1.00 27.23 345 SER A CA 1
ATOM 2826 C C . SER A 1 348 ? 35.041 91.449 23.465 1.00 29.21 345 SER A C 1
ATOM 2827 O O . SER A 1 348 ? 35.823 90.785 22.789 1.00 28.21 345 SER A O 1
ATOM 2830 N N A HIS A 1 349 ? 35.442 92.252 24.438 0.50 29.74 346 HIS A N 1
ATOM 2831 N N B HIS A 1 349 ? 35.432 92.242 24.458 0.50 30.45 346 HIS A N 1
ATOM 2832 C CA A HIS A 1 349 ? 36.839 92.303 24.827 0.50 30.14 346 HIS A CA 1
ATOM 2833 C CA B HIS A 1 349 ? 36.831 92.366 24.869 0.50 31.31 346 HIS A CA 1
ATOM 2834 C C A HIS A 1 349 ? 36.957 92.104 26.326 0.50 31.51 346 HIS A C 1
ATOM 2835 C C B HIS A 1 349 ? 36.956 92.115 26.362 0.50 32.25 346 HIS A C 1
ATOM 2836 O O A HIS A 1 349 ? 36.614 93.012 27.080 0.50 35.36 346 HIS A O 1
ATOM 2837 O O B HIS A 1 349 ? 36.611 92.995 27.147 0.50 36.26 346 HIS A O 1
ATOM 2850 N N . PRO A 1 350 ? 37.402 90.910 26.772 1.00 30.05 347 PRO A N 1
ATOM 2851 C CA . PRO A 1 350 ? 37.781 89.731 25.971 1.00 27.85 347 PRO A CA 1
ATOM 2852 C C . PRO A 1 350 ? 36.561 89.009 25.391 1.00 25.05 347 PRO A C 1
ATOM 2853 O O . PRO A 1 350 ? 35.415 89.243 25.819 1.00 25.35 347 PRO A O 1
ATOM 2857 N N A VAL A 1 351 ? 36.789 88.140 24.416 0.50 23.47 348 VAL A N 1
ATOM 2858 N N B VAL A 1 351 ? 36.827 88.109 24.447 0.50 23.73 348 VAL A N 1
ATOM 2859 C CA A VAL A 1 351 ? 35.684 87.467 23.753 0.50 22.16 348 VAL A CA 1
ATOM 2860 C CA B VAL A 1 351 ? 35.801 87.345 23.741 0.50 22.59 348 VAL A CA 1
ATOM 2861 C C A VAL A 1 351 ? 35.074 86.379 24.628 0.50 21.73 348 VAL A C 1
ATOM 2862 C C B VAL A 1 351 ? 35.094 86.321 24.625 0.50 21.95 348 VAL A C 1
ATOM 2863 O O A VAL A 1 351 ? 35.739 85.812 25.499 0.50 21.38 348 VAL A O 1
ATOM 2864 O O B VAL A 1 351 ? 35.715 85.745 25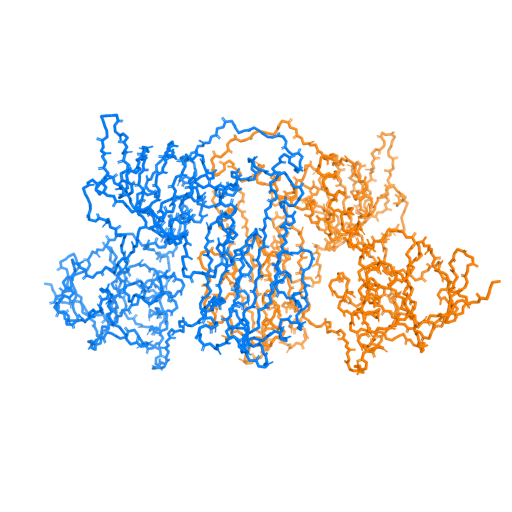.519 0.50 21.51 348 VAL A O 1
ATOM 2871 N N . ILE A 1 352 ? 33.804 86.111 24.373 1.00 21.48 349 ILE A N 1
ATOM 2872 C CA . ILE A 1 352 ? 33.013 85.073 25.056 1.00 21.61 349 ILE A CA 1
ATOM 2873 C C . ILE A 1 352 ? 32.657 83.965 24.059 1.00 22.28 349 ILE A C 1
ATOM 2874 O O . ILE A 1 352 ? 32.216 84.240 22.945 1.00 23.14 349 ILE A O 1
ATOM 2879 N N . GLY A 1 353 ? 32.822 82.717 24.462 1.00 21.39 350 GLY A N 1
ATOM 2880 C CA . GLY A 1 353 ? 32.465 81.576 23.626 1.00 21.98 350 GLY A CA 1
ATOM 2881 C C . GLY A 1 353 ? 31.483 80.744 24.426 1.00 23.23 350 GLY A C 1
ATOM 2882 O O . GLY A 1 353 ? 31.677 80.568 25.632 1.00 21.98 350 GLY A O 1
ATOM 2883 N N . SER A 1 354 ? 30.452 80.208 23.762 1.00 23.60 351 SER A N 1
ATOM 2884 C CA . SER A 1 354 ? 29.391 79.509 24.483 1.00 24.19 351 SER A CA 1
ATOM 2885 C C . SER A 1 354 ? 28.696 78.440 23.687 1.00 24.62 351 SER A C 1
ATOM 2886 O O . SER A 1 354 ? 28.450 78.611 22.488 1.00 24.10 351 SER A O 1
ATOM 2889 N N . ILE A 1 355 ? 28.353 77.349 24.372 1.00 22.89 352 ILE A N 1
ATOM 2890 C CA . ILE A 1 355 ? 27.572 76.288 23.783 1.00 23.15 352 ILE A CA 1
ATOM 2891 C C . ILE A 1 355 ? 26.626 75.794 24.872 1.00 22.49 352 ILE A C 1
ATOM 2892 O O . ILE A 1 355 ? 27.056 75.504 25.997 1.00 20.86 352 ILE A O 1
ATOM 2897 N N . GLY A 1 356 ? 25.349 75.676 24.534 1.00 22.29 353 GLY A N 1
ATOM 2898 C CA . GLY A 1 356 ? 24.399 75.075 25.436 1.00 23.61 353 GLY A CA 1
ATOM 2899 C C . GLY A 1 356 ? 23.980 75.925 26.610 1.00 23.64 353 GLY A C 1
ATOM 2900 O O . GLY A 1 356 ? 23.986 77.173 26.539 1.00 22.78 353 GLY A O 1
ATOM 2901 N N . LEU A 1 357 ? 23.640 75.243 27.699 1.00 23.94 354 LEU A N 1
ATOM 2902 C CA . LEU A 1 357 ? 23.037 75.894 28.856 1.00 24.68 354 LEU A CA 1
ATOM 2903 C C . LEU A 1 357 ? 23.987 76.601 29.797 1.00 24.45 354 LEU A C 1
ATOM 2904 O O . LEU A 1 357 ? 25.030 76.050 30.190 1.00 24.05 354 LEU A O 1
ATOM 2909 N N . SER A 1 358 ? 23.559 77.778 30.243 1.00 23.47 355 SER A N 1
ATOM 2910 C CA . SER A 1 358 ? 24.218 78.452 31.349 1.00 23.92 355 SER A CA 1
ATOM 2911 C C . SER A 1 358 ? 24.104 77.592 32.604 1.00 24.30 355 SER A C 1
ATOM 2912 O O . SER A 1 358 ? 23.247 76.717 32.694 1.00 23.79 355 SER A O 1
ATOM 2915 N N . GLU A 1 359 ? 24.935 77.859 33.603 1.00 24.41 356 GLU A N 1
ATOM 2916 C CA . GLU A 1 359 ? 24.795 77.159 34.865 1.00 25.77 356 GLU A CA 1
ATOM 2917 C C . GLU A 1 359 ? 23.383 77.388 35.451 1.00 26.28 356 GLU A C 1
ATOM 2918 O O . GLU A 1 359 ? 22.750 76.453 35.954 1.00 25.16 356 GLU A O 1
ATOM 2924 N N . GLU A 1 360 ? 22.897 78.630 35.359 1.00 26.19 357 GLU A N 1
ATOM 2925 C CA . GLU A 1 360 ? 21.572 78.993 35.891 1.00 28.06 357 GLU A CA 1
ATOM 2926 C C . GLU A 1 360 ? 20.449 78.199 35.196 1.00 27.79 357 GLU A C 1
ATOM 2927 O O . GLU A 1 360 ? 19.556 77.663 35.868 1.00 28.58 357 GLU A O 1
ATOM 2933 N N . ALA A 1 361 ? 20.506 78.094 33.874 1.00 26.67 358 ALA A N 1
ATOM 2934 C CA . ALA A 1 361 ? 19.468 77.368 33.135 1.00 27.10 358 ALA A CA 1
ATOM 2935 C C . ALA A 1 361 ? 19.532 75.869 33.463 1.00 27.51 358 ALA A C 1
ATOM 2936 O O . ALA A 1 361 ? 18.494 75.221 33.600 1.00 26.92 358 ALA A O 1
ATOM 2938 N N . ALA A 1 362 ? 20.749 75.334 33.605 1.00 27.14 359 ALA A N 1
ATOM 2939 C CA . ALA A 1 362 ? 20.919 73.909 33.926 1.00 27.49 359 ALA A CA 1
ATOM 2940 C C . ALA A 1 362 ? 20.339 73.581 35.283 1.00 28.68 359 ALA A C 1
ATOM 2941 O O . ALA A 1 362 ? 19.678 72.542 35.443 1.00 28.92 359 ALA A O 1
ATOM 2943 N N . LEU A 1 363 ? 20.615 74.432 36.273 1.00 27.61 360 LEU A N 1
ATOM 2944 C CA . LEU A 1 363 ? 20.071 74.225 37.608 1.00 28.90 360 LEU A CA 1
ATOM 2945 C C . LEU A 1 363 ? 18.548 74.297 37.587 1.00 28.91 360 LEU A C 1
ATOM 2946 O O . LEU A 1 363 ? 17.867 73.488 38.256 1.00 29.31 360 LEU A O 1
ATOM 2951 N N A ASP A 1 364 ? 18.014 75.233 36.810 0.60 32.88 361 ASP A N 1
ATOM 2952 N N B ASP A 1 364 ? 17.999 75.276 36.869 0.40 33.33 361 ASP A N 1
ATOM 2953 C CA A ASP A 1 364 ? 16.572 75.386 36.689 0.60 34.46 361 ASP A CA 1
ATOM 2954 C CA B ASP A 1 364 ? 16.545 75.441 36.813 0.40 34.77 361 ASP A CA 1
ATOM 2955 C C A ASP A 1 364 ? 15.933 74.140 36.054 0.60 33.10 361 ASP A C 1
ATOM 2956 C C B ASP A 1 364 ? 15.852 74.276 36.110 0.40 33.72 361 ASP A C 1
ATOM 2957 O O A ASP A 1 364 ? 14.919 73.629 36.549 0.60 33.09 361 ASP A O 1
ATOM 2958 O O B ASP A 1 364 ? 14.723 73.922 36.453 0.40 34.27 361 ASP A O 1
ATOM 2967 N N A GLN A 1 365 ? 16.552 73.630 34.990 0.60 30.51 362 GLN A N 1
ATOM 2968 N N B GLN A 1 365 ? 16.533 73.658 35.152 0.40 31.43 362 GLN A N 1
ATOM 2969 C CA A GLN A 1 365 ? 16.006 72.488 34.260 0.60 30.51 362 GLN A CA 1
ATOM 2970 C CA B GLN A 1 365 ? 15.930 72.551 34.432 0.40 31.24 362 GLN A CA 1
ATOM 2971 C C A GLN A 1 365 ? 16.191 71.163 34.985 0.60 30.15 362 GLN A C 1
ATOM 2972 C C B GLN A 1 365 ? 16.155 71.208 35.111 0.40 30.60 362 GLN A C 1
ATOM 2973 O O A GLN A 1 365 ? 15.247 70.387 35.105 0.60 30.20 362 GLN A O 1
ATOM 2974 O O B GLN A 1 365 ? 15.205 70.454 35.314 0.40 30.89 362 GLN A O 1
ATOM 2985 N N . TYR A 1 366 ? 17.402 70.919 35.472 1.00 29.46 363 TYR A N 1
ATOM 2986 C CA . TYR A 1 366 ? 17.760 69.621 36.053 1.00 29.59 363 TYR A CA 1
ATOM 2987 C C . TYR A 1 366 ? 17.748 69.478 37.565 1.00 29.32 363 TYR A C 1
ATOM 2988 O O . TYR A 1 366 ? 17.700 68.362 38.053 1.00 29.45 363 TYR A O 1
ATOM 2997 N N . GLY A 1 367 ? 17.820 70.588 38.289 1.00 29.74 364 GLY A N 1
ATOM 2998 C CA . GLY A 1 367 ? 17.881 70.553 39.741 1.00 31.03 364 GLY A CA 1
ATOM 2999 C C . GLY A 1 367 ? 19.319 70.474 40.225 1.00 31.32 364 GLY A C 1
ATOM 3000 O O . GLY A 1 367 ? 20.154 69.757 39.637 1.00 28.99 364 GLY A O 1
ATOM 3001 N N . GLU A 1 368 ? 19.590 71.187 41.320 1.00 33.22 365 GLU A N 1
ATOM 3002 C CA . GLU A 1 368 ? 20.926 71.282 41.918 1.00 35.72 365 GLU A CA 1
ATOM 3003 C C . GLU A 1 368 ? 21.557 69.937 42.257 1.00 34.64 365 GLU A C 1
ATOM 3004 O O . GLU A 1 368 ? 22.764 69.775 42.109 1.00 33.14 365 GLU A O 1
ATOM 3010 N N . GLU A 1 369 ? 20.757 68.959 42.661 1.00 33.79 366 GLU A N 1
ATOM 3011 C CA . GLU A 1 369 ? 21.308 67.637 42.972 1.00 34.87 366 GLU A CA 1
ATOM 3012 C C . GLU A 1 369 ? 21.821 66.888 41.735 1.00 32.41 366 GLU A C 1
ATOM 3013 O O . GLU A 1 369 ? 22.513 65.895 41.886 1.00 32.39 366 GLU A O 1
ATOM 3019 N N . ASN A 1 370 ? 21.500 67.354 40.522 1.00 28.95 367 ASN A N 1
ATOM 3020 C CA . ASN A 1 370 ? 21.834 66.605 39.319 1.00 27.68 367 ASN A CA 1
ATOM 3021 C C . ASN A 1 370 ? 22.790 67.345 38.379 1.00 26.80 367 ASN A C 1
ATOM 3022 O O . ASN A 1 370 ? 23.050 66.871 37.270 1.00 26.12 367 ASN A O 1
ATOM 3027 N N . VAL A 1 371 ? 23.289 68.495 38.832 1.00 26.36 368 VAL A N 1
ATOM 3028 C CA . VAL A 1 371 ? 24.230 69.300 38.077 1.00 25.87 368 VAL A CA 1
ATOM 3029 C C . VAL A 1 371 ? 25.595 69.344 38.778 1.00 26.59 368 VAL A C 1
ATOM 3030 O O . VAL A 1 371 ? 25.665 69.514 40.000 1.00 27.52 368 VAL A O 1
ATOM 3034 N N . THR A 1 372 ? 26.660 69.139 37.992 1.00 25.76 369 THR A N 1
ATOM 3035 C CA . THR A 1 372 ? 28.034 69.216 38.473 1.00 26.62 369 THR A CA 1
ATOM 3036 C C . THR A 1 372 ? 28.765 70.161 37.536 1.00 25.82 369 THR A C 1
ATOM 3037 O O . THR A 1 372 ? 28.824 69.909 36.320 1.00 24.08 369 THR A O 1
ATOM 3041 N N . VAL A 1 373 ? 29.308 71.244 38.097 1.00 25.13 370 VAL A N 1
ATOM 3042 C CA . VAL A 1 373 ? 30.024 72.245 37.306 1.00 24.65 370 VAL A CA 1
ATOM 3043 C C . VAL A 1 373 ? 31.510 72.139 37.559 1.00 24.38 370 VAL A C 1
ATOM 3044 O O . VAL A 1 373 ? 31.941 71.948 38.693 1.00 25.11 370 VAL A O 1
ATOM 3048 N N . TYR A 1 374 ? 32.298 72.199 36.490 1.00 23.95 371 TYR A N 1
ATOM 3049 C CA . TYR A 1 374 ? 33.747 72.215 36.584 1.00 24.66 371 TYR A CA 1
ATOM 3050 C C . TYR A 1 374 ? 34.157 73.599 36.085 1.00 24.93 371 TYR A C 1
ATOM 3051 O O . TYR A 1 374 ? 33.561 74.117 35.146 1.00 23.15 371 TYR A O 1
ATOM 3060 N N A ARG A 1 375 ? 35.119 74.235 36.748 0.50 26.21 372 ARG A N 1
ATOM 3061 N N B ARG A 1 375 ? 35.214 74.137 36.681 0.50 25.07 372 ARG A N 1
ATOM 3062 C CA A ARG A 1 375 ? 35.502 75.605 36.365 0.50 26.73 372 ARG A CA 1
ATOM 3063 C CA B ARG A 1 375 ? 35.679 75.486 36.368 0.50 25.01 372 ARG A CA 1
ATOM 3064 C C A ARG A 1 375 ? 36.984 75.808 36.510 0.50 26.90 372 ARG A C 1
ATOM 3065 C C B ARG A 1 375 ? 37.173 75.592 36.294 0.50 25.32 372 ARG A C 1
ATOM 3066 O O A ARG A 1 375 ? 37.596 75.293 37.452 0.50 26.07 372 ARG A O 1
ATOM 3067 O O B ARG A 1 375 ? 37.908 74.777 36.862 0.50 25.01 372 ARG A O 1
ATOM 3082 N N A SER A 1 376 ? 37.559 76.584 35.594 0.50 26.15 373 SER A N 1
ATOM 3083 N N B SER A 1 376 ? 37.618 76.637 35.609 0.50 24.33 373 SER A N 1
ATOM 3084 C CA A SER A 1 376 ? 38.955 76.961 35.691 0.50 27.17 373 SER A CA 1
ATOM 3085 C CA B SER A 1 376 ? 39.013 76.968 35.563 0.50 25.08 373 SER A CA 1
ATOM 3086 C C A SER A 1 376 ? 39.071 78.453 35.413 0.50 26.12 373 SER A C 1
ATOM 3087 C C B SER A 1 376 ? 39.103 78.468 35.374 0.50 24.95 373 SER A C 1
ATOM 3088 O O A SER A 1 376 ? 38.480 78.950 34.464 0.50 24.01 373 SER A O 1
ATOM 3089 O O B SER A 1 376 ? 38.504 78.992 34.448 0.50 23.14 373 SER A O 1
ATOM 3094 N N . THR A 1 377 ? 39.808 79.143 36.281 1.00 26.60 374 THR A N 1
ATOM 3095 C CA . THR A 1 377 ? 40.041 80.596 36.209 1.00 26.98 374 THR A CA 1
ATOM 3096 C C . THR A 1 377 ? 41.554 80.775 36.240 1.00 26.76 374 THR A C 1
ATOM 3097 O O . THR A 1 377 ? 42.230 80.181 37.083 1.00 26.11 374 THR A O 1
ATOM 3101 N N . PHE A 1 378 ? 42.083 81.580 35.318 1.00 25.84 375 PHE A N 1
ATOM 3102 C CA . PHE A 1 378 ? 43.519 81.825 35.215 1.00 27.46 375 PHE A CA 1
ATOM 3103 C C . PHE A 1 378 ? 43.776 83.137 34.475 1.00 27.59 375 PHE A C 1
ATOM 3104 O O . PHE A 1 378 ? 42.836 83.821 34.117 1.00 28.22 375 PHE A O 1
ATOM 3112 N N . THR A 1 379 ? 45.048 83.502 34.313 1.00 26.39 376 THR A N 1
ATOM 3113 C CA . THR A 1 379 ? 45.409 84.680 33.543 1.00 25.63 376 THR A CA 1
ATOM 3114 C C . THR A 1 379 ? 45.981 84.188 32.237 1.00 24.42 376 THR A C 1
ATOM 3115 O O . THR A 1 379 ? 46.864 83.343 32.237 1.00 24.51 376 THR A O 1
ATOM 3119 N N . SER A 1 380 ? 45.453 84.688 31.124 1.00 23.17 377 SER A N 1
ATOM 3120 C CA . SER A 1 380 ? 45.940 84.293 29.794 1.00 23.53 377 SER A CA 1
ATOM 3121 C C . SER A 1 380 ? 47.430 84.560 29.730 1.00 23.50 377 SER A C 1
ATOM 3122 O O . SER A 1 380 ? 47.887 85.642 30.123 1.00 23.39 377 SER A O 1
ATOM 3125 N N A MET A 1 381 ? 48.204 83.576 29.258 0.50 24.14 378 MET A N 1
ATOM 3126 N N B MET A 1 381 ? 48.177 83.584 29.238 0.50 24.06 378 MET A N 1
ATOM 3127 C CA A MET A 1 381 ? 49.677 83.710 29.205 0.50 24.91 378 MET A CA 1
ATOM 3128 C CA B MET A 1 381 ? 49.629 83.678 29.179 0.50 24.78 378 MET A CA 1
ATOM 3129 C C A MET A 1 381 ? 50.111 84.938 28.421 0.50 24.12 378 MET A C 1
ATOM 3130 C C B MET A 1 381 ? 50.110 84.904 28.408 0.50 24.08 378 MET A C 1
ATOM 3131 O O A MET A 1 381 ? 51.097 85.595 28.780 0.50 23.78 378 MET A O 1
ATOM 3132 O O B MET A 1 381 ? 51.120 85.524 28.764 0.50 23.80 378 MET A O 1
ATOM 3141 N N . TYR A 1 382 ? 49.372 85.249 27.360 1.00 23.66 379 TYR A N 1
ATOM 3142 C CA . TYR A 1 382 ? 49.683 86.426 26.536 1.00 23.33 379 TYR A CA 1
ATOM 3143 C C . TYR A 1 382 ? 49.717 87.707 27.355 1.00 22.56 379 TYR A C 1
ATOM 3144 O O . TYR A 1 382 ? 50.633 88.526 27.199 1.00 22.76 379 TYR A O 1
ATOM 3153 N N . THR A 1 383 ? 48.734 87.856 28.242 1.00 21.70 380 THR A N 1
ATOM 3154 C CA . THR A 1 383 ? 48.624 89.071 29.062 1.00 21.86 380 THR A CA 1
ATOM 3155 C C . THR A 1 383 ? 49.344 88.988 30.394 1.00 22.14 380 THR A C 1
ATOM 3156 O O . THR A 1 383 ? 49.660 90.014 30.985 1.00 22.24 380 THR A O 1
ATOM 3160 N N . ALA A 1 384 ? 49.619 87.762 30.841 1.00 22.27 381 ALA A N 1
ATOM 3161 C CA . ALA A 1 384 ? 50.176 87.512 32.158 1.00 23.34 381 ALA A CA 1
ATOM 3162 C C . ALA A 1 384 ? 51.523 88.143 32.395 1.00 24.38 381 ALA A C 1
ATOM 3163 O O . ALA A 1 384 ? 51.823 88.561 33.522 1.00 25.30 381 ALA A O 1
ATOM 3165 N N . VAL A 1 385 ? 52.318 88.240 31.331 1.00 24.25 382 VAL A N 1
ATOM 3166 C CA . VAL A 1 385 ? 53.654 88.796 31.394 1.00 25.50 382 VAL A CA 1
ATOM 3167 C C . VAL A 1 385 ? 53.691 90.316 31.231 1.00 25.84 382 VAL A C 1
ATOM 3168 O O . VAL A 1 385 ? 54.782 90.908 31.262 1.00 25.68 382 VAL A O 1
ATOM 3172 N N . THR A 1 386 ? 52.515 90.939 31.120 1.00 25.39 383 THR A N 1
ATOM 3173 C CA . THR A 1 386 ? 52.393 92.386 30.868 1.00 26.05 383 THR A CA 1
ATOM 3174 C C . THR A 1 386 ? 51.807 93.134 32.055 1.00 26.97 383 THR A C 1
ATOM 3175 O O . THR A 1 386 ? 51.428 92.534 33.083 1.00 27.39 383 THR A O 1
ATOM 3179 N N . SER A 1 387 ? 51.715 94.453 31.909 1.00 28.49 384 SER A N 1
ATOM 3180 C CA . SER A 1 387 ? 51.104 95.312 32.928 1.00 29.55 384 SER A CA 1
ATOM 3181 C C . SER A 1 387 ? 49.573 95.396 32.757 1.00 29.01 384 SER A C 1
ATOM 3182 O O . SER A 1 387 ? 48.904 96.133 33.482 1.00 28.90 384 SER A O 1
ATOM 3185 N N . HIS A 1 388 ? 49.019 94.625 31.815 1.00 27.48 385 HIS A N 1
ATOM 3186 C CA . HIS A 1 388 ? 47.577 94.585 31.591 1.00 28.52 385 HIS A CA 1
ATOM 3187 C C . HIS A 1 388 ? 47.109 93.124 31.617 1.00 26.66 385 HIS A C 1
ATOM 3188 O O . HIS A 1 388 ? 46.660 92.560 30.616 1.00 25.38 385 HIS A O 1
ATOM 3195 N N . ARG A 1 389 ? 47.283 92.505 32.775 1.00 25.93 386 ARG A N 1
ATOM 3196 C CA . ARG A 1 389 ? 46.889 91.115 32.980 1.00 25.56 386 ARG A CA 1
ATOM 3197 C C . ARG A 1 389 ? 45.384 90.969 32.788 1.00 24.82 386 ARG A C 1
ATOM 3198 O O . ARG A 1 389 ? 44.616 91.796 33.276 1.00 25.18 386 ARG A O 1
ATOM 3206 N N . GLN A 1 390 ? 44.963 89.920 32.095 1.00 23.83 387 GLN A N 1
ATOM 3207 C CA . GLN A 1 390 ? 43.548 89.712 31.822 1.00 24.47 387 GLN A CA 1
ATOM 3208 C C . GLN A 1 390 ? 43.132 88.315 32.227 1.00 23.74 387 GLN A C 1
ATOM 3209 O O . GLN A 1 390 ? 43.829 87.340 31.939 1.00 22.99 387 GLN A O 1
ATOM 3215 N N . ALA A 1 391 ? 41.990 88.223 32.900 1.00 23.85 388 ALA A N 1
ATOM 3216 C CA . ALA A 1 391 ? 41.450 86.943 33.315 1.00 23.91 388 ALA A CA 1
ATOM 3217 C C . ALA A 1 391 ? 40.915 86.114 32.155 1.00 23.75 388 ALA A C 1
ATOM 3218 O O . ALA A 1 391 ? 40.600 86.620 31.072 1.00 23.78 388 ALA A O 1
ATOM 3220 N N . CYS A 1 392 ? 40.845 84.818 32.410 1.00 23.18 389 CYS A N 1
ATOM 3221 C CA . CYS A 1 392 ? 40.193 83.888 31.517 1.00 23.68 389 CYS A CA 1
ATOM 3222 C C . CYS A 1 392 ? 39.419 82.977 32.446 1.00 24.00 389 CYS A C 1
ATOM 3223 O O . CYS A 1 392 ? 39.984 82.489 33.452 1.00 23.38 389 CYS A O 1
ATOM 3226 N N . LYS A 1 393 ? 38.138 82.790 32.156 1.00 22.70 390 LYS A N 1
ATOM 3227 C CA . LYS A 1 393 ? 37.323 81.877 32.941 1.00 23.63 390 LYS A CA 1
ATOM 3228 C C . LYS A 1 393 ? 36.668 80.894 31.992 1.00 23.19 390 LYS A C 1
ATOM 3229 O O . LYS A 1 393 ? 36.132 81.299 30.964 1.00 22.57 390 LYS A O 1
ATOM 3235 N N . MET A 1 394 ? 36.695 79.610 32.355 1.00 22.88 391 MET A N 1
ATOM 3236 C CA . MET A 1 394 ? 36.104 78.556 31.543 1.00 22.88 391 MET A CA 1
ATOM 3237 C C . MET A 1 394 ? 35.314 77.637 32.454 1.00 22.85 391 MET A C 1
ATOM 3238 O O . MET A 1 394 ? 35.665 77.467 33.635 1.00 22.69 391 MET A O 1
ATOM 3243 N N . LYS A 1 395 ? 34.259 77.043 31.915 1.00 22.17 392 LYS A N 1
ATOM 3244 C CA . LYS A 1 395 ? 33.465 76.110 32.699 1.00 22.61 392 LYS A CA 1
ATOM 3245 C C . LYS A 1 395 ? 32.747 75.095 31.848 1.00 21.79 392 LYS A C 1
ATOM 3246 O O . LYS A 1 395 ? 32.435 75.350 30.685 1.00 21.83 392 LYS A O 1
ATOM 3252 N N . LEU A 1 396 ? 32.478 73.949 32.469 1.00 22.33 393 LEU A N 1
ATOM 3253 C CA . LEU A 1 396 ? 31.706 72.873 31.903 1.00 21.99 393 LEU A CA 1
ATOM 3254 C C . LEU A 1 396 ? 30.530 72.625 32.856 1.00 22.53 393 LEU A C 1
ATOM 3255 O O . LEU A 1 396 ? 30.734 72.419 34.067 1.00 22.48 393 LEU A O 1
ATOM 3260 N N . VAL A 1 397 ? 29.319 72.681 32.304 1.00 21.89 394 VAL A N 1
ATOM 3261 C CA . VAL A 1 397 ? 28.081 72.414 33.036 1.00 22.49 394 VAL A CA 1
ATOM 3262 C C . VAL A 1 397 ? 27.648 70.999 32.663 1.00 22.35 394 VAL A C 1
ATOM 3263 O O . VAL A 1 397 ? 27.351 70.720 31.494 1.00 21.85 394 VAL A O 1
ATOM 3267 N N . THR A 1 398 ? 27.624 70.111 33.651 1.00 22.52 395 THR A N 1
ATOM 3268 C CA . THR A 1 398 ? 27.331 68.716 33.388 1.00 23.31 395 THR A CA 1
ATOM 3269 C C . THR A 1 398 ? 26.131 68.246 34.212 1.00 23.91 395 THR A C 1
ATOM 3270 O O . THR A 1 398 ? 25.803 68.839 35.232 1.00 23.28 395 THR A O 1
ATOM 3274 N N . VAL A 1 399 ? 25.493 67.186 33.730 1.00 24.82 396 VAL A N 1
ATOM 3275 C CA . VAL A 1 399 ? 24.302 66.635 34.377 1.00 25.42 396 VAL A CA 1
ATOM 3276 C C . VAL A 1 399 ? 24.350 65.133 34.499 1.00 26.45 396 VAL A C 1
ATOM 3277 O O . VAL A 1 399 ? 24.965 64.433 33.673 1.00 25.32 396 VAL A O 1
ATOM 3281 N N . GLY A 1 400 ? 23.674 64.658 35.545 1.00 27.92 397 GLY A N 1
ATOM 3282 C CA . GLY A 1 400 ? 23.538 63.246 35.833 1.00 30.41 397 GLY A CA 1
ATOM 3283 C C . GLY A 1 400 ? 24.779 62.544 36.308 1.00 31.93 397 GLY A C 1
ATOM 3284 O O . GLY A 1 400 ? 25.873 63.126 36.400 1.00 30.85 397 GLY A O 1
ATOM 3285 N N . GLU A 1 401 ? 24.615 61.254 36.582 1.00 33.76 398 GLU A N 1
ATOM 3286 C CA . GLU A 1 401 ? 25.713 60.447 37.043 1.00 37.08 398 GLU A CA 1
ATOM 3287 C C . GLU A 1 401 ? 26.857 60.385 36.028 1.00 34.79 398 GLU A C 1
ATOM 3288 O O . GLU A 1 401 ? 28.001 60.368 36.426 1.00 35.14 398 GLU A O 1
ATOM 3294 N N . ASP A 1 402 ? 26.555 60.323 34.735 1.00 34.26 399 ASP A N 1
ATOM 3295 C CA . ASP A 1 402 ? 27.639 60.233 33.721 1.00 35.38 399 ASP A CA 1
ATOM 3296 C C . ASP A 1 402 ? 28.215 61.597 33.286 1.00 31.32 399 ASP A C 1
ATOM 3297 O O . ASP A 1 402 ? 29.072 61.656 32.402 1.00 27.87 399 ASP A O 1
ATOM 3302 N N . GLU A 1 403 ? 27.741 62.664 33.918 1.00 28.19 400 GLU A N 1
ATOM 3303 C CA . GLU A 1 403 ? 28.257 64.014 33.685 1.00 27.83 400 GLU A CA 1
ATOM 3304 C C . GLU A 1 403 ? 28.294 64.398 32.201 1.00 26.81 400 GLU A C 1
ATOM 3305 O O . GLU A 1 403 ? 29.340 64.777 31.663 1.00 26.40 400 GLU A O 1
ATOM 3311 N N . LYS A 1 404 ? 27.139 64.282 31.558 1.00 26.78 401 LYS A N 1
ATOM 3312 C CA . LYS A 1 404 ? 26.987 64.706 30.169 1.00 28.15 401 LYS A CA 1
ATOM 3313 C C . LYS A 1 404 ? 27.136 66.227 30.145 1.00 26.30 401 LYS A C 1
ATOM 3314 O O . LYS A 1 404 ? 26.582 66.927 30.995 1.00 24.07 401 LYS A O 1
ATOM 3320 N N . ILE A 1 405 ? 27.888 66.728 29.179 1.00 24.55 402 ILE A N 1
ATOM 3321 C CA . ILE A 1 405 ? 28.141 68.151 29.093 1.00 25.12 402 ILE A CA 1
ATOM 3322 C C . ILE A 1 405 ? 26.996 68.822 28.364 1.00 25.30 402 ILE A C 1
ATOM 3323 O O . ILE A 1 405 ? 26.824 68.613 27.163 1.00 25.21 402 ILE A O 1
ATOM 3328 N N . VAL A 1 406 ? 26.212 69.609 29.112 1.00 23.67 403 VAL A N 1
ATOM 3329 C CA . VAL A 1 406 ? 25.079 70.348 28.544 1.00 23.81 403 VAL A CA 1
ATOM 3330 C C . VAL A 1 406 ? 25.356 71.844 28.340 1.00 23.53 403 VAL A C 1
ATOM 3331 O O . VAL A 1 406 ? 24.540 72.549 27.728 1.00 22.63 403 VAL A O 1
ATOM 3335 N N . GLY A 1 407 ? 26.504 72.313 28.828 1.00 22.68 404 GLY A N 1
ATOM 3336 C CA . GLY A 1 407 ? 26.926 73.699 28.649 1.00 22.22 404 GLY A CA 1
ATOM 3337 C C . GLY A 1 407 ? 28.440 73.816 28.738 1.00 21.49 404 GLY A C 1
ATOM 3338 O O . GLY A 1 407 ? 29.093 73.128 29.536 1.00 20.57 404 GLY A O 1
ATOM 3339 N N . LEU A 1 408 ? 28.998 74.668 27.893 1.00 20.92 405 LEU A N 1
ATOM 3340 C CA . LEU A 1 408 ? 30.423 74.923 27.875 1.00 21.51 405 LEU A CA 1
ATOM 3341 C C . LEU A 1 408 ? 30.579 76.399 27.570 1.00 21.35 405 LEU A C 1
ATOM 3342 O O . LEU A 1 408 ? 29.978 76.899 26.603 1.00 20.76 405 LEU A O 1
ATOM 3347 N N . HIS A 1 409 ? 31.332 77.104 28.420 1.00 20.86 406 HIS A N 1
ATOM 3348 C CA . HIS A 1 409 ? 31.493 78.555 28.277 1.00 20.93 406 HIS A CA 1
ATOM 3349 C C . HIS A 1 409 ? 32.874 79.017 28.651 1.00 21.13 406 HIS A C 1
ATOM 3350 O O . HIS A 1 409 ? 33.506 78.480 29.556 1.00 20.30 406 HIS A O 1
ATOM 3357 N N . GLY A 1 410 ? 33.341 80.044 27.957 1.00 20.31 407 GLY A N 1
ATOM 3358 C CA . GLY A 1 410 ? 34.628 80.600 28.249 1.00 20.85 407 GLY A CA 1
ATOM 3359 C C . GLY A 1 410 ? 34.662 82.058 27.894 1.00 20.59 407 GLY A C 1
ATOM 3360 O O . GLY A 1 410 ? 33.870 82.523 27.076 1.00 20.83 407 GLY A O 1
ATOM 3361 N N . ILE A 1 411 ? 35.536 82.789 28.569 1.00 20.48 408 ILE A N 1
ATOM 3362 C CA . ILE A 1 411 ? 35.792 84.195 28.267 1.00 20.56 408 ILE A CA 1
ATOM 3363 C C . ILE A 1 411 ? 37.283 84.416 28.444 1.00 20.78 408 ILE A C 1
ATOM 3364 O O . ILE A 1 411 ? 37.857 83.989 29.454 1.00 20.83 408 ILE A O 1
ATOM 3369 N N . GLY A 1 412 ? 37.922 85.020 27.445 1.00 20.51 409 GLY A N 1
ATOM 3370 C CA . GLY A 1 412 ? 39.342 85.295 27.518 1.00 21.88 409 GLY A CA 1
ATOM 3371 C C . GLY A 1 412 ? 40.014 85.329 26.157 1.00 21.78 409 GLY A C 1
ATOM 3372 O O . GLY A 1 412 ? 39.406 85.039 25.115 1.00 20.48 409 GLY A O 1
ATOM 3373 N N . TYR A 1 413 ? 41.299 85.655 26.192 1.00 21.41 410 TYR A N 1
ATOM 3374 C CA . TYR A 1 413 ? 42.098 85.776 24.997 1.00 20.90 410 TYR A CA 1
ATOM 3375 C C . TYR A 1 413 ? 42.147 84.469 24.229 1.00 21.36 410 TYR A C 1
ATOM 3376 O O . TYR A 1 413 ? 42.460 83.414 24.794 1.00 21.66 410 TYR A O 1
ATOM 3385 N N . GLY A 1 414 ? 41.818 84.542 22.946 1.00 20.93 411 GLY A N 1
ATOM 3386 C CA . GLY A 1 414 ? 41.832 83.388 22.052 1.00 20.51 411 GLY A CA 1
ATOM 3387 C C . GLY A 1 414 ? 40.629 82.470 22.084 1.00 20.45 411 GLY A C 1
ATOM 3388 O O . GLY A 1 414 ? 40.558 81.528 21.294 1.00 21.26 411 GLY A O 1
ATOM 3389 N N . VAL A 1 415 ? 39.661 82.742 22.960 1.00 20.62 412 VAL A N 1
ATOM 3390 C CA . VAL A 1 415 ? 38.512 81.853 23.115 1.00 21.13 412 VAL A CA 1
ATOM 3391 C C . VAL A 1 415 ? 37.687 81.733 21.827 1.00 21.75 412 VAL A C 1
ATOM 3392 O O . VAL A 1 415 ? 37.100 80.685 21.570 1.00 21.25 412 VAL A O 1
ATOM 3396 N N . ASP A 1 416 ? 37.738 82.762 20.986 1.00 22.01 413 ASP A N 1
ATOM 3397 C CA . ASP A 1 416 ? 36.973 82.793 19.746 1.00 22.50 413 ASP A CA 1
ATOM 3398 C C . ASP A 1 416 ? 37.250 81.603 18.831 1.00 22.61 413 ASP A C 1
ATOM 3399 O O . ASP A 1 416 ? 36.351 81.145 18.158 1.00 23.31 413 ASP A O 1
ATOM 3404 N N . GLU A 1 417 ? 38.482 81.109 18.805 1.00 21.27 414 GLU A N 1
ATOM 3405 C CA . GLU A 1 417 ? 38.801 79.988 17.932 1.00 21.92 414 GLU A CA 1
ATOM 3406 C C . GLU A 1 417 ? 38.753 78.628 18.604 1.00 21.54 414 GLU A C 1
ATOM 3407 O O . GLU A 1 417 ? 38.913 77.614 17.921 1.00 22.72 414 GLU A O 1
ATOM 3413 N N . MET A 1 418 ? 38.455 78.588 19.903 1.00 20.72 415 MET A N 1
ATOM 3414 C CA . MET A 1 418 ? 38.462 77.324 20.658 1.00 21.22 415 MET A CA 1
ATOM 3415 C C . MET A 1 418 ? 37.168 76.513 20.595 1.00 21.62 415 MET A C 1
ATOM 3416 O O . MET A 1 418 ? 37.185 75.293 20.768 1.00 23.04 415 MET A O 1
ATOM 3421 N N . ILE A 1 419 ? 36.049 77.198 20.377 1.00 21.52 416 ILE A N 1
ATOM 3422 C CA . ILE A 1 419 ? 34.738 76.600 20.592 1.00 21.47 416 ILE A CA 1
ATOM 3423 C C . ILE A 1 419 ? 34.258 75.589 19.572 1.00 21.74 416 ILE A C 1
ATOM 3424 O O . ILE A 1 419 ? 33.630 74.601 19.953 1.00 21.57 416 ILE A O 1
ATOM 3429 N N . GLN A 1 420 ? 34.542 75.830 18.295 1.00 21.90 417 GLN A N 1
ATOM 3430 C CA . GLN A 1 420 ? 34.019 74.990 17.206 1.00 21.78 417 GLN A CA 1
ATOM 3431 C C . GLN A 1 420 ? 34.239 73.505 17.404 1.00 21.75 417 GLN A C 1
ATOM 3432 O O . GLN A 1 420 ? 33.313 72.717 17.226 1.00 22.03 417 GLN A O 1
ATOM 3438 N N . GLY A 1 421 ? 35.459 73.120 17.750 1.00 21.47 418 GLY A N 1
ATOM 3439 C CA . GLY A 1 421 ? 35.776 71.711 17.950 1.00 22.21 418 GLY A CA 1
ATOM 3440 C C . GLY A 1 421 ? 34.972 71.095 19.075 1.00 22.63 418 GLY A C 1
ATOM 3441 O O . GLY A 1 421 ? 34.483 69.961 18.964 1.00 22.54 418 GLY A O 1
ATOM 3442 N N . PHE A 1 422 ? 34.832 71.835 20.170 1.00 22.31 419 PHE A N 1
ATOM 3443 C CA . PHE A 1 422 ? 34.065 71.327 21.303 1.00 22.57 419 PHE A CA 1
ATOM 3444 C C . PHE A 1 422 ? 32.608 71.178 20.936 1.00 21.59 419 PHE A C 1
ATOM 3445 O O . PHE A 1 422 ? 31.936 70.331 21.479 1.00 22.60 419 PHE A O 1
ATOM 3453 N N . ALA A 1 423 ? 32.123 72.019 20.023 1.00 20.78 420 ALA A N 1
ATOM 3454 C CA . ALA A 1 423 ? 30.743 71.926 19.574 1.00 21.38 420 ALA A CA 1
ATOM 3455 C C . ALA A 1 423 ? 30.485 70.596 18.850 1.00 21.17 420 ALA A C 1
ATOM 3456 O O . ALA A 1 423 ? 29.373 70.055 18.925 1.00 21.08 420 ALA A O 1
ATOM 3458 N N . VAL A 1 424 ? 31.489 70.079 18.142 1.00 20.87 421 VAL A N 1
ATOM 3459 C CA . VAL A 1 424 ? 31.339 68.760 17.487 1.00 21.59 421 VAL A CA 1
ATOM 3460 C C . VAL A 1 424 ? 31.165 67.689 18.577 1.00 21.54 421 VAL A C 1
ATOM 3461 O O . VAL A 1 424 ? 30.247 66.830 18.508 1.00 20.47 421 VAL A O 1
ATOM 3465 N N . ALA A 1 425 ? 32.010 67.769 19.605 1.00 21.31 422 ALA A N 1
ATOM 3466 C CA . ALA A 1 425 ? 31.975 66.772 20.695 1.00 21.86 422 ALA A CA 1
ATOM 3467 C C . ALA A 1 425 ? 30.643 66.805 21.460 1.00 22.57 422 ALA A C 1
ATOM 3468 O O . ALA A 1 425 ? 30.068 65.762 21.766 1.00 24.15 422 ALA A O 1
ATOM 3470 N N . ILE A 1 426 ? 30.135 68.004 21.712 1.00 22.91 423 ILE A N 1
ATOM 3471 C CA . ILE A 1 426 ? 28.860 68.167 22.393 1.00 24.11 423 ILE A CA 1
ATOM 3472 C C . ILE A 1 426 ? 27.700 67.636 21.528 1.00 24.36 423 ILE A C 1
ATOM 3473 O O . ILE A 1 426 ? 26.799 66.968 22.043 1.00 24.14 423 ILE A O 1
ATOM 3478 N N . LYS A 1 427 ? 27.762 67.869 20.224 1.00 23.59 424 LYS A N 1
ATOM 3479 C CA . LYS A 1 427 ? 26.719 67.359 19.328 1.00 23.65 424 LYS A CA 1
ATOM 3480 C C . LYS A 1 427 ? 26.726 65.810 19.344 1.00 23.74 424 LYS A C 1
ATOM 3481 O O . LYS A 1 427 ? 25.663 65.179 19.167 1.00 23.36 424 LYS A O 1
ATOM 3487 N N . MET A 1 428 ? 27.911 65.218 19.549 1.00 22.69 425 MET A N 1
ATOM 3488 C CA . MET A 1 428 ? 28.070 63.755 19.679 1.00 24.78 425 MET A CA 1
ATOM 3489 C C . MET A 1 428 ? 27.698 63.211 21.078 1.00 25.13 425 MET A C 1
ATOM 3490 O O . MET A 1 428 ? 27.773 62.007 21.307 1.00 25.91 425 MET A O 1
ATOM 3495 N N . GLY A 1 429 ? 27.344 64.086 22.014 1.00 23.93 426 GLY A N 1
ATOM 3496 C CA . GLY A 1 429 ? 26.942 63.655 23.353 1.00 24.80 426 GLY A CA 1
ATOM 3497 C C . GLY A 1 429 ? 28.090 63.490 24.339 1.00 24.35 426 GLY A C 1
ATOM 3498 O O . GLY A 1 429 ? 28.031 62.653 25.251 1.00 24.29 426 GLY A O 1
ATOM 3499 N N . ALA A 1 430 ? 29.106 64.316 24.205 1.00 23.19 427 ALA A N 1
ATOM 3500 C CA . ALA A 1 430 ? 30.267 64.223 25.094 1.00 23.59 427 ALA A CA 1
ATOM 3501 C C . ALA A 1 430 ? 29.944 64.315 26.579 1.00 24.44 427 ALA A C 1
ATOM 3502 O O . ALA A 1 430 ? 29.076 65.073 26.987 1.00 24.49 427 ALA A O 1
ATOM 3504 N N . THR A 1 431 ? 30.675 63.530 27.363 1.00 24.58 428 THR A N 1
ATOM 3505 C CA . THR A 1 431 ? 30.624 63.576 28.817 1.00 24.94 428 THR A CA 1
ATOM 3506 C C . THR A 1 431 ? 31.959 64.092 29.349 1.00 24.40 428 THR A C 1
ATOM 3507 O O . THR A 1 431 ? 32.946 64.231 28.601 1.00 23.50 428 THR A O 1
ATOM 3511 N N . LYS A 1 432 ? 32.006 64.364 30.647 1.00 24.69 429 LYS A N 1
ATOM 3512 C CA . LYS A 1 432 ? 33.254 64.743 31.285 1.00 25.58 429 LYS A CA 1
ATOM 3513 C C . LYS A 1 432 ? 34.323 63.662 31.037 1.00 25.97 429 LYS A C 1
ATOM 3514 O O . LYS A 1 432 ? 35.486 63.987 30.797 1.00 25.81 429 LYS A O 1
ATOM 3520 N N . ALA A 1 433 ? 33.929 62.387 31.063 1.00 25.78 430 ALA A N 1
ATOM 3521 C CA . ALA A 1 433 ? 34.885 61.300 30.777 1.00 26.12 430 ALA A CA 1
ATOM 3522 C C . ALA A 1 433 ? 35.536 61.455 29.406 1.00 25.43 430 ALA A C 1
ATOM 3523 O O . ALA A 1 433 ? 36.744 61.270 29.274 1.00 24.36 430 ALA A O 1
ATOM 3525 N N . ASP A 1 434 ? 34.745 61.787 28.390 1.00 24.82 431 ASP A N 1
ATOM 3526 C CA . ASP A 1 434 ? 35.289 62.025 27.037 1.00 24.79 431 ASP A CA 1
ATOM 3527 C C . ASP A 1 434 ? 36.327 63.157 27.011 1.00 24.41 431 ASP A C 1
ATOM 3528 O O . ASP A 1 434 ? 37.331 63.081 26.296 1.00 25.41 431 ASP A O 1
ATOM 3533 N N . PHE A 1 435 ? 36.069 64.222 27.755 1.00 23.03 432 PHE A N 1
ATOM 3534 C CA . PHE A 1 435 ? 37.024 65.304 27.890 1.00 23.20 432 PHE A CA 1
ATOM 3535 C C . PHE A 1 435 ? 38.294 64.819 28.630 1.00 23.82 432 PHE A C 1
ATOM 3536 O O . PHE A 1 435 ? 39.415 65.091 28.189 1.00 23.95 432 PHE A O 1
ATOM 3544 N N . ASP A 1 436 ? 38.116 64.055 29.709 1.00 25.18 433 ASP A N 1
ATOM 3545 C CA . ASP A 1 436 ? 39.247 63.507 30.478 1.00 25.88 433 ASP A CA 1
ATOM 3546 C C . ASP A 1 436 ? 40.113 62.569 29.643 1.00 26.55 433 ASP A C 1
ATOM 3547 O O . ASP A 1 436 ? 41.323 62.483 29.859 1.00 27.16 433 ASP A O 1
ATOM 3552 N N . ASN A 1 437 ? 39.489 61.856 28.707 1.00 25.80 434 ASN A N 1
ATOM 3553 C CA . ASN A 1 437 ? 40.192 60.934 27.819 1.00 26.14 434 ASN A CA 1
ATOM 3554 C C . ASN A 1 437 ? 41.012 61.627 26.736 1.00 24.70 434 ASN A C 1
ATOM 3555 O O . ASN A 1 437 ? 41.745 60.964 26.003 1.00 25.83 434 ASN A O 1
ATOM 3560 N N . THR A 1 438 ? 40.860 62.934 26.603 1.00 23.83 435 THR A N 1
ATOM 3561 C CA . THR A 1 438 ? 41.562 63.688 25.565 1.00 22.96 435 THR A CA 1
ATOM 3562 C C . THR A 1 438 ? 42.830 64.326 26.125 1.00 23.63 435 THR A C 1
ATOM 3563 O O . THR A 1 438 ? 42.784 65.011 27.144 1.00 24.48 435 THR A O 1
ATOM 3567 N N . VAL A 1 439 ? 43.956 64.090 25.455 1.00 23.28 436 VAL A N 1
ATOM 3568 C CA . VAL A 1 439 ? 45.228 64.645 25.881 1.00 22.58 436 VAL A CA 1
ATOM 3569 C C . VAL A 1 439 ? 45.288 66.131 25.525 1.00 21.77 436 VAL A C 1
ATOM 3570 O O . VAL A 1 439 ? 44.887 66.554 24.428 1.00 22.62 436 VAL A O 1
ATOM 3574 N N . ALA A 1 440 ? 45.739 66.912 26.488 1.00 21.15 437 ALA A N 1
ATOM 3575 C CA . ALA A 1 440 ? 45.902 68.341 26.351 1.00 21.94 437 ALA A CA 1
ATOM 3576 C C . ALA A 1 440 ? 46.957 68.730 25.325 1.00 21.57 437 ALA A C 1
ATOM 3577 O O . ALA A 1 440 ? 47.878 67.972 25.053 1.00 22.42 437 ALA A O 1
ATOM 3579 N N . ILE A 1 441 ? 46.786 69.926 24.761 1.00 21.61 438 ILE A N 1
ATOM 3580 C CA . ILE A 1 441 ? 47.754 70.560 23.871 1.00 21.68 438 ILE A CA 1
ATOM 3581 C C . ILE A 1 441 ? 48.339 71.735 24.684 1.00 22.37 438 ILE A C 1
ATOM 3582 O O . ILE A 1 441 ? 47.612 72.662 25.085 1.00 22.82 438 ILE A O 1
ATOM 3587 N N . HIS A 1 442 ? 49.637 71.689 24.928 1.00 22.56 439 HIS A N 1
ATOM 3588 C CA . HIS A 1 442 ? 50.335 72.670 25.770 1.00 22.09 439 HIS A CA 1
ATOM 3589 C C . HIS A 1 442 ? 51.427 73.370 24.976 1.00 22.63 439 HIS A C 1
ATOM 3590 O O . HIS A 1 442 ? 52.116 72.706 24.189 1.00 23.01 439 HIS A O 1
ATOM 3597 N N . PRO A 1 443 ? 51.627 74.677 25.164 1.00 22.59 440 PRO A N 1
ATOM 3598 C CA . PRO A 1 443 ? 50.828 75.540 26.036 1.00 22.73 440 PRO A CA 1
ATOM 3599 C C . PRO A 1 443 ? 49.787 76.288 25.203 1.00 22.67 440 PRO A C 1
ATOM 3600 O O . PRO A 1 443 ? 50.138 76.948 24.219 1.00 22.70 440 PRO A O 1
ATOM 3604 N N . THR A 1 444 ? 48.520 76.133 25.569 1.00 22.02 441 THR A N 1
ATOM 3605 C CA . THR A 1 444 ? 47.429 76.823 24.912 1.00 21.89 441 THR A CA 1
ATOM 3606 C C . THR A 1 444 ? 46.438 77.224 25.969 1.00 22.72 441 THR A C 1
ATOM 3607 O O . THR A 1 444 ? 46.465 76.716 27.107 1.00 22.51 441 THR A O 1
ATOM 3611 N N . GLY A 1 445 ? 45.535 78.127 25.612 1.00 22.78 442 GLY A N 1
ATOM 3612 C CA . GLY A 1 445 ? 44.409 78.401 26.508 1.00 23.11 442 GLY A CA 1
ATOM 3613 C C . GLY A 1 445 ? 43.420 77.234 26.455 1.00 23.03 442 GLY A C 1
ATOM 3614 O O . GLY A 1 445 ? 42.844 76.853 27.475 1.00 22.95 442 GLY A O 1
ATOM 3615 N N . SER A 1 446 ? 43.245 76.646 25.262 1.00 22.39 443 SER A N 1
ATOM 3616 C CA . SER A 1 446 ? 42.233 75.633 25.034 1.00 22.84 443 SER A CA 1
ATOM 3617 C C . SER A 1 446 ? 42.409 74.372 25.879 1.00 21.94 443 SER A C 1
ATOM 3618 O O . SER A 1 446 ? 41.435 73.713 26.179 1.00 22.69 443 SER A O 1
ATOM 3621 N N . GLU A 1 447 ? 43.638 74.043 26.270 1.00 22.61 444 GLU A N 1
ATOM 3622 C CA . GLU A 1 447 ? 43.843 72.859 27.120 1.00 23.05 444 GLU A CA 1
ATOM 3623 C C . GLU A 1 447 ? 43.096 72.932 28.455 1.00 23.34 444 GLU A C 1
ATOM 3624 O O . GLU A 1 447 ? 42.764 71.897 29.024 1.00 23.31 444 GLU A O 1
ATOM 3630 N N . GLU A 1 448 ? 42.816 74.138 28.944 1.00 23.72 445 GLU A N 1
ATOM 3631 C CA . GLU A 1 448 ? 42.130 74.296 30.239 1.00 26.26 445 GLU A CA 1
ATOM 3632 C C . GLU A 1 448 ? 40.740 73.697 30.197 1.00 25.91 445 GLU A C 1
ATOM 3633 O O . GLU A 1 448 ? 40.226 73.289 31.227 1.00 27.18 445 GLU A O 1
ATOM 3639 N N . PHE A 1 449 ? 40.140 73.614 29.014 1.00 25.12 446 PHE A N 1
ATOM 3640 C CA . PHE A 1 449 ? 38.843 72.933 28.911 1.00 25.85 446 PHE A CA 1
ATOM 3641 C C . PHE A 1 449 ? 38.883 71.422 29.167 1.00 25.65 446 PHE A C 1
ATOM 3642 O O . PHE A 1 449 ? 37.862 70.849 29.559 1.00 27.27 446 PHE A O 1
ATOM 3650 N N . VAL A 1 450 ? 40.025 70.772 28.919 1.00 25.02 447 VAL A N 1
ATOM 3651 C CA . VAL A 1 450 ? 40.139 69.312 29.119 1.00 26.17 447 VAL A CA 1
ATOM 3652 C C . VAL A 1 450 ? 40.958 68.898 30.337 1.00 26.22 447 VAL A C 1
ATOM 3653 O O . VAL A 1 450 ? 41.211 67.707 30.533 1.00 25.75 447 VAL A O 1
ATOM 3657 N N . THR A 1 451 ? 41.377 69.865 31.144 1.00 26.09 448 THR A N 1
ATOM 3658 C CA . THR A 1 451 ? 42.153 69.561 32.348 1.00 27.12 448 THR A CA 1
ATOM 3659 C C . THR A 1 451 ? 41.460 69.995 33.642 1.00 26.95 448 THR A C 1
ATOM 3660 O O . THR A 1 451 ? 42.112 70.088 34.680 1.00 27.68 448 THR A O 1
ATOM 3664 N N . MET A 1 452 ? 40.156 70.243 33.615 1.00 25.89 449 MET A N 1
ATOM 3665 C CA . MET A 1 452 ? 39.467 70.628 34.849 1.00 29.00 449 MET A CA 1
ATOM 3666 C C . MET A 1 452 ? 39.242 69.368 35.681 1.00 31.97 449 MET A C 1
ATOM 3667 O O . MET A 1 452 ? 39.072 68.283 35.122 1.00 32.76 449 MET A O 1
ATOM 3672 N N . ARG A 1 453 ? 39.255 69.503 36.999 1.00 37.12 450 ARG A N 1
ATOM 3673 C CA . ARG A 1 453 ? 39.017 68.340 37.879 1.00 43.12 450 ARG A CA 1
ATOM 3674 C C . ARG A 1 453 ? 38.177 68.721 39.083 1.00 44.00 450 ARG A C 1
ATOM 3675 O O . ARG A 1 453 ? 38.010 69.904 39.382 1.00 43.75 450 ARG A O 1
ATOM 3684 N N . ALA B 1 3 ? 75.249 55.731 58.371 1.00 73.42 0 ALA B N 1
ATOM 3685 C CA . ALA B 1 3 ? 73.934 56.180 57.811 1.00 68.46 0 ALA B CA 1
ATOM 3686 C C . ALA B 1 3 ? 73.294 55.073 56.956 1.00 64.30 0 ALA B C 1
ATOM 3687 O O . ALA B 1 3 ? 73.740 54.817 55.827 1.00 64.56 0 ALA B O 1
ATOM 3689 N N A MET B 1 4 ? 72.239 54.460 57.490 0.50 61.64 1 MET B N 1
ATOM 3690 N N B MET B 1 4 ? 72.273 54.400 57.492 0.50 61.43 1 MET B N 1
ATOM 3691 C CA A 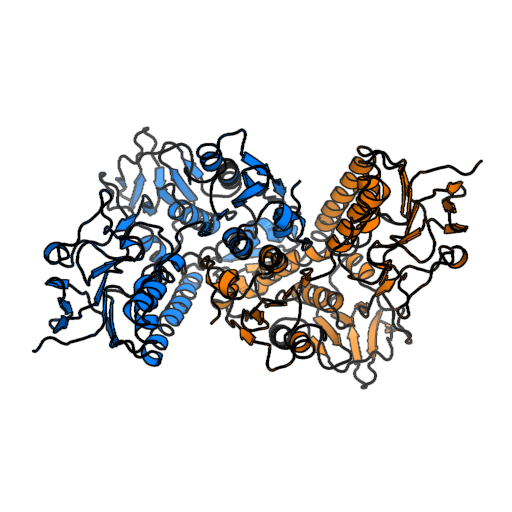MET B 1 4 ? 71.526 53.395 56.805 0.50 57.97 1 MET B CA 1
ATOM 3692 C CA B MET B 1 4 ? 71.627 53.316 56.748 0.50 57.54 1 MET B CA 1
ATOM 3693 C C A MET B 1 4 ? 70.811 53.922 55.557 0.50 52.02 1 MET B C 1
ATOM 3694 C C B MET B 1 4 ? 70.778 53.879 55.603 0.50 51.93 1 MET B C 1
ATOM 3695 O O A MET B 1 4 ? 70.590 55.125 55.415 0.50 49.74 1 MET B O 1
ATOM 3696 O O B MET B 1 4 ? 70.430 55.059 55.580 0.50 50.00 1 MET B O 1
ATOM 3705 N N . THR B 1 5 ? 70.495 53.009 54.645 1.00 48.73 2 THR B N 1
ATOM 3706 C CA . THR B 1 5 ? 69.736 53.336 53.454 1.00 44.02 2 THR B CA 1
ATOM 3707 C C . THR B 1 5 ? 68.329 53.735 53.862 1.00 41.74 2 THR B C 1
ATOM 3708 O O . THR B 1 5 ? 67.717 53.083 54.705 1.00 41.69 2 THR B O 1
ATOM 3712 N N . LYS B 1 6 ? 67.851 54.843 53.316 1.00 39.04 3 LYS B N 1
ATOM 3713 C CA . LYS B 1 6 ? 66.517 55.339 53.626 1.00 38.29 3 LYS B CA 1
ATOM 3714 C C . LYS B 1 6 ? 65.498 54.609 52.757 1.00 35.63 3 LYS B C 1
ATOM 3715 O O . LYS B 1 6 ? 65.703 54.454 51.543 1.00 31.83 3 LYS B O 1
ATOM 3721 N N . GLN B 1 7 ? 64.386 54.219 53.378 1.00 34.58 4 GLN B N 1
ATOM 3722 C CA . GLN B 1 7 ? 63.337 53.428 52.738 1.00 35.02 4 GLN B CA 1
ATOM 3723 C C . GLN B 1 7 ? 62.161 54.289 52.303 1.00 32.21 4 GLN B C 1
ATOM 3724 O O . GLN B 1 7 ? 61.623 55.057 53.106 1.00 31.83 4 GLN B O 1
ATOM 3730 N N . TYR B 1 8 ? 61.754 54.129 51.051 1.00 29.02 5 TYR B N 1
ATOM 3731 C CA . TYR B 1 8 ? 60.617 54.846 50.464 1.00 27.35 5 TYR B CA 1
ATOM 3732 C C . TYR B 1 8 ? 59.716 53.854 49.740 1.00 26.81 5 TYR B C 1
ATOM 3733 O O . TYR B 1 8 ? 60.130 52.726 49.434 1.00 26.16 5 TYR B O 1
ATOM 3742 N N . ASP B 1 9 ? 58.484 54.273 49.472 1.00 26.34 6 ASP B N 1
ATOM 3743 C CA . ASP B 1 9 ? 57.565 53.492 48.649 1.00 26.08 6 ASP B CA 1
ATOM 3744 C C . ASP B 1 9 ? 57.865 53.784 47.172 1.00 24.58 6 ASP B C 1
ATOM 3745 O O . ASP B 1 9 ? 57.716 52.902 46.317 1.00 25.12 6 ASP B O 1
ATOM 3750 N N . TYR B 1 10 ? 58.273 55.018 46.880 1.00 23.23 7 TYR B N 1
ATOM 3751 C CA . TYR B 1 10 ? 58.464 55.468 45.505 1.00 22.35 7 TYR B CA 1
ATOM 3752 C C . TYR B 1 10 ? 59.574 56.487 45.399 1.00 22.43 7 TYR B C 1
ATOM 3753 O O . TYR B 1 10 ? 59.591 57.478 46.126 1.00 23.16 7 TYR B O 1
ATOM 3762 N N . ILE B 1 11 ? 60.497 56.226 44.487 1.00 21.87 8 ILE B N 1
ATOM 3763 C CA . ILE B 1 11 ? 61.573 57.158 44.141 1.00 21.80 8 ILE B CA 1
ATOM 3764 C C . ILE B 1 11 ? 61.349 57.584 42.700 1.00 21.13 8 ILE B C 1
ATOM 3765 O O . ILE B 1 11 ? 61.182 56.738 41.820 1.00 21.83 8 ILE B O 1
ATOM 3770 N N . VAL B 1 12 ? 61.340 58.894 42.468 1.00 21.27 9 VAL B N 1
ATOM 3771 C CA . VAL B 1 12 ? 61.191 59.472 41.127 1.00 21.00 9 VAL B CA 1
ATOM 3772 C C . VAL B 1 12 ? 62.506 60.176 40.774 1.00 20.93 9 VAL B C 1
ATOM 3773 O O . VAL B 1 12 ? 62.961 61.077 41.503 1.00 20.92 9 VAL B O 1
ATOM 3777 N N . ILE B 1 13 ? 63.145 59.719 39.693 1.00 19.96 10 ILE B N 1
ATOM 3778 C CA . ILE B 1 13 ? 64.366 60.339 39.218 1.00 19.99 10 ILE B CA 1
ATOM 3779 C C . ILE B 1 13 ? 63.950 61.288 38.084 1.00 20.36 10 ILE B C 1
ATOM 3780 O O . ILE B 1 13 ? 63.574 60.843 36.992 1.00 19.54 10 ILE B O 1
ATOM 3785 N N . GLY B 1 14 ? 64.026 62.585 38.363 1.00 21.04 11 GLY B N 1
ATOM 3786 C CA . GLY B 1 14 ? 63.650 63.630 37.410 1.00 22.14 11 GLY B CA 1
ATOM 3787 C C . GLY B 1 14 ? 62.491 64.468 37.904 1.00 22.20 11 GLY B C 1
ATOM 3788 O O . GLY B 1 14 ? 61.461 63.935 38.277 1.00 23.12 11 GLY B O 1
ATOM 3789 N N . GLY B 1 15 ? 62.688 65.784 37.932 1.00 21.88 12 GLY B N 1
ATOM 3790 C CA . GLY B 1 15 ? 61.688 66.747 38.342 1.00 22.13 12 GLY B CA 1
ATOM 3791 C C . GLY B 1 15 ? 61.145 67.580 37.198 1.00 22.21 12 GLY B C 1
ATOM 3792 O O . GLY B 1 15 ? 60.939 68.805 37.332 1.00 22.77 12 GLY B O 1
ATOM 3793 N N . GLY B 1 16 ? 60.923 66.916 36.068 1.00 21.69 13 GLY B N 1
ATOM 3794 C CA . GLY B 1 16 ? 60.284 67.522 34.918 1.00 22.27 13 GLY B CA 1
ATOM 3795 C C . GLY B 1 16 ? 58.810 67.188 34.907 1.00 22.20 13 GLY B C 1
ATOM 3796 O O . GLY B 1 16 ? 58.240 66.758 35.933 1.00 22.20 13 GLY B O 1
ATOM 3797 N N . SER B 1 17 ? 58.197 67.347 33.744 1.00 22.66 14 SER B N 1
ATOM 3798 C CA . SER B 1 17 ? 56.756 67.142 33.575 1.00 23.27 14 SER B CA 1
ATOM 3799 C C . SER B 1 17 ? 56.291 65.766 34.049 1.00 22.87 14 SER B C 1
ATOM 3800 O O . SER B 1 17 ? 55.309 65.659 34.793 1.00 22.83 14 SER B O 1
ATOM 3803 N N . GLY B 1 18 ? 56.984 64.720 33.612 1.00 21.86 15 GLY B N 1
ATOM 3804 C CA . GLY B 1 18 ? 56.619 63.367 33.992 1.00 21.65 15 GLY B CA 1
ATOM 3805 C C . GLY B 1 18 ? 56.832 63.040 35.450 1.00 20.38 15 GLY B C 1
ATOM 3806 O O . GLY B 1 18 ? 55.943 62.503 36.126 1.00 21.61 15 GLY B O 1
ATOM 3807 N N . GLY B 1 19 ? 58.008 63.366 35.954 1.00 20.37 16 GLY B N 1
ATOM 3808 C CA . GLY B 1 19 ? 58.366 63.044 37.338 1.00 19.71 16 GLY B CA 1
ATOM 3809 C C . GLY B 1 19 ? 57.494 63.782 38.342 1.00 20.29 16 GLY B C 1
ATOM 3810 O O . GLY B 1 19 ? 56.995 63.174 39.302 1.00 20.39 16 GLY B O 1
ATOM 3811 N N . ILE B 1 20 ? 57.298 65.073 38.123 1.00 19.76 17 ILE B N 1
ATOM 3812 C CA . ILE B 1 20 ? 56.453 65.867 39.007 1.00 20.72 17 ILE B CA 1
ATOM 3813 C C . ILE B 1 20 ? 55.041 65.310 39.048 1.00 21.28 17 ILE B C 1
ATOM 3814 O O . ILE B 1 20 ? 54.491 65.077 40.120 1.00 22.57 17 ILE B O 1
ATOM 3819 N N . ALA B 1 21 ? 54.470 65.052 37.885 1.00 21.48 18 ALA B N 1
ATOM 3820 C CA . ALA B 1 21 ? 53.107 64.565 37.829 1.00 21.93 18 ALA B CA 1
ATOM 3821 C C . ALA B 1 21 ? 52.946 63.231 38.554 1.00 21.33 18 ALA B C 1
ATOM 3822 O O . ALA B 1 21 ? 51.997 63.027 39.318 1.00 20.54 18 ALA B O 1
ATOM 3824 N N . SER B 1 22 ? 53.887 62.336 38.329 1.00 20.85 19 SER B N 1
ATOM 3825 C CA . SER B 1 22 ? 53.814 61.013 38.939 1.00 20.54 19 SER B CA 1
ATOM 3826 C C . SER B 1 22 ? 54.044 61.072 40.448 1.00 20.00 19 SER B C 1
ATOM 3827 O O . SER B 1 22 ? 53.320 60.417 41.216 1.00 21.38 19 SER B O 1
ATOM 3830 N N . ALA B 1 23 ? 55.009 61.874 40.876 1.00 20.17 20 ALA B N 1
ATOM 3831 C CA . ALA B 1 23 ? 55.316 61.985 42.304 1.00 20.77 20 ALA B CA 1
ATOM 3832 C C . ALA B 1 23 ? 54.128 62.535 43.097 1.00 22.36 20 ALA B C 1
ATOM 3833 O O . ALA B 1 23 ? 53.720 61.963 44.136 1.00 21.90 20 ALA B O 1
ATOM 3835 N N . ASN B 1 24 ? 53.558 63.631 42.594 1.00 23.52 21 ASN B N 1
ATOM 3836 C CA . ASN B 1 24 ? 52.401 64.266 43.235 1.00 24.92 21 ASN B CA 1
ATOM 3837 C C . ASN B 1 24 ? 51.205 63.326 43.319 1.00 25.10 21 ASN B C 1
ATOM 3838 O O . ASN B 1 24 ? 50.596 63.213 44.369 1.00 25.69 21 ASN B O 1
ATOM 3843 N N . ARG B 1 25 ? 50.917 62.595 42.243 1.00 23.91 22 ARG B N 1
ATOM 3844 C CA . ARG B 1 25 ? 49.762 61.715 42.246 1.00 24.80 22 ARG B CA 1
ATOM 3845 C C . ARG B 1 25 ? 49.976 60.519 43.192 1.00 24.11 22 ARG B C 1
ATOM 3846 O O . ARG B 1 25 ? 49.028 60.057 43.856 1.00 25.20 22 ARG B O 1
ATOM 3854 N N . ALA B 1 26 ? 51.202 60.024 43.240 1.00 22.78 23 ALA B N 1
ATOM 3855 C CA . ALA B 1 26 ? 51.537 58.930 44.144 1.00 23.46 23 ALA B CA 1
ATOM 3856 C C . ALA B 1 26 ? 51.344 59.396 45.597 1.00 24.86 23 ALA B C 1
ATOM 3857 O O . ALA B 1 26 ? 50.739 58.679 46.413 1.00 26.07 23 ALA B O 1
ATOM 3859 N N . ALA B 1 27 ? 51.804 60.607 45.902 1.00 25.36 24 ALA B N 1
ATOM 3860 C CA . ALA B 1 27 ? 51.659 61.152 47.257 1.00 27.64 24 ALA B CA 1
ATOM 3861 C C . ALA B 1 27 ? 50.191 61.347 47.644 1.00 29.48 24 ALA B C 1
ATOM 3862 O O . ALA B 1 27 ? 49.824 61.135 48.812 1.00 30.35 24 ALA B O 1
ATOM 3864 N N A MET B 1 28 ? 49.359 61.740 46.678 0.50 29.35 25 MET B N 1
ATOM 3865 N N B MET B 1 28 ? 49.359 61.746 46.679 0.50 30.19 25 MET B N 1
ATOM 3866 C CA A MET B 1 28 ? 47.918 61.902 46.908 0.50 32.24 25 MET B CA 1
ATOM 3867 C CA B MET B 1 28 ? 47.917 61.900 46.912 0.50 33.69 25 MET B CA 1
ATOM 3868 C C A MET B 1 28 ? 47.243 60.587 47.299 0.50 32.00 25 MET B C 1
ATOM 3869 C C B MET B 1 28 ? 47.259 60.585 47.325 0.50 32.81 25 MET B C 1
ATOM 3870 O O A MET B 1 28 ? 46.212 60.596 47.965 0.50 32.91 25 MET B O 1
ATOM 3871 O O B MET B 1 28 ? 46.260 60.590 48.036 0.50 33.71 25 MET B O 1
ATOM 3880 N N . HIS B 1 29 ? 47.824 59.468 46.875 1.00 30.51 26 HIS B N 1
ATOM 3881 C CA . HIS B 1 29 ? 47.309 58.146 47.218 1.00 31.37 26 HIS B CA 1
ATOM 3882 C C . HIS B 1 29 ? 48.087 57.468 48.351 1.00 31.79 26 HIS B C 1
ATOM 3883 O O . HIS B 1 29 ? 48.055 56.248 48.475 1.00 32.51 26 HIS B O 1
ATOM 3890 N N . GLY B 1 30 ? 48.777 58.262 49.164 1.00 30.72 27 GLY B N 1
ATOM 3891 C CA . GLY B 1 30 ? 49.406 57.761 50.383 1.00 32.36 27 GLY B CA 1
ATOM 3892 C C . GLY B 1 30 ? 50.808 57.212 50.305 1.00 31.44 27 GLY B C 1
ATOM 3893 O O . GLY B 1 30 ? 51.340 56.785 51.320 1.00 32.09 27 GLY B O 1
ATOM 3894 N N . ALA B 1 31 ? 51.418 57.230 49.122 1.00 28.60 28 ALA B N 1
ATOM 3895 C CA . ALA B 1 31 ? 52.780 56.719 48.971 1.00 27.98 28 ALA B CA 1
ATOM 3896 C C . ALA B 1 31 ? 53.781 57.653 49.650 1.00 27.97 28 ALA B C 1
ATOM 3897 O O . ALA B 1 31 ? 53.591 58.872 49.635 1.00 28.15 28 ALA B O 1
ATOM 3899 N N . LYS B 1 32 ? 54.804 57.070 50.274 1.00 28.03 29 LYS B N 1
ATOM 3900 C CA . LYS B 1 32 ? 55.932 57.834 50.803 1.00 28.00 29 LYS B CA 1
ATOM 3901 C C . LYS B 1 32 ? 56.875 58.019 49.599 1.00 26.40 29 LYS B C 1
ATOM 3902 O O . LYS B 1 32 ? 57.525 57.063 49.154 1.00 25.28 29 LYS B O 1
ATOM 3908 N N . VAL B 1 33 ? 56.897 59.226 49.049 1.00 25.45 30 VAL B N 1
ATOM 3909 C CA . VAL B 1 33 ? 57.593 59.518 47.790 1.00 24.53 30 VAL B CA 1
ATOM 3910 C C . VAL B 1 33 ? 58.732 60.492 47.975 1.00 23.86 30 VAL B C 1
ATOM 3911 O O . VAL B 1 33 ? 58.602 61.462 48.715 1.00 23.86 30 VAL B O 1
ATOM 3915 N N . ILE B 1 34 ? 59.839 60.236 47.283 1.00 22.44 31 ILE B N 1
ATOM 3916 C CA . ILE B 1 34 ? 60.937 61.176 47.207 1.00 23.00 31 ILE B CA 1
ATOM 3917 C C . ILE B 1 34 ? 61.291 61.386 45.737 1.00 21.32 31 ILE B C 1
ATOM 3918 O O . ILE B 1 34 ? 61.327 60.433 44.952 1.00 21.09 31 ILE B O 1
ATOM 3923 N N . LEU B 1 35 ? 61.496 62.640 45.370 1.00 21.32 32 LEU B N 1
ATOM 3924 C CA . LEU B 1 35 ? 61.850 63.024 44.001 1.00 22.04 32 LEU B CA 1
ATOM 3925 C C . LEU B 1 35 ? 63.214 63.717 43.954 1.00 22.06 32 LEU B C 1
ATOM 3926 O O . LEU B 1 35 ? 63.509 64.576 44.799 1.00 23.10 32 LEU B O 1
ATOM 3931 N N . PHE B 1 36 ? 64.033 63.338 42.966 1.00 21.32 33 PHE B N 1
ATOM 3932 C CA . PHE B 1 36 ? 65.364 63.890 42.780 1.00 22.71 33 PHE B CA 1
ATOM 3933 C C . PHE B 1 36 ? 65.464 64.664 41.473 1.00 22.33 33 PHE B C 1
ATOM 3934 O O . PHE B 1 36 ? 64.994 64.189 40.448 1.00 22.43 33 PHE B O 1
ATOM 3942 N N . GLU B 1 37 ? 66.062 65.846 41.543 1.00 22.77 34 GLU B N 1
ATOM 3943 C CA . GLU B 1 37 ? 66.228 66.732 40.391 1.00 23.62 34 GLU B CA 1
ATOM 3944 C C . GLU B 1 37 ? 67.588 67.380 40.445 1.00 24.58 34 GLU B C 1
ATOM 3945 O O . GLU B 1 37 ? 67.885 68.122 41.379 1.00 25.47 34 GLU B O 1
ATOM 3951 N N . GLY B 1 38 ? 68.425 67.102 39.451 1.00 25.01 35 GLY B N 1
ATOM 3952 C CA . GLY B 1 38 ? 69.796 67.616 39.459 1.00 27.66 35 GLY B CA 1
ATOM 3953 C C . GLY B 1 38 ? 69.972 69.031 38.962 1.00 30.54 35 GLY B C 1
ATOM 3954 O O . GLY B 1 38 ? 71.040 69.608 39.118 1.00 31.67 35 GLY B O 1
ATOM 3955 N N . LYS B 1 39 ? 68.940 69.585 38.341 1.00 31.25 36 LYS B N 1
ATOM 3956 C CA . LYS B 1 39 ? 68.995 70.943 37.819 1.00 35.48 36 LYS B CA 1
ATOM 3957 C C . LYS B 1 39 ? 67.817 71.757 38.371 1.00 35.55 36 LYS B C 1
ATOM 3958 O O . LYS B 1 39 ? 67.662 71.842 39.571 1.00 36.92 36 LYS B O 1
ATOM 3964 N N . GLN B 1 40 ? 66.974 72.329 37.514 1.00 35.98 37 GLN B N 1
ATOM 3965 C CA . GLN B 1 40 ? 65.877 73.171 37.987 1.00 35.43 37 GLN B CA 1
ATOM 3966 C C . GLN B 1 40 ? 64.564 72.415 38.018 1.00 31.96 37 GLN B C 1
ATOM 3967 O O . GLN B 1 40 ? 64.272 71.650 37.116 1.00 28.64 37 GLN B O 1
ATOM 3973 N N . VAL B 1 41 ? 63.749 72.666 39.040 1.00 27.20 38 VAL B N 1
ATOM 3974 C CA . VAL B 1 41 ? 62.428 72.052 39.106 1.00 27.75 38 VAL B CA 1
ATOM 3975 C C . VAL B 1 41 ? 61.613 72.511 37.875 1.00 27.26 38 VAL B C 1
ATOM 3976 O O . VAL B 1 41 ? 61.732 73.665 37.435 1.00 27.71 38 VAL B O 1
ATOM 3980 N N . GLY B 1 42 ? 60.805 71.613 37.325 1.00 26.17 39 GLY B N 1
ATOM 3981 C CA . GLY B 1 42 ? 59.995 71.909 36.153 1.00 26.02 39 GLY B CA 1
ATOM 3982 C C . GLY B 1 42 ? 60.540 71.300 34.875 1.00 26.89 39 GLY B C 1
ATOM 3983 O O . GLY B 1 42 ? 59.809 71.150 33.877 1.00 26.17 39 GLY B O 1
ATOM 3984 N N . GLY B 1 43 ? 61.827 70.975 34.890 1.00 25.70 40 GLY B N 1
ATOM 3985 C CA . GLY B 1 43 ? 62.460 70.321 33.755 1.00 25.15 40 GLY B CA 1
ATOM 3986 C C . GLY B 1 43 ? 62.482 71.154 32.490 1.00 25.37 40 GLY B C 1
ATOM 3987 O O . GLY B 1 43 ? 62.548 72.390 32.528 1.00 22.71 40 GLY B O 1
ATOM 3988 N N . THR B 1 44 ? 62.416 70.456 31.363 1.00 24.31 41 THR B N 1
ATOM 3989 C CA . THR B 1 44 ? 62.585 71.086 30.072 1.00 24.77 41 THR B CA 1
ATOM 3990 C C . THR B 1 44 ? 61.453 72.032 29.701 1.00 24.81 41 THR B C 1
ATOM 3991 O O . THR B 1 44 ? 61.710 73.156 29.267 1.00 24.59 41 THR B O 1
ATOM 3995 N N A CYS B 1 45 ? 60.211 71.615 29.890 0.50 25.31 42 CYS B N 1
ATOM 3996 N N B CYS B 1 45 ? 60.212 71.569 29.903 0.50 25.25 42 CYS B N 1
ATOM 3997 C CA A CYS B 1 45 ? 59.093 72.444 29.433 0.50 26.60 42 CYS B CA 1
ATOM 3998 C CA B CYS B 1 45 ? 58.979 72.338 29.611 0.50 26.56 42 CYS B CA 1
ATOM 3999 C C A CYS B 1 45 ? 58.992 73.805 30.125 0.50 25.88 42 CYS B C 1
ATOM 4000 C C B CYS B 1 45 ? 59.073 73.756 30.124 0.50 25.66 42 CYS B C 1
ATOM 4001 O O A CYS B 1 45 ? 58.742 74.825 29.475 0.50 26.10 42 CYS B O 1
ATOM 4002 O O B CYS B 1 45 ? 59.123 74.735 29.365 0.50 25.24 42 CYS B O 1
ATOM 4007 N N . VAL B 1 46 ? 59.178 73.817 31.434 1.00 25.05 43 VAL B N 1
ATOM 4008 C CA . VAL B 1 46 ? 59.138 75.049 32.194 1.00 24.72 43 VAL B CA 1
ATOM 4009 C C . VAL B 1 46 ? 60.341 75.961 31.975 1.00 23.99 43 VAL B C 1
ATOM 4010 O O . VAL B 1 46 ? 60.168 77.161 31.853 1.00 23.93 43 VAL B O 1
ATOM 4014 N N . ASN B 1 47 ? 61.545 75.386 31.895 1.00 23.29 44 ASN B N 1
ATOM 4015 C CA . ASN B 1 47 ? 62.771 76.196 31.888 1.00 23.62 44 ASN B CA 1
ATOM 4016 C C . ASN B 1 47 ? 63.387 76.489 30.545 1.00 24.23 44 ASN B C 1
ATOM 4017 O O . ASN B 1 47 ? 63.912 77.574 30.351 1.00 23.58 44 ASN B O 1
ATOM 4022 N N . VAL B 1 48 ? 63.331 75.524 29.624 1.00 23.58 45 VAL B N 1
ATOM 4023 C CA . VAL B 1 48 ? 63.993 75.677 28.324 1.00 23.53 45 VAL B CA 1
ATOM 4024 C C . VAL B 1 48 ? 63.161 75.019 27.217 1.00 23.93 45 VAL B C 1
ATOM 4025 O O . VAL B 1 48 ? 63.699 74.513 26.227 1.00 26.38 45 VAL B O 1
ATOM 4029 N N . GLY B 1 49 ? 61.837 75.043 27.363 1.00 22.84 46 GLY B N 1
ATOM 4030 C CA . GLY B 1 49 ? 60.972 74.384 26.405 1.00 23.59 46 GLY B CA 1
ATOM 4031 C C . GLY B 1 49 ? 59.689 75.143 26.124 1.00 25.05 46 GLY B C 1
ATOM 4032 O O . GLY B 1 49 ? 59.740 76.349 25.831 1.00 23.94 46 GLY B O 1
ATOM 4033 N N A CYS B 1 50 ? 58.548 74.466 26.283 0.50 25.39 47 CYS B N 1
ATOM 4034 N N B CYS B 1 50 ? 58.556 74.446 26.288 0.50 25.13 47 CYS B N 1
ATOM 4035 C CA A CYS B 1 50 ? 57.237 75.025 25.911 0.50 26.02 47 CYS B CA 1
ATOM 4036 C CA B CYS B 1 50 ? 57.205 74.970 26.009 0.50 25.62 47 CYS B CA 1
ATOM 4037 C C A CYS B 1 50 ? 56.964 76.431 26.476 0.50 24.47 47 CYS B C 1
ATOM 4038 C C B CYS B 1 50 ? 56.960 76.402 26.489 0.50 24.27 47 CYS B C 1
ATOM 4039 O O A CYS B 1 50 ? 56.533 77.328 25.741 0.50 23.80 47 CYS B O 1
ATOM 4040 O O B CYS B 1 50 ? 56.549 77.278 25.719 0.50 23.81 47 CYS B O 1
ATOM 4045 N N . VAL B 1 51 ? 57.213 76.633 27.765 1.00 23.49 48 VAL B N 1
ATOM 4046 C CA . VAL B 1 51 ? 56.889 77.925 28.385 1.00 24.30 48 VAL B CA 1
ATOM 4047 C C . VAL B 1 51 ? 57.676 79.125 27.861 1.00 23.52 48 VAL B C 1
ATOM 4048 O O . VAL B 1 51 ? 57.063 80.083 27.357 1.00 23.30 48 VAL B O 1
ATOM 4052 N N . PRO B 1 52 ? 59.018 79.098 27.962 1.00 23.12 49 PRO B N 1
ATOM 4053 C CA . PRO B 1 52 ? 59.721 80.266 27.429 1.00 23.04 49 PRO B CA 1
ATOM 4054 C C . PRO B 1 52 ? 59.541 80.409 25.928 1.00 23.09 49 PRO B C 1
ATOM 4055 O O . PRO B 1 52 ? 59.468 81.537 25.439 1.00 22.98 49 PRO B O 1
ATOM 4059 N N . LYS B 1 53 ? 59.431 79.284 25.213 1.00 22.63 50 LYS B N 1
ATOM 4060 C CA . LYS B 1 53 ? 59.153 79.305 23.776 1.00 23.72 50 LYS B CA 1
ATOM 4061 C C . LYS B 1 53 ? 57.859 80.072 23.456 1.00 22.89 50 LYS B C 1
ATOM 4062 O O . LYS B 1 53 ? 57.832 80.914 22.558 1.00 22.75 50 LYS B O 1
ATOM 4068 N N . LYS B 1 54 ? 56.797 79.791 24.205 1.00 22.05 51 LYS B N 1
ATOM 4069 C CA . LYS B 1 54 ? 55.505 80.415 23.942 1.00 21.53 51 LYS B CA 1
ATOM 4070 C C . LYS B 1 54 ? 55.486 81.909 24.241 1.00 21.85 51 LYS B C 1
ATOM 4071 O O . LYS B 1 54 ? 54.901 82.705 23.485 1.00 21.86 51 LYS B O 1
ATOM 4077 N N . VAL B 1 55 ? 56.159 82.320 25.307 1.00 21.82 52 VAL B N 1
ATOM 4078 C CA . VAL B 1 55 ? 56.280 83.749 25.592 1.00 22.04 52 VAL B CA 1
ATOM 4079 C C . VAL B 1 55 ? 57.004 84.469 24.452 1.00 21.67 52 VAL B C 1
ATOM 4080 O O . VAL B 1 55 ? 56.602 85.567 24.039 1.00 21.14 52 VAL B O 1
ATOM 4084 N N A MET B 1 56 ? 58.063 83.841 23.947 0.50 21.67 53 MET B N 1
ATOM 4085 N N B MET B 1 56 ? 58.071 83.861 23.935 0.50 21.53 53 MET B N 1
ATOM 4086 C CA A MET B 1 56 ? 58.817 84.391 22.834 0.50 22.05 53 MET B CA 1
ATOM 4087 C CA B MET B 1 56 ? 58.789 84.469 22.820 0.50 21.81 53 MET B CA 1
ATOM 4088 C C A MET B 1 56 ? 57.961 84.457 21.564 0.50 21.67 53 MET B C 1
ATOM 4089 C C B MET B 1 56 ? 57.941 84.477 21.549 0.50 21.52 53 MET B C 1
ATOM 4090 O O A MET B 1 56 ? 58.044 85.424 20.795 0.50 21.45 53 MET B O 1
ATOM 4091 O O B MET B 1 56 ? 58.013 85.427 20.758 0.50 21.24 53 MET B O 1
ATOM 4100 N N . TRP B 1 57 ? 57.113 83.451 21.372 1.00 21.43 54 TRP B N 1
ATOM 4101 C CA . TRP B 1 57 ? 56.214 83.397 20.204 1.00 21.56 54 TRP B CA 1
ATOM 4102 C C . TRP B 1 57 ? 55.200 84.534 20.274 1.00 22.05 54 TRP B C 1
ATOM 4103 O O . TRP B 1 57 ? 54.895 85.164 19.254 1.00 21.60 54 TRP B O 1
ATOM 4114 N N . TYR B 1 58 ? 54.711 84.835 21.477 1.00 22.07 55 TYR B N 1
ATOM 4115 C CA . TYR B 1 58 ? 53.817 85.977 21.621 1.00 22.79 55 TYR B CA 1
ATOM 4116 C C . TYR B 1 58 ? 54.540 87.278 21.274 1.00 22.17 55 TYR B C 1
ATOM 4117 O O . TYR B 1 58 ? 53.962 88.166 20.636 1.00 21.84 55 TYR B O 1
ATOM 4126 N N . GLY B 1 59 ? 55.813 87.389 21.667 1.00 22.45 56 GLY B N 1
ATOM 4127 C CA . GLY B 1 59 ? 56.595 88.575 21.339 1.00 22.77 56 GLY B CA 1
ATOM 4128 C C . GLY B 1 59 ? 56.717 88.696 19.828 1.00 22.82 56 GLY B C 1
ATOM 4129 O O . GLY B 1 59 ? 56.642 89.805 19.276 1.00 21.76 56 GLY B O 1
ATOM 4130 N N . ALA B 1 60 ? 56.909 87.554 19.162 1.00 21.53 57 ALA B N 1
ATOM 4131 C CA . ALA B 1 60 ? 56.986 87.532 17.699 1.00 22.65 57 ALA B CA 1
ATOM 4132 C C . ALA B 1 60 ? 55.665 87.956 17.067 1.00 22.62 57 ALA B C 1
ATOM 4133 O O . ALA B 1 60 ? 55.662 88.627 16.046 1.00 22.22 57 ALA B O 1
ATOM 4135 N N . GLN B 1 61 ? 54.543 87.547 17.660 1.00 22.24 58 GLN B N 1
ATOM 4136 C CA . GLN B 1 61 ? 53.220 87.956 17.160 1.00 23.18 58 GLN B CA 1
ATOM 4137 C C . GLN B 1 61 ? 53.020 89.465 17.300 1.00 22.99 58 GLN B C 1
ATOM 4138 O O . GLN B 1 61 ? 52.430 90.107 16.416 1.00 23.10 58 GLN B O 1
ATOM 4144 N N . VAL B 1 62 ? 53.493 90.041 18.408 1.00 22.94 59 VAL B N 1
ATOM 4145 C CA . VAL B 1 62 ? 53.452 91.506 18.592 1.00 22.91 59 VAL B CA 1
ATOM 4146 C C . VAL B 1 62 ? 54.273 92.193 17.479 1.00 23.32 59 VAL B C 1
ATOM 4147 O O . VAL B 1 62 ? 53.820 93.152 16.861 1.00 22.41 59 VAL B O 1
ATOM 4151 N N . ALA B 1 63 ? 55.467 91.670 17.209 1.00 22.51 60 ALA B N 1
ATOM 4152 C CA . ALA B 1 63 ? 56.330 92.221 16.167 1.00 23.20 60 ALA B CA 1
ATOM 4153 C C . ALA B 1 63 ? 55.631 92.200 14.820 1.00 23.65 60 ALA B C 1
ATOM 4154 O O . ALA B 1 63 ? 55.691 93.175 14.061 1.00 23.42 60 ALA B O 1
ATOM 4156 N N . GLU B 1 64 ? 54.996 91.072 14.518 1.00 23.90 61 GLU B N 1
ATOM 4157 C CA . GLU B 1 64 ? 54.282 90.916 13.267 1.00 25.05 61 GLU B CA 1
ATOM 4158 C C . GLU B 1 64 ? 53.167 91.912 13.163 1.00 24.25 61 GLU B C 1
ATOM 4159 O O . GLU B 1 64 ? 52.997 92.521 12.107 1.00 23.18 61 GLU B O 1
ATOM 4165 N N . THR B 1 65 ? 52.427 92.118 14.246 1.00 23.12 62 THR B N 1
ATOM 4166 C CA . THR B 1 65 ? 51.364 93.119 14.252 1.00 24.41 62 THR B CA 1
ATOM 4167 C C . THR B 1 65 ? 51.918 94.504 13.910 1.00 24.50 62 THR B C 1
ATOM 4168 O O . THR B 1 65 ? 51.406 95.175 13.038 1.00 26.45 62 THR B O 1
ATOM 4172 N N . ILE B 1 66 ? 52.992 94.901 14.585 1.00 24.87 63 ILE B N 1
ATOM 4173 C CA . ILE B 1 66 ? 53.593 96.215 14.378 1.00 26.08 63 ILE B CA 1
ATOM 4174 C C . ILE B 1 66 ? 54.172 96.370 12.991 1.00 26.90 63 ILE B C 1
ATOM 4175 O O . ILE B 1 66 ? 53.906 97.356 12.310 1.00 26.54 63 ILE B O 1
ATOM 4180 N N . ASN B 1 67 ? 54.941 95.381 12.576 1.00 26.62 64 ASN B N 1
ATOM 4181 C CA . ASN B 1 67 ? 55.700 95.470 11.334 1.00 29.08 64 ASN B CA 1
ATOM 4182 C C . ASN B 1 67 ? 54.907 95.128 10.076 1.00 30.01 64 ASN B C 1
ATOM 4183 O O . ASN B 1 67 ? 55.134 95.744 9.022 1.00 28.31 64 ASN B O 1
ATOM 4188 N N . ASN B 1 68 ? 53.981 94.174 10.175 1.00 27.51 65 ASN B N 1
ATOM 4189 C CA . ASN B 1 68 ? 53.301 93.671 8.979 1.00 28.20 65 ASN B CA 1
ATOM 4190 C C . ASN B 1 68 ? 51.843 94.071 8.784 1.00 28.08 65 ASN B C 1
ATOM 4191 O O . ASN B 1 68 ? 51.415 94.243 7.663 1.00 29.88 65 ASN B O 1
ATOM 4196 N N . TYR B 1 69 ? 51.076 94.208 9.859 1.00 25.86 66 TYR B N 1
ATOM 4197 C CA . TYR B 1 69 ? 49.636 94.399 9.699 1.00 24.57 66 TYR B CA 1
ATOM 4198 C C . TYR B 1 69 ? 49.060 95.749 10.125 1.00 24.06 66 TYR B C 1
ATOM 4199 O O . TYR B 1 69 ? 48.047 96.182 9.570 1.00 24.14 66 TYR B O 1
ATOM 4208 N N . ALA B 1 70 ? 49.710 96.423 11.063 1.00 23.24 67 ALA B N 1
ATOM 4209 C CA . ALA B 1 70 ? 49.147 97.642 11.652 1.00 24.15 67 ALA B CA 1
ATOM 4210 C C . ALA B 1 70 ? 48.780 98.737 10.647 1.00 25.40 67 ALA B C 1
ATOM 4211 O O . ALA B 1 70 ? 47.701 99.330 10.723 1.00 25.03 67 ALA B O 1
ATOM 4213 N N . ALA B 1 71 ? 49.667 98.985 9.685 1.00 26.04 68 ALA B N 1
ATOM 4214 C CA . ALA B 1 71 ? 49.443 100.042 8.702 1.00 26.67 68 ALA B CA 1
ATOM 4215 C C . ALA B 1 71 ? 48.160 99.852 7.919 1.00 26.62 68 ALA B C 1
ATOM 4216 O O . ALA B 1 71 ? 47.453 100.829 7.650 1.00 26.09 68 ALA B O 1
ATOM 4218 N N . ASP B 1 72 ? 47.830 98.603 7.582 1.00 25.46 69 ASP B N 1
ATOM 4219 C CA . ASP B 1 72 ? 46.644 98.332 6.801 1.00 26.11 69 ASP B CA 1
ATOM 4220 C C . ASP B 1 72 ? 45.360 98.395 7.627 1.00 25.98 69 ASP B C 1
ATOM 4221 O O . ASP B 1 72 ? 44.277 98.472 7.063 1.00 26.68 69 ASP B O 1
ATOM 4226 N N . TYR B 1 73 ? 45.505 98.409 8.949 1.00 24.28 70 TYR B N 1
ATOM 4227 C CA . TYR B 1 73 ? 44.389 98.666 9.847 1.00 24.75 70 TYR B CA 1
ATOM 4228 C C . TYR B 1 73 ? 44.300 100.144 10.205 1.00 25.75 70 TYR B C 1
ATOM 4229 O O . TYR B 1 73 ? 43.506 100.531 11.061 1.00 26.25 70 TYR B O 1
ATOM 4238 N N . GLY B 1 74 ? 45.113 100.965 9.530 1.00 26.02 71 GLY B N 1
ATOM 4239 C CA . GLY B 1 74 ? 45.119 102.414 9.703 1.00 26.82 71 GLY B CA 1
ATOM 4240 C C . GLY B 1 74 ? 46.095 102.996 10.728 1.00 27.10 71 GLY B C 1
ATOM 4241 O O . GLY B 1 74 ? 46.061 104.209 10.982 1.00 27.51 71 GLY B O 1
ATOM 4242 N N . PHE B 1 75 ? 46.932 102.153 11.326 1.00 26.57 72 PHE B N 1
ATOM 4243 C CA . PHE B 1 75 ? 47.860 102.587 12.367 1.00 27.62 72 PHE B CA 1
ATOM 4244 C C . PHE B 1 75 ? 49.253 102.809 11.794 1.00 29.04 72 PHE B C 1
ATOM 4245 O O . PHE B 1 75 ? 49.928 101.850 11.410 1.00 29.26 72 PHE B O 1
ATOM 4253 N N A ASP B 1 76 ? 49.661 104.072 11.707 0.50 30.47 73 ASP B N 1
ATOM 4254 N N B ASP B 1 76 ? 49.661 104.071 11.752 0.50 30.70 73 ASP B N 1
ATOM 4255 C CA A ASP B 1 76 ? 51.006 104.434 11.270 0.50 32.41 73 ASP B CA 1
ATOM 4256 C CA B ASP B 1 76 ? 50.987 104.466 11.312 0.50 32.86 73 ASP B CA 1
ATOM 4257 C C A ASP B 1 76 ? 51.860 104.458 12.532 0.50 33.26 73 ASP B C 1
ATOM 4258 C C B ASP B 1 76 ? 51.856 104.461 12.557 0.50 33.53 73 ASP B C 1
ATOM 4259 O O A ASP B 1 76 ? 51.794 105.407 13.318 0.50 33.82 73 ASP B O 1
ATOM 4260 O O B ASP B 1 76 ? 51.800 105.396 13.360 0.50 33.99 73 ASP B O 1
ATOM 4269 N N . VAL B 1 77 ? 52.617 103.385 12.746 1.00 33.90 74 VAL B N 1
ATOM 4270 C CA . VAL B 1 77 ? 53.432 103.240 13.955 1.00 36.04 74 VAL B CA 1
ATOM 4271 C C . VAL B 1 77 ? 54.915 103.158 13.646 1.00 37.43 74 VAL B C 1
ATOM 4272 O O . VAL B 1 77 ? 55.324 102.562 12.654 1.00 38.66 74 VAL B O 1
ATOM 4276 N N . THR B 1 78 ? 55.707 103.759 14.523 1.00 39.31 75 THR B N 1
ATOM 4277 C CA . THR B 1 78 ? 57.160 103.705 14.438 1.00 40.47 75 THR B CA 1
ATOM 4278 C C . THR B 1 78 ? 57.701 103.033 15.709 1.00 39.82 75 THR B C 1
ATOM 4279 O O . THR B 1 78 ? 57.183 103.253 16.809 1.00 39.45 75 THR B O 1
ATOM 4283 N N . THR B 1 79 ? 58.724 102.203 15.546 1.00 41.28 76 THR B N 1
ATOM 4284 C CA . THR B 1 79 ? 59.377 101.539 16.672 1.00 42.17 76 THR B CA 1
ATOM 4285 C C . THR B 1 79 ? 60.643 102.317 17.023 1.00 42.23 76 THR B C 1
ATOM 4286 O O . THR B 1 79 ? 61.569 102.353 16.227 1.00 42.97 76 THR B O 1
ATOM 4290 N N . GLN B 1 80 ? 60.662 102.961 18.190 1.00 42.39 77 GLN B N 1
ATOM 4291 C CA . GLN B 1 80 ? 61.854 103.698 18.640 1.00 44.73 77 GLN B CA 1
ATOM 4292 C C . GLN B 1 80 ? 62.945 102.746 19.047 1.00 43.31 77 GLN B C 1
ATOM 4293 O O . GLN B 1 80 ? 64.109 103.032 18.834 1.00 44.80 77 GLN B O 1
ATOM 4299 N N . ALA B 1 81 ? 62.564 101.610 19.634 1.00 40.11 78 ALA B N 1
ATOM 4300 C CA . ALA B 1 81 ? 63.532 100.628 20.113 1.00 39.23 78 ALA B CA 1
ATOM 4301 C C . ALA B 1 81 ? 62.885 99.287 20.460 1.00 36.63 78 ALA B C 1
ATOM 4302 O O . ALA B 1 81 ? 61.692 99.223 20.753 1.00 33.55 78 ALA B O 1
ATOM 4304 N N . PHE B 1 82 ? 63.694 98.232 20.413 1.00 34.99 79 PHE B N 1
ATOM 4305 C CA . PHE B 1 82 ? 63.294 96.909 20.872 1.00 32.62 79 PHE B CA 1
ATOM 4306 C C . PHE B 1 82 ? 64.258 96.490 21.980 1.00 33.49 79 PHE B C 1
ATOM 4307 O O . PHE B 1 82 ? 65.480 96.414 21.758 1.00 33.90 79 PHE B O 1
ATOM 4315 N N . HIS B 1 83 ? 63.706 96.252 23.172 1.00 31.02 80 HIS B N 1
ATOM 4316 C CA . HIS B 1 83 ? 64.483 95.891 24.351 1.00 31.50 80 HIS B CA 1
ATOM 4317 C C . HIS B 1 83 ? 64.219 94.448 24.705 1.00 29.70 80 HIS B C 1
ATOM 4318 O O . HIS B 1 83 ? 63.287 94.135 25.455 1.00 27.41 80 HIS B O 1
ATOM 4325 N N . PHE B 1 84 ? 65.053 93.568 24.172 1.00 29.05 81 PHE B N 1
ATOM 4326 C CA . PHE B 1 84 ? 64.904 92.148 24.414 1.00 29.82 81 PHE B CA 1
ATOM 4327 C C . PHE B 1 84 ? 64.951 91.791 25.903 1.00 28.54 81 PHE B C 1
ATOM 4328 O O . PHE B 1 84 ? 64.269 90.853 26.330 1.00 27.33 81 PHE B O 1
ATOM 4336 N N A ASP B 1 85 ? 65.765 92.536 26.658 0.70 29.40 82 ASP B N 1
ATOM 4337 N N B ASP B 1 85 ? 65.743 92.515 26.692 0.30 27.98 82 ASP B N 1
ATOM 4338 C CA A ASP B 1 85 ? 65.899 92.363 28.108 0.70 31.01 82 ASP B CA 1
ATOM 4339 C CA B ASP B 1 85 ? 65.842 92.195 28.113 0.30 27.94 82 ASP B CA 1
ATOM 4340 C C A ASP B 1 85 ? 64.560 92.468 28.859 0.70 29.41 82 ASP B C 1
ATOM 4341 C C B ASP B 1 85 ? 64.518 92.413 28.859 0.30 27.78 82 ASP B C 1
ATOM 4342 O O A ASP B 1 85 ? 64.330 91.764 29.837 0.70 27.41 82 ASP B O 1
ATOM 4343 O O B ASP B 1 85 ? 64.267 91.747 29.862 0.30 26.89 82 ASP B O 1
ATOM 4352 N N . VAL B 1 86 ? 63.675 93.332 28.380 1.00 27.89 83 VAL B N 1
ATOM 4353 C CA . VAL B 1 86 ? 62.358 93.524 28.992 1.00 27.97 83 VAL B CA 1
ATOM 4354 C C . VAL B 1 86 ? 61.532 92.246 28.799 1.00 26.92 83 VAL B C 1
ATOM 4355 O O . VAL B 1 86 ? 60.898 91.734 29.744 1.00 25.03 83 VAL B O 1
ATOM 4359 N N A LEU B 1 87 ? 61.547 91.751 27.570 0.60 26.04 84 LEU B N 1
ATOM 4360 N N B LEU B 1 87 ? 61.540 91.720 27.576 0.40 25.41 84 LEU B N 1
ATOM 4361 C CA A LEU B 1 87 ? 60.867 90.517 27.231 0.60 26.68 84 LEU B CA 1
ATOM 4362 C CA B LEU B 1 87 ? 60.809 90.490 27.295 0.40 25.23 84 LEU B CA 1
ATOM 4363 C C A LEU B 1 87 ? 61.404 89.364 28.091 0.60 25.80 84 LEU B C 1
ATOM 4364 C C B LEU B 1 87 ? 61.397 89.332 28.100 0.40 25.09 84 LEU B C 1
ATOM 4365 O O A LEU B 1 87 ? 60.639 88.626 28.712 0.60 25.04 84 LEU B O 1
ATOM 4366 O O B LEU B 1 87 ? 60.654 88.542 28.687 0.40 24.50 84 LEU B O 1
ATOM 4375 N N . LYS B 1 88 ? 62.726 89.248 28.152 1.00 25.87 85 LYS B N 1
ATOM 4376 C CA . LYS B 1 88 ? 63.371 88.154 28.891 1.00 26.24 85 LYS B CA 1
ATOM 4377 C C . LYS B 1 88 ? 63.088 88.200 30.404 1.00 26.69 85 LYS B C 1
ATOM 4378 O O . LYS B 1 88 ? 62.843 87.168 31.018 1.00 26.48 85 LYS B O 1
ATOM 4384 N N . GLN B 1 89 ? 63.092 89.391 30.976 1.00 27.51 86 GLN B N 1
ATOM 4385 C CA . GLN B 1 89 ? 62.805 89.533 32.398 1.00 30.76 86 GLN B CA 1
ATOM 4386 C C . GLN B 1 89 ? 61.370 89.133 32.728 1.00 27.57 86 GLN B C 1
ATOM 4387 O O . GLN B 1 89 ? 61.122 88.456 33.734 1.00 26.84 86 GLN B O 1
ATOM 4393 N N . ASN B 1 90 ? 60.433 89.519 31.873 1.00 26.36 87 ASN B N 1
ATOM 4394 C CA . ASN B 1 90 ? 59.024 89.143 32.077 1.00 25.27 87 ASN B CA 1
ATOM 4395 C C . ASN B 1 90 ? 58.832 87.630 31.872 1.00 25.23 87 ASN B C 1
ATOM 4396 O O . ASN B 1 90 ? 58.085 86.980 32.601 1.00 23.98 87 ASN B O 1
ATOM 4401 N N . ARG B 1 91 ? 59.568 87.070 30.918 1.00 24.75 88 ARG B N 1
ATOM 4402 C CA . ARG B 1 91 ? 59.544 85.628 30.679 1.00 24.37 88 ARG B CA 1
ATOM 4403 C C . ARG B 1 91 ? 60.054 84.863 31.916 1.00 24.63 88 ARG B C 1
ATOM 4404 O O . ARG B 1 91 ? 59.424 83.892 32.363 1.00 23.75 88 ARG B O 1
ATOM 4412 N N . GLN B 1 92 ? 61.177 85.323 32.484 1.00 25.67 89 GLN B N 1
ATOM 4413 C CA . GLN B 1 92 ? 61.777 84.660 33.633 1.00 26.69 89 GLN B CA 1
ATOM 4414 C C . GLN B 1 92 ? 60.911 84.789 34.890 1.00 25.91 89 GLN B C 1
ATOM 4415 O O . GLN B 1 92 ? 60.833 83.842 35.681 1.00 25.31 89 GLN B O 1
ATOM 4421 N N . ALA B 1 93 ? 60.254 85.938 35.064 1.00 25.99 90 ALA B N 1
ATOM 4422 C CA . ALA B 1 93 ? 59.362 86.144 36.218 1.00 26.91 90 ALA B CA 1
ATOM 4423 C C . ALA B 1 93 ? 58.230 85.124 36.184 1.00 27.04 90 ALA B C 1
ATOM 4424 O O . ALA B 1 93 ? 57.868 84.526 37.225 1.00 26.40 90 ALA B O 1
ATOM 4426 N N . TYR B 1 94 ? 57.687 84.913 34.977 1.00 25.71 91 TYR B N 1
ATOM 4427 C CA . TYR B 1 94 ? 56.586 83.975 34.781 1.00 26.17 91 TYR B CA 1
ATOM 4428 C C . TYR B 1 94 ? 57.025 82.555 35.160 1.00 25.11 91 TYR B C 1
ATOM 4429 O O . TYR B 1 94 ? 56.307 81.819 35.859 1.00 24.82 91 TYR B O 1
ATOM 4438 N N . ILE B 1 95 ? 58.230 82.196 34.735 1.00 24.77 92 ILE B N 1
ATOM 4439 C CA . ILE B 1 95 ? 58.815 80.885 35.032 1.00 24.69 92 ILE B CA 1
ATOM 4440 C C . ILE B 1 95 ? 59.091 80.710 36.522 1.00 26.36 92 ILE B C 1
ATOM 4441 O O . ILE B 1 95 ? 58.850 79.637 37.091 1.00 25.05 92 ILE B O 1
ATOM 4446 N N . ASP B 1 96 ? 59.605 81.758 37.147 1.00 26.95 93 ASP B N 1
ATOM 4447 C CA . ASP B 1 96 ? 59.886 81.719 38.585 1.00 28.26 93 ASP B CA 1
ATOM 4448 C C . ASP B 1 96 ? 58.617 81.459 39.398 1.00 28.32 93 ASP B C 1
ATOM 4449 O O . ASP B 1 96 ? 58.650 80.716 40.362 1.00 27.44 93 ASP B O 1
ATOM 4454 N N . ARG B 1 97 ? 57.492 82.030 38.974 1.00 27.19 94 ARG B N 1
ATOM 4455 C CA . ARG B 1 97 ? 56.209 81.789 39.646 1.00 27.05 94 ARG B CA 1
ATOM 4456 C C . ARG B 1 97 ? 55.796 80.303 39.565 1.00 27.02 94 ARG B C 1
ATOM 4457 O O . ARG B 1 97 ? 55.249 79.733 40.522 1.00 24.82 94 ARG B O 1
ATOM 4465 N N . ILE B 1 98 ? 56.091 79.670 38.433 1.00 25.94 95 ILE B N 1
ATOM 4466 C CA . ILE B 1 98 ? 55.823 78.243 38.267 1.00 26.47 95 ILE B CA 1
ATOM 4467 C C . ILE B 1 98 ? 56.690 77.440 39.248 1.00 26.71 95 ILE B C 1
ATOM 4468 O O . ILE B 1 98 ? 56.219 76.475 39.871 1.00 25.37 95 ILE B O 1
ATOM 4473 N N . HIS B 1 99 ? 57.964 77.811 39.359 1.00 26.37 96 HIS B N 1
ATOM 4474 C CA . HIS B 1 99 ? 58.862 77.146 40.314 1.00 27.47 96 HIS B CA 1
ATOM 4475 C C . HIS B 1 99 ? 58.275 77.173 41.702 1.00 28.86 96 HIS B C 1
ATOM 4476 O O . HIS B 1 99 ? 58.150 76.134 42.367 1.00 28.67 96 HIS B O 1
ATOM 4483 N N . ASP B 1 100 ? 57.930 78.377 42.147 1.00 28.71 97 ASP B N 1
ATOM 4484 C CA . ASP B 1 100 ? 57.386 78.565 43.484 1.00 30.75 97 ASP B CA 1
ATOM 4485 C C . ASP B 1 100 ? 56.154 77.718 43.702 1.00 28.53 97 ASP B C 1
ATOM 4486 O O . ASP B 1 100 ? 56.015 77.095 44.736 1.00 28.48 97 ASP B O 1
ATOM 4491 N N . SER B 1 101 ? 55.271 77.675 42.707 1.00 28.34 98 SER B N 1
ATOM 4492 C CA . SER B 1 101 ? 54.054 76.904 42.818 1.00 28.72 98 SER B CA 1
ATOM 4493 C C . SER B 1 101 ? 54.333 75.389 42.944 1.00 27.90 98 SER B C 1
ATOM 4494 O O . SER B 1 101 ? 53.640 74.680 43.684 1.00 26.48 98 SER B O 1
ATOM 4497 N N . TYR B 1 102 ? 55.343 74.897 42.240 1.00 26.49 99 TYR B N 1
ATOM 4498 C CA . TYR B 1 102 ? 55.714 73.484 42.384 1.00 28.18 99 TYR B CA 1
ATOM 4499 C C . TYR B 1 102 ? 56.190 73.147 43.773 1.00 27.14 99 TYR B C 1
ATOM 4500 O O . TYR B 1 102 ? 55.809 72.118 44.301 1.00 26.23 99 TYR B O 1
ATOM 4509 N N . GLU B 1 103 ? 57.028 74.003 44.362 1.00 27.16 100 GLU B N 1
ATOM 4510 C CA . GLU B 1 103 ? 57.551 73.738 45.701 1.00 29.14 100 GLU B CA 1
ATOM 4511 C C . GLU B 1 103 ? 56.426 73.745 46.738 1.00 29.25 100 GLU B C 1
ATOM 4512 O O . GLU B 1 103 ? 56.391 72.904 47.642 1.00 26.70 100 GLU B O 1
ATOM 4518 N N . ARG B 1 104 ? 55.523 74.718 46.617 1.00 29.27 101 ARG B N 1
ATOM 4519 C CA . ARG B 1 104 ? 54.368 74.770 47.542 1.00 31.05 101 ARG B CA 1
ATOM 4520 C C . ARG B 1 104 ? 53.529 73.497 47.420 1.00 29.99 101 ARG B C 1
ATOM 4521 O O . ARG B 1 104 ? 53.049 72.967 48.416 1.00 30.22 101 ARG B O 1
ATOM 4529 N N . GLY B 1 105 ? 53.345 73.045 46.183 1.00 29.53 102 GLY B N 1
ATOM 4530 C CA . GLY B 1 105 ? 52.623 71.824 45.884 1.00 29.27 102 GLY B CA 1
ATOM 4531 C C . GLY B 1 105 ? 53.268 70.584 46.471 1.00 28.97 102 GLY B C 1
ATOM 4532 O O . GLY B 1 105 ? 52.571 69.731 47.040 1.00 28.28 102 GLY B O 1
ATOM 4533 N N . PHE B 1 106 ? 54.594 70.464 46.354 1.00 27.26 103 PHE B N 1
ATOM 4534 C CA . PHE B 1 106 ? 55.269 69.325 46.963 1.00 27.79 103 PHE B CA 1
ATOM 4535 C C . PHE B 1 106 ? 55.040 69.296 48.460 1.00 28.74 103 PHE B C 1
ATOM 4536 O O . PHE B 1 106 ? 54.815 68.230 49.040 1.00 28.19 103 PHE B O 1
ATOM 4544 N N . ASP B 1 107 ? 55.179 70.458 49.095 1.00 29.54 104 ASP B N 1
ATOM 4545 C CA . ASP B 1 107 ? 54.957 70.559 50.535 1.00 31.31 104 ASP B CA 1
ATOM 4546 C C . ASP B 1 107 ? 53.537 70.164 50.925 1.00 31.77 104 ASP B C 1
ATOM 4547 O O . ASP B 1 107 ? 53.349 69.427 51.879 1.00 31.82 104 ASP B O 1
ATOM 4552 N N A SER B 1 108 ? 52.559 70.647 50.164 0.50 32.32 105 SER B N 1
ATOM 4553 N N B SER B 1 108 ? 52.539 70.634 50.179 0.50 31.22 105 SER B N 1
ATOM 4554 C CA A SER B 1 108 ? 51.153 70.357 50.433 0.50 33.09 105 SER B CA 1
ATOM 4555 C CA B SER B 1 108 ? 51.140 70.334 50.532 0.50 31.28 105 SER B CA 1
ATOM 4556 C C A SER B 1 108 ? 50.832 68.878 50.260 0.50 32.95 105 SER B C 1
ATOM 4557 C C B SER B 1 108 ? 50.734 68.891 50.206 0.50 31.94 105 SER B C 1
ATOM 4558 O O A SER B 1 108 ? 50.160 68.270 51.101 0.50 31.21 105 SER B O 1
ATOM 4559 O O B SER B 1 108 ? 49.884 68.318 50.893 0.50 30.30 105 SER B O 1
ATOM 4564 N N . ASN B 1 109 ? 51.340 68.309 49.173 1.00 31.21 106 ASN B N 1
ATOM 4565 C CA . ASN B 1 109 ? 51.058 66.918 48.795 1.00 32.83 106 ASN B CA 1
ATOM 4566 C C . ASN B 1 109 ? 51.876 65.897 49.587 1.00 32.72 106 ASN B C 1
ATOM 4567 O O . ASN B 1 109 ? 51.545 64.733 49.596 1.00 36.12 106 ASN B O 1
ATOM 4572 N N . GLY B 1 110 ? 52.942 66.337 50.243 1.00 32.45 107 GLY B N 1
ATOM 4573 C CA . GLY B 1 110 ? 53.805 65.455 51.022 1.00 32.90 107 GLY B CA 1
ATOM 4574 C C . GLY B 1 110 ? 54.911 64.775 50.204 1.00 31.92 107 GLY B C 1
ATOM 4575 O O . GLY B 1 110 ? 55.377 63.699 50.577 1.00 34.01 107 GLY B O 1
ATOM 4576 N N . VAL B 1 111 ? 55.337 65.394 49.107 1.00 28.09 108 VAL B N 1
ATOM 4577 C CA . VAL B 1 111 ? 56.423 64.833 48.290 1.00 27.47 108 VAL B CA 1
ATOM 4578 C C . VAL B 1 111 ? 57.732 65.376 48.853 1.00 27.82 108 VAL B C 1
ATOM 4579 O O . VAL B 1 111 ? 57.895 66.594 48.979 1.00 26.38 108 VAL B O 1
ATOM 4583 N N . GLU B 1 112 ? 58.643 64.479 49.218 1.00 27.93 109 GLU B N 1
ATOM 4584 C CA . GLU B 1 112 ? 59.973 64.889 49.634 1.00 29.70 109 GLU B CA 1
ATOM 4585 C C . GLU B 1 112 ? 60.796 65.075 48.379 1.00 29.38 109 GLU B C 1
ATOM 4586 O O . GLU B 1 112 ? 60.584 64.378 47.390 1.00 27.38 109 GLU B O 1
ATOM 4592 N N . ARG B 1 113 ? 61.701 66.036 48.389 1.00 29.70 110 ARG B N 1
ATOM 4593 C CA . ARG B 1 113 ? 62.602 66.188 47.242 1.00 31.21 110 ARG B CA 1
ATOM 4594 C C . ARG B 1 113 ? 63.984 66.646 47.662 1.00 32.00 110 ARG B C 1
ATOM 4595 O O . ARG B 1 113 ? 64.147 67.309 48.690 1.00 32.25 110 ARG B O 1
ATOM 4603 N N . VAL B 1 114 ? 64.979 66.203 46.911 1.00 30.90 111 VAL B N 1
ATOM 4604 C CA . VAL B 1 114 ? 66.348 66.628 47.115 1.00 30.78 111 VAL B CA 1
ATOM 4605 C C . VAL B 1 114 ? 66.847 67.110 45.765 1.00 29.95 111 VAL B C 1
ATOM 4606 O O . VAL B 1 114 ? 66.724 66.397 44.761 1.00 26.24 111 VAL B O 1
ATOM 4610 N N . TYR B 1 115 ? 67.368 68.333 45.736 1.00 29.00 112 TYR B N 1
ATOM 4611 C CA . TYR B 1 115 ? 67.897 68.890 44.510 1.00 31.04 112 TYR B CA 1
ATOM 4612 C C . TYR B 1 115 ? 69.332 68.410 44.355 1.00 32.44 112 TYR B C 1
ATOM 4613 O O . TYR B 1 115 ? 70.276 69.059 44.769 1.00 34.26 112 TYR B O 1
ATOM 4622 N N . GLY B 1 116 ? 69.458 67.201 43.823 1.00 29.94 113 GLY B N 1
ATOM 4623 C CA . GLY B 1 116 ? 70.747 66.584 43.577 1.00 28.85 113 GLY B CA 1
ATOM 4624 C C . GLY B 1 116 ? 70.585 65.521 42.517 1.00 27.70 113 GLY B C 1
ATOM 4625 O O . GLY B 1 116 ? 69.469 65.048 42.257 1.00 26.75 113 GLY B O 1
ATOM 4626 N N . TYR B 1 117 ? 71.692 65.181 41.880 1.00 26.65 114 TYR B N 1
ATOM 4627 C CA . TYR B 1 117 ? 71.711 64.188 40.828 1.00 26.41 114 TYR B CA 1
ATOM 4628 C C . TYR B 1 117 ? 71.722 62.779 41.459 1.00 26.54 114 TYR B C 1
ATOM 4629 O O . TYR B 1 117 ? 72.542 62.501 42.349 1.00 25.29 114 TYR B O 1
ATOM 4638 N N . ALA B 1 118 ? 70.822 61.911 41.001 1.00 24.76 115 ALA B N 1
ATOM 4639 C CA . ALA B 1 118 ? 70.746 60.534 41.498 1.00 24.91 115 ALA B CA 1
ATOM 4640 C C . ALA B 1 118 ? 71.506 59.580 40.594 1.00 24.90 115 ALA B C 1
ATOM 4641 O O . ALA B 1 118 ? 71.370 59.641 39.372 1.00 23.42 115 ALA B O 1
ATOM 4643 N N . THR B 1 119 ? 72.299 58.696 41.215 1.00 24.36 116 THR B N 1
ATOM 4644 C CA . THR B 1 119 ? 73.065 57.678 40.511 1.00 24.54 116 THR B CA 1
ATOM 4645 C C . THR B 1 119 ? 72.693 56.298 41.083 1.00 24.35 116 THR B C 1
ATOM 4646 O O . THR B 1 119 ? 72.670 56.120 42.301 1.00 24.51 116 THR B O 1
ATOM 4650 N N . PHE B 1 120 ? 72.423 55.323 40.218 1.00 23.70 117 PHE B N 1
ATOM 4651 C CA . PHE B 1 120 ? 72.082 53.975 40.694 1.00 23.85 117 PHE B CA 1
ATOM 4652 C C . PHE B 1 120 ? 73.276 53.295 41.400 1.00 24.41 117 PHE B C 1
ATOM 4653 O O . PHE B 1 120 ? 74.420 53.474 41.006 1.00 24.28 117 PHE B O 1
ATOM 4661 N N . VAL B 1 121 ? 72.946 52.536 42.440 1.00 25.57 118 VAL B N 1
ATOM 4662 C CA . VAL B 1 121 ? 73.874 51.735 43.235 1.00 26.30 118 VAL B CA 1
ATOM 4663 C C . VAL B 1 121 ? 73.614 50.282 42.825 1.00 26.67 118 VAL B C 1
ATOM 4664 O O . VAL B 1 121 ? 74.546 49.504 42.565 1.00 26.16 118 VAL B O 1
ATOM 4668 N N . ASP B 1 122 ? 72.336 49.937 42.778 1.00 26.07 119 ASP B N 1
ATOM 4669 C CA . ASP B 1 122 ? 71.867 48.633 42.303 1.00 27.22 119 ASP B CA 1
ATOM 4670 C C . ASP B 1 122 ? 70.481 48.861 41.700 1.00 26.86 119 ASP B C 1
ATOM 4671 O O . ASP B 1 122 ? 70.033 50.007 41.629 1.00 27.55 119 ASP B O 1
ATOM 4676 N N . ALA B 1 123 ? 69.811 47.808 41.266 1.00 26.48 120 ALA B N 1
ATOM 4677 C CA . ALA B 1 123 ? 68.518 47.979 40.587 1.00 27.57 120 ALA B CA 1
ATOM 4678 C C . ALA B 1 123 ? 67.445 48.713 41.390 1.00 28.14 120 ALA B C 1
ATOM 4679 O O . ALA B 1 123 ? 66.559 49.347 40.786 1.00 28.58 120 ALA B O 1
ATOM 4681 N N . HIS B 1 124 ? 67.519 48.662 42.723 1.00 26.13 121 HIS B N 1
ATOM 4682 C CA . HIS B 1 124 ? 66.488 49.289 43.547 1.00 26.63 121 HIS B CA 1
ATOM 4683 C C . HIS B 1 124 ? 66.988 50.352 44.503 1.00 25.71 121 HIS B C 1
ATOM 4684 O O . HIS B 1 124 ? 66.271 50.725 45.444 1.00 25.08 121 HIS B O 1
ATOM 4691 N N . THR B 1 125 ? 68.194 50.866 44.246 1.00 24.79 122 THR B N 1
ATOM 4692 C CA . THR B 1 125 ? 68.847 51.791 45.161 1.00 24.80 122 THR B CA 1
ATOM 4693 C C . THR B 1 125 ? 69.603 52.897 44.421 1.00 24.53 122 THR B C 1
ATOM 4694 O O . THR B 1 125 ? 70.350 52.615 43.478 1.00 24.04 122 THR B O 1
ATOM 4698 N N . VAL B 1 126 ? 69.409 54.139 44.853 1.00 23.99 123 VAL B N 1
ATOM 4699 C CA . VAL B 1 126 ? 70.127 55.275 44.283 1.00 24.97 123 VAL B CA 1
ATOM 4700 C C . VAL B 1 126 ? 70.891 56.012 45.363 1.00 25.19 123 VAL B C 1
ATOM 4701 O O . VAL B 1 126 ? 70.581 55.889 46.565 1.00 25.88 123 VAL B O 1
ATOM 4705 N N . GLU B 1 127 ? 71.889 56.766 44.908 1.00 26.22 124 GLU B N 1
ATOM 4706 C CA . GLU B 1 127 ? 72.759 57.597 45.738 1.00 28.24 124 GLU B CA 1
ATOM 4707 C C . GLU B 1 127 ? 72.582 59.046 45.307 1.00 28.88 124 GLU B C 1
ATOM 4708 O O . GLU B 1 127 ? 72.656 59.352 44.123 1.00 26.43 124 GLU B O 1
ATOM 4714 N N . VAL B 1 128 ? 72.384 59.929 46.282 1.00 29.84 125 VAL B N 1
ATOM 4715 C CA . VAL B 1 128 ? 72.216 61.350 46.040 1.00 31.60 125 VAL B CA 1
ATOM 4716 C C . VAL B 1 128 ? 72.910 62.076 47.181 1.00 34.56 125 VAL B C 1
ATOM 4717 O O . VAL B 1 128 ? 72.584 61.843 48.357 1.00 35.01 125 VAL B O 1
ATOM 4721 N N . ALA B 1 129 ? 73.875 62.926 46.841 1.00 34.46 126 ALA B N 1
ATOM 4722 C CA . ALA B 1 129 ? 74.620 63.709 47.843 1.00 38.07 126 ALA B CA 1
ATOM 4723 C C . ALA B 1 129 ? 75.163 62.827 48.967 1.00 37.50 126 ALA B C 1
ATOM 4724 O O . ALA B 1 129 ? 75.081 63.185 50.129 1.00 40.35 126 ALA B O 1
ATOM 4726 N N . GLY B 1 130 ? 75.665 61.653 48.600 1.00 38.64 127 GLY B N 1
ATOM 4727 C CA . GLY B 1 130 ? 76.248 60.710 49.548 1.00 37.92 127 GLY B CA 1
ATOM 4728 C C . GLY B 1 130 ? 75.308 59.774 50.305 1.00 39.15 127 GLY B C 1
ATOM 4729 O O . GLY B 1 130 ? 75.781 58.826 50.920 1.00 41.10 127 GLY B O 1
ATOM 4730 N N . GLU B 1 131 ? 74.000 60.036 50.286 1.00 36.97 128 GLU B N 1
ATOM 4731 C CA . GLU B 1 131 ? 73.027 59.205 51.009 1.00 37.96 128 GLU B CA 1
ATOM 4732 C C . GLU B 1 131 ? 72.444 58.159 50.060 1.00 35.28 128 GLU B C 1
ATOM 4733 O O . GLU B 1 131 ? 72.310 58.415 48.868 1.00 32.36 128 GLU B O 1
ATOM 4739 N N . HIS B 1 132 ? 72.065 57.002 50.591 1.00 32.20 129 HIS B N 1
ATOM 4740 C CA . HIS B 1 132 ? 71.451 55.952 49.775 1.00 32.38 129 HIS B CA 1
ATOM 4741 C C . HIS B 1 132 ? 69.945 55.901 50.027 1.00 30.46 129 HIS B C 1
ATOM 4742 O O . HIS B 1 132 ? 69.498 56.059 51.171 1.00 29.87 129 HIS B O 1
ATOM 4749 N N . TYR B 1 133 ? 69.171 55.631 48.968 1.00 28.31 130 TYR B N 1
ATOM 4750 C CA . TYR B 1 133 ? 67.706 55.587 49.029 1.00 28.21 130 TYR B CA 1
ATOM 4751 C C . TYR B 1 133 ? 67.217 54.361 48.282 1.00 27.72 130 TYR B C 1
ATOM 4752 O O . TYR B 1 133 ? 67.701 54.080 47.183 1.00 26.01 130 TYR B O 1
ATOM 4761 N N . THR B 1 134 ? 66.251 53.651 48.850 1.00 26.63 131 THR B N 1
ATOM 4762 C CA . THR B 1 134 ? 65.718 52.454 48.212 1.00 26.81 131 THR B CA 1
ATOM 4763 C C . THR B 1 134 ? 64.191 52.450 48.213 1.00 26.32 131 THR B C 1
ATOM 4764 O O . THR B 1 134 ? 63.549 53.027 49.097 1.00 26.70 131 THR B O 1
ATOM 4768 N N . ALA B 1 135 ? 63.620 51.837 47.177 1.00 25.42 132 ALA B N 1
ATOM 4769 C CA . ALA B 1 135 ? 62.187 51.678 47.071 1.00 26.01 132 ALA B CA 1
ATOM 4770 C C . ALA B 1 135 ? 61.864 50.544 46.128 1.00 25.72 132 ALA B C 1
ATOM 4771 O O . ALA B 1 135 ? 62.618 50.292 45.196 1.00 25.74 132 ALA B O 1
ATOM 4773 N N . PRO B 1 136 ? 60.730 49.875 46.349 1.00 26.49 133 PRO B N 1
ATOM 4774 C CA . PRO B 1 136 ? 60.279 48.817 45.438 1.00 26.25 133 PRO B CA 1
ATOM 4775 C C . PRO B 1 136 ? 59.710 49.356 44.132 1.00 25.16 133 PRO B C 1
ATOM 4776 O O . PRO B 1 136 ? 59.404 48.568 43.231 1.00 25.37 133 PRO B O 1
ATOM 4780 N N . HIS B 1 137 ? 59.558 50.682 44.038 1.00 23.70 134 HIS B N 1
ATOM 4781 C CA . HIS B 1 137 ? 59.060 51.333 42.813 1.00 23.45 134 HIS B CA 1
ATOM 4782 C C . HIS B 1 137 ? 59.967 52.528 42.527 1.00 22.37 134 HIS B C 1
ATOM 4783 O O . HIS B 1 137 ? 60.064 53.428 43.362 1.00 21.88 134 HIS B O 1
ATOM 4790 N N . ILE B 1 138 ? 60.641 52.521 41.373 1.00 21.33 135 ILE B N 1
ATOM 4791 C CA . ILE B 1 138 ? 61.516 53.625 40.974 1.00 21.08 135 ILE B CA 1
ATOM 4792 C C . ILE B 1 138 ? 61.170 54.047 39.541 1.00 21.02 135 ILE B C 1
ATOM 4793 O O . ILE B 1 138 ? 61.186 53.220 38.613 1.00 20.50 135 ILE B O 1
ATOM 4798 N N . LEU B 1 139 ? 60.831 55.320 39.385 1.00 19.89 136 LEU B N 1
ATOM 4799 C CA . LEU B 1 139 ? 60.477 55.875 38.091 1.00 20.32 136 LEU B CA 1
ATOM 4800 C C . LEU B 1 139 ? 61.680 56.625 37.529 1.00 20.10 136 LEU B C 1
ATOM 4801 O O . LEU B 1 139 ? 62.240 57.506 38.213 1.00 20.15 136 LEU B O 1
ATOM 4806 N N . ILE B 1 140 ? 62.093 56.231 36.324 1.00 19.26 137 ILE B N 1
ATOM 4807 C CA . ILE B 1 140 ? 63.140 56.925 35.581 1.00 19.62 137 ILE B CA 1
ATOM 4808 C C . ILE B 1 140 ? 62.405 57.882 34.616 1.00 20.12 137 ILE B C 1
ATOM 4809 O O . ILE B 1 140 ? 61.810 57.436 33.631 1.00 20.33 137 ILE B O 1
ATOM 4814 N N . ALA B 1 141 ? 62.418 59.172 34.934 1.00 19.68 138 ALA B N 1
ATOM 4815 C CA . ALA B 1 141 ? 61.751 60.217 34.143 1.00 19.77 138 ALA B CA 1
ATOM 4816 C C . ALA B 1 141 ? 62.781 61.303 33.867 1.00 19.57 138 ALA B C 1
ATOM 4817 O O . ALA B 1 141 ? 62.618 62.487 34.222 1.00 19.22 138 ALA B O 1
ATOM 4819 N N . THR B 1 142 ? 63.883 60.861 33.280 1.00 20.69 139 THR B N 1
ATOM 4820 C CA . THR B 1 142 ? 65.070 61.695 33.125 1.00 20.66 139 THR B CA 1
ATOM 4821 C C . THR B 1 142 ? 65.107 62.595 31.886 1.00 20.20 139 THR B C 1
ATOM 4822 O O . THR B 1 142 ? 66.046 63.365 31.720 1.00 20.68 139 THR B O 1
ATOM 4826 N N . GLY B 1 143 ? 64.115 62.482 31.016 1.00 19.99 140 GLY B N 1
ATOM 4827 C CA . GLY B 1 143 ? 64.026 63.358 29.838 1.00 20.04 140 GLY B CA 1
ATOM 4828 C C . GLY B 1 143 ? 65.069 63.052 28.776 1.00 20.39 140 GLY B C 1
ATOM 4829 O O . GLY B 1 143 ? 65.600 61.929 28.667 1.00 19.93 140 GLY B O 1
ATOM 4830 N N . GLY B 1 144 ? 65.314 64.066 27.954 1.00 20.26 141 GLY B N 1
ATOM 4831 C CA . GLY B 1 144 ? 66.248 63.957 26.856 1.00 20.73 141 GLY B CA 1
ATOM 4832 C C . GLY B 1 144 ? 67.151 65.162 26.783 1.00 21.15 141 GLY B C 1
ATOM 4833 O O . GLY B 1 144 ? 67.129 66.035 27.660 1.00 21.38 141 GLY B O 1
ATOM 4834 N N . HIS B 1 145 ? 67.970 65.186 25.736 1.00 21.79 142 HIS B N 1
ATOM 4835 C CA . HIS B 1 145 ? 68.913 66.268 25.539 1.00 22.83 142 HIS B CA 1
ATOM 4836 C C . HIS B 1 145 ? 69.118 66.503 24.061 1.00 22.53 142 HIS B C 1
ATOM 4837 O O . HIS B 1 145 ? 68.920 65.605 23.252 1.00 22.91 142 HIS B O 1
ATOM 4844 N N . ALA B 1 146 ? 69.532 67.717 23.719 1.00 23.10 143 ALA B N 1
ATOM 4845 C CA . ALA B 1 146 ? 69.805 68.085 22.327 1.00 23.30 143 ALA B CA 1
ATOM 4846 C C . ALA B 1 146 ? 71.061 67.407 21.789 1.00 24.55 143 ALA B C 1
ATOM 4847 O O . ALA B 1 146 ? 72.050 67.260 22.495 1.00 24.03 143 ALA B O 1
ATOM 4849 N N . LEU B 1 147 ? 71.004 66.989 20.536 1.00 24.60 144 LEU B N 1
ATOM 4850 C CA . LEU B 1 147 ? 72.140 66.374 19.869 1.00 26.06 144 LEU B CA 1
ATOM 4851 C C . LEU B 1 147 ? 73.004 67.424 19.189 1.00 26.31 144 LEU B C 1
ATOM 4852 O O . LEU B 1 147 ? 72.511 68.480 18.772 1.00 25.72 144 LEU B O 1
ATOM 4857 N N . LEU B 1 148 ? 74.290 67.124 19.090 1.00 26.54 145 LEU B N 1
ATOM 4858 C CA . LEU B 1 148 ? 75.251 67.999 18.419 1.00 28.44 145 LEU B CA 1
ATOM 4859 C C . LEU B 1 148 ? 75.887 67.204 17.299 1.00 27.69 145 LEU B C 1
ATOM 4860 O O . LEU B 1 148 ? 76.171 66.020 17.485 1.00 27.91 145 LEU B O 1
ATOM 4865 N N . PRO B 1 149 ? 76.111 67.827 16.128 1.00 27.12 146 PRO B N 1
ATOM 4866 C CA . PRO B 1 149 ? 76.741 67.076 15.044 1.00 27.36 146 PRO B CA 1
ATOM 4867 C C . PRO B 1 149 ? 78.211 66.806 15.315 1.00 28.20 146 PRO B C 1
ATOM 4868 O O . PRO B 1 149 ? 78.882 67.590 15.982 1.00 27.98 146 PRO B O 1
ATOM 4872 N N . ASP B 1 150 ? 78.714 65.700 14.787 1.00 29.94 147 ASP B N 1
ATOM 4873 C CA . ASP B 1 150 ? 80.109 65.339 14.980 1.00 31.19 147 ASP B CA 1
ATOM 4874 C C . ASP B 1 150 ? 80.913 65.907 13.815 1.00 30.66 147 ASP B C 1
ATOM 4875 O O . ASP B 1 150 ? 81.294 65.189 12.890 1.00 30.18 147 ASP B O 1
ATOM 4880 N N . ILE B 1 151 ? 81.117 67.219 13.845 1.00 28.62 148 ILE B N 1
ATOM 4881 C CA . ILE B 1 151 ? 81.866 67.911 12.802 1.00 28.15 148 ILE B CA 1
ATOM 4882 C C . ILE B 1 151 ? 82.819 68.924 13.418 1.00 28.00 148 ILE B C 1
ATOM 4883 O O . ILE B 1 151 ? 82.598 69.372 14.541 1.00 28.26 148 ILE B O 1
ATOM 4888 N N . PRO B 1 152 ? 83.867 69.311 12.679 1.00 28.51 149 PRO B N 1
ATOM 4889 C CA . PRO B 1 152 ? 84.759 70.340 13.202 1.00 29.04 149 PRO B CA 1
ATOM 4890 C C . PRO B 1 152 ? 84.000 71.628 13.476 1.00 28.54 149 PRO B C 1
ATOM 4891 O O . PRO B 1 152 ? 83.179 72.061 12.656 1.00 28.21 149 PRO B O 1
ATOM 4895 N N . GLY B 1 153 ? 84.234 72.213 14.646 1.00 28.01 150 GLY B N 1
ATOM 4896 C CA . GLY B 1 153 ? 83.548 73.440 15.016 1.00 27.81 150 GLY B CA 1
ATOM 4897 C C . GLY B 1 153 ? 82.147 73.320 15.594 1.00 26.61 150 GLY B C 1
ATOM 4898 O O . GLY B 1 153 ? 81.504 74.332 15.835 1.00 26.11 150 GLY B O 1
ATOM 4899 N N A SER B 1 154 ? 81.678 72.093 15.836 0.50 26.45 151 SER B N 1
ATOM 4900 N N B SER B 1 154 ? 81.695 72.096 15.831 0.50 26.54 151 SER B N 1
ATOM 4901 C CA A SER B 1 154 ? 80.349 71.873 16.407 0.50 26.28 151 SER B CA 1
ATOM 4902 C CA B SER B 1 154 ? 80.385 71.863 16.393 0.50 26.40 151 SER B CA 1
ATOM 4903 C C A SER B 1 154 ? 80.173 72.635 17.713 0.50 25.82 151 SER B C 1
ATOM 4904 C C B SER B 1 154 ? 80.184 72.631 17.698 0.50 25.90 151 SER B C 1
ATOM 4905 O O A SER B 1 154 ? 79.098 73.183 17.978 0.50 24.51 151 SER B O 1
ATOM 4906 O O B SER B 1 154 ? 79.103 73.176 17.948 0.50 24.58 151 SER B O 1
ATOM 4911 N N . GLU B 1 155 ? 81.249 72.702 18.497 1.00 26.59 152 GLU B N 1
ATOM 4912 C CA . GLU B 1 155 ? 81.225 73.404 19.802 1.00 28.36 152 GLU B CA 1
ATOM 4913 C C . GLU B 1 155 ? 80.909 74.909 19.741 1.00 28.12 152 GLU B C 1
ATOM 4914 O O . GLU B 1 155 ? 80.544 75.510 20.750 1.00 26.80 152 GLU B O 1
ATOM 4920 N N . TYR B 1 156 ? 81.056 75.524 18.572 1.00 26.73 153 TYR B N 1
ATOM 4921 C CA . TYR B 1 156 ? 80.733 76.949 18.433 1.00 26.68 153 TYR B CA 1
ATOM 4922 C C . TYR B 1 156 ? 79.230 77.210 18.365 1.00 25.34 153 TYR B C 1
ATOM 4923 O O . TYR B 1 156 ? 78.788 78.348 18.545 1.00 25.54 153 TYR B O 1
ATOM 4932 N N . GLY B 1 157 ? 78.455 76.174 18.077 1.00 24.48 154 GLY B N 1
ATOM 4933 C CA . GLY B 1 157 ? 77.025 76.304 18.008 1.00 24.49 154 GLY B CA 1
ATOM 4934 C C . GLY B 1 157 ? 76.438 76.128 19.386 1.00 24.89 154 GLY B C 1
ATOM 4935 O O . GLY B 1 157 ? 77.102 75.600 20.288 1.00 25.57 154 GLY B O 1
ATOM 4936 N N . ILE B 1 158 ? 75.226 76.626 19.562 1.00 23.38 155 ILE B N 1
ATOM 4937 C CA . ILE B 1 158 ? 74.470 76.425 20.793 1.00 23.84 155 ILE B CA 1
ATOM 4938 C C . ILE B 1 158 ? 73.259 75.537 20.450 1.00 24.00 155 ILE B C 1
ATOM 4939 O O . ILE B 1 158 ? 73.046 75.209 19.301 1.00 23.08 155 ILE B O 1
ATOM 4944 N N . THR B 1 159 ? 72.502 75.135 21.463 1.00 23.22 156 THR B N 1
ATOM 4945 C CA . THR B 1 159 ? 71.284 74.371 21.254 1.00 23.44 156 THR B CA 1
ATOM 4946 C C . THR B 1 159 ? 70.122 75.230 21.708 1.00 23.33 156 THR B C 1
ATOM 4947 O O . THR B 1 159 ? 70.292 76.418 22.046 1.00 22.67 156 THR B O 1
ATOM 4951 N N . SER B 1 160 ? 68.929 74.642 21.726 1.00 23.20 157 SER B N 1
ATOM 4952 C CA . SER B 1 160 ? 67.753 75.367 22.206 1.00 22.89 157 SER B CA 1
ATOM 4953 C C . SER B 1 160 ? 67.934 75.875 23.655 1.00 24.16 157 SER B C 1
ATOM 4954 O O . SER B 1 160 ? 67.381 76.893 24.000 1.00 23.37 157 SER B O 1
ATOM 4957 N N . ASP B 1 161 ? 68.705 75.185 24.502 1.00 24.49 158 ASP B N 1
ATOM 4958 C CA . ASP B 1 161 ? 68.999 75.732 25.849 1.00 26.67 158 ASP B CA 1
ATOM 4959 C C . ASP B 1 161 ? 69.689 77.100 25.728 1.00 27.10 158 ASP B C 1
ATOM 4960 O O . ASP B 1 161 ? 69.319 78.077 26.411 1.00 26.49 158 ASP B O 1
ATOM 4965 N N . GLY B 1 162 ? 70.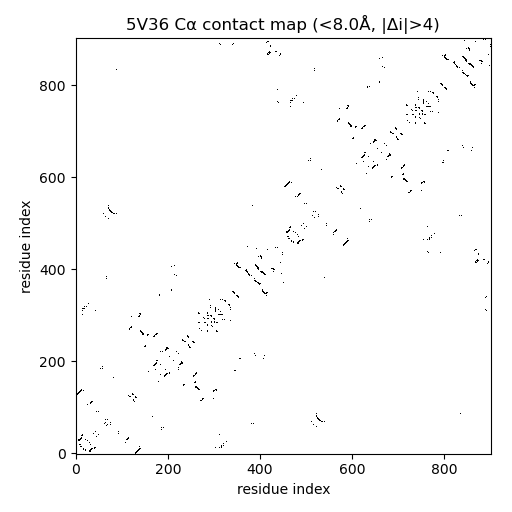683 77.164 24.841 1.00 24.86 159 GLY B N 1
ATOM 4966 C CA . GLY B 1 162 ? 71.424 78.385 24.592 1.00 26.65 159 GLY B CA 1
ATOM 4967 C C . GLY B 1 162 ? 70.573 79.486 24.024 1.00 26.74 159 GLY B C 1
ATOM 4968 O O . GLY B 1 162 ? 70.809 80.663 24.304 1.00 27.33 159 GLY B O 1
ATOM 4969 N N . PHE B 1 163 ? 69.592 79.107 23.205 1.00 24.95 160 PHE B N 1
ATOM 4970 C CA . PHE B 1 163 ? 68.657 80.068 22.642 1.00 25.27 160 PHE B CA 1
ATOM 4971 C C . PHE B 1 163 ? 67.961 80.828 23.785 1.00 24.58 160 PHE B C 1
ATOM 4972 O O . PHE B 1 163 ? 67.833 82.054 23.731 1.00 24.37 160 PHE B O 1
ATOM 4980 N N . PHE B 1 164 ? 67.554 80.105 24.832 1.00 25.42 161 PHE B N 1
ATOM 4981 C CA . PHE B 1 164 ? 66.918 80.756 25.992 1.00 26.16 161 PHE B CA 1
ATOM 4982 C C . PHE B 1 164 ? 67.914 81.520 26.881 1.00 27.34 161 PHE B C 1
ATOM 4983 O O . PHE B 1 164 ? 67.513 82.386 27.670 1.00 28.59 161 PHE B O 1
ATOM 4991 N N . GLU B 1 165 ? 69.197 81.213 26.749 1.00 30.35 162 GLU B N 1
ATOM 4992 C CA . GLU B 1 165 ? 70.234 81.963 27.495 1.00 32.00 162 GLU B CA 1
ATOM 4993 C C . GLU B 1 165 ? 70.568 83.283 26.800 1.00 30.91 162 GLU B C 1
ATOM 4994 O O . GLU B 1 165 ? 71.141 84.164 27.417 1.00 29.41 162 GLU B O 1
ATOM 5000 N N . LEU B 1 166 ? 70.207 83.425 25.526 1.00 28.70 163 LEU B N 1
ATOM 5001 C CA . LEU B 1 166 ? 70.499 84.668 24.812 1.00 29.95 163 LEU B CA 1
ATOM 5002 C C . LEU B 1 166 ? 69.868 85.863 25.528 1.00 30.22 163 LEU B C 1
ATOM 5003 O O . LEU B 1 166 ? 68.743 85.771 26.060 1.00 27.63 163 LEU B O 1
ATOM 5008 N N . ASP B 1 167 ? 70.626 86.961 25.555 1.00 29.87 164 ASP B N 1
ATOM 5009 C CA . ASP B 1 167 ? 70.192 88.231 26.152 1.00 32.11 164 ASP B CA 1
ATOM 5010 C C . ASP B 1 167 ? 69.882 89.302 25.093 1.00 30.07 164 ASP B C 1
ATOM 5011 O O . ASP B 1 167 ? 69.504 90.431 25.432 1.00 29.53 164 ASP B O 1
ATOM 5016 N N . ALA B 1 168 ? 70.030 88.939 23.821 1.00 28.43 165 ALA B N 1
ATOM 5017 C CA . ALA B 1 168 ? 69.732 89.829 22.712 1.00 27.21 165 ALA B CA 1
ATOM 5018 C C . ALA B 1 168 ? 69.486 88.997 21.472 1.00 26.75 165 ALA B C 1
ATOM 5019 O O . ALA B 1 168 ? 69.953 87.864 21.381 1.00 25.05 165 ALA B O 1
ATOM 5021 N N . ILE B 1 169 ? 68.745 89.552 20.522 1.00 26.56 166 ILE B N 1
ATOM 5022 C CA . ILE B 1 169 ? 68.520 88.875 19.262 1.00 26.04 166 ILE B CA 1
ATOM 5023 C C . ILE B 1 169 ? 69.788 89.023 18.420 1.00 25.54 166 ILE B C 1
ATOM 5024 O O . ILE B 1 169 ? 70.234 90.136 18.177 1.00 26.06 166 ILE B O 1
ATOM 5029 N N . PRO B 1 170 ? 70.381 87.905 17.959 1.00 25.27 167 PRO B N 1
ATOM 5030 C CA . PRO B 1 170 ? 71.589 88.082 17.146 1.00 25.58 167 PRO B CA 1
ATOM 5031 C C . PRO B 1 170 ? 71.263 88.767 15.819 1.00 25.72 167 PRO B C 1
ATOM 5032 O O . PRO B 1 170 ? 70.174 88.576 15.285 1.00 26.20 167 PRO B O 1
ATOM 5036 N N . LYS B 1 171 ? 72.193 89.550 15.290 1.00 26.14 168 LYS B N 1
ATOM 5037 C CA . LYS B 1 171 ? 71.937 90.212 14.024 1.00 27.71 168 LYS B CA 1
ATOM 5038 C C . LYS B 1 171 ? 71.676 89.185 12.924 1.00 25.99 168 LYS B C 1
ATOM 5039 O O . LYS B 1 171 ? 70.798 89.370 12.093 1.00 24.33 168 LYS B O 1
ATOM 5045 N N . ARG B 1 172 ? 72.458 88.110 12.936 1.00 24.96 169 ARG B N 1
ATOM 5046 C CA . ARG B 1 172 ? 72.360 87.029 11.940 1.00 24.12 169 ARG B CA 1
ATOM 5047 C C . ARG B 1 172 ? 72.391 85.694 12.686 1.00 23.48 169 ARG B C 1
ATOM 5048 O O . ARG B 1 172 ? 73.281 85.461 13.510 1.00 22.11 169 ARG B O 1
ATOM 5056 N N . THR B 1 173 ? 71.437 84.812 12.369 1.00 22.01 170 THR B N 1
ATOM 5057 C CA . THR B 1 173 ? 71.341 83.523 13.009 1.00 22.43 170 THR B CA 1
ATOM 5058 C C . THR B 1 173 ? 71.164 82.383 12.000 1.00 22.17 170 THR B C 1
ATOM 5059 O O . THR B 1 173 ? 70.376 82.496 11.043 1.00 23.42 170 THR B O 1
ATOM 5063 N N . ALA B 1 174 ? 71.907 81.301 12.215 1.00 22.00 171 ALA B N 1
ATOM 5064 C CA . ALA B 1 174 ? 71.728 80.057 11.469 1.00 21.84 171 ALA B CA 1
ATOM 5065 C C . ALA B 1 174 ? 71.024 79.085 12.418 1.00 21.99 171 ALA B C 1
ATOM 5066 O O . ALA B 1 174 ? 71.419 78.986 13.582 1.00 22.36 171 ALA B O 1
ATOM 5068 N N . VAL B 1 175 ? 69.972 78.423 11.933 1.00 20.30 172 VAL B N 1
ATOM 5069 C CA . VAL B 1 175 ? 69.250 77.388 12.693 1.00 20.89 172 VAL B CA 1
ATOM 5070 C C . VAL B 1 175 ? 69.335 76.136 11.839 1.00 21.55 172 VAL B C 1
ATOM 5071 O O . VAL B 1 175 ? 68.888 76.146 10.683 1.00 21.38 172 VAL B O 1
ATOM 5075 N N . VAL B 1 176 ? 69.924 75.074 12.398 1.00 21.21 173 VAL B N 1
ATOM 5076 C CA . VAL B 1 176 ? 70.143 73.844 11.671 1.00 22.42 173 VAL B CA 1
ATOM 5077 C C . VAL B 1 176 ? 69.228 72.735 12.173 1.00 22.46 173 VAL B C 1
ATOM 5078 O O . VAL B 1 176 ? 69.292 72.336 13.345 1.00 22.60 173 VAL B O 1
ATOM 5082 N N . GLY B 1 177 ? 68.369 72.239 11.296 1.00 22.06 174 GLY B N 1
ATOM 5083 C CA . GLY B 1 177 ? 67.457 71.155 11.644 1.00 21.80 174 GLY B CA 1
ATOM 5084 C C . GLY B 1 177 ? 66.154 71.256 10.902 1.00 23.17 174 GLY B C 1
ATOM 5085 O O . GLY B 1 177 ? 65.854 72.292 10.322 1.00 22.46 174 GLY B O 1
ATOM 5086 N N . ALA B 1 178 ? 65.366 70.182 10.945 1.00 23.14 175 ALA B N 1
ATOM 5087 C CA . ALA B 1 178 ? 64.122 70.105 10.166 1.00 23.90 175 ALA B CA 1
ATOM 5088 C C . ALA B 1 178 ? 62.886 69.759 10.964 1.00 25.16 175 ALA B C 1
ATOM 5089 O O . ALA B 1 178 ? 61.825 69.525 10.374 1.00 25.75 175 ALA B O 1
ATOM 5091 N N . GLY B 1 179 ? 63.018 69.703 12.282 1.00 23.49 176 GLY B N 1
ATOM 5092 C CA . GLY B 1 179 ? 61.909 69.355 13.165 1.00 23.81 176 GLY B CA 1
ATOM 5093 C C . GLY B 1 179 ? 61.202 70.585 13.687 1.00 22.74 176 GLY B C 1
ATOM 5094 O O . GLY B 1 179 ? 61.557 71.715 13.338 1.00 21.67 176 GLY B O 1
ATOM 5095 N N . TYR B 1 180 ? 60.239 70.364 14.579 1.00 23.05 177 TYR B N 1
ATOM 5096 C CA . TYR B 1 180 ? 59.436 71.455 15.097 1.00 23.08 177 TYR B CA 1
ATOM 5097 C C . TYR B 1 180 ? 60.253 72.506 15.855 1.00 22.39 177 TYR B C 1
ATOM 5098 O O . TYR B 1 180 ? 59.970 73.701 15.734 1.00 22.21 177 TYR B O 1
ATOM 5107 N N . ILE B 1 181 ? 61.280 72.086 16.597 1.00 21.08 178 ILE B N 1
ATOM 5108 C CA . ILE B 1 181 ? 62.104 73.035 17.335 1.00 20.74 178 ILE B CA 1
ATOM 5109 C C . ILE B 1 181 ? 62.827 74.006 16.392 1.00 20.37 178 ILE B C 1
ATOM 5110 O O . ILE B 1 181 ? 62.822 75.224 16.613 1.00 20.93 178 ILE B O 1
ATOM 5115 N N . ALA B 1 182 ? 63.411 73.479 15.330 1.00 20.13 179 ALA B N 1
ATOM 5116 C CA . ALA B 1 182 ? 64.120 74.327 14.351 1.00 20.16 179 ALA B CA 1
ATOM 5117 C C . ALA B 1 182 ? 63.173 75.304 13.654 1.00 20.68 179 ALA B C 1
ATOM 5118 O O . ALA B 1 182 ? 63.476 76.515 13.472 1.00 19.42 179 ALA B O 1
ATOM 5120 N N . VAL B 1 183 ? 62.006 74.798 13.278 1.00 20.94 180 VAL B N 1
ATOM 5121 C CA . VAL B 1 183 ? 61.018 75.618 12.613 1.00 22.04 180 VAL B CA 1
ATOM 5122 C C . VAL B 1 183 ? 60.503 76.735 13.546 1.00 21.89 180 VAL B C 1
ATOM 5123 O O . VAL B 1 183 ? 60.410 77.886 13.132 1.00 22.09 180 VAL B O 1
ATOM 5127 N N . GLU B 1 184 ? 60.202 76.397 14.797 1.00 21.39 181 GLU B N 1
ATOM 5128 C CA . GLU B 1 184 ? 59.702 77.382 15.767 1.00 21.49 181 GLU B CA 1
ATOM 5129 C C . GLU B 1 184 ? 60.739 78.450 16.097 1.00 21.21 181 GLU B C 1
ATOM 5130 O O . GLU B 1 184 ? 60.445 79.647 16.094 1.00 21.12 181 GLU B O 1
ATOM 5136 N N . ILE B 1 185 ? 61.945 78.013 16.407 1.00 21.24 182 ILE B N 1
ATOM 5137 C CA . ILE B 1 185 ? 63.017 78.937 16.763 1.00 22.03 182 ILE B CA 1
ATOM 5138 C C . ILE B 1 185 ? 63.355 79.880 15.611 1.00 21.97 182 ILE B C 1
ATOM 5139 O O . ILE B 1 185 ? 63.494 81.090 15.825 1.00 22.07 182 ILE B O 1
ATOM 5144 N N . SER B 1 186 ? 63.479 79.344 14.399 1.00 21.68 183 SER B N 1
ATOM 5145 C CA . SER B 1 186 ? 63.832 80.184 13.238 1.00 22.77 183 SER B CA 1
ATOM 5146 C C . SER B 1 186 ? 62.701 81.167 12.942 1.00 22.65 183 SER B C 1
ATOM 5147 O O . SER B 1 186 ? 62.956 82.314 12.555 1.00 21.44 183 SER B O 1
ATOM 5150 N N . GLY B 1 187 ? 61.454 80.718 13.138 1.00 22.35 184 GLY B N 1
ATOM 5151 C CA . GLY B 1 187 ? 60.296 81.600 12.966 1.00 23.26 184 GLY B CA 1
ATOM 5152 C C . GLY B 1 187 ? 60.316 82.771 13.944 1.00 22.83 184 GLY B C 1
ATOM 5153 O O . GLY B 1 187 ? 60.085 83.928 13.565 1.00 23.99 184 GLY B O 1
ATOM 5154 N N . ILE B 1 188 ? 60.634 82.478 15.195 1.00 22.06 185 ILE B N 1
ATOM 5155 C CA . ILE B 1 188 ? 60.693 83.504 16.231 1.00 22.61 185 ILE B CA 1
ATOM 5156 C C . ILE B 1 188 ? 61.832 84.492 15.957 1.00 22.77 185 ILE B C 1
ATOM 5157 O O . ILE B 1 188 ? 61.630 85.702 16.047 1.00 22.79 185 ILE B O 1
ATOM 5162 N N . LEU B 1 189 ? 63.010 83.969 15.622 1.00 22.80 186 LEU B N 1
ATOM 5163 C CA . LEU B 1 189 ? 64.183 84.805 15.346 1.00 23.74 186 LEU B CA 1
ATOM 5164 C C . LEU B 1 189 ? 63.922 85.754 14.176 1.00 23.44 186 LEU B C 1
ATOM 5165 O O . LEU B 1 189 ? 64.270 86.934 14.231 1.00 23.47 186 LEU B O 1
ATOM 5170 N N . HIS B 1 190 ? 63.276 85.252 13.133 1.00 22.71 187 HIS B N 1
ATOM 5171 C CA . HIS B 1 190 ? 62.977 86.109 12.002 1.00 23.22 187 HIS B CA 1
ATOM 5172 C C . HIS B 1 190 ? 61.986 87.231 12.391 1.00 23.25 187 HIS B C 1
ATOM 5173 O O . HIS B 1 190 ? 62.210 88.406 12.098 1.00 22.77 187 HIS B O 1
ATOM 5180 N N . ALA B 1 191 ? 60.907 86.883 13.059 1.00 22.04 188 ALA B N 1
ATOM 5181 C CA . ALA B 1 191 ? 59.923 87.883 13.473 1.00 22.63 188 ALA B CA 1
ATOM 5182 C C . ALA B 1 191 ? 60.533 88.975 14.374 1.00 23.68 188 ALA B C 1
ATOM 5183 O O . ALA B 1 191 ? 60.151 90.145 14.301 1.00 22.23 188 ALA B O 1
ATOM 5185 N N . LEU B 1 192 ? 61.486 88.577 15.212 1.00 22.49 189 LEU B N 1
ATOM 5186 C CA . LEU B 1 192 ? 62.113 89.497 16.145 1.00 24.68 189 LEU B CA 1
ATOM 5187 C C . LEU B 1 192 ? 63.304 90.250 15.547 1.00 24.77 189 LEU B C 1
ATOM 5188 O O . LEU B 1 192 ? 64.024 90.924 16.265 1.00 25.41 189 LEU B O 1
ATOM 5193 N N . GLY B 1 193 ? 63.513 90.112 14.244 1.00 24.81 190 GLY B N 1
ATOM 5194 C CA . GLY B 1 193 ? 64.482 90.940 13.526 1.00 25.71 190 GLY B CA 1
ATOM 5195 C C . GLY B 1 193 ? 65.820 90.368 13.110 1.00 25.63 190 GLY B C 1
ATOM 5196 O O . GLY B 1 193 ? 66.624 91.098 12.524 1.00 24.12 190 GLY B O 1
ATOM 5197 N N . SER B 1 194 ? 66.102 89.100 13.416 1.00 23.90 191 SER B N 1
ATOM 5198 C CA . SER B 1 194 ? 67.385 88.521 13.001 1.00 24.64 191 SER B CA 1
ATOM 5199 C C . SER B 1 194 ? 67.346 88.155 11.509 1.00 25.30 191 SER B C 1
ATOM 5200 O O . SER B 1 194 ? 66.296 87.766 11.009 1.00 24.19 191 SER B O 1
ATOM 5203 N N . GLU B 1 195 ? 68.475 88.321 10.807 1.00 25.59 192 GLU B N 1
ATOM 5204 C CA . GLU B 1 195 ? 68.630 87.762 9.451 1.00 26.08 192 GLU B CA 1
ATOM 5205 C C . GLU B 1 195 ? 68.783 86.264 9.724 1.00 24.64 192 GLU B C 1
ATOM 5206 O O . GLU B 1 195 ? 69.837 85.811 10.195 1.00 23.54 192 GLU B O 1
ATOM 5212 N N . THR B 1 196 ? 67.715 85.513 9.466 1.00 23.41 193 THR B N 1
ATOM 5213 C CA . THR B 1 196 ? 67.638 84.121 9.893 1.00 23.46 193 THR B CA 1
ATOM 5214 C C . THR B 1 196 ? 67.673 83.121 8.734 1.00 23.54 193 THR B C 1
ATOM 5215 O O . THR B 1 196 ? 66.929 83.250 7.770 1.00 23.90 193 THR B O 1
ATOM 5219 N N . HIS B 1 197 ? 68.529 82.121 8.873 1.00 23.08 194 HIS B N 1
ATOM 5220 C CA . HIS B 1 197 ? 68.735 81.098 7.880 1.00 23.06 194 HIS B CA 1
ATOM 5221 C C . HIS B 1 197 ? 68.425 79.739 8.500 1.00 23.60 194 HIS B C 1
ATOM 5222 O O . HIS B 1 197 ? 69.035 79.376 9.501 1.00 23.06 194 HIS B O 1
ATOM 5229 N N . LEU B 1 198 ? 67.494 79.005 7.887 1.00 22.16 195 LEU B N 1
ATOM 5230 C CA . LEU B 1 198 ? 67.099 77.679 8.332 1.00 22.82 195 LEU B CA 1
ATOM 5231 C C . LEU B 1 198 ? 67.653 76.650 7.348 1.00 23.06 195 LEU B C 1
ATOM 5232 O O . LEU B 1 198 ? 67.376 76.753 6.144 1.00 23.30 195 LEU B O 1
ATOM 5237 N N . PHE B 1 199 ? 68.407 75.678 7.858 1.00 21.42 196 PHE B N 1
ATOM 5238 C CA . PHE B 1 199 ? 69.053 74.664 7.027 1.00 22.57 196 PHE B CA 1
ATOM 5239 C C . PHE B 1 199 ? 68.512 73.270 7.274 1.00 24.71 196 PHE B C 1
ATOM 5240 O O . PHE B 1 199 ? 68.674 72.731 8.378 1.00 23.88 196 PHE B O 1
ATOM 5248 N N . VAL B 1 200 ? 67.887 72.683 6.241 1.00 24.33 197 VAL B N 1
ATOM 5249 C CA . VAL B 1 200 ? 67.336 71.328 6.324 1.00 24.88 197 VAL B CA 1
ATOM 5250 C C . VAL B 1 200 ? 68.139 70.402 5.405 1.00 26.13 197 VAL B C 1
ATOM 5251 O O . VAL B 1 200 ? 68.601 70.829 4.312 1.00 24.33 197 VAL B O 1
ATOM 5255 N N A ARG B 1 201 ? 68.317 69.154 5.844 0.50 25.90 198 ARG B N 1
ATOM 5256 N N B ARG B 1 201 ? 68.325 69.150 5.849 0.50 26.43 198 ARG B N 1
ATOM 5257 C CA A ARG B 1 201 ? 69.155 68.195 5.125 0.50 27.03 198 ARG B CA 1
ATOM 5258 C CA B ARG B 1 201 ? 69.140 68.170 5.113 0.50 27.93 198 ARG B CA 1
ATOM 5259 C C A ARG B 1 201 ? 68.540 67.671 3.824 0.50 27.14 198 ARG B C 1
ATOM 5260 C C B ARG B 1 201 ? 68.536 67.729 3.793 0.50 27.63 198 ARG B C 1
ATOM 5261 O O A ARG B 1 201 ? 69.279 67.288 2.918 0.50 27.22 198 ARG B O 1
ATOM 5262 O O B ARG B 1 201 ? 69.273 67.424 2.857 0.50 27.58 198 ARG B O 1
ATOM 5277 N N . ARG B 1 202 ? 67.211 67.653 3.732 1.00 26.39 199 ARG B N 1
ATOM 5278 C CA . ARG B 1 202 ? 66.528 67.171 2.527 1.00 27.32 199 ARG B CA 1
ATOM 5279 C C . ARG B 1 202 ? 65.690 68.248 1.862 1.00 25.97 199 ARG B C 1
ATOM 5280 O O . ARG B 1 202 ? 66.073 69.397 1.882 1.00 25.94 199 ARG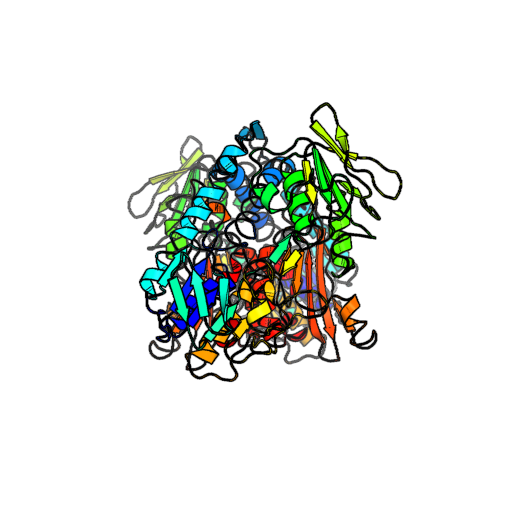 B O 1
ATOM 5288 N N . ASP B 1 203 ? 64.566 67.879 1.250 1.00 24.85 200 ASP B N 1
ATOM 5289 C CA . ASP B 1 203 ? 63.811 68.808 0.428 1.00 25.36 200 ASP B CA 1
ATOM 5290 C C . ASP B 1 203 ? 62.952 69.818 1.154 1.00 25.55 200 ASP B C 1
ATOM 5291 O O . ASP B 1 203 ? 62.541 70.816 0.553 1.00 25.57 200 ASP B O 1
ATOM 5296 N N . ARG B 1 204 ? 62.662 69.565 2.424 1.00 24.28 201 ARG B N 1
ATOM 5297 C CA . ARG B 1 204 ? 61.729 70.387 3.149 1.00 24.37 201 ARG B CA 1
ATOM 5298 C C . ARG B 1 204 ? 61.797 70.114 4.655 1.00 23.78 201 ARG B C 1
ATOM 5299 O O . ARG B 1 204 ? 62.313 69.095 5.070 1.00 23.91 201 ARG B O 1
ATOM 5307 N N . PRO B 1 205 ? 61.250 71.029 5.461 1.00 23.39 202 PRO B N 1
ATOM 5308 C CA . PRO B 1 205 ? 61.143 70.768 6.890 1.00 23.88 202 PRO B CA 1
ATOM 5309 C C . PRO B 1 205 ? 59.958 69.874 7.197 1.00 23.48 202 PRO B C 1
ATOM 5310 O O . PRO B 1 205 ? 59.118 69.626 6.315 1.00 22.47 202 PRO B O 1
ATOM 5314 N N . LEU B 1 206 ? 59.925 69.345 8.424 1.00 22.85 203 LEU B N 1
ATOM 5315 C CA . LEU B 1 206 ? 58.772 68.585 8.929 1.00 23.47 203 LEU B CA 1
ATOM 5316 C C . LEU B 1 206 ? 58.300 67.498 7.959 1.00 24.01 203 LEU B C 1
ATOM 5317 O O . LEU B 1 206 ? 57.114 67.428 7.613 1.00 22.78 203 LEU B O 1
ATOM 5322 N N . ARG B 1 207 ? 59.225 66.625 7.570 1.00 24.43 204 ARG B N 1
ATOM 5323 C CA . ARG B 1 207 ? 58.950 65.605 6.550 1.00 27.20 204 ARG B CA 1
ATOM 5324 C C . ARG B 1 207 ? 57.859 64.604 6.902 1.00 27.82 204 ARG B C 1
ATOM 5325 O O . ARG B 1 207 ? 57.190 64.066 6.013 1.00 26.88 204 ARG B O 1
ATOM 5333 N N . LYS B 1 208 ? 57.702 64.332 8.187 1.00 28.89 205 LYS B N 1
ATOM 5334 C CA . LYS B 1 208 ? 56.678 63.381 8.638 1.00 30.96 205 LYS B CA 1
ATOM 5335 C C . LYS B 1 208 ? 55.272 63.982 8.675 1.00 28.90 205 LYS B C 1
ATOM 5336 O O . LYS B 1 208 ? 54.301 63.257 8.814 1.00 28.29 205 LYS B O 1
ATOM 5342 N N A PHE B 1 209 ? 55.163 65.302 8.551 0.60 26.87 206 PHE B N 1
ATOM 5343 N N B PHE B 1 209 ? 55.182 65.295 8.499 0.40 27.40 206 PHE B N 1
ATOM 5344 C CA A PHE B 1 209 ? 53.853 65.961 8.539 0.60 27.14 206 PHE B CA 1
ATOM 5345 C CA B PHE B 1 209 ? 53.903 65.968 8.509 0.40 27.52 206 PHE B CA 1
ATOM 5346 C C A PHE B 1 209 ? 53.247 65.948 7.148 0.60 25.86 206 PHE B C 1
ATOM 5347 C C B PHE B 1 209 ? 53.249 65.903 7.138 0.40 26.27 206 PHE B C 1
ATOM 5348 O O A PHE B 1 209 ? 53.954 65.790 6.144 0.60 25.33 206 PHE B O 1
ATOM 5349 O O B PHE B 1 209 ? 53.936 65.681 6.128 0.40 26.00 206 PHE B O 1
ATOM 5364 N N . ASP B 1 210 ? 51.927 66.095 7.106 1.00 25.21 207 ASP B N 1
ATOM 5365 C CA . ASP B 1 210 ? 51.175 66.088 5.845 1.00 25.14 207 ASP B CA 1
ATOM 5366 C C . ASP B 1 210 ? 51.842 67.046 4.822 1.00 24.57 207 ASP B C 1
ATOM 5367 O O . ASP B 1 210 ? 52.085 68.213 5.118 1.00 22.66 207 ASP B O 1
ATOM 5372 N N . LYS B 1 211 ? 52.181 66.523 3.645 1.00 25.21 208 LYS B N 1
ATOM 5373 C CA . LYS B 1 211 ? 52.900 67.313 2.640 1.00 25.21 208 LYS B CA 1
ATOM 5374 C C . LYS B 1 211 ? 52.216 68.585 2.152 1.00 25.96 208 LYS B C 1
ATOM 5375 O O . LYS B 1 211 ? 52.894 69.569 1.865 1.00 25.17 208 LYS B O 1
ATOM 5381 N N A GLU B 1 212 ? 50.895 68.562 2.020 0.50 26.10 209 GLU B N 1
ATOM 5382 N N B GLU B 1 212 ? 50.891 68.541 2.039 0.50 25.90 209 GLU B N 1
ATOM 5383 C CA A GLU B 1 212 ? 50.180 69.763 1.564 0.50 26.88 209 GLU B CA 1
ATOM 5384 C CA B GLU B 1 212 ? 50.112 69.703 1.595 0.50 26.58 209 GLU B CA 1
ATOM 5385 C C A GLU B 1 212 ? 50.196 70.856 2.635 0.50 25.66 209 GLU B C 1
ATOM 5386 C C B GLU B 1 212 ? 50.212 70.827 2.627 0.50 25.51 209 GLU B C 1
ATOM 5387 O O A GLU B 1 212 ? 50.314 72.045 2.314 0.50 25.02 209 GLU B O 1
ATOM 5388 O O B GLU B 1 212 ? 50.401 71.997 2.276 0.50 24.95 209 GLU B O 1
ATOM 5399 N N . ILE B 1 213 ? 50.121 70.461 3.900 1.00 24.60 210 ILE B N 1
ATOM 5400 C CA . ILE B 1 213 ? 50.227 71.439 4.994 1.00 24.19 210 ILE B CA 1
ATOM 5401 C C . ILE B 1 213 ? 51.626 72.072 4.987 1.00 23.03 210 ILE B C 1
ATOM 5402 O O . ILE B 1 213 ? 51.766 73.301 5.091 1.00 22.93 210 ILE B O 1
ATOM 5407 N N . VAL B 1 214 ? 52.658 71.247 4.835 1.00 23.18 211 VAL B N 1
ATOM 5408 C CA . VAL B 1 214 ? 54.034 71.745 4.802 1.00 23.55 211 VAL B CA 1
ATOM 5409 C C . VAL B 1 214 ? 54.260 72.607 3.553 1.00 24.19 211 VAL B C 1
ATOM 5410 O O . VAL B 1 214 ? 55.043 73.551 3.583 1.00 24.37 211 VAL B O 1
ATOM 5414 N N . GLY B 1 215 ? 53.562 72.306 2.467 1.00 25.03 212 GLY B N 1
ATOM 5415 C CA . GLY B 1 215 ? 53.664 73.138 1.272 1.00 25.22 212 GLY B CA 1
ATOM 5416 C C . GLY B 1 215 ? 53.263 74.571 1.567 1.00 25.15 212 GLY B C 1
ATOM 5417 O O . GLY B 1 215 ? 53.893 75.505 1.073 1.00 24.28 212 GLY B O 1
ATOM 5418 N N . THR B 1 216 ? 52.209 74.747 2.359 1.00 23.32 213 THR B N 1
ATOM 5419 C CA . THR B 1 216 ? 51.776 76.090 2.760 1.00 23.95 213 THR B CA 1
ATOM 5420 C C . THR B 1 216 ? 52.818 76.742 3.664 1.00 23.45 213 THR B C 1
ATOM 5421 O O . THR B 1 216 ? 53.112 77.922 3.513 1.00 22.78 213 THR B O 1
ATOM 5425 N N . LEU B 1 217 ? 53.375 75.965 4.587 1.00 22.00 214 LEU B N 1
ATOM 5426 C CA . LEU B 1 217 ? 54.412 76.462 5.477 1.00 22.46 214 LEU B CA 1
ATOM 5427 C C . LEU B 1 217 ? 55.579 77.017 4.671 1.00 22.17 214 LEU B C 1
ATOM 5428 O O . LEU B 1 217 ? 56.063 78.110 4.942 1.00 21.91 214 LEU B O 1
ATOM 5433 N N . VAL B 1 218 ? 56.028 76.245 3.691 1.00 21.76 215 VAL B N 1
ATOM 5434 C CA . VAL B 1 218 ? 57.162 76.644 2.858 1.00 22.44 215 VAL B CA 1
ATOM 5435 C C . VAL B 1 218 ? 56.854 77.904 2.049 1.00 23.12 215 VAL B C 1
ATOM 5436 O O . VAL B 1 218 ? 57.686 78.814 1.980 1.00 23.71 215 VAL B O 1
ATOM 5440 N N . ASP B 1 219 ? 55.674 77.953 1.438 1.00 24.12 216 ASP B N 1
ATOM 5441 C CA . ASP B 1 219 ? 55.269 79.125 0.674 1.00 26.63 216 ASP B CA 1
ATOM 5442 C C . ASP B 1 219 ? 55.222 80.373 1.558 1.00 24.90 216 ASP B C 1
ATOM 5443 O O . ASP B 1 219 ? 55.699 81.433 1.155 1.00 25.64 216 ASP B O 1
ATOM 5448 N N . GLU B 1 220 ? 54.655 80.245 2.757 1.00 25.14 217 GLU B N 1
ATOM 5449 C CA . GLU B 1 220 ? 54.532 81.399 3.657 1.00 26.07 217 GLU B CA 1
ATOM 5450 C C . GLU B 1 220 ? 55.887 81.826 4.230 1.00 26.49 217 GLU B C 1
ATOM 5451 O O . GLU B 1 220 ? 56.111 83.022 4.449 1.00 26.58 217 GLU B O 1
ATOM 5457 N N A MET B 1 221 ? 56.773 80.864 4.451 0.50 25.91 218 MET B N 1
ATOM 5458 N N B MET B 1 221 ? 56.767 80.856 4.508 0.50 26.41 218 MET B N 1
ATOM 5459 C CA A MET B 1 221 ? 58.109 81.161 4.916 0.50 26.77 218 MET B CA 1
ATOM 5460 C CA B MET B 1 221 ? 58.131 81.151 4.967 0.50 27.70 218 MET B CA 1
ATOM 5461 C C A MET B 1 221 ? 58.876 81.941 3.831 0.50 27.06 218 MET B C 1
ATOM 5462 C C B MET B 1 221 ? 58.872 81.955 3.891 0.50 27.64 218 MET B C 1
ATOM 5463 O O A MET B 1 221 ? 59.619 82.885 4.129 0.50 26.47 218 MET B O 1
ATOM 5464 O O B MET B 1 221 ? 59.572 82.931 4.188 0.50 26.94 218 MET B O 1
ATOM 5473 N N A LYS B 1 222 ? 58.673 81.570 2.575 0.50 27.66 219 LYS B N 1
ATOM 5474 N N B LYS B 1 222 ? 58.701 81.560 2.639 0.50 27.72 219 LYS B N 1
ATOM 5475 C CA A LYS B 1 222 ? 59.316 82.290 1.460 0.50 29.32 219 LYS B CA 1
ATOM 5476 C CA B LYS B 1 222 ? 59.329 82.288 1.533 0.50 29.14 219 LYS B CA 1
ATOM 5477 C C A LYS B 1 222 ? 58.799 83.728 1.354 0.50 29.58 219 LYS B C 1
ATOM 5478 C C B LYS B 1 222 ? 58.840 83.741 1.528 0.50 29.36 219 LYS B C 1
ATOM 5479 O O A LYS B 1 222 ? 59.537 84.633 0.966 0.50 29.95 219 LYS B O 1
ATOM 5480 O O B LYS B 1 222 ? 59.645 84.677 1.411 0.50 29.08 219 LYS B O 1
ATOM 5491 N N . LYS B 1 223 ? 57.531 83.927 1.692 1.00 28.95 220 LYS B N 1
ATOM 5492 C CA . LYS B 1 223 ? 56.923 85.261 1.704 1.00 30.38 220 LYS B CA 1
ATOM 5493 C C . LYS B 1 223 ? 57.372 86.143 2.883 1.00 30.56 220 LYS B C 1
ATOM 5494 O O . LYS B 1 223 ? 57.721 87.286 2.679 1.00 29.45 220 LYS B O 1
ATOM 5500 N N A ASP B 1 224 ? 57.285 85.537 4.060 0.50 33.43 221 ASP B N 1
ATOM 5501 N N B ASP B 1 224 ? 57.400 85.657 4.129 0.50 33.89 221 ASP B N 1
ATOM 5502 C CA A ASP B 1 224 ? 57.559 86.155 5.309 0.50 33.55 221 ASP B CA 1
ATOM 5503 C CA B ASP B 1 224 ? 57.867 86.538 5.241 0.50 34.83 221 ASP B CA 1
ATOM 5504 C C A ASP B 1 224 ? 58.041 85.101 6.290 0.50 32.11 221 ASP B C 1
ATOM 5505 C C B ASP B 1 224 ? 58.414 85.838 6.497 0.50 33.74 221 ASP B C 1
ATOM 5506 O O A ASP B 1 224 ? 57.261 84.446 6.983 0.50 31.15 221 ASP B O 1
ATOM 5507 O O B ASP B 1 224 ? 58.084 86.238 7.618 0.50 35.47 221 ASP B O 1
ATOM 5516 N N . GLY B 1 225 ? 59.331 84.885 6.281 1.00 31.88 222 GLY B N 1
ATOM 5517 C CA . GLY B 1 225 ? 59.927 84.038 7.306 1.00 30.55 222 GLY B CA 1
ATOM 5518 C C . GLY B 1 225 ? 61.406 83.933 7.095 1.00 30.18 222 GLY B C 1
ATOM 5519 O O . GLY B 1 225 ? 61.978 84.705 6.314 1.00 29.49 222 GLY B O 1
ATOM 5520 N N . PRO B 1 226 ? 62.051 82.976 7.782 1.00 27.93 223 PRO B N 1
ATOM 5521 C CA . PRO B 1 226 ? 63.469 82.774 7.569 1.00 28.52 223 PRO B CA 1
ATOM 5522 C C . PRO B 1 226 ? 63.776 82.319 6.150 1.00 28.09 223 PRO B C 1
ATOM 5523 O O . PRO B 1 226 ? 62.883 81.866 5.440 1.00 28.05 223 PRO B O 1
ATOM 5527 N N . HIS B 1 227 ? 65.029 82.485 5.755 1.00 27.53 224 HIS B N 1
ATOM 5528 C CA . HIS B 1 227 ? 65.517 81.999 4.474 1.00 28.13 224 HIS B CA 1
ATOM 5529 C C . HIS B 1 227 ? 65.682 80.496 4.638 1.00 27.29 224 HIS B C 1
ATOM 5530 O O . HIS B 1 227 ? 66.406 80.049 5.516 1.00 26.67 224 HIS B O 1
ATOM 5537 N N . LEU B 1 228 ? 65.054 79.727 3.763 1.00 26.87 225 LEU B N 1
ATOM 5538 C CA . LEU B 1 228 ? 65.113 78.291 3.849 1.00 26.65 225 LEU B CA 1
ATOM 5539 C C . LEU B 1 228 ? 66.150 77.746 2.861 1.00 26.39 225 LEU B C 1
ATOM 5540 O O . LEU B 1 228 ? 66.111 78.069 1.679 1.00 27.52 225 LEU B O 1
ATOM 5545 N N . HIS B 1 229 ? 67.072 76.926 3.365 1.00 24.88 226 HIS B N 1
ATOM 5546 C CA . HIS B 1 229 ? 68.105 76.284 2.548 1.00 26.21 226 HIS B CA 1
ATOM 5547 C C . HIS B 1 229 ? 67.910 74.773 2.663 1.00 26.23 226 HIS B C 1
ATOM 5548 O O . HIS B 1 229 ? 67.933 74.207 3.778 1.00 24.60 226 HIS B O 1
ATOM 5555 N N . THR B 1 230 ? 67.690 74.138 1.523 1.00 26.55 227 THR B N 1
ATOM 5556 C CA . THR B 1 230 ? 67.400 72.715 1.468 1.00 27.28 227 THR B CA 1
ATOM 5557 C C . THR B 1 230 ? 68.624 71.976 0.997 1.00 27.24 227 THR B C 1
ATOM 5558 O O . THR B 1 230 ? 69.566 72.593 0.503 1.00 27.36 227 THR B O 1
ATOM 5562 N N . PHE B 1 231 ? 68.604 70.650 1.146 1.00 26.31 228 PHE B N 1
ATOM 5563 C CA . PHE B 1 231 ? 69.724 69.784 0.818 1.00 27.05 228 PHE B CA 1
ATOM 5564 C C . PHE B 1 231 ? 71.021 70.358 1.381 1.00 27.36 228 PHE B C 1
ATOM 5565 O O . PHE B 1 231 ? 72.072 70.358 0.740 1.00 27.91 228 PHE B O 1
ATOM 5573 N N . SER B 1 232 ? 70.923 70.809 2.622 1.00 26.49 229 SER B N 1
ATOM 5574 C CA . SER B 1 232 ? 71.989 71.548 3.281 1.00 27.05 229 SER B CA 1
ATOM 5575 C C . SER B 1 232 ? 72.518 70.757 4.453 1.00 26.75 229 SER B C 1
ATOM 5576 O O . SER B 1 232 ? 71.872 70.703 5.500 1.00 29.94 229 SER B O 1
ATOM 5579 N N . VAL B 1 233 ? 73.677 70.131 4.271 1.00 26.19 230 VAL B N 1
ATOM 5580 C CA . VAL B 1 233 ? 74.296 69.290 5.302 1.00 26.56 230 VAL B CA 1
ATOM 5581 C C . VAL B 1 233 ? 75.563 69.991 5.843 1.00 27.17 230 VAL B C 1
ATOM 5582 O O . VAL B 1 233 ? 76.508 70.217 5.093 1.00 27.98 230 VAL B O 1
ATOM 5586 N N . PRO B 1 234 ? 75.590 70.313 7.138 1.00 27.10 231 PRO B N 1
ATOM 5587 C CA . PRO B 1 234 ? 76.780 70.957 7.729 1.00 27.46 231 PRO B CA 1
ATOM 5588 C C . PRO B 1 234 ? 78.045 70.103 7.622 1.00 27.19 231 PRO B C 1
ATOM 5589 O O . PRO B 1 234 ? 78.007 68.898 7.907 1.00 27.45 231 PRO B O 1
ATOM 5593 N N . LYS B 1 235 ? 79.136 70.736 7.201 1.00 26.85 232 LYS B N 1
ATOM 5594 C CA . LYS B 1 235 ? 80.439 70.108 7.068 1.00 28.43 232 LYS B CA 1
ATOM 5595 C C . LYS B 1 235 ? 81.363 70.584 8.190 1.00 27.29 232 LYS B C 1
ATOM 5596 O O . LYS B 1 235 ? 82.129 69.807 8.744 1.00 26.17 232 LYS B O 1
ATOM 5602 N N . GLU B 1 236 ? 81.334 71.878 8.469 1.00 26.44 233 GLU B N 1
ATOM 5603 C CA . GLU B 1 236 ? 82.151 72.424 9.558 1.00 27.65 233 GLU B CA 1
ATOM 5604 C C . GLU B 1 236 ? 81.707 73.829 9.879 1.00 25.03 233 GLU B C 1
ATOM 5605 O O . GLU B 1 236 ? 80.994 74.468 9.097 1.00 24.36 233 GLU B O 1
ATOM 5611 N N . VAL B 1 237 ? 82.072 74.274 11.072 1.00 24.94 234 VAL B N 1
ATOM 5612 C CA . VAL B 1 237 ? 81.807 75.623 11.498 1.00 24.13 234 VAL B CA 1
ATOM 5613 C C . VAL B 1 237 ? 83.143 76.242 11.857 1.00 24.94 234 VAL B C 1
ATOM 5614 O O . VAL B 1 237 ? 83.912 75.665 12.633 1.00 23.86 234 VAL B O 1
ATOM 5618 N N A ILE B 1 238 ? 83.401 77.417 11.288 0.50 24.88 235 ILE B N 1
ATOM 5619 N N B ILE B 1 238 ? 83.414 77.411 11.283 0.50 24.76 235 ILE B N 1
ATOM 5620 C CA A ILE B 1 238 ? 84.630 78.163 11.497 0.50 26.19 235 ILE B CA 1
ATOM 5621 C CA B ILE B 1 238 ? 84.636 78.142 11.545 0.50 25.99 235 ILE B CA 1
ATOM 5622 C C A ILE B 1 238 ? 84.360 79.409 12.334 0.50 26.04 235 ILE B C 1
ATOM 5623 C C B ILE B 1 238 ? 84.311 79.352 12.398 0.50 25.80 235 ILE B C 1
ATOM 5624 O O A ILE B 1 238 ? 83.441 80.160 12.028 0.50 25.94 235 ILE B O 1
ATOM 5625 O O B ILE B 1 238 ? 83.310 80.014 12.170 0.50 25.58 235 ILE B O 1
ATOM 5634 N N . LYS B 1 239 ? 85.159 79.627 13.378 1.00 26.65 236 LYS B N 1
ATOM 5635 C CA . LYS B 1 239 ? 85.046 80.825 14.190 1.00 28.01 236 LYS B CA 1
ATOM 5636 C C . LYS B 1 239 ? 86.053 81.829 13.623 1.00 27.81 236 LYS B C 1
ATOM 5637 O O . LYS B 1 239 ? 87.267 81.613 13.684 1.00 27.76 236 LYS B O 1
ATOM 5643 N N . ASN B 1 240 ? 85.547 82.919 13.079 1.00 27.71 237 ASN B N 1
ATOM 5644 C CA . ASN B 1 240 ? 86.387 83.934 12.460 1.00 29.30 237 ASN B CA 1
ATOM 5645 C C . ASN B 1 240 ? 87.035 84.824 13.513 1.00 31.06 237 ASN B C 1
ATOM 5646 O O . ASN B 1 240 ? 86.646 84.797 14.686 1.00 31.46 237 ASN B O 1
ATOM 5651 N N . THR B 1 241 ? 88.013 85.618 13.101 1.00 32.43 238 THR B N 1
ATOM 5652 C CA . THR B 1 241 ? 88.743 86.484 14.046 1.00 34.94 238 THR B CA 1
ATOM 5653 C C . THR B 1 241 ? 87.864 87.560 14.677 1.00 35.86 238 THR B C 1
ATOM 5654 O O . THR B 1 241 ? 88.138 87.990 15.788 1.00 36.98 238 THR B O 1
ATOM 5658 N N . ASP B 1 242 ? 86.788 87.953 13.986 1.00 35.45 239 ASP B N 1
ATOM 5659 C CA . ASP B 1 242 ? 85.848 88.955 14.512 1.00 35.71 239 ASP B CA 1
ATOM 5660 C C . ASP B 1 242 ? 84.736 88.325 15.347 1.00 34.63 239 ASP B C 1
ATOM 5661 O O . ASP B 1 242 ? 83.753 88.984 15.659 1.00 35.58 239 ASP B O 1
ATOM 5666 N N . ASN B 1 243 ? 84.888 87.039 15.660 1.00 34.41 240 ASN B N 1
ATOM 5667 C CA . ASN B 1 243 ? 83.952 86.255 16.482 1.00 34.99 240 ASN B CA 1
ATOM 5668 C C . ASN B 1 243 ? 82.686 85.794 15.790 1.00 31.57 240 ASN B C 1
ATOM 5669 O O . ASN B 1 243 ? 81.913 85.071 16.390 1.00 30.06 240 ASN B O 1
ATOM 5674 N N . SER B 1 244 ? 82.492 86.168 14.527 1.00 30.12 241 SER B N 1
ATOM 5675 C CA . SER B 1 244 ? 81.388 85.634 13.748 1.00 28.69 241 SER B CA 1
ATOM 5676 C C . SER B 1 244 ? 81.690 84.149 13.469 1.00 27.99 241 SER B C 1
ATOM 5677 O O . SER B 1 244 ? 82.812 83.685 13.675 1.00 29.59 241 SER B O 1
ATOM 5680 N N . LEU B 1 245 ? 80.689 83.430 12.995 1.00 25.72 242 LEU B N 1
ATOM 5681 C CA . LEU B 1 245 ? 80.820 82.020 12.687 1.00 26.24 242 LEU B CA 1
ATOM 5682 C C . LEU B 1 245 ? 80.471 81.797 11.249 1.00 26.52 242 LEU B C 1
ATOM 5683 O O . LEU B 1 245 ? 79.482 82.346 10.790 1.00 27.14 242 LEU B O 1
ATOM 5688 N N . THR B 1 246 ? 81.267 80.995 10.536 1.00 25.76 243 THR B N 1
ATOM 5689 C CA . THR B 1 246 ? 80.930 80.628 9.172 1.00 25.60 243 THR B CA 1
ATOM 5690 C C . THR B 1 246 ? 80.554 79.147 9.108 1.00 25.08 243 THR B C 1
ATOM 5691 O O . THR B 1 246 ? 81.354 78.276 9.474 1.00 24.50 243 THR B O 1
ATOM 5695 N N . LEU B 1 247 ? 79.313 78.881 8.693 1.00 23.87 244 LEU B N 1
ATOM 5696 C CA . LEU B 1 247 ? 78.831 77.540 8.476 1.00 24.35 244 LEU B CA 1
ATOM 5697 C C . LEU B 1 247 ? 79.169 77.152 7.056 1.00 24.59 244 LEU B C 1
ATOM 5698 O O . LEU B 1 247 ? 78.754 77.837 6.115 1.00 25.62 244 LEU B O 1
ATOM 5703 N N . ILE B 1 248 ? 79.900 76.049 6.908 1.00 25.15 245 ILE B N 1
ATOM 5704 C CA . ILE B 1 248 ? 80.271 75.501 5.616 1.00 25.96 245 ILE B CA 1
ATOM 5705 C C . ILE B 1 248 ? 79.475 74.223 5.413 1.00 24.87 245 ILE B C 1
ATOM 5706 O O . ILE B 1 248 ? 79.504 73.319 6.263 1.00 24.05 245 ILE B O 1
ATOM 5711 N N . LEU B 1 249 ? 78.747 74.155 4.300 1.00 24.43 246 LEU B N 1
ATOM 5712 C CA . LEU B 1 249 ? 77.952 72.989 3.951 1.00 24.69 246 LEU B CA 1
ATOM 5713 C C . LEU B 1 249 ? 78.707 72.032 3.036 1.00 25.63 246 LEU B C 1
ATOM 5714 O O . LEU B 1 249 ? 79.681 72.426 2.383 1.00 26.11 246 LEU B O 1
ATOM 5719 N N A GLU B 1 250 ? 78.248 70.778 2.977 0.50 25.90 247 GLU B N 1
ATOM 5720 N N B GLU B 1 250 ? 78.239 70.783 2.974 0.50 25.64 247 GLU B N 1
ATOM 5721 C CA A GLU B 1 250 ? 78.845 69.774 2.090 0.50 27.57 247 GLU B CA 1
ATOM 5722 C CA B GLU B 1 250 ? 78.824 69.780 2.085 0.50 27.13 247 GLU B CA 1
ATOM 5723 C C A GLU B 1 250 ? 78.726 70.172 0.616 0.50 27.94 247 GLU B C 1
ATOM 5724 C C B GLU B 1 250 ? 78.733 70.187 0.619 0.50 27.69 247 GLU B C 1
ATOM 5725 O O A GLU B 1 250 ? 79.503 69.709 -0.215 0.50 28.05 247 GLU B O 1
ATOM 5726 O O B GLU B 1 250 ? 79.536 69.748 -0.202 0.50 27.85 247 GLU B O 1
ATOM 5737 N N . ASN B 1 251 ? 77.752 71.024 0.291 1.00 27.42 248 ASN B N 1
ATOM 5738 C CA . ASN B 1 251 ? 77.573 71.478 -1.120 1.00 28.65 248 ASN B CA 1
ATOM 5739 C C . ASN B 1 251 ? 78.490 72.639 -1.485 1.00 28.74 248 ASN B C 1
ATOM 5740 O O . ASN B 1 251 ? 78.455 73.141 -2.599 1.00 30.51 248 ASN B O 1
ATOM 5745 N N . GLY B 1 252 ? 79.277 73.109 -0.533 1.00 28.91 249 GLY B N 1
ATOM 5746 C CA . GLY B 1 252 ? 80.219 74.177 -0.798 1.00 30.67 249 GLY B CA 1
ATOM 5747 C C . GLY B 1 252 ? 79.794 75.564 -0.341 1.00 30.76 249 GLY B C 1
ATOM 5748 O O . GLY B 1 252 ? 80.648 76.423 -0.181 1.00 31.90 249 GLY B O 1
ATOM 5749 N N A GLU B 1 253 ? 78.493 75.776 -0.122 0.50 30.63 250 GLU B N 1
ATOM 5750 N N B GLU B 1 253 ? 78.494 75.801 -0.150 0.50 30.54 250 GLU B N 1
ATOM 5751 C CA A GLU B 1 253 ? 78.015 77.075 0.334 0.50 30.60 250 GLU B CA 1
ATOM 5752 C CA B GLU B 1 253 ? 78.032 77.117 0.285 0.50 30.47 250 GLU B CA 1
ATOM 5753 C C A GLU B 1 253 ? 78.547 77.420 1.708 0.50 29.93 250 GLU B C 1
ATOM 5754 C C B GLU B 1 253 ? 78.494 77.430 1.699 0.50 29.83 250 GLU B C 1
ATOM 5755 O O A GLU B 1 253 ? 78.805 76.528 2.537 0.50 28.33 250 GLU B O 1
ATOM 5756 O O B GLU B 1 253 ? 78.665 76.525 2.536 0.50 28.36 250 GLU B O 1
ATOM 5767 N N . GLU B 1 254 ? 78.714 78.721 1.938 1.00 29.99 251 GLU B N 1
ATOM 5768 C CA . GLU B 1 254 ? 79.179 79.235 3.221 1.00 30.60 251 GLU B CA 1
ATOM 5769 C C . GLU B 1 254 ? 78.250 80.361 3.650 1.00 29.88 251 GLU B C 1
ATOM 5770 O O . GLU B 1 254 ? 77.846 81.188 2.813 1.00 29.78 251 GLU B O 1
ATOM 5776 N N . TYR B 1 255 ? 77.894 80.379 4.938 1.00 27.98 252 TYR B N 1
ATOM 5777 C CA . TYR B 1 255 ? 77.032 81.402 5.516 1.00 28.00 252 TYR B CA 1
ATOM 5778 C C . TYR B 1 255 ? 77.661 81.900 6.794 1.00 27.10 252 TYR B C 1
ATOM 5779 O O . TYR B 1 255 ? 77.974 81.111 7.681 1.00 25.63 252 TYR B O 1
ATOM 5788 N N . THR B 1 256 ? 77.855 83.212 6.880 1.00 26.48 253 THR B N 1
ATOM 5789 C CA . THR B 1 256 ? 78.468 83.813 8.047 1.00 26.49 253 THR B CA 1
ATOM 5790 C C . THR B 1 256 ? 77.375 84.411 8.912 1.00 26.20 253 THR B C 1
ATOM 5791 O O . THR B 1 256 ? 76.552 85.197 8.440 1.00 25.58 253 THR B O 1
ATOM 5795 N N . VAL B 1 257 ? 77.364 83.998 10.169 1.00 24.80 254 VAL B N 1
ATOM 5796 C CA . VAL B 1 257 ? 76.346 84.426 11.131 1.00 24.54 254 VAL B CA 1
ATOM 5797 C C . VAL B 1 257 ? 76.986 84.798 12.459 1.00 25.01 254 VAL B C 1
ATOM 5798 O O . VAL B 1 257 ? 78.181 84.618 12.657 1.00 24.32 254 VAL B O 1
ATOM 5802 N N . ASP B 1 258 ? 76.179 85.331 13.367 1.00 24.43 255 ASP B N 1
ATOM 5803 C CA . ASP B 1 258 ? 76.651 85.702 14.699 1.00 25.03 255 ASP B CA 1
ATOM 5804 C C . ASP B 1 258 ? 76.437 84.570 15.683 1.00 24.86 255 ASP B C 1
ATOM 5805 O O . ASP B 1 258 ? 77.261 84.357 16.587 1.00 24.98 255 ASP B O 1
ATOM 5810 N N . THR B 1 259 ? 75.355 83.828 15.471 1.00 23.45 256 THR B N 1
ATOM 5811 C CA . THR B 1 259 ? 74.964 82.721 16.349 1.00 23.56 256 THR B CA 1
ATOM 5812 C C . THR B 1 259 ? 74.461 81.565 15.483 1.00 22.69 256 THR B C 1
ATOM 5813 O O . THR B 1 259 ? 73.768 81.795 14.480 1.00 21.94 256 THR B O 1
ATOM 5817 N N . LEU B 1 260 ? 74.809 80.341 15.868 1.00 22.46 257 LEU B N 1
ATOM 5818 C CA . LEU B 1 260 ? 74.356 79.135 15.158 1.00 22.57 257 LEU B CA 1
ATOM 5819 C C . LEU B 1 260 ? 73.707 78.195 16.173 1.00 22.21 257 LEU B C 1
ATOM 5820 O O . LEU B 1 260 ? 74.312 77.882 17.211 1.00 21.74 257 LEU B O 1
ATOM 5825 N N . ILE B 1 261 ? 72.483 77.770 15.864 1.00 21.20 258 ILE B N 1
ATOM 5826 C CA . ILE B 1 261 ? 71.708 76.875 16.731 1.00 21.54 258 ILE B CA 1
ATOM 5827 C C . ILE B 1 261 ? 71.543 75.508 16.099 1.00 21.29 258 ILE B C 1
ATOM 5828 O O . ILE B 1 261 ? 70.982 75.391 15.010 1.00 20.83 258 ILE B O 1
ATOM 5833 N N . TRP B 1 262 ? 72.048 74.479 16.793 1.00 20.88 259 TRP B N 1
ATOM 5834 C CA . TRP B 1 262 ? 71.826 73.088 16.410 1.00 21.11 259 TRP B CA 1
ATOM 5835 C C . TRP B 1 262 ? 70.478 72.626 16.976 1.00 21.40 259 TRP B C 1
ATOM 5836 O O . TRP B 1 262 ? 70.310 72.575 18.191 1.00 21.31 259 TRP B O 1
ATOM 5847 N N . ALA B 1 263 ? 69.540 72.308 16.090 1.00 21.55 260 ALA B N 1
ATOM 5848 C CA . ALA B 1 263 ? 68.209 71.768 16.451 1.00 22.00 260 ALA B CA 1
ATOM 5849 C C . ALA B 1 263 ? 67.978 70.529 15.578 1.00 22.65 260 ALA B C 1
ATOM 5850 O O . ALA B 1 263 ? 66.971 70.404 14.856 1.00 21.85 260 ALA B O 1
ATOM 5852 N N . ILE B 1 264 ? 68.939 69.615 15.664 1.00 22.92 261 ILE B N 1
ATOM 5853 C CA . ILE B 1 264 ? 69.013 68.444 14.774 1.00 23.82 261 ILE B CA 1
ATOM 5854 C C . ILE B 1 264 ? 68.377 67.194 15.335 1.00 25.02 261 ILE B C 1
ATOM 5855 O O . ILE B 1 264 ? 68.280 66.178 14.623 1.00 26.40 261 ILE B O 1
ATOM 5860 N N . GLY B 1 265 ? 67.961 67.250 16.595 1.00 24.21 262 GLY B N 1
ATOM 5861 C CA . GLY B 1 265 ? 67.295 66.115 17.248 1.00 25.15 262 GLY B CA 1
ATOM 5862 C C . GLY B 1 265 ? 67.582 66.083 18.730 1.00 24.61 262 GLY B C 1
ATOM 5863 O O . GLY B 1 265 ? 68.433 66.821 19.224 1.00 25.65 262 GLY B O 1
ATOM 5864 N N . ARG B 1 266 ? 66.832 65.254 19.441 1.00 25.71 263 ARG B N 1
ATOM 5865 C CA . ARG B 1 266 ? 67.025 65.038 20.866 1.00 26.18 263 ARG B CA 1
ATOM 5866 C C . ARG B 1 266 ? 67.120 63.550 21.106 1.00 27.38 263 ARG B C 1
ATOM 5867 O O . ARG B 1 266 ? 66.549 62.758 20.366 1.00 27.35 263 ARG B O 1
ATOM 5875 N N . ALA B 1 267 ? 67.889 63.191 22.118 1.00 24.68 264 ALA B N 1
ATOM 5876 C CA . ALA B 1 267 ? 68.114 61.801 22.514 1.00 24.89 264 ALA B CA 1
ATOM 5877 C C . ALA B 1 267 ? 67.827 61.627 24.000 1.00 23.30 264 ALA B C 1
ATOM 5878 O O . ALA B 1 267 ? 67.929 62.555 24.771 1.00 22.15 264 ALA B O 1
ATOM 5880 N N . ALA B 1 268 ? 67.537 60.398 24.394 1.00 22.71 265 ALA B N 1
ATOM 5881 C CA . ALA B 1 268 ? 67.215 60.090 25.793 1.00 22.28 265 ALA B CA 1
ATOM 5882 C C . ALA B 1 268 ? 68.388 60.316 26.741 1.00 21.97 265 ALA B C 1
ATOM 5883 O O . ALA B 1 268 ? 69.543 60.061 26.377 1.00 22.51 265 ALA B O 1
ATOM 5885 N N . ASN B 1 269 ? 68.074 60.761 27.955 1.00 21.13 266 ASN B N 1
ATOM 5886 C CA . ASN B 1 269 ? 69.048 60.865 29.023 1.00 22.32 266 ASN B CA 1
ATOM 5887 C C . ASN B 1 269 ? 69.176 59.490 29.700 1.00 22.30 266 ASN B C 1
ATOM 5888 O O . ASN B 1 269 ? 68.408 59.154 30.601 1.00 21.60 266 ASN B O 1
ATOM 5893 N N . THR B 1 270 ? 70.138 58.697 29.236 1.00 23.25 267 THR B N 1
ATOM 5894 C CA . THR B 1 270 ? 70.372 57.368 29.793 1.00 23.65 267 THR B CA 1
ATOM 5895 C C . THR B 1 270 ? 71.788 57.192 30.357 1.00 25.48 267 THR B C 1
ATOM 5896 O O . THR B 1 270 ? 72.052 56.181 31.010 1.00 24.04 267 THR B O 1
ATOM 5900 N N . LYS B 1 271 ? 72.677 58.159 30.099 1.00 25.63 268 LYS B N 1
ATOM 5901 C CA . LYS B 1 271 ? 74.070 58.056 30.500 1.00 27.66 268 LYS B CA 1
ATOM 5902 C C . LYS B 1 271 ? 74.438 58.935 31.675 1.00 26.34 268 LYS B C 1
ATOM 5903 O O . LYS B 1 271 ? 73.801 59.946 31.925 1.00 25.75 268 LYS B O 1
ATOM 5909 N N . GLY B 1 272 ? 75.465 58.506 32.401 1.00 25.87 269 GLY B N 1
ATOM 5910 C CA . GLY B 1 272 ? 76.002 59.303 33.505 1.00 26.63 269 GLY B CA 1
ATOM 5911 C C . GLY B 1 272 ? 75.408 59.073 34.875 1.00 25.80 269 GLY B C 1
ATOM 5912 O O . GLY B 1 272 ? 75.850 59.696 35.831 1.00 27.55 269 GLY B O 1
ATOM 5913 N N . PHE B 1 273 ? 74.415 58.199 34.991 1.00 24.28 270 PHE B N 1
ATOM 5914 C CA . PHE B 1 273 ? 73.808 57.918 36.306 1.00 24.29 270 PHE B CA 1
ATOM 5915 C C . PHE B 1 273 ? 73.755 56.438 36.629 1.00 24.62 270 PHE B C 1
ATOM 5916 O O . PHE B 1 273 ? 72.917 55.978 37.408 1.00 23.99 270 PHE B O 1
ATOM 5924 N N . ASN B 1 274 ? 74.688 55.701 36.029 1.00 25.62 271 ASN B N 1
ATOM 5925 C CA . ASN B 1 274 ? 74.900 54.290 36.307 1.00 26.45 271 ASN B CA 1
ATOM 5926 C C . ASN B 1 274 ? 73.696 53.413 36.037 1.00 25.49 271 ASN B C 1
ATOM 5927 O O . ASN B 1 274 ? 73.488 52.397 36.691 1.00 25.21 271 ASN B O 1
ATOM 5932 N N . LEU B 1 275 ? 72.916 53.781 35.029 1.00 25.48 272 LEU B N 1
ATOM 5933 C CA . LEU B 1 275 ? 71.767 52.983 34.631 1.00 25.02 272 LEU B CA 1
ATOM 5934 C C . LEU B 1 275 ? 72.168 51.551 34.271 1.00 26.41 272 LEU B C 1
ATOM 5935 O O . LEU B 1 275 ? 71.363 50.632 34.414 1.00 25.48 272 LEU B O 1
ATOM 5940 N N . GLU B 1 276 ? 73.418 51.352 33.838 1.00 27.93 273 GLU B N 1
ATOM 5941 C CA . GLU B 1 276 ? 73.861 50.017 33.434 1.00 31.20 273 GLU B CA 1
ATOM 5942 C C . GLU B 1 276 ? 73.699 48.964 34.535 1.00 29.85 273 GLU B C 1
ATOM 5943 O O . GLU B 1 276 ? 73.393 47.819 34.233 1.00 30.47 273 GLU B O 1
ATOM 5949 N N . VAL B 1 277 ? 73.840 49.351 35.799 1.00 27.51 274 VAL B N 1
ATOM 5950 C CA . VAL B 1 277 ? 73.748 48.360 36.883 1.00 27.71 274 VAL B CA 1
ATOM 5951 C C . VAL B 1 277 ? 72.324 47.843 37.126 1.00 26.81 274 VAL B C 1
ATOM 5952 O O . VAL B 1 277 ? 72.155 46.849 37.833 1.00 28.37 274 VAL B O 1
ATOM 5956 N N . THR B 1 278 ? 71.320 48.506 36.542 1.00 25.98 275 THR B N 1
ATOM 5957 C CA . THR B 1 278 ? 69.908 48.148 36.739 1.00 25.27 275 THR B CA 1
ATOM 5958 C C . THR B 1 278 ? 69.430 47.023 35.838 1.00 25.59 275 THR B C 1
ATOM 5959 O O . THR B 1 278 ? 68.413 46.397 36.118 1.00 25.28 275 THR B O 1
ATOM 5963 N N . GLY B 1 279 ? 70.149 46.779 34.749 1.00 25.01 276 GLY B N 1
ATOM 5964 C CA . GLY B 1 279 ? 69.728 45.777 33.775 1.00 26.42 276 GLY B CA 1
ATOM 5965 C C . GLY B 1 279 ? 68.637 46.278 32.821 1.00 26.04 276 GLY B C 1
ATOM 5966 O O . GLY B 1 279 ? 68.137 45.505 32.004 1.00 25.99 276 GLY B O 1
ATOM 5967 N N . VAL B 1 280 ? 68.273 47.558 32.925 1.00 24.43 277 VAL B N 1
ATOM 5968 C CA . VAL B 1 280 ? 67.237 48.135 32.050 1.00 24.64 277 VAL B CA 1
ATOM 5969 C C . VAL B 1 280 ? 67.700 48.138 30.592 1.00 25.85 277 VAL B C 1
ATOM 5970 O O . VAL B 1 280 ? 68.799 48.575 30.277 1.00 26.04 277 VAL B O 1
ATOM 5974 N N . THR B 1 281 ? 66.834 47.628 29.725 1.00 26.84 278 THR B N 1
ATOM 5975 C CA . THR B 1 281 ? 67.097 47.498 28.308 1.00 28.29 278 THR B CA 1
ATOM 5976 C C . THR B 1 281 ? 66.765 48.782 27.562 1.00 27.49 278 THR B C 1
ATOM 5977 O O . THR B 1 281 ? 65.735 49.409 27.834 1.00 24.84 278 THR B O 1
ATOM 5981 N N . LEU B 1 282 ? 67.628 49.157 26.619 1.00 27.06 279 LEU B N 1
ATOM 5982 C CA . LEU B 1 282 ? 67.329 50.287 25.714 1.00 27.93 279 LEU B CA 1
ATOM 5983 C C . LEU B 1 282 ? 66.873 49.745 24.355 1.00 29.53 279 LEU B C 1
ATOM 5984 O O . LEU B 1 282 ? 67.260 48.648 23.956 1.00 29.53 279 LEU B O 1
ATOM 5989 N N . ASP B 1 283 ? 66.043 50.508 23.649 1.00 29.88 280 ASP B N 1
ATOM 5990 C CA . ASP B 1 283 ? 65.629 50.111 22.305 1.00 31.75 280 ASP B CA 1
ATOM 5991 C C . ASP B 1 283 ? 66.706 50.557 21.303 1.00 32.54 280 ASP B C 1
ATOM 5992 O O . ASP B 1 283 ? 67.691 51.198 21.695 1.00 31.28 280 ASP B O 1
ATOM 5997 N N . SER B 1 284 ? 66.524 50.228 20.026 1.00 34.81 281 SER B N 1
ATOM 5998 C CA . SER B 1 284 ? 67.525 50.545 18.987 1.00 36.65 281 SER B CA 1
ATOM 5999 C C . SER B 1 284 ? 67.782 52.039 18.767 1.00 36.63 281 SER B C 1
ATOM 6000 O O . SER B 1 284 ? 68.788 52.408 18.170 1.00 36.44 281 SER B O 1
ATOM 6003 N N . ARG B 1 285 ? 66.885 52.887 19.255 1.00 35.48 282 ARG B N 1
ATOM 6004 C CA . ARG B 1 285 ? 67.048 54.337 19.125 1.00 36.23 282 ARG B CA 1
ATOM 6005 C C . ARG B 1 285 ? 67.652 54.953 20.387 1.00 33.12 282 ARG B C 1
ATOM 6006 O O . ARG B 1 285 ? 67.838 56.169 20.463 1.00 31.63 282 ARG B O 1
ATOM 6014 N N . GLY B 1 286 ? 67.979 54.105 21.366 1.00 29.90 283 GLY B N 1
ATOM 6015 C CA . GLY B 1 286 ? 68.591 54.547 22.605 1.00 28.39 283 GLY B CA 1
ATOM 6016 C C . GLY B 1 286 ? 67.617 54.955 23.708 1.00 26.31 283 GLY B C 1
ATOM 6017 O O . GLY B 1 286 ? 68.052 55.396 24.766 1.00 25.38 283 GLY B O 1
ATOM 6018 N N . PHE B 1 287 ? 66.308 54.849 23.467 1.00 25.31 284 PHE B N 1
ATOM 6019 C CA . PHE B 1 287 ? 65.322 55.163 24.511 1.00 23.57 284 PHE B CA 1
ATOM 6020 C C . PHE B 1 287 ? 65.155 53.949 25.437 1.00 23.27 284 PHE B C 1
ATOM 6021 O O . PHE B 1 287 ? 65.473 52.818 25.055 1.00 23.62 284 PHE B O 1
ATOM 6029 N N . ILE B 1 288 ? 64.677 54.178 26.657 1.00 23.06 285 ILE B N 1
ATOM 6030 C CA . ILE B 1 288 ? 64.399 53.067 27.563 1.00 22.48 285 ILE B CA 1
ATOM 6031 C C . ILE B 1 288 ? 63.164 52.331 27.022 1.00 23.82 285 ILE B C 1
ATOM 6032 O O . ILE B 1 288 ? 62.112 52.923 26.836 1.00 23.46 285 ILE B O 1
ATOM 6037 N N . ALA B 1 289 ? 63.313 51.039 26.739 1.00 25.29 286 ALA B N 1
ATOM 6038 C CA . ALA B 1 289 ? 62.194 50.256 26.235 1.00 25.60 286 ALA B CA 1
ATOM 6039 C C . ALA B 1 289 ? 61.172 50.046 27.348 1.00 24.89 286 ALA B C 1
ATOM 6040 O O . ALA B 1 289 ? 61.530 49.844 28.495 1.00 24.44 286 ALA B O 1
ATOM 6042 N N . THR B 1 290 ? 59.898 50.135 27.005 1.00 24.83 287 THR B N 1
ATOM 6043 C CA . THR B 1 290 ? 58.831 49.919 27.991 1.00 25.56 287 THR B CA 1
ATOM 6044 C C . THR B 1 290 ? 57.625 49.267 27.350 1.00 26.77 287 THR B C 1
ATOM 6045 O O . THR B 1 290 ? 57.467 49.308 26.121 1.00 28.09 287 THR B O 1
ATOM 6049 N N . ASP B 1 291 ? 56.778 48.667 28.184 1.00 25.04 288 ASP B N 1
ATOM 6050 C CA . ASP B 1 291 ? 55.528 48.112 27.708 1.00 26.10 288 ASP B CA 1
ATOM 6051 C C . ASP B 1 291 ? 54.429 49.203 27.782 1.00 25.01 288 ASP B C 1
ATOM 6052 O O . ASP B 1 291 ? 54.713 50.374 28.076 1.00 22.01 288 ASP B O 1
ATOM 6057 N N . ALA B 1 292 ? 53.182 48.823 27.529 1.00 24.92 289 ALA B N 1
ATOM 6058 C CA . ALA B 1 292 ? 52.084 49.803 27.541 1.00 25.78 289 ALA B CA 1
ATOM 6059 C C . ALA B 1 292 ? 51.844 50.480 28.908 1.00 24.80 289 ALA B C 1
ATOM 6060 O O . ALA B 1 292 ? 51.213 51.544 28.964 1.00 23.88 289 ALA B O 1
ATOM 6062 N N . PHE B 1 293 ? 52.374 49.867 29.976 1.00 23.04 290 PHE B N 1
ATOM 6063 C CA . PHE B 1 293 ? 52.214 50.347 31.355 1.00 23.14 290 PHE B CA 1
ATOM 6064 C C . PHE B 1 293 ? 53.481 51.012 31.917 1.00 22.19 290 PHE B C 1
ATOM 6065 O O . PHE B 1 293 ? 53.587 51.253 33.120 1.00 23.23 290 PHE B O 1
ATOM 6073 N N . GLU B 1 294 ? 54.407 51.358 31.022 1.00 21.86 291 GLU B N 1
ATOM 6074 C CA . GLU B 1 294 ? 55.672 52.025 31.357 1.00 21.52 291 GLU B CA 1
ATOM 6075 C C . GLU B 1 294 ? 56.641 51.154 32.155 1.00 21.70 291 GLU B C 1
ATOM 6076 O O . GLU B 1 294 ? 57.622 51.664 32.707 1.00 20.99 291 GLU B O 1
ATOM 6082 N N . ASN B 1 295 ? 56.389 49.840 32.181 1.00 22.79 292 ASN B N 1
ATOM 6083 C CA . ASN B 1 295 ? 57.319 48.918 32.818 1.00 22.33 292 ASN B CA 1
ATOM 6084 C C . ASN B 1 295 ? 58.557 48.720 31.948 1.00 23.07 292 ASN B C 1
ATOM 6085 O O . ASN B 1 295 ? 58.453 48.442 30.739 1.00 23.65 292 ASN B O 1
ATOM 6090 N N . THR B 1 296 ? 59.732 48.811 32.555 1.00 23.07 293 THR B N 1
ATOM 6091 C CA . THR B 1 296 ? 60.949 48.405 31.870 1.00 23.37 293 THR B CA 1
ATOM 6092 C C . THR B 1 296 ? 60.958 46.882 31.966 1.00 24.95 293 THR B C 1
ATOM 6093 O O . THR B 1 296 ? 60.013 46.260 32.483 1.00 24.62 293 THR B O 1
ATOM 6097 N N . ASN B 1 297 ? 62.031 46.266 31.487 1.00 25.77 294 ASN B N 1
ATOM 6098 C CA . ASN B 1 297 ? 62.185 44.819 31.616 1.00 26.87 294 ASN B CA 1
ATOM 6099 C C . ASN B 1 297 ? 62.525 44.385 33.051 1.00 27.10 294 ASN B C 1
ATOM 6100 O O . ASN B 1 297 ? 62.597 43.191 33.320 1.00 28.68 294 ASN B O 1
ATOM 6105 N N . VAL B 1 298 ? 62.760 45.325 33.966 1.00 25.61 295 VAL B N 1
ATOM 6106 C CA . VAL B 1 298 ? 63.147 44.988 35.336 1.00 26.67 295 VAL B CA 1
ATOM 6107 C C . VAL B 1 298 ? 62.000 45.342 36.278 1.00 27.38 295 VAL B C 1
ATOM 6108 O O . VAL B 1 298 ? 61.586 46.493 36.347 1.00 23.96 295 VAL B O 1
ATOM 6112 N N . GLU B 1 299 ? 61.506 44.353 37.021 1.00 29.08 296 GLU B N 1
ATOM 6113 C CA . GLU B 1 299 ? 60.401 44.589 37.949 1.00 31.28 296 GLU B CA 1
ATOM 6114 C C . GLU B 1 299 ? 60.778 45.679 38.938 1.00 28.15 296 GLU B C 1
ATOM 6115 O O . GLU B 1 299 ? 61.879 45.689 39.464 1.00 27.94 296 GLU B O 1
ATOM 6121 N N . GLY B 1 300 ? 59.864 46.610 39.161 1.00 27.39 297 GLY B N 1
ATOM 6122 C CA . GLY B 1 300 ? 60.095 47.716 40.094 1.00 26.13 297 GLY B CA 1
ATOM 6123 C C . GLY B 1 300 ? 60.705 48.954 39.465 1.00 25.25 297 GLY B C 1
ATOM 6124 O O . GLY B 1 300 ? 60.871 49.958 40.147 1.00 24.67 297 GLY B O 1
ATOM 6125 N N . LEU B 1 301 ? 61.043 48.891 38.170 1.00 23.54 298 LEU B N 1
ATOM 6126 C CA . LEU B 1 301 ? 61.599 50.037 37.455 1.00 23.20 298 LEU B CA 1
ATOM 6127 C C . LEU B 1 301 ? 60.667 50.411 36.300 1.00 21.77 298 LEU B C 1
ATOM 6128 O O . LEU B 1 301 ? 60.299 49.555 35.497 1.00 22.06 298 LEU B O 1
ATOM 6133 N N . TYR B 1 302 ? 60.341 51.696 36.209 1.00 21.06 299 TYR B N 1
ATOM 6134 C CA . TYR B 1 302 ? 59.447 52.227 35.176 1.00 20.45 299 TYR B CA 1
ATOM 6135 C C . TYR B 1 302 ? 60.131 53.369 34.439 1.00 20.25 299 TYR B C 1
ATOM 6136 O O . TYR B 1 302 ? 61.103 53.928 34.942 1.00 20.00 299 TYR B O 1
ATOM 6145 N N . ALA B 1 303 ? 59.623 53.737 33.259 1.00 19.15 300 ALA B N 1
ATOM 6146 C CA . ALA B 1 303 ? 60.180 54.881 32.548 1.00 19.38 300 ALA B CA 1
ATOM 6147 C C . ALA B 1 303 ? 59.114 55.559 31.718 1.00 19.97 300 ALA B C 1
ATOM 6148 O O . ALA B 1 303 ? 58.380 54.884 30.993 1.00 20.76 300 ALA B O 1
ATOM 6150 N N . LEU B 1 304 ? 59.035 56.885 31.803 1.00 19.92 301 LEU B N 1
ATOM 6151 C CA . LEU B 1 304 ? 58.047 57.609 31.016 1.00 19.73 301 LEU B CA 1
ATOM 6152 C C . LEU B 1 304 ? 58.515 58.997 30.728 1.00 19.64 301 LEU B C 1
ATOM 6153 O O . LEU B 1 304 ? 59.528 59.456 31.270 1.00 20.38 301 LEU B O 1
ATOM 6158 N N . GLY B 1 305 ? 57.771 59.677 29.864 1.00 19.28 302 GLY B N 1
ATOM 6159 C CA . GLY B 1 305 ? 58.187 60.995 29.393 1.00 19.83 302 GLY B CA 1
ATOM 6160 C C . GLY B 1 305 ? 59.144 60.796 28.236 1.00 20.40 302 GLY B C 1
ATOM 6161 O O . GLY B 1 305 ? 59.172 59.725 27.615 1.00 21.62 302 GLY B O 1
ATOM 6162 N N . ASP B 1 306 ? 59.931 61.818 27.945 1.00 21.37 303 ASP B N 1
ATOM 6163 C CA . ASP B 1 306 ? 60.819 61.782 26.783 1.00 21.91 303 ASP B CA 1
ATOM 6164 C C . ASP B 1 306 ? 61.778 60.598 26.749 1.00 21.29 303 ASP B C 1
ATOM 6165 O O . ASP B 1 306 ? 62.096 60.111 25.670 1.00 22.06 303 ASP B O 1
ATOM 6170 N N . VAL B 1 307 ? 62.209 60.125 27.917 1.00 20.47 304 VAL B N 1
ATOM 6171 C CA . VAL B 1 307 ? 63.191 59.033 27.988 1.00 21.41 304 VAL B CA 1
ATOM 6172 C C . VAL B 1 307 ? 62.701 57.715 27.387 1.00 21.50 304 VAL B C 1
ATOM 6173 O O . VAL B 1 307 ? 63.523 56.878 27.018 1.00 23.50 304 VAL B O 1
ATOM 6177 N N . ASN B 1 308 ? 61.384 57.529 27.259 1.00 21.75 305 ASN B N 1
ATOM 6178 C CA . ASN B 1 308 ? 60.862 56.270 26.698 1.00 22.47 305 ASN B CA 1
ATOM 6179 C C . ASN B 1 308 ? 60.613 56.362 25.185 1.00 23.91 305 ASN B C 1
ATOM 6180 O O . ASN B 1 308 ? 60.203 55.390 24.563 1.00 23.58 305 ASN B O 1
ATOM 6185 N N . GLY B 1 309 ? 60.843 57.544 24.608 1.00 24.83 306 GLY B N 1
ATOM 6186 C CA . GLY B 1 309 ? 60.771 57.718 23.154 1.00 25.78 306 GLY B CA 1
ATOM 6187 C C . GLY B 1 309 ? 59.421 57.684 22.472 1.00 26.15 306 GLY B C 1
ATOM 6188 O O . GLY B 1 309 ? 59.357 57.851 21.262 1.00 28.18 306 GLY B O 1
ATOM 6189 N N . LYS B 1 310 ? 58.337 57.508 23.221 1.00 25.79 307 LYS B N 1
ATOM 6190 C CA . LYS B 1 310 ? 57.032 57.306 22.574 1.00 25.79 307 LYS B CA 1
ATOM 6191 C C . LYS B 1 310 ? 56.479 58.551 21.897 1.00 26.82 307 LYS B C 1
ATOM 6192 O O . LYS B 1 310 ? 56.170 58.510 20.704 1.00 26.78 307 LYS B O 1
ATOM 6198 N N . LEU B 1 311 ? 56.366 59.632 22.653 1.00 25.40 308 LEU B N 1
ATOM 6199 C CA . LEU B 1 311 ? 55.902 60.931 22.144 1.00 28.38 308 LEU B CA 1
ATOM 6200 C C . LEU B 1 311 ? 56.502 62.010 23.016 1.00 28.43 308 LEU B C 1
ATOM 6201 O O . LEU B 1 311 ? 56.192 62.067 24.218 1.00 32.33 308 LEU B O 1
ATOM 6206 N N A GLU B 1 312 ? 57.227 62.927 22.374 0.60 27.05 309 GLU B N 1
ATOM 6207 N N B GLU B 1 312 ? 57.289 62.903 22.440 0.40 26.77 309 GLU B N 1
ATOM 6208 C CA A GLU B 1 312 ? 57.977 64.010 23.028 0.60 27.01 309 GLU B CA 1
ATOM 6209 C CA B GLU B 1 312 ? 58.010 63.890 23.242 0.40 25.74 309 GLU B CA 1
ATOM 6210 C C A GLU B 1 312 ? 57.085 65.223 23.300 0.60 25.86 309 GLU B C 1
ATOM 6211 C C B GLU B 1 312 ? 57.220 65.193 23.428 0.40 25.01 309 GLU B C 1
ATOM 6212 O O A GLU B 1 312 ? 57.198 66.258 22.636 0.60 26.17 309 GLU B O 1
ATOM 6213 O O B GLU B 1 312 ? 57.538 66.230 22.849 0.40 24.97 309 GLU B O 1
ATOM 6224 N N . LEU B 1 313 ? 56.194 65.097 24.277 1.00 23.56 310 LEU B N 1
ATOM 6225 C CA . LEU B 1 313 ? 55.274 66.172 24.588 1.00 23.15 310 LEU B CA 1
ATOM 6226 C C . LEU B 1 313 ? 55.026 66.210 26.079 1.00 22.90 310 LEU B C 1
ATOM 6227 O O . LEU B 1 313 ? 54.992 65.154 26.736 1.00 20.86 310 LEU B O 1
ATOM 6232 N N . THR B 1 314 ? 54.858 67.420 26.615 1.00 22.19 311 THR B N 1
ATOM 6233 C CA . THR B 1 314 ? 54.587 67.578 28.051 1.00 22.98 311 THR B CA 1
ATOM 6234 C C . THR B 1 314 ? 53.305 66.898 28.578 1.00 22.13 311 THR B C 1
ATOM 6235 O O . THR B 1 314 ? 53.356 66.163 29.578 1.00 20.64 311 THR B O 1
ATOM 6239 N N . PRO B 1 315 ? 52.164 67.130 27.925 1.00 21.83 312 PRO B N 1
ATOM 6240 C CA . PRO B 1 315 ? 50.940 66.510 28.447 1.00 21.75 312 PRO B CA 1
ATOM 6241 C C . PRO B 1 315 ? 50.961 65.001 28.421 1.00 20.81 312 PRO B C 1
ATOM 6242 O O . PRO B 1 315 ? 50.246 64.363 29.217 1.00 21.35 312 PRO B O 1
ATOM 6246 N N . VAL B 1 316 ? 51.756 64.427 27.526 1.00 20.71 313 VAL B N 1
ATOM 6247 C CA . VAL B 1 316 ? 51.942 62.984 27.459 1.00 21.28 313 VAL B CA 1
ATOM 6248 C C . VAL B 1 316 ? 52.705 62.518 28.691 1.00 20.54 313 VAL B C 1
ATOM 6249 O O . VAL B 1 316 ? 52.274 61.572 29.383 1.00 20.30 313 VAL B O 1
ATOM 6253 N N . ALA B 1 317 ? 53.812 63.194 28.996 1.00 20.54 314 ALA B N 1
ATOM 6254 C CA . ALA B 1 317 ? 54.591 62.849 30.176 1.00 19.78 314 ALA B CA 1
ATOM 6255 C C . ALA B 1 317 ? 53.719 62.978 31.437 1.00 20.65 314 ALA B C 1
ATOM 6256 O O . ALA B 1 317 ? 53.777 62.140 32.331 1.00 19.70 314 ALA B O 1
ATOM 6258 N N . VAL B 1 318 ? 52.899 64.022 31.488 1.00 21.18 315 VAL B N 1
ATOM 6259 C CA . VAL B 1 318 ? 52.054 64.269 32.657 1.00 21.64 315 VAL B CA 1
ATOM 6260 C C . VAL B 1 318 ? 51.013 63.184 32.850 1.00 22.19 315 VAL B C 1
ATOM 6261 O O . VAL B 1 318 ? 50.854 62.635 33.950 1.00 21.48 315 VAL B O 1
ATOM 6265 N N . LYS B 1 319 ? 50.291 62.880 31.789 1.00 23.09 316 LYS B N 1
ATOM 6266 C CA . LYS B 1 319 ? 49.233 61.891 31.892 1.00 24.26 316 LYS B CA 1
ATOM 6267 C C . LYS B 1 319 ? 49.799 60.491 32.148 1.00 22.70 316 LYS B C 1
ATOM 6268 O O . LYS B 1 319 ? 49.228 59.740 32.923 1.00 22.56 316 LYS B O 1
ATOM 6274 N N . ALA B 1 320 ? 50.900 60.143 31.506 1.00 21.15 317 ALA B N 1
ATOM 6275 C CA . ALA B 1 320 ? 51.514 58.836 31.728 1.00 21.50 317 ALA B CA 1
ATOM 6276 C C . ALA B 1 320 ? 51.997 58.704 33.185 1.00 20.67 317 ALA B C 1
ATOM 6277 O O . ALA B 1 320 ? 51.852 57.645 33.795 1.00 20.00 317 ALA B O 1
ATOM 6279 N N . GLY B 1 321 ? 52.527 59.796 33.738 1.00 19.64 318 GLY B N 1
ATOM 6280 C CA . GLY B 1 321 ? 53.019 59.805 35.121 1.00 19.53 318 GLY B CA 1
ATOM 6281 C C . GLY B 1 321 ? 51.860 59.647 36.103 1.00 20.13 318 GLY B C 1
ATOM 6282 O O . GLY B 1 321 ? 51.950 58.892 37.079 1.00 19.12 318 GLY B O 1
ATOM 6283 N N . ARG B 1 322 ? 50.749 60.321 35.820 1.00 20.67 319 ARG B N 1
ATOM 6284 C CA . ARG B 1 322 ? 49.549 60.176 36.664 1.00 22.05 319 ARG B CA 1
ATOM 6285 C C . ARG B 1 322 ? 48.958 58.774 36.578 1.00 22.62 319 ARG B C 1
ATOM 6286 O O . ARG B 1 322 ? 48.618 58.169 37.620 1.00 22.14 319 ARG B O 1
ATOM 6294 N N . GLN B 1 323 ? 48.818 58.254 35.354 1.00 22.70 320 GLN B N 1
ATOM 6295 C CA . GLN B 1 323 ? 48.267 56.911 35.183 1.00 23.61 320 GLN B CA 1
ATOM 6296 C C . GLN B 1 323 ? 49.135 55.837 35.861 1.00 22.68 320 GLN B C 1
ATOM 6297 O O . GLN B 1 323 ? 48.601 54.891 36.447 1.00 21.13 320 GLN B O 1
ATOM 6303 N N . LEU B 1 324 ? 50.449 55.999 35.803 1.00 21.14 321 LEU B N 1
ATOM 6304 C CA . LEU B 1 324 ? 51.345 55.051 36.468 1.00 21.35 321 LEU B CA 1
ATOM 6305 C C . LEU B 1 324 ? 51.093 55.044 37.976 1.00 21.59 321 LEU B C 1
ATOM 6306 O O . LEU B 1 324 ? 51.009 53.985 38.586 1.00 21.66 321 LEU B O 1
ATOM 6311 N N . SER B 1 325 ? 50.972 56.228 38.575 1.00 21.90 322 SER B N 1
ATOM 6312 C CA . SER B 1 325 ? 50.685 56.323 40.010 1.00 22.64 322 SER B CA 1
ATOM 6313 C C . SER B 1 325 ? 49.302 55.788 40.354 1.00 22.99 322 SER B C 1
ATOM 6314 O O . SER B 1 325 ? 49.114 55.195 41.419 1.00 23.40 322 SER B O 1
ATOM 6317 N N . GLU B 1 326 ? 48.328 55.966 39.465 1.00 22.87 323 GLU B N 1
ATOM 6318 C CA . GLU B 1 326 ? 47.015 55.364 39.683 1.00 23.45 323 GLU B CA 1
ATOM 6319 C C . GLU B 1 326 ? 47.143 53.842 39.738 1.00 23.28 323 GLU B C 1
ATOM 6320 O O . GLU B 1 326 ? 46.541 53.177 40.599 1.00 23.58 323 GLU B O 1
ATOM 6326 N N . ARG B 1 327 ? 47.930 53.293 38.823 1.00 22.20 324 ARG B N 1
ATOM 6327 C CA . ARG B 1 327 ? 48.146 51.844 38.766 1.00 22.80 324 ARG B CA 1
ATOM 6328 C C . ARG B 1 327 ? 48.908 51.321 39.956 1.00 22.99 324 ARG B C 1
ATOM 6329 O O . ARG B 1 327 ? 48.483 50.353 40.576 1.00 23.00 324 ARG B O 1
ATOM 6337 N N . LEU B 1 328 ? 50.019 51.957 40.292 1.00 22.73 325 LEU B N 1
ATOM 6338 C CA . LEU B 1 328 ? 50.863 51.460 41.400 1.00 23.15 325 LEU B CA 1
ATOM 6339 C C . LEU B 1 328 ? 50.303 51.692 42.800 1.00 24.64 325 LEU B C 1
ATOM 6340 O O . LEU B 1 328 ? 50.492 50.847 43.687 1.00 23.75 325 LEU B O 1
ATOM 6345 N N . PHE B 1 329 ? 49.594 52.807 42.985 1.00 24.21 326 PHE B N 1
ATOM 6346 C CA . PHE B 1 329 ? 49.143 53.213 44.313 1.00 26.07 326 PHE B CA 1
ATOM 6347 C C . PHE B 1 329 ? 47.639 53.415 44.503 1.00 26.25 326 PHE B C 1
ATOM 6348 O O . PHE B 1 329 ? 47.216 53.690 45.624 1.00 26.39 326 PHE B O 1
ATOM 6356 N N . ASN B 1 330 ? 46.830 53.275 43.453 1.00 26.10 327 ASN B N 1
ATOM 6357 C CA . ASN B 1 330 ? 45.371 53.419 43.611 1.00 27.12 327 ASN B CA 1
ATOM 6358 C C . ASN B 1 330 ? 44.594 52.199 43.095 1.00 28.56 327 ASN B C 1
ATOM 6359 O O . ASN B 1 330 ? 43.428 52.318 42.703 1.00 27.92 327 ASN B O 1
ATOM 6364 N N . HIS B 1 331 ? 45.257 51.039 43.069 1.00 29.01 328 HIS B N 1
ATOM 6365 C CA . HIS B 1 331 ? 44.615 49.775 42.708 1.00 30.81 328 HIS B CA 1
ATOM 6366 C C . HIS B 1 331 ? 43.866 49.765 41.371 1.00 29.50 328 HIS B C 1
ATOM 6367 O O . HIS B 1 331 ? 42.746 49.262 41.284 1.00 28.90 328 HIS B O 1
ATOM 6374 N N . LYS B 1 332 ? 44.502 50.317 40.334 1.00 28.94 329 LYS B N 1
ATOM 6375 C CA . LYS B 1 332 ? 43.936 50.353 38.983 1.00 29.70 329 LYS B CA 1
ATOM 6376 C C . LYS B 1 332 ? 44.892 49.645 38.032 1.00 28.30 329 LYS B C 1
ATOM 6377 O O . LYS B 1 332 ? 45.651 50.295 37.300 1.00 25.92 329 LYS B O 1
ATOM 6383 N N . PRO B 1 333 ? 44.860 48.310 38.028 1.00 28.87 330 PRO B N 1
ATOM 6384 C CA . PRO B 1 333 ? 45.817 47.563 37.205 1.00 28.80 330 PRO B CA 1
ATOM 6385 C C . PRO B 1 333 ? 45.751 47.852 35.693 1.00 28.91 330 PRO B C 1
ATOM 6386 O O . PRO B 1 333 ? 46.750 47.641 35.006 1.00 28.71 330 PRO B O 1
ATOM 6390 N N . GLN B 1 334 ? 44.628 48.371 35.197 1.00 29.07 331 GLN B N 1
ATOM 6391 C CA . GLN B 1 334 ? 44.528 48.685 33.765 1.00 31.10 331 GLN B CA 1
ATOM 6392 C C . GLN B 1 334 ? 44.824 50.136 33.421 1.00 28.66 331 GLN B C 1
ATOM 6393 O O . GLN B 1 334 ? 44.812 50.491 32.251 1.00 28.43 331 GLN B O 1
ATOM 6399 N N . ALA B 1 335 ? 45.144 50.960 34.419 1.00 26.32 332 ALA B N 1
ATOM 6400 C CA . ALA B 1 335 ? 45.430 52.354 34.153 1.00 24.98 332 ALA B CA 1
ATOM 6401 C C . ALA B 1 335 ? 46.707 52.513 33.327 1.00 24.31 332 ALA B C 1
ATOM 6402 O O . ALA B 1 335 ? 47.745 51.955 33.657 1.00 23.66 332 ALA B O 1
ATOM 6404 N N . LYS B 1 336 ? 46.617 53.305 32.269 1.00 24.18 333 LYS B N 1
ATOM 6405 C CA . LYS B 1 336 ? 47.755 53.547 31.394 1.00 24.63 333 LYS B CA 1
ATOM 6406 C C . LYS B 1 336 ? 47.488 54.729 30.489 1.00 24.24 333 LYS B C 1
ATOM 6407 O O . LYS B 1 336 ? 46.360 55.202 30.393 1.00 23.21 333 LYS B O 1
ATOM 6413 N N . MET B 1 337 ? 48.548 55.181 29.832 1.00 22.79 334 MET B N 1
ATOM 6414 C CA . MET B 1 337 ? 48.471 56.261 28.881 1.00 23.10 334 MET B CA 1
ATOM 6415 C C . MET B 1 337 ? 47.918 55.811 27.537 1.00 23.57 334 MET B C 1
ATOM 6416 O O . MET B 1 337 ? 48.286 54.766 27.033 1.00 23.86 334 MET B O 1
ATOM 6421 N N . ASP B 1 338 ? 47.108 56.661 26.920 1.00 24.21 335 ASP B N 1
ATOM 6422 C CA . ASP B 1 338 ? 46.589 56.419 25.581 1.00 24.54 335 ASP B CA 1
ATOM 6423 C C . ASP B 1 338 ? 47.423 57.320 24.651 1.00 23.81 335 ASP B C 1
ATOM 6424 O O . ASP B 1 338 ? 47.244 58.537 24.634 1.00 24.57 335 ASP B O 1
ATOM 6429 N N . TYR B 1 339 ? 48.348 56.713 23.908 1.00 23.30 336 TYR B N 1
ATOM 6430 C CA . TYR B 1 339 ? 49.215 57.443 22.983 1.00 23.11 336 TYR B CA 1
ATOM 6431 C C . TYR B 1 339 ? 48.657 57.666 21.561 1.00 24.52 336 TYR B C 1
ATOM 6432 O O . TYR B 1 339 ? 49.387 58.175 20.691 1.00 24.53 336 TYR B O 1
ATOM 6441 N N A LYS B 1 340 ? 47.401 57.288 21.329 0.60 25.31 337 LYS B N 1
ATOM 6442 N N B LYS B 1 340 ? 47.399 57.292 21.331 0.40 25.22 337 LYS B N 1
ATOM 6443 C CA A LYS B 1 340 ? 46.788 57.404 20.007 0.60 27.23 337 LYS B CA 1
ATOM 6444 C CA B LYS B 1 340 ? 46.783 57.388 20.007 0.40 26.87 337 LYS B CA 1
ATOM 6445 C C A LYS B 1 340 ? 46.047 58.720 19.843 0.60 27.19 337 LYS B C 1
ATOM 6446 C C B LYS B 1 340 ? 46.010 58.690 19.825 0.40 27.19 337 LYS B C 1
ATOM 6447 O O A LYS B 1 340 ? 45.341 59.165 20.743 0.60 26.13 337 LYS B O 1
ATOM 6448 O O B LYS B 1 340 ? 45.263 59.108 20.707 0.40 26.46 337 LYS B O 1
ATOM 6459 N N . ASP B 1 341 ? 46.197 59.318 18.666 1.00 24.52 338 ASP B N 1
ATOM 6460 C CA . ASP B 1 341 ? 45.522 60.569 18.319 1.00 24.74 338 ASP B CA 1
ATOM 6461 C C . ASP B 1 341 ? 45.765 61.727 19.284 1.00 23.96 338 ASP B C 1
ATOM 6462 O O . ASP B 1 341 ? 44.873 62.516 19.583 1.00 23.63 338 ASP B O 1
ATOM 6467 N N . VAL B 1 342 ? 46.989 61.807 19.776 1.00 23.35 339 VAL B N 1
ATOM 6468 C CA . VAL B 1 342 ? 47.392 62.943 20.588 1.00 23.10 339 VAL B CA 1
ATOM 6469 C C . VAL B 1 342 ? 47.620 64.131 19.660 1.00 22.45 339 VAL B C 1
ATOM 6470 O O . VAL B 1 342 ? 48.405 64.062 18.705 1.00 23.90 339 VAL B O 1
ATOM 6474 N N . ALA B 1 343 ? 46.916 65.209 19.926 1.00 21.81 340 ALA B N 1
ATOM 6475 C CA . ALA B 1 343 ? 47.052 66.439 19.144 1.00 21.68 340 ALA B CA 1
ATOM 6476 C C . ALA B 1 343 ? 48.317 67.215 19.473 1.00 22.17 340 ALA B C 1
ATOM 6477 O O . ALA B 1 343 ? 48.840 67.155 20.578 1.00 22.17 340 ALA B O 1
ATOM 6479 N N . THR B 1 344 ? 48.802 67.968 18.487 1.00 23.17 341 THR B N 1
ATOM 6480 C CA . THR B 1 344 ? 49.974 68.812 18.643 1.00 24.49 341 THR B CA 1
ATOM 6481 C C . THR B 1 344 ? 49.799 70.111 17.880 1.00 23.30 341 THR B C 1
ATOM 6482 O O . THR B 1 344 ? 49.059 70.165 16.883 1.00 22.18 341 THR B O 1
ATOM 6486 N N . VAL B 1 345 ? 50.455 71.142 18.388 1.00 22.92 342 VAL B N 1
ATOM 6487 C CA . VAL B 1 345 ? 50.515 72.442 17.743 1.00 22.98 342 VAL B CA 1
ATOM 6488 C C . VAL B 1 345 ? 51.984 72.801 17.630 1.00 23.09 342 VAL B C 1
ATOM 6489 O O . VAL B 1 345 ? 52.758 72.615 18.584 1.00 23.26 342 VAL B O 1
ATOM 6493 N N . ILE B 1 346 ? 52.374 73.227 16.435 1.00 22.51 343 ILE B N 1
ATOM 6494 C CA . ILE B 1 346 ? 53.722 73.692 16.180 1.00 22.83 343 ILE B CA 1
ATOM 6495 C C . ILE B 1 346 ? 53.627 75.192 15.994 1.00 22.32 343 ILE B C 1
ATOM 6496 O O . ILE B 1 346 ? 52.880 75.664 15.123 1.00 21.44 343 ILE B O 1
ATOM 6501 N N . PHE B 1 347 ? 54.367 75.929 16.826 1.00 22.11 344 PHE B N 1
ATOM 6502 C CA . PHE B 1 347 ? 54.329 77.379 16.807 1.00 23.34 344 PHE B CA 1
ATOM 6503 C C . PHE B 1 347 ? 55.260 77.966 15.748 1.00 23.96 344 PHE B C 1
ATOM 6504 O O . PHE B 1 347 ? 56.110 78.801 16.012 1.00 24.92 344 PHE B O 1
ATOM 6512 N N . SER B 1 348 ? 55.038 77.491 14.535 1.00 24.74 345 SER B N 1
ATOM 6513 C CA . SER B 1 348 ? 55.711 77.969 13.356 1.00 26.19 345 SER B CA 1
ATOM 6514 C C . SER B 1 348 ? 54.970 79.230 12.896 1.00 27.73 345 SER B C 1
ATOM 6515 O O . SER B 1 348 ? 54.004 79.656 13.529 1.00 26.55 345 SER B O 1
ATOM 6518 N N A HIS B 1 349 ? 55.448 79.827 11.807 0.50 28.75 346 HIS B N 1
ATOM 6519 N N B HIS B 1 349 ? 55.436 79.828 11.809 0.50 29.29 346 HIS B N 1
ATOM 6520 C CA A HIS B 1 349 ? 54.832 81.023 11.207 0.50 30.00 346 HIS B CA 1
ATOM 6521 C CA B HIS B 1 349 ? 54.788 81.009 11.235 0.50 30.91 346 HIS B CA 1
ATOM 6522 C C A HIS B 1 349 ? 54.366 80.728 9.783 0.50 30.22 346 HIS B C 1
ATOM 6523 C C B HIS B 1 349 ? 54.359 80.731 9.802 0.50 30.74 346 HIS B C 1
ATOM 6524 O O A HIS B 1 349 ? 55.201 80.658 8.879 0.50 33.55 346 HIS B O 1
ATOM 6525 O O B HIS B 1 349 ? 55.210 80.682 8.912 0.50 34.05 346 HIS B O 1
ATOM 6538 N N . PRO B 1 350 ? 53.054 80.500 9.574 1.00 28.48 347 PRO B N 1
ATOM 6539 C CA . PRO B 1 350 ? 51.961 80.450 10.532 1.00 25.91 347 PRO B CA 1
ATOM 6540 C C . PRO B 1 350 ? 51.940 79.098 11.267 1.00 23.38 347 PRO B C 1
ATOM 6541 O O . PRO B 1 350 ? 52.668 78.167 10.901 1.00 23.06 347 PRO B O 1
ATOM 6545 N N A VAL B 1 351 ? 51.076 79.016 12.275 0.50 21.85 348 VAL B N 1
ATOM 6546 N N B VAL B 1 351 ? 51.133 79.007 12.314 0.50 22.27 348 VAL B N 1
ATOM 6547 C CA A VAL B 1 351 ? 50.943 77.835 13.148 0.50 21.30 348 VAL B CA 1
ATOM 6548 C CA B VAL B 1 351 ? 51.120 77.802 13.149 0.50 21.92 348 VAL B CA 1
ATOM 6549 C C A VAL B 1 351 ? 50.400 76.602 12.439 0.50 20.84 348 VAL B C 1
ATOM 6550 C C B VAL B 1 351 ? 50.453 76.620 12.450 0.50 21.16 348 VAL B C 1
ATOM 6551 O O A VAL B 1 351 ? 49.513 76.713 11.588 0.50 20.89 348 VAL B O 1
ATOM 6552 O O B VAL B 1 351 ? 49.548 76.786 11.628 0.50 21.25 348 VAL B O 1
ATOM 6559 N N . ILE B 1 352 ? 50.907 75.431 12.826 1.00 21.23 349 ILE B N 1
ATOM 6560 C CA . ILE B 1 352 ? 50.404 74.162 12.345 1.00 21.07 349 ILE B CA 1
ATOM 6561 C C . ILE B 1 352 ? 49.762 73.410 13.510 1.00 21.35 349 ILE B C 1
ATOM 6562 O O . ILE B 1 352 ? 50.356 73.324 14.593 1.00 21.90 349 ILE B O 1
ATOM 6567 N N . GLY B 1 353 ? 48.569 72.871 13.272 1.00 20.47 350 GLY B N 1
ATOM 6568 C CA . GLY B 1 353 ? 47.828 72.044 14.247 1.00 21.81 350 GLY B CA 1
ATOM 6569 C C . GLY B 1 353 ? 47.562 70.701 13.603 1.00 21.83 350 GLY B C 1
ATOM 6570 O O . GLY B 1 353 ? 47.243 70.631 12.407 1.00 20.63 350 GLY B O 1
ATOM 6571 N N . SER B 1 354 ? 47.689 69.613 14.364 1.00 21.89 351 SER B N 1
ATOM 6572 C CA . SER B 1 354 ? 47.553 68.301 13.763 1.00 23.11 351 SER B CA 1
ATOM 6573 C C . SER B 1 354 ? 47.077 67.247 14.733 1.00 23.74 351 SER B C 1
ATOM 6574 O O . SER B 1 354 ? 47.442 67.272 15.907 1.00 23.41 351 SER B O 1
ATOM 6577 N N . ILE B 1 355 ? 46.261 66.332 14.219 1.00 22.81 352 ILE B N 1
ATOM 6578 C CA . ILE B 1 355 ? 45.806 65.161 14.986 1.00 23.13 352 ILE B CA 1
ATOM 6579 C C . ILE B 1 355 ? 45.843 63.999 14.005 1.00 22.88 352 ILE B C 1
ATOM 6580 O O . ILE B 1 355 ? 45.330 64.114 12.888 1.00 21.81 352 ILE B O 1
ATOM 6585 N N . GLY B 1 356 ? 46.426 62.889 14.428 1.00 22.80 353 GLY B N 1
ATOM 6586 C CA . GLY B 1 356 ? 46.360 61.670 13.651 1.00 23.37 353 GLY B CA 1
ATOM 6587 C C . GLY B 1 356 ? 47.198 61.628 12.384 1.00 23.80 353 GLY B C 1
ATOM 6588 O O . GLY B 1 356 ? 48.265 62.244 12.298 1.00 24.16 353 GLY B O 1
ATOM 6589 N N . LEU B 1 357 ? 46.689 60.914 11.389 1.00 23.70 354 LEU B N 1
ATOM 6590 C CA . LEU B 1 357 ? 47.461 60.586 10.204 1.00 24.58 354 LEU B CA 1
ATOM 6591 C C . LEU B 1 357 ? 47.449 61.631 9.099 1.00 24.06 354 LEU B C 1
ATOM 6592 O O . LEU B 1 357 ? 46.400 62.190 8.759 1.00 22.98 354 LEU B O 1
ATOM 6597 N N . SER B 1 358 ? 48.616 61.829 8.497 1.00 24.82 355 SER B N 1
ATOM 6598 C CA . SER B 1 358 ? 48.720 62.608 7.284 1.00 25.40 355 SER B CA 1
ATOM 6599 C C . SER B 1 358 ? 47.985 61.827 6.198 1.00 26.35 355 SER B C 1
ATOM 6600 O O . SER B 1 358 ? 47.705 60.620 6.348 1.00 25.24 355 SER B O 1
ATOM 6603 N N . GLU B 1 359 ? 47.669 62.502 5.102 1.00 26.52 356 GLU B N 1
ATOM 6604 C CA . GLU B 1 359 ? 47.061 61.827 3.961 1.00 28.48 356 GLU B CA 1
ATOM 6605 C C . GLU B 1 359 ? 47.951 60.669 3.492 1.00 28.97 356 GLU B C 1
ATOM 6606 O O . GLU B 1 359 ? 47.452 59.554 3.262 1.00 28.73 356 GLU B O 1
ATOM 6612 N N . GLU B 1 360 ? 49.261 60.919 3.428 1.00 29.29 357 GLU B N 1
ATOM 6613 C CA . GLU B 1 360 ? 50.237 59.908 2.971 1.00 31.93 357 GLU B CA 1
ATOM 6614 C C . GLU B 1 360 ? 50.231 58.655 3.853 1.00 29.93 357 GLU B C 1
ATOM 6615 O O . GLU B 1 360 ? 50.249 57.526 3.357 1.00 28.94 357 GLU B O 1
ATOM 6621 N N . ALA B 1 361 ? 50.221 58.866 5.161 1.00 29.11 358 ALA B N 1
ATOM 6622 C CA . ALA B 1 361 ? 50.240 57.751 6.111 1.00 29.01 358 ALA B CA 1
ATOM 6623 C C . ALA B 1 361 ? 48.926 56.972 6.054 1.00 27.83 358 ALA B C 1
ATOM 6624 O O . ALA B 1 361 ? 48.929 55.736 6.148 1.00 28.62 358 ALA B O 1
ATOM 6626 N N . ALA B 1 362 ? 47.807 57.688 5.899 1.00 27.08 359 ALA B N 1
ATOM 6627 C CA . ALA B 1 362 ? 46.499 57.019 5.841 1.00 27.09 359 ALA B CA 1
ATOM 6628 C C . ALA B 1 362 ? 46.406 56.147 4.586 1.00 28.41 359 ALA B C 1
ATOM 6629 O O . ALA B 1 362 ? 45.914 55.009 4.636 1.00 27.56 359 ALA B O 1
ATOM 6631 N N . LEU B 1 363 ? 46.904 56.668 3.469 1.00 28.88 360 LEU B N 1
ATOM 6632 C CA . LEU B 1 363 ? 46.918 55.917 2.215 1.00 31.27 360 LEU B CA 1
ATOM 6633 C C . LEU B 1 363 ? 47.765 54.647 2.378 1.00 31.41 360 LEU B C 1
ATOM 6634 O O . LEU B 1 363 ? 47.375 53.578 1.931 1.00 31.30 360 LEU B O 1
ATOM 6639 N N A ASP B 1 364 ? 48.949 54.791 2.954 0.70 32.11 361 ASP B N 1
ATOM 6640 N N B ASP B 1 364 ? 48.857 54.769 3.130 0.30 30.59 361 ASP B N 1
ATOM 6641 C CA A ASP B 1 364 ? 49.855 53.660 3.124 0.70 34.13 361 ASP B CA 1
ATOM 6642 C CA B ASP B 1 364 ? 49.726 53.638 3.425 0.30 31.14 361 ASP B CA 1
ATOM 6643 C C A ASP B 1 364 ? 49.188 52.561 3.931 0.70 32.96 361 ASP B C 1
ATOM 6644 C C B ASP B 1 364 ? 49.114 52.639 4.417 0.30 30.59 361 ASP B C 1
ATOM 6645 O O A ASP B 1 364 ? 49.218 51.398 3.574 0.70 33.42 361 ASP B O 1
ATOM 6646 O O B ASP B 1 364 ? 49.352 51.442 4.292 0.30 30.50 361 ASP B O 1
ATOM 6655 N N A GLN B 1 365 ? 48.571 52.975 5.043 0.60 31.31 362 GLN B N 1
ATOM 6656 N N B GLN B 1 365 ? 48.336 53.098 5.400 0.40 29.99 362 GLN B N 1
ATOM 6657 C CA A GLN B 1 365 ? 47.938 52.059 6.009 0.60 30.87 362 GLN B CA 1
ATOM 6658 C CA B GLN B 1 365 ? 47.814 52.146 6.359 0.40 30.18 362 GLN B CA 1
ATOM 6659 C C A GLN B 1 365 ? 46.647 51.436 5.524 0.60 30.41 362 GLN B C 1
ATOM 6660 C C B GLN B 1 365 ? 46.467 51.548 5.947 0.40 30.30 362 GLN B C 1
ATOM 6661 O O A GLN B 1 365 ? 46.512 50.205 5.520 0.60 30.38 362 GLN B O 1
ATOM 6662 O O B GLN B 1 365 ? 46.176 50.397 6.281 0.40 30.39 362 GLN B O 1
ATOM 6673 N N . TYR B 1 366 ? 45.688 52.285 5.160 1.00 29.71 363 TYR B N 1
ATOM 6674 C CA . TYR B 1 366 ? 44.327 51.833 4.766 1.00 30.80 363 TYR B CA 1
ATOM 6675 C C . TYR B 1 366 ? 44.111 51.488 3.298 1.00 32.06 363 TYR B C 1
ATOM 6676 O O . TYR B 1 366 ? 43.116 50.825 2.944 1.00 30.63 363 TYR B O 1
ATOM 6685 N N . GLY B 1 367 ? 45.018 51.950 2.446 1.00 32.43 364 GLY B N 1
ATOM 6686 C CA . GLY B 1 367 ? 44.896 51.720 0.999 1.00 34.45 364 GLY B CA 1
ATOM 6687 C C . GLY B 1 367 ? 44.125 52.845 0.333 1.00 35.52 364 GLY B C 1
ATOM 6688 O O . GLY B 1 367 ? 43.166 53.379 0.897 1.00 33.00 364 GLY B O 1
ATOM 6689 N N . GLU B 1 368 ? 44.534 53.183 -0.886 1.00 38.46 365 GLU B N 1
ATOM 6690 C CA . GLU B 1 368 ? 43.940 54.279 -1.662 1.00 40.82 365 GLU B CA 1
ATOM 6691 C C . GLU B 1 368 ? 42.424 54.188 -1.880 1.00 38.27 365 GLU B C 1
ATOM 6692 O O . GLU B 1 368 ? 41.743 55.201 -1.878 1.00 37.26 365 GLU B O 1
ATOM 6698 N N A GLU B 1 369 ? 41.929 52.967 -2.046 0.60 37.74 366 GLU B N 1
ATOM 6699 N N B GLU B 1 369 ? 41.901 52.983 -2.075 0.40 36.59 366 GLU B N 1
ATOM 6700 C CA A GLU B 1 369 ? 40.507 52.712 -2.285 0.60 38.50 366 GLU B CA 1
ATOM 6701 C CA B GLU B 1 369 ? 40.456 52.810 -2.301 0.40 36.16 366 GLU B CA 1
ATOM 6702 C C A GLU B 1 369 ? 39.622 53.023 -1.071 0.60 36.43 366 GLU B C 1
ATOM 6703 C C B GLU B 1 369 ? 39.605 53.104 -1.072 0.40 34.96 366 GLU B C 1
ATOM 6704 O O A GLU B 1 369 ? 38.393 53.072 -1.198 0.60 36.65 366 GLU B O 1
ATOM 6705 O O B GLU B 1 369 ? 38.381 53.218 -1.185 0.40 35.34 366 GLU B O 1
ATOM 6716 N N . ASN B 1 370 ? 40.245 53.236 0.090 1.00 32.98 367 ASN B N 1
ATOM 6717 C CA . ASN B 1 370 ? 39.522 53.373 1.352 1.00 31.60 367 ASN B CA 1
ATOM 6718 C C . ASN B 1 370 ? 39.719 54.675 2.104 1.00 29.99 367 ASN B C 1
ATOM 6719 O O . ASN B 1 370 ? 39.322 54.771 3.272 1.00 29.08 367 ASN B O 1
ATOM 6724 N N . VAL B 1 371 ? 40.332 55.650 1.451 1.00 29.50 368 VAL B N 1
ATOM 6725 C CA . VAL B 1 371 ? 40.591 56.948 2.048 1.00 28.99 368 VAL B CA 1
ATOM 6726 C C . VAL B 1 371 ? 39.882 58.032 1.238 1.00 28.81 368 VAL B C 1
ATOM 6727 O O . VAL B 1 371 ? 39.889 58.001 0.008 1.00 28.45 368 VAL B O 1
ATOM 6731 N N . THR B 1 372 ? 39.249 58.965 1.938 1.00 28.12 369 THR B N 1
ATOM 6732 C CA . THR B 1 372 ? 38.626 60.136 1.314 1.00 28.88 369 THR B CA 1
ATOM 6733 C C . THR B 1 372 ? 39.140 61.380 2.046 1.00 27.17 369 THR B C 1
ATOM 6734 O O . THR B 1 372 ? 39.090 61.426 3.244 1.00 25.18 369 THR B O 1
ATOM 6738 N N . VAL B 1 373 ? 39.615 62.381 1.315 1.00 26.73 370 VAL B N 1
ATOM 6739 C CA . VAL B 1 373 ? 40.119 63.608 1.928 1.00 26.62 370 VAL B CA 1
ATOM 6740 C C . VAL B 1 373 ? 39.222 64.806 1.597 1.00 26.26 370 VAL B C 1
ATOM 6741 O O . VAL B 1 373 ? 38.668 64.887 0.512 1.00 26.54 370 VAL B O 1
ATOM 6745 N N . TYR B 1 374 ? 39.073 65.707 2.553 1.00 24.28 371 TYR B N 1
ATOM 6746 C CA . TYR B 1 374 ? 38.338 66.944 2.392 1.00 25.09 371 TYR B CA 1
ATOM 6747 C C . TYR B 1 374 ? 39.291 68.063 2.723 1.00 25.62 371 TYR B C 1
ATOM 6748 O O . TYR B 1 374 ? 40.227 67.882 3.538 1.00 23.92 371 TYR B O 1
ATOM 6757 N N . ARG B 1 375 ? 39.054 69.229 2.128 1.00 26.53 372 ARG B N 1
ATOM 6758 C CA . ARG B 1 375 ? 39.922 70.373 2.343 1.00 27.83 372 ARG B CA 1
ATOM 6759 C C . ARG B 1 375 ? 39.216 71.697 2.309 1.00 28.28 372 ARG B C 1
ATOM 6760 O O . ARG B 1 375 ? 38.151 71.819 1.741 1.00 27.82 372 ARG B O 1
ATOM 6768 N N A SER B 1 376 ? 39.849 72.689 2.920 0.60 27.42 373 SER B N 1
ATOM 6769 N N B SER B 1 376 ? 39.845 72.695 2.937 0.40 27.52 373 SER B N 1
ATOM 6770 C CA A SER B 1 376 ? 39.425 74.057 2.796 0.60 27.05 373 SER B CA 1
ATOM 6771 C CA B SER B 1 376 ? 39.406 74.092 2.935 0.40 27.31 373 SER B CA 1
ATOM 6772 C C A SER B 1 376 ? 40.706 74.847 2.652 0.60 26.98 373 SER B C 1
ATOM 6773 C C B SER B 1 376 ? 40.668 74.932 2.744 0.40 27.11 373 SER B C 1
ATOM 6774 O O A SER B 1 376 ? 41.670 74.620 3.397 0.60 25.31 373 SER B O 1
ATOM 6775 O O B SER B 1 376 ? 41.597 74.819 3.554 0.40 25.56 373 SER B O 1
ATOM 6780 N N . THR B 1 377 ? 40.715 75.768 1.700 1.00 27.06 374 THR B N 1
ATOM 6781 C CA . THR B 1 377 ? 41.885 76.615 1.447 1.00 27.69 374 THR B CA 1
ATOM 6782 C C . THR B 1 377 ? 41.347 78.019 1.293 1.00 28.12 374 THR B C 1
ATOM 6783 O O . THR B 1 377 ? 40.447 78.252 0.490 1.00 27.31 374 THR B O 1
ATOM 6787 N N . PHE B 1 378 ? 41.883 78.948 2.079 1.00 27.40 375 PHE B N 1
ATOM 6788 C CA . PHE B 1 378 ? 41.385 80.316 2.099 1.00 28.05 375 PHE B CA 1
ATOM 6789 C C . PHE B 1 378 ? 42.477 81.255 2.612 1.00 28.16 375 PHE B C 1
ATOM 6790 O O . PHE B 1 378 ? 43.615 80.816 2.826 1.00 27.09 375 PHE B O 1
ATOM 6798 N N . THR B 1 379 ? 42.135 82.532 2.756 1.00 26.57 376 THR B N 1
ATOM 6799 C CA . THR B 1 379 ? 43.034 83.526 3.286 1.00 26.52 376 THR B CA 1
ATOM 6800 C C . THR B 1 379 ? 42.428 83.930 4.619 1.00 25.19 376 THR B C 1
ATOM 6801 O O . THR B 1 379 ? 41.239 84.213 4.687 1.00 24.70 376 THR B O 1
ATOM 6805 N N . SER B 1 380 ? 43.223 83.917 5.685 1.00 23.54 377 SER B N 1
ATOM 6806 C CA . SER B 1 380 ? 42.705 84.334 6.992 1.00 23.21 377 SER B CA 1
ATOM 6807 C C . SER B 1 380 ? 42.187 85.782 6.930 1.00 23.74 377 SER B C 1
ATOM 6808 O O . SER B 1 380 ? 42.867 86.666 6.413 1.00 23.37 377 SER B O 1
ATOM 6811 N N . MET B 1 381 ? 40.976 86.023 7.457 1.00 23.93 378 MET B N 1
ATOM 6812 C CA . MET B 1 381 ? 40.384 87.353 7.404 1.00 24.95 378 MET B CA 1
ATOM 6813 C C . MET B 1 381 ? 41.308 88.418 7.996 1.00 23.95 378 MET B C 1
ATOM 6814 O O . MET B 1 381 ? 41.424 89.511 7.452 1.00 23.86 378 MET B O 1
ATOM 6819 N N . TYR B 1 382 ? 41.975 88.085 9.093 1.00 21.87 379 TYR B N 1
ATOM 6820 C CA . TYR B 1 382 ? 42.900 89.026 9.732 1.00 22.20 379 TYR B CA 1
ATOM 6821 C C . TYR B 1 382 ? 43.933 89.577 8.756 1.00 22.00 379 TYR B C 1
ATOM 6822 O O . TYR B 1 382 ? 44.207 90.785 8.734 1.00 23.27 379 TYR B O 1
ATOM 6831 N N . THR B 1 383 ? 44.519 88.681 7.964 1.00 21.63 380 THR B N 1
ATOM 6832 C CA . THR B 1 383 ? 45.553 89.081 6.993 1.00 22.36 380 THR B CA 1
ATOM 6833 C C . THR B 1 383 ? 45.003 89.485 5.625 1.00 23.06 380 THR B C 1
ATOM 6834 O O . THR B 1 383 ? 45.699 90.174 4.844 1.00 24.26 380 THR B O 1
ATOM 6838 N N . ALA B 1 384 ? 43.776 89.068 5.337 1.00 23.41 381 ALA B N 1
ATOM 6839 C CA . ALA B 1 384 ? 43.160 89.277 4.014 1.00 24.88 381 ALA B CA 1
ATOM 6840 C C . ALA B 1 384 ? 43.043 90.739 3.598 1.00 26.37 381 ALA B C 1
ATOM 6841 O O . ALA B 1 384 ? 43.145 91.078 2.405 1.00 26.18 381 ALA B O 1
ATOM 6843 N N . VAL B 1 385 ? 42.851 91.609 4.584 1.00 25.25 382 VAL B N 1
ATOM 6844 C CA . VAL B 1 385 ? 42.679 93.033 4.322 1.00 25.87 382 VAL B CA 1
ATOM 6845 C C . VAL B 1 385 ? 44.003 93.812 4.301 1.00 25.88 382 VAL B C 1
ATOM 6846 O O . VAL B 1 385 ? 43.992 95.031 4.141 1.00 26.31 382 VAL B O 1
ATOM 6850 N N . THR B 1 386 ? 45.133 93.113 4.424 1.00 25.85 383 THR B N 1
ATOM 6851 C CA . THR B 1 386 ? 46.446 93.751 4.520 1.00 26.72 383 THR B CA 1
ATOM 6852 C C . THR B 1 386 ? 47.292 93.489 3.279 1.00 28.18 383 THR B C 1
ATOM 6853 O O . THR B 1 386 ? 46.862 92.789 2.366 1.00 28.60 383 THR B O 1
ATOM 6857 N N . SER B 1 387 ? 48.502 94.053 3.267 1.00 29.46 384 SER B N 1
ATOM 6858 C CA . SER B 1 387 ? 49.487 93.817 2.190 1.00 31.53 384 SER B CA 1
ATOM 6859 C C . SER B 1 387 ? 50.376 92.570 2.494 1.00 31.69 384 SER B C 1
ATOM 6860 O O . SER B 1 387 ? 51.346 92.285 1.780 1.00 31.26 384 SER B O 1
ATOM 6863 N N . HIS B 1 388 ? 50.059 91.849 3.569 1.00 30.15 385 HIS B N 1
ATOM 6864 C CA . HIS B 1 388 ? 50.733 90.595 3.910 1.00 30.59 385 HIS B CA 1
ATOM 6865 C C . HIS B 1 388 ? 49.676 89.501 4.057 1.00 29.04 385 HIS B C 1
ATOM 6866 O O . HIS B 1 388 ? 49.497 88.925 5.123 1.00 28.06 385 HIS B O 1
ATOM 6873 N N . ARG B 1 389 ? 48.994 89.212 2.963 1.00 29.12 386 ARG B N 1
ATOM 6874 C CA . ARG B 1 389 ? 47.970 88.181 2.958 1.00 28.47 386 ARG B CA 1
ATOM 6875 C C . ARG B 1 389 ? 48.583 86.814 3.244 1.00 26.82 386 ARG B C 1
ATOM 6876 O O . ARG B 1 389 ? 49.649 86.476 2.715 1.00 27.16 386 ARG B O 1
ATOM 6884 N N . GLN B 1 390 ? 47.914 86.037 4.084 1.00 24.67 387 GLN B N 1
ATOM 6885 C CA . GLN B 1 390 ? 48.421 84.718 4.464 1.00 25.08 387 GLN B CA 1
ATOM 6886 C C . GLN B 1 390 ? 47.377 83.628 4.264 1.00 24.20 387 GLN B C 1
ATOM 6887 O O . GLN B 1 390 ? 46.235 83.765 4.689 1.00 22.86 387 GLN B O 1
ATOM 6893 N N . ALA B 1 391 ? 47.795 82.534 3.642 1.00 24.85 388 ALA B N 1
ATOM 6894 C CA . ALA B 1 391 ? 46.916 81.410 3.426 1.00 24.37 388 ALA B CA 1
ATOM 6895 C C . ALA B 1 391 ? 46.604 80.643 4.702 1.00 24.36 388 ALA B C 1
ATOM 6896 O O . ALA B 1 391 ? 47.318 80.741 5.730 1.00 23.31 388 ALA B O 1
ATOM 6898 N N A CYS B 1 392 ? 45.416 80.061 4.701 0.70 22.80 389 CYS B N 1
ATOM 6899 N N B CYS B 1 392 ? 45.611 79.764 4.561 0.30 24.31 389 CYS B N 1
ATOM 6900 C CA A CYS B 1 392 ? 45.022 79.114 5.718 0.70 22.38 389 CYS B CA 1
ATOM 6901 C CA B CYS B 1 392 ? 45.235 78.782 5.570 0.30 24.14 389 CYS B CA 1
ATOM 6902 C C A CYS B 1 392 ? 44.576 77.903 4.922 0.70 22.68 389 CYS B C 1
ATOM 6903 C C B CYS B 1 392 ? 44.810 77.496 4.846 0.30 23.61 389 CYS B C 1
ATOM 6904 O O A CYS B 1 392 ? 43.870 78.014 3.903 0.70 22.80 389 CYS B O 1
ATOM 6905 O O B CYS B 1 392 ? 43.978 77.555 3.936 0.30 23.76 389 CYS B O 1
ATOM 6910 N N A LYS B 1 393 ? 45.048 76.736 5.361 0.50 22.12 390 LYS B N 1
ATOM 6911 N N B LYS B 1 393 ? 45.379 76.347 5.200 0.50 22.98 390 LYS B N 1
ATOM 6912 C CA A LYS B 1 393 ? 44.678 75.449 4.765 0.50 22.98 390 LYS B CA 1
ATOM 6913 C CA B LYS B 1 393 ? 44.903 75.116 4.607 0.50 23.09 390 LYS B CA 1
ATOM 6914 C C A LYS B 1 393 ? 44.313 74.461 5.863 0.50 22.71 390 LYS B C 1
ATOM 6915 C C B LYS B 1 393 ? 44.484 74.214 5.725 0.50 23.02 390 LYS B C 1
ATOM 6916 O O A LYS B 1 393 ? 44.947 74.432 6.918 0.50 21.09 390 LYS B O 1
ATOM 6917 O O B LYS B 1 393 ? 45.217 74.073 6.703 0.50 21.38 390 LYS B O 1
ATOM 6928 N N . MET B 1 394 ? 43.270 73.672 5.607 1.00 23.02 391 MET B N 1
ATOM 6929 C CA . MET B 1 394 ? 42.746 72.689 6.554 1.00 23.63 391 MET B CA 1
ATOM 6930 C C . MET B 1 394 ? 42.382 71.450 5.765 1.00 24.75 391 MET B C 1
ATOM 6931 O O . MET B 1 394 ? 41.970 71.529 4.597 1.00 24.44 391 MET B O 1
ATOM 6936 N N . LYS B 1 395 ? 42.494 70.306 6.421 1.00 24.27 392 LYS B N 1
ATOM 6937 C CA . LYS B 1 395 ? 42.303 69.046 5.774 1.00 25.77 392 LYS B CA 1
ATOM 6938 C C . LYS B 1 395 ? 41.753 68.009 6.749 1.00 24.29 392 LYS B C 1
ATOM 6939 O O . LYS B 1 395 ? 42.188 67.977 7.895 1.00 22.90 392 LYS B O 1
ATOM 6945 N N . LEU B 1 396 ? 40.811 67.185 6.277 1.00 23.18 393 LEU B N 1
ATOM 6946 C CA . LEU B 1 396 ? 40.298 66.050 7.016 1.00 23.16 393 LEU B CA 1
ATOM 6947 C C . LEU B 1 396 ? 40.641 64.807 6.221 1.00 23.28 393 LEU B C 1
ATOM 6948 O O . LEU B 1 396 ? 40.381 64.742 5.014 1.00 23.65 393 LEU B O 1
ATOM 6953 N N . VAL B 1 397 ? 41.224 63.826 6.892 1.00 22.88 394 VAL B N 1
ATOM 6954 C CA . VAL B 1 397 ? 41.587 62.567 6.266 1.00 23.13 394 VAL B CA 1
ATOM 6955 C C . VAL B 1 397 ? 40.646 61.539 6.871 1.00 23.95 394 VAL B C 1
ATOM 6956 O O . VAL B 1 397 ? 40.673 61.324 8.085 1.00 23.24 394 VAL B O 1
ATOM 6960 N N . THR B 1 398 ? 39.839 60.891 6.029 1.00 24.48 395 THR B N 1
ATOM 6961 C CA . THR B 1 398 ? 38.818 59.977 6.500 1.00 25.00 395 THR B CA 1
ATOM 6962 C C . THR B 1 398 ? 38.969 58.600 5.853 1.00 26.37 395 THR B C 1
ATOM 6963 O O . THR B 1 398 ? 39.520 58.481 4.734 1.00 26.57 395 THR B O 1
ATOM 6967 N N A VAL B 1 399 ? 38.455 57.572 6.524 0.70 26.19 396 VAL B N 1
ATOM 6968 N N B VAL B 1 399 ? 38.457 57.577 6.544 0.30 26.28 396 VAL B N 1
ATOM 6969 C CA A VAL B 1 399 ? 38.535 56.211 5.991 0.70 26.88 396 VAL B CA 1
ATOM 6970 C CA B VAL B 1 399 ? 38.569 56.174 6.118 0.30 26.85 396 VAL B CA 1
ATOM 6971 C C A VAL B 1 399 ? 37.214 55.456 6.055 0.70 27.63 396 VAL B C 1
ATOM 6972 C C B VAL B 1 399 ? 37.234 55.420 6.100 0.30 27.63 396 VAL B C 1
ATOM 6973 O O A VAL B 1 399 ? 36.378 55.682 6.943 0.70 26.13 396 VAL B O 1
ATOM 6974 O O B VAL B 1 399 ? 36.381 55.642 6.966 0.30 26.83 396 VAL B O 1
ATOM 6981 N N . GLY B 1 400 ? 37.062 54.524 5.122 1.00 28.38 397 GLY B N 1
ATOM 6982 C CA . GLY B 1 400 ? 35.868 53.674 5.062 1.00 30.11 397 GLY B CA 1
ATOM 6983 C C . GLY B 1 400 ? 34.606 54.357 4.586 1.00 31.39 397 GLY B C 1
ATOM 6984 O O . GLY B 1 400 ? 34.580 55.571 4.352 1.00 28.40 397 GLY B O 1
ATOM 6985 N N A GLU B 1 401 ? 33.543 53.567 4.459 0.50 32.65 398 GLU B N 1
ATOM 6986 N N B GLU B 1 401 ? 33.544 53.563 4.452 0.50 32.81 398 GLU B N 1
ATOM 6987 C CA A GLU B 1 401 ? 32.262 54.068 3.979 0.50 34.73 398 GLU B CA 1
ATOM 6988 C CA B GLU B 1 401 ? 32.251 54.058 3.989 0.50 35.00 398 GLU B CA 1
ATOM 6989 C C A GLU B 1 401 ? 31.672 55.135 4.902 0.50 33.54 398 GLU B C 1
ATOM 6990 C C B GLU B 1 401 ? 31.697 55.150 4.899 0.50 33.64 398 GLU B C 1
ATOM 6991 O O A GLU B 1 401 ? 31.021 56.066 4.431 0.50 33.65 398 GLU B O 1
ATOM 6992 O O B GLU B 1 401 ? 31.100 56.111 4.419 0.50 33.57 398 GLU B O 1
ATOM 7003 N N . ASP B 1 402 ? 31.922 55.010 6.206 1.00 32.78 399 ASP B N 1
ATOM 7004 C CA . ASP B 1 402 ? 31.419 55.988 7.178 1.00 33.63 399 ASP B CA 1
ATOM 7005 C C . ASP B 1 402 ? 32.320 57.211 7.338 1.00 29.91 399 ASP B C 1
ATOM 7006 O O . ASP B 1 402 ? 31.989 58.110 8.097 1.00 27.97 399 ASP B O 1
ATOM 7011 N N . GLU B 1 403 ? 33.461 57.227 6.645 1.00 27.83 400 GLU B N 1
ATOM 7012 C CA . GLU B 1 403 ? 34.361 58.365 6.676 1.00 27.46 400 GLU B CA 1
ATOM 7013 C C . GLU B 1 403 ? 34.751 58.751 8.106 1.00 26.49 400 GLU B C 1
ATOM 7014 O O . GLU B 1 403 ? 34.614 59.908 8.534 1.00 24.77 400 GLU B O 1
ATOM 7020 N N . LYS B 1 404 ? 35.248 57.757 8.834 1.00 25.70 401 LYS B N 1
ATOM 7021 C CA . LYS B 1 404 ? 35.802 58.004 10.150 1.00 26.97 401 LYS B CA 1
ATOM 7022 C C . LYS B 1 404 ? 37.000 58.944 10.016 1.00 25.37 401 LYS B C 1
ATOM 7023 O O . LYS B 1 404 ? 37.838 58.744 9.144 1.00 24.02 401 LYS B O 1
ATOM 7029 N N . ILE B 1 405 ? 37.099 59.956 10.870 1.00 25.01 402 ILE B N 1
ATOM 7030 C CA . ILE B 1 405 ? 38.210 60.918 10.758 1.00 25.24 402 ILE B CA 1
ATOM 7031 C C . ILE B 1 405 ? 39.444 60.338 11.448 1.00 24.91 402 ILE B C 1
ATOM 7032 O O . ILE B 1 405 ? 39.430 60.091 12.667 1.00 25.85 402 ILE B O 1
ATOM 7037 N N . VAL B 1 406 ? 40.476 60.058 10.656 1.00 22.80 403 VAL B N 1
ATOM 7038 C CA . VAL B 1 406 ? 41.735 59.504 11.172 1.00 22.92 403 VAL B CA 1
ATOM 7039 C C . VAL B 1 406 ? 42.865 60.530 11.155 1.00 23.05 403 VAL B C 1
ATOM 7040 O O . VAL B 1 406 ? 43.948 60.296 11.737 1.00 22.31 403 VAL B O 1
ATOM 7044 N N . GLY B 1 407 ? 42.609 61.676 10.520 1.00 22.18 404 GLY B N 1
ATOM 7045 C CA . GLY B 1 407 ? 43.565 62.771 10.494 1.00 23.04 404 GLY B CA 1
ATOM 7046 C C . GLY B 1 407 ? 42.887 64.122 10.348 1.00 22.58 404 GLY B C 1
ATOM 7047 O O . GLY B 1 407 ? 41.901 64.244 9.640 1.00 22.69 404 GLY B O 1
ATOM 7048 N N . LEU B 1 408 ? 43.386 65.120 11.079 1.00 22.01 405 LEU B N 1
ATOM 7049 C CA . LEU B 1 408 ? 42.872 66.488 10.999 1.00 21.84 405 LEU B CA 1
ATOM 7050 C C . LEU B 1 408 ? 44.075 67.406 11.067 1.00 21.67 405 LEU B C 1
ATOM 7051 O O . LEU B 1 408 ? 44.888 67.285 11.968 1.00 21.60 405 LEU B O 1
ATOM 7056 N N . HIS B 1 409 ? 44.201 68.320 10.110 1.00 21.24 406 HIS B N 1
ATOM 7057 C CA . HIS B 1 409 ? 45.382 69.159 10.055 1.00 21.96 406 HIS B CA 1
ATOM 7058 C C . HIS B 1 409 ? 45.026 70.546 9.615 1.00 21.24 406 HIS B C 1
ATOM 7059 O O . HIS B 1 409 ? 44.149 70.716 8.778 1.00 21.98 406 HIS B O 1
ATOM 7066 N N . GLY B 1 410 ? 45.705 71.538 10.173 1.00 21.47 407 GLY B N 1
ATOM 7067 C CA . GLY B 1 410 ? 45.484 72.927 9.726 1.00 21.10 407 GLY B CA 1
ATOM 7068 C C . GLY B 1 410 ? 46.743 73.739 9.850 1.00 21.54 407 GLY B C 1
ATOM 7069 O O . GLY B 1 410 ? 47.612 73.440 10.670 1.00 22.09 407 GLY B O 1
ATOM 7070 N N . ILE B 1 411 ? 46.851 74.762 9.017 1.00 21.33 408 ILE B N 1
ATOM 7071 C CA . ILE B 1 411 ? 47.947 75.709 9.082 1.00 20.99 408 ILE B CA 1
ATOM 7072 C C . ILE B 1 411 ? 47.350 77.091 8.823 1.00 20.86 408 ILE B C 1
ATOM 7073 O O . ILE B 1 411 ? 46.547 77.249 7.914 1.00 20.70 408 ILE B O 1
ATOM 7078 N N . GLY B 1 412 ? 47.682 78.059 9.670 1.00 20.59 409 GLY B N 1
ATOM 7079 C CA . GLY B 1 412 ? 47.177 79.414 9.495 1.00 21.78 409 GLY B CA 1
ATOM 7080 C C . GLY B 1 412 ? 46.945 80.151 10.797 1.00 22.17 409 GLY B C 1
ATOM 7081 O O . GLY B 1 412 ? 47.130 79.601 11.913 1.00 20.80 409 GLY B O 1
ATOM 7082 N N . TYR B 1 413 ? 46.492 81.386 10.638 1.00 21.51 410 TYR B N 1
ATOM 7083 C CA . TYR B 1 413 ? 46.254 82.273 11.758 1.00 22.12 410 TYR B CA 1
ATOM 7084 C C . TYR B 1 413 ? 45.175 81.729 12.703 1.00 22.44 410 TYR B C 1
ATOM 7085 O O . TYR B 1 413 ? 44.075 81.365 12.266 1.00 21.98 410 TYR B O 1
ATOM 7094 N N . GLY B 1 414 ? 45.533 81.641 13.975 1.00 21.12 411 GLY B N 1
ATOM 7095 C CA . GLY B 1 414 ? 44.624 81.208 15.022 1.00 21.52 411 GLY B CA 1
ATOM 7096 C C . GLY B 1 414 ? 44.485 79.715 15.193 1.00 21.31 411 GLY B C 1
ATOM 7097 O O . GLY B 1 414 ? 43.779 79.259 16.101 1.00 21.70 411 GLY B O 1
ATOM 7098 N N . VAL B 1 415 ? 45.167 78.933 14.355 1.00 21.48 412 VAL B N 1
ATOM 7099 C CA . VAL B 1 415 ? 44.992 77.482 14.381 1.00 21.22 412 VAL B CA 1
ATOM 7100 C C . VAL B 1 415 ? 45.419 76.848 15.716 1.00 22.01 412 VAL B C 1
ATOM 7101 O O . VAL B 1 415 ? 44.853 75.828 16.122 1.00 20.98 412 VAL B O 1
ATOM 7105 N N . ASP B 1 416 ? 46.364 77.487 16.412 1.00 21.78 413 ASP B N 1
ATOM 7106 C CA . ASP B 1 416 ? 46.868 77.008 17.699 1.00 22.97 413 ASP B CA 1
ATOM 7107 C C . ASP B 1 416 ? 45.769 76.762 18.717 1.00 22.60 413 ASP B C 1
ATOM 7108 O O . ASP B 1 416 ? 45.876 75.829 19.532 1.00 23.74 413 ASP B O 1
ATOM 7113 N N . GLU B 1 417 ? 44.718 77.583 18.697 1.00 21.22 414 GLU B N 1
ATOM 7114 C CA . GLU B 1 417 ? 43.623 77.410 19.673 1.00 21.73 414 GLU B CA 1
ATOM 7115 C C . GLU B 1 417 ? 42.430 76.593 19.155 1.00 21.78 414 GLU B C 1
ATOM 7116 O O . GLU B 1 417 ? 41.501 76.303 19.923 1.00 22.36 414 GLU B O 1
ATOM 7122 N N . MET B 1 418 ? 42.476 76.172 17.894 1.00 20.55 415 MET B N 1
ATOM 7123 C CA . MET B 1 418 ? 41.365 75.445 17.298 1.00 21.36 415 MET B CA 1
ATOM 7124 C C . MET B 1 418 ? 41.335 73.945 17.546 1.00 21.43 415 MET B C 1
ATOM 7125 O O . MET B 1 418 ? 40.276 73.364 17.572 1.00 21.88 415 MET B O 1
ATOM 7130 N N . ILE B 1 419 ? 42.501 73.342 17.729 1.00 21.83 416 ILE B N 1
ATOM 7131 C CA . ILE B 1 419 ? 42.627 71.886 17.665 1.00 21.63 416 ILE B CA 1
ATOM 7132 C C . ILE B 1 419 ? 42.095 71.088 18.857 1.00 21.47 416 ILE B C 1
ATOM 7133 O O . ILE B 1 419 ? 41.521 70.015 18.654 1.00 21.41 416 ILE B O 1
ATOM 7138 N N . GLN B 1 420 ? 42.252 71.615 20.070 1.00 20.85 417 GLN B N 1
ATOM 7139 C CA . GLN B 1 420 ? 41.895 70.877 21.278 1.00 21.75 417 GLN B CA 1
ATOM 7140 C C . GLN B 1 420 ? 40.492 70.273 21.256 1.00 21.03 417 GLN B C 1
ATOM 7141 O O . GLN B 1 420 ? 40.318 69.105 21.588 1.00 21.13 417 GLN B O 1
ATOM 7147 N N . GLY B 1 421 ? 39.487 71.062 20.891 1.00 20.17 418 GLY B N 1
ATOM 7148 C CA . GLY B 1 421 ? 38.109 70.572 20.871 1.00 20.74 418 GLY B CA 1
ATOM 7149 C C . GLY B 1 421 ? 37.911 69.471 19.851 1.00 20.89 418 GLY B C 1
ATOM 7150 O O . GLY B 1 421 ? 37.242 68.495 20.110 1.00 21.10 418 GLY B O 1
ATOM 7151 N N . PHE B 1 422 ? 38.524 69.615 18.687 1.00 20.69 419 PHE B N 1
ATOM 7152 C CA . PHE B 1 422 ? 38.433 68.559 17.681 1.00 20.53 419 PHE B CA 1
ATOM 7153 C C . PHE B 1 422 ? 39.114 67.276 18.161 1.00 20.27 419 PHE B C 1
ATOM 7154 O O . PHE B 1 422 ? 38.720 66.172 17.759 1.00 21.00 419 PHE B O 1
ATOM 7162 N N . ALA B 1 423 ? 40.123 67.407 19.032 1.00 19.71 420 ALA B N 1
ATOM 7163 C CA . ALA B 1 423 ? 40.788 66.232 19.583 1.00 20.60 420 ALA B CA 1
ATOM 7164 C C . ALA B 1 423 ? 39.826 65.410 20.443 1.00 20.84 420 ALA B C 1
ATOM 7165 O O . ALA B 1 423 ? 39.928 64.172 20.500 1.00 21.44 420 ALA B O 1
ATOM 7167 N N . VAL B 1 424 ? 38.931 66.096 21.141 1.00 19.96 421 VAL B N 1
ATOM 7168 C CA . VAL B 1 424 ? 37.919 65.404 21.928 1.00 21.69 421 VAL B CA 1
ATOM 7169 C C . VAL B 1 424 ? 37.008 64.589 20.988 1.00 21.61 421 VAL B C 1
ATOM 7170 O O . VAL B 1 424 ? 36.763 63.401 21.215 1.00 22.07 421 VAL B O 1
ATOM 7174 N N . ALA B 1 425 ? 36.539 65.240 19.936 1.00 21.95 422 ALA B N 1
ATOM 7175 C CA . ALA B 1 425 ? 35.642 64.604 18.962 1.00 22.11 422 ALA B CA 1
ATOM 7176 C C . ALA B 1 425 ? 36.296 63.386 18.285 1.00 21.65 422 ALA B C 1
ATOM 7177 O O . ALA B 1 425 ? 35.660 62.335 18.143 1.00 22.71 422 ALA B O 1
ATOM 7179 N N . ILE B 1 426 ? 37.562 63.518 17.920 1.00 22.04 423 ILE B N 1
ATOM 7180 C CA . ILE B 1 426 ? 38.293 62.401 17.302 1.00 23.22 423 ILE B CA 1
ATOM 7181 C C . ILE B 1 426 ? 38.475 61.247 18.309 1.00 23.03 423 ILE B C 1
ATOM 7182 O O . ILE B 1 426 ? 38.301 60.086 17.948 1.00 23.52 423 ILE B O 1
ATOM 7187 N N . LYS B 1 427 ? 38.767 61.572 19.562 1.00 22.35 424 LYS B N 1
ATOM 7188 C CA . LYS B 1 427 ? 38.922 60.529 20.583 1.00 23.42 424 LYS B CA 1
ATOM 7189 C C . LYS B 1 427 ? 37.590 59.782 20.762 1.00 23.76 424 LYS B C 1
ATOM 7190 O O . LYS B 1 427 ? 37.586 58.584 21.064 1.00 24.01 424 LYS B O 1
ATOM 7196 N N . MET B 1 428 ? 36.472 60.490 20.567 1.00 23.24 425 MET B N 1
ATOM 7197 C CA . MET B 1 428 ? 35.125 59.881 20.577 1.00 24.61 425 MET B CA 1
ATOM 7198 C C . MET B 1 428 ? 34.767 59.118 19.307 1.00 24.60 425 MET B C 1
ATOM 7199 O O . MET B 1 428 ? 33.672 58.535 19.232 1.00 25.58 425 MET B O 1
ATOM 7204 N N . GLY B 1 429 ? 35.647 59.116 18.312 1.00 23.16 426 GLY B N 1
ATOM 7205 C CA . GLY B 1 429 ? 35.397 58.361 17.060 1.00 24.07 426 GLY B CA 1
ATOM 7206 C C . GLY B 1 429 ? 34.622 59.139 16.002 1.00 24.23 426 GLY B C 1
ATOM 7207 O O . GLY B 1 429 ? 33.917 58.544 15.201 1.00 24.45 426 GLY B O 1
ATOM 7208 N N . ALA B 1 430 ? 34.780 60.463 15.965 1.00 23.57 427 ALA B N 1
ATOM 7209 C CA . ALA B 1 430 ? 34.025 61.288 15.009 1.00 23.41 427 ALA B CA 1
ATOM 7210 C C . ALA B 1 430 ? 34.186 60.865 13.559 1.00 23.35 427 ALA B C 1
ATOM 7211 O O . ALA B 1 430 ? 35.269 60.474 13.126 1.00 23.47 427 ALA B O 1
ATOM 7213 N N . THR B 1 431 ? 33.087 60.977 12.822 1.00 23.59 428 THR B N 1
ATOM 7214 C CA . THR B 1 431 ? 33.063 60.765 11.391 1.00 23.46 428 THR B CA 1
ATOM 7215 C C . THR B 1 431 ? 32.811 62.110 10.711 1.00 23.34 428 THR B C 1
ATOM 7216 O O . THR B 1 431 ? 32.456 63.119 11.363 1.00 22.66 428 THR B O 1
ATOM 7220 N N . LYS B 1 432 ? 32.927 62.120 9.391 1.00 23.32 429 LYS B N 1
ATOM 7221 C CA . LYS B 1 432 ? 32.599 63.307 8.613 1.00 23.24 429 LYS B CA 1
ATOM 7222 C C . LYS B 1 432 ? 31.138 63.756 8.888 1.00 23.78 429 LYS B C 1
ATOM 7223 O O . LYS B 1 432 ? 30.878 64.962 9.019 1.00 23.40 429 LYS B O 1
ATOM 7229 N N . ALA B 1 433 ? 30.225 62.799 9.084 1.00 23.78 430 ALA B N 1
ATOM 7230 C CA . ALA B 1 433 ? 28.821 63.132 9.397 1.00 24.23 430 ALA B CA 1
ATOM 7231 C C . ALA B 1 433 ? 28.688 63.912 10.704 1.00 23.52 430 ALA B C 1
ATOM 7232 O O . ALA B 1 433 ? 27.915 64.862 10.784 1.00 23.19 430 ALA B O 1
ATOM 7234 N N . ASP B 1 434 ? 29.466 63.545 11.710 1.00 23.38 431 ASP B N 1
ATOM 7235 C CA . ASP B 1 434 ? 29.460 64.262 12.990 1.00 23.39 431 ASP B CA 1
ATOM 7236 C C . ASP B 1 434 ? 29.902 65.719 12.821 1.00 22.95 431 ASP B C 1
ATOM 7237 O O . ASP B 1 434 ? 29.362 66.628 13.466 1.00 23.33 431 ASP B O 1
ATOM 7242 N N . PHE B 1 435 ? 30.893 65.941 11.960 1.00 22.09 432 PHE B N 1
ATOM 7243 C CA . PHE B 1 435 ? 31.312 67.301 11.641 1.00 22.72 432 PHE B CA 1
ATOM 7244 C C . PHE B 1 435 ? 30.206 68.028 10.891 1.00 22.99 432 PHE B C 1
ATOM 7245 O O . PHE B 1 435 ? 29.882 69.176 11.228 1.00 22.59 432 PHE B O 1
ATOM 7253 N N . ASP B 1 436 ? 29.604 67.362 9.907 1.00 23.84 433 ASP B N 1
ATOM 7254 C CA . ASP B 1 436 ? 28.515 67.966 9.103 1.00 25.09 433 ASP B CA 1
ATOM 7255 C C . ASP B 1 436 ? 27.312 68.352 9.958 1.00 25.16 433 ASP B C 1
ATOM 7256 O O . ASP B 1 436 ? 26.578 69.298 9.635 1.00 24.78 433 ASP B O 1
ATOM 7261 N N . ASN B 1 437 ? 27.068 67.565 10.993 1.00 24.01 434 ASN B N 1
ATOM 7262 C CA . ASN B 1 437 ? 25.964 67.807 11.917 1.00 25.73 434 ASN B CA 1
ATOM 7263 C C . ASN B 1 437 ? 26.212 68.996 12.845 1.00 24.26 434 ASN B C 1
ATOM 7264 O O . ASN B 1 437 ? 25.312 69.401 13.567 1.00 24.82 434 ASN B O 1
ATOM 7269 N N . THR B 1 438 ? 27.442 69.495 12.893 1.00 23.65 435 THR B N 1
ATOM 7270 C CA . THR B 1 438 ? 27.790 70.577 13.825 1.00 23.39 435 THR B CA 1
ATOM 7271 C C . THR B 1 438 ? 27.684 71.927 13.119 1.00 23.74 435 THR B C 1
ATOM 7272 O O . THR B 1 438 ? 28.297 72.138 12.061 1.00 23.62 435 THR B O 1
ATOM 7276 N N . VAL B 1 439 ? 26.921 72.832 13.713 1.00 22.97 436 VAL B N 1
ATOM 7277 C CA . VAL B 1 439 ? 26.719 74.157 13.133 1.00 23.00 436 VAL B CA 1
ATOM 7278 C C . VAL B 1 439 ? 27.984 75.028 13.266 1.00 22.54 436 VAL B C 1
ATOM 7279 O O . VAL B 1 439 ? 28.635 75.076 14.327 1.00 21.42 436 VAL B O 1
ATOM 7283 N N . ALA B 1 440 ? 28.351 75.689 12.172 1.00 21.37 437 ALA B N 1
ATOM 7284 C CA . ALA B 1 440 ? 29.498 76.579 12.190 1.00 22.07 437 ALA B CA 1
ATOM 7285 C C . ALA B 1 440 ? 29.327 77.794 13.119 1.00 21.90 437 ALA B C 1
ATOM 7286 O O . ALA B 1 440 ? 28.201 78.226 13.437 1.00 22.38 437 ALA B O 1
ATOM 7288 N N . ILE B 1 441 ? 30.472 78.328 13.559 1.00 21.78 438 ILE B N 1
ATOM 7289 C CA . ILE B 1 441 ? 30.553 79.582 14.307 1.00 22.13 438 ILE B CA 1
ATOM 7290 C C . ILE B 1 441 ? 31.196 80.577 13.330 1.00 22.01 438 ILE B C 1
ATOM 7291 O O . ILE B 1 441 ? 32.325 80.359 12.867 1.00 21.31 438 ILE B O 1
ATOM 7296 N N . HIS B 1 442 ? 30.498 81.666 13.048 1.00 23.14 439 HIS B N 1
ATOM 7297 C CA . HIS B 1 442 ? 30.927 82.640 12.043 1.00 23.12 439 HIS B CA 1
ATOM 7298 C C . HIS B 1 442 ? 31.002 84.024 12.665 1.00 24.11 439 HIS B C 1
ATOM 7299 O O . HIS B 1 442 ? 30.139 84.360 13.471 1.00 24.51 439 HIS B O 1
ATOM 7306 N N . PRO B 1 443 ? 32.009 84.837 12.320 1.00 24.02 440 PRO B N 1
ATOM 7307 C CA . PRO B 1 443 ? 33.108 84.505 11.412 1.00 23.96 440 PRO B CA 1
ATOM 7308 C C . PRO B 1 443 ? 34.336 84.059 12.205 1.00 23.29 440 PRO B C 1
ATOM 7309 O O . PRO B 1 443 ? 34.798 84.785 13.092 1.00 22.80 440 PRO B O 1
ATOM 7313 N N . THR B 1 444 ? 34.803 82.843 11.943 1.00 22.84 441 THR B N 1
ATOM 7314 C CA . THR B 1 444 ? 36.017 82.325 12.569 1.00 22.71 441 THR B CA 1
ATOM 7315 C C . THR B 1 444 ? 36.784 81.538 11.523 1.00 23.21 441 THR B C 1
ATOM 7316 O O . THR B 1 444 ? 36.259 81.231 10.442 1.00 23.61 441 THR B O 1
ATOM 7320 N N . GLY B 1 445 ? 38.038 81.243 11.829 1.00 22.28 442 GLY B N 1
ATOM 7321 C CA . GLY B 1 445 ? 38.809 80.340 10.993 1.00 22.40 442 GLY B CA 1
ATOM 7322 C C . GLY B 1 445 ? 38.367 78.906 11.265 1.00 21.67 442 GLY B C 1
ATOM 7323 O O . GLY B 1 445 ? 38.270 78.076 10.332 1.00 21.83 442 GLY B O 1
ATOM 7324 N N . SER B 1 446 ? 38.017 78.633 12.528 1.00 20.88 443 SER B N 1
ATOM 7325 C CA . SER B 1 446 ? 37.658 77.275 12.974 1.00 21.50 443 SER B CA 1
ATOM 7326 C C . SER B 1 446 ? 36.453 76.667 12.244 1.00 21.33 443 SER B C 1
ATOM 7327 O O . SER B 1 446 ? 36.407 75.442 12.051 1.00 21.23 443 SER B O 1
ATOM 7330 N N . GLU B 1 447 ? 35.535 77.518 11.770 1.00 21.22 444 GLU B N 1
ATOM 7331 C CA . GLU B 1 447 ? 34.353 76.992 11.070 1.00 22.44 444 GLU B CA 1
ATOM 7332 C C . GLU B 1 447 ? 34.694 76.225 9.808 1.00 23.21 444 GLU B C 1
ATOM 7333 O O . GLU B 1 447 ? 33.909 75.359 9.365 1.00 22.31 444 GLU B O 1
ATOM 7339 N N . GLU B 1 448 ? 35.842 76.556 9.204 1.00 23.18 445 GLU B N 1
ATOM 7340 C CA . GLU B 1 448 ? 36.260 75.906 7.965 1.00 25.03 445 GLU B CA 1
ATOM 7341 C C . GLU B 1 448 ? 36.514 74.407 8.147 1.00 25.37 445 GLU B C 1
ATOM 7342 O O . GLU B 1 448 ? 36.464 73.671 7.175 1.00 25.24 445 GLU B O 1
ATOM 7348 N N . PHE B 1 449 ? 36.755 73.960 9.386 1.00 24.29 446 PHE B N 1
ATOM 7349 C CA . PHE B 1 449 ? 36.861 72.526 9.640 1.00 24.86 446 PHE B CA 1
ATOM 7350 C C . PHE B 1 449 ? 35.530 71.788 9.531 1.00 24.28 446 PHE B C 1
ATOM 7351 O O . PHE B 1 449 ? 35.539 70.594 9.292 1.00 24.71 446 PHE B O 1
ATOM 7359 N N . VAL B 1 450 ? 34.402 72.468 9.760 1.00 24.04 447 VAL B N 1
ATOM 7360 C CA . VAL B 1 450 ? 33.077 71.799 9.713 1.00 24.76 447 VAL B CA 1
ATOM 7361 C C . VAL B 1 450 ? 32.209 72.122 8.483 1.00 26.61 447 VAL B C 1
ATOM 7362 O O . VAL B 1 450 ? 31.052 71.672 8.418 1.00 27.23 447 VAL B O 1
ATOM 7366 N N . THR B 1 451 ? 32.758 72.875 7.518 1.00 27.19 448 THR B N 1
ATOM 7367 C CA . THR B 1 451 ? 32.023 73.208 6.294 1.00 29.05 448 THR B CA 1
ATOM 7368 C C . THR B 1 451 ? 32.670 72.690 5.000 1.00 29.59 448 THR B C 1
ATOM 7369 O O . THR B 1 451 ? 32.365 73.209 3.928 1.00 30.40 448 THR B O 1
ATOM 7373 N N . MET B 1 452 ? 33.539 71.679 5.086 1.00 28.24 449 MET B N 1
ATOM 7374 C CA . MET B 1 452 ? 34.148 71.095 3.890 1.00 30.77 449 MET B CA 1
ATOM 7375 C C . MET B 1 452 ? 33.158 70.164 3.187 1.00 33.81 449 MET B C 1
ATOM 7376 O O . MET B 1 452 ? 32.354 69.476 3.837 1.00 32.36 449 MET B O 1
ATOM 7381 N N . ARG B 1 453 ? 33.225 70.129 1.864 1.00 40.61 450 ARG B N 1
ATOM 7382 C CA . ARG B 1 453 ? 32.313 69.277 1.064 1.00 46.71 450 ARG B CA 1
ATOM 7383 C C . ARG B 1 453 ? 33.045 68.488 -0.015 1.00 46.56 450 ARG B C 1
ATOM 7384 O O . ARG B 1 453 ? 32.476 67.549 -0.593 1.00 44.31 450 ARG B O 1
#

Organism: Streptococcus mutans serotype c (strain ATCC 700610 / UA159) (NCBI:txid210007)

Foldseek 3Di:
DDAAEWAEEEEAQALQRLLLLLLLLLLPGRYEYEAQDAHHPCCLQLHVQLLVLLLVVLVVLCCLPFFQVLVPDDDDDPDDQLQVSLVVSVVVSVVVSVVSVVSCVVSVYHYDHFHWFDPAQFWIAGPRHIYGHLAYEYAHAKFADFDPAAPSVQAAASNVVSVDRDQWQEEEQEAQELVSQSSQFSSQSRHHQYEYEYQADHHPVQAAPVQRVQLVVLCVVGTHHYHHNWAWHYWDQDPVRWIWTATPVGDIDITNHYYYRHDIAADDDDRHNVNNVFDADPRGAGDADQLQDTPGRNYGYDENRNPLDNDSVQSSQQSSQNSCVSRVVDVPRGGDSAQDWDWRSHVFIKIKTAHHLVVCCVVANPVFKDKWKDKDWFPSQPSTPSTGMKIWMFIAGHPQGFTRMIMMTDPPVRPQHPVVSVCNVVGDGLVNLCPDDADPPDPNSVSSPTD/DDAAEFAEEEEAQALQRLLLLLLLLLLPGQYEYEAQDAHHPCCLQLHVQLLVLLLVVLVVLCCQPFFVVLVPDDDDDPDDQLQVSLVVSVVVSVVVRVVSVVSCVVSVYHYDNFHWFDPAQFWIATPRHIYGHLAYEYAPAKFADFDPAAASVQAAASSVVSVDRDQWQEEEQEAQELVSQSSQQSSQSRHHQYEYEYQADFHPVQAFPVQRVQLVVLCVQRTHHYHHNWAFHYWDQDPVRWIWTATPVGDIDTTNHYYYRHDIAADDPDRHNVNNVFDADPRRAGDADQLQDTPGRNYGYAENRNPLDNDSVQSNQQSSQNSCCSRVVDVPRGGDSAQDWDWRVGVFIKIKTAHHLVVCCVVANPVFKDKWKDKDWFPSQPSTPSIGIKIWMFIAGHPQGFTRMIMMTDPPVRPQVPVVSVCSVVGDGLVNLCPDDADPPDPNSRRSPTD